Protein 7WHM (pdb70)

Radius of gyration: 38.88 Å; Cα contacts (8 Å, |Δi|>4): 2420; chains: 1; bounding box: 96×112×116 Å

Solvent-accessible surface area: 55891 Å² total; per-residue (Å²): 204,98,65,113,110,67,73,86,100,88,118,66,99,106,48,64,96,86,114,114,70,166,106,23,78,141,107,36,129,49,27,62,25,76,120,10,44,44,79,0,19,51,80,2,9,54,66,31,51,53,19,18,12,1,10,4,7,1,4,2,49,63,123,36,0,81,67,4,30,80,44,10,138,58,48,0,17,4,47,2,3,1,3,1,2,1,1,7,2,3,7,1,31,61,150,65,146,85,10,67,0,44,0,83,11,81,32,85,6,40,41,1,66,15,4,23,0,24,6,92,52,94,94,41,69,34,72,50,2,63,2,54,0,39,0,90,0,38,0,35,34,47,103,84,78,90,42,86,37,89,30,90,11,119,11,32,0,9,2,3,0,4,1,0,0,2,2,2,3,10,10,29,60,24,15,41,81,86,42,133,18,106,57,4,52,2,44,38,34,112,21,18,41,107,104,86,86,40,90,20,0,12,0,9,1,0,0,0,3,1,0,2,0,67,4,41,11,84,46,0,58,176,120,136,83,36,82,55,18,42,43,70,62,51,99,40,17,70,56,41,0,82,126,92,45,54,22,3,8,10,1,91,53,5,126,20,68,57,32,6,77,7,9,8,9,2,0,0,0,20,0,13,20,23,14,20,77,27,35,53,48,110,93,18,6,75,37,21,0,53,23,1,6,66,3,4,28,5,8,5,11,3,6,1,13,21,2,0,7,20,7,0,3,72,32,194,68,182,179,92,163,153,135,80,134,99,38,123,108,134,40,58,146,79,49,31,58,101,9,90,63,109,0,94,95,26,68,148,118,101,81,114,85,119,63,69,122,6,124,15,155,13,91,95,38,62,12,35,43,96,4,87,49,9,7,13,2,10,7,72,101,26,68,42,110,27,78,47,0,0,0,0,41,2,74,95,142,8,48,15,28,4,11,56,84,124,21,69,2,78,1,84,0,23,0,55,17,72,58,122,24,70,24,103,58,83,26,62,0,99,20,87,69,62,109,72,21,1,3,17,0,73,0,21,2,114,13,36,48,57,172,59,141,60,48,38,72,62,31,147,159,38,50,82,1,0,0,12,4,99,42,1,2,64,72,100,65,102,51,163,170,58,19,11,24,0,56,0,76,0,34,0,44,0,30,167,146,35,200,163,58,34,9,9,1,1,5,1,17,32,19,4,28,1,47,0,107,1,56,35,6,4,11,0,5,108,140,10,58,40,95,0,71,86,23,126,21,114,11,13,2,38,0,0,15,16,90,57,33,79,76,30,77,3,95,106,16,56,58,27,122,12,82,12,124,136,86,34,95,11,29,0,1,11,1,61,5,128,14,44,0,37,5,60,130,56,29,22,28,4,80,68,20,11,11,6,25,0,57,0,32,48,141,77,0,72,28,89,32,5,89,19,32,2,0,55,142,128,88,112,92,30,117,42,61,18,195,18,0,70,116,66,0,51,3,53,1,18,0,31,7,120,34,24,87,134,2,46,1,8,1,53,0,34,0,26,7,96,31,0,33,118,55,32,60,7,49,18,26,114,71,47,54,94,16,48,69,76,17,115,85,34,80,54,20,66,76,102,97,107,74,66,20,1,86,29,13,12,17,7,0,20,2,62,1,84,9,65,6,15,0,76,3,4,117,64,55,63,33,39,34,47,57,59,15,25,106,117,29,156,64,34,36,63,23,82,10,43,72,19,48,76,67,18,68,177,42,62,99,117,14,116,74,49,108,48,12,5,90,49,15,46,146,16,4,53,73,8,16,126,83,48,180,80,110,29,13,87,99,6,33,95,14,1,16,16,1,0,0,12,54,111,26,79,117,0,5,82,8,6,63,33,5,8,88,10,0,48,175,27,109,23,10,20,129,77,0,14,10,1,2,3,33,20,9,87,74,3,66,28,3,8,149,18,8,48,76,15,11,13,16,7,13,18,1,0,11,15,25,5,9,5,31,2,0,7,83,8,1,103,10,131,22,33,83,0,1,69,50,65,161,53,9,6,75,86,7,186,4,0,7,17,4,2,6,5,16,8,0,13,0,1,9,3,4,4,2,1,21,35,10,69,101,165,142,20,48,11,99,57,1,27,156,53,16,1,24,15,0,26,4,96,42,50,16,15,2,26,52,20,54,25,17,46,66,14,9,5,11,32,90,146,93,61,48,104,99,146,128,195,45,166,84,102,90,56,8,98,53,23,79,74,19,7,55,34,3,14,98,41,0,14,48,16,20,17,0,3,1,19,2,20,12,3,60,25,65,95,59,10,19,10,16,6,11,23,12,1,2,0,0,17,32,22,17,120,88,7,224,43,92,93,109,60,12,10,89,11,2,6,0,9,0,49,8,71,0,44,27,0,12,71,114,10,28,2,2,13,53,58,16,48,24,96,93,14,62,11,88,51,75,44,0,54,93,1,4,103,47,0,9,12,98,104,9,128,82,42,56,34,105,43,15,12,46,11,0,0,62,4,2,18,10,25,31,7,24,22,96,101,52,47,66,3,32,12,10,18,52,1,18,0,40,8,5,18,29,4,4,77,49,62,24,180,38,44,3,16,104,82,9,186,17,3,44,28,4,0,59,10,2,14,111,8,5,24,6,71,28,7,22,132,94,26,72,72,43,6,9,2,74,2,7,25,93,12,0,25,13,0,0,66,29,1,24,78,21,5,70,97,46,2,129,68,82,50,23,70,164,76,43,15,115,98,9,52,128,43,1,36,125,0,83,155,154,64,35,129,155,38,8,110,55,23,21,112,115,0,57,36,13,3,102,143

Structure (mmCIF, N/CA/C/O backbone):
data_7WHM
#
_entry.id   7WHM
#
_cell.length_a   1.00
_cell.length_b   1.00
_cell.length_c   1.00
_cell.angle_alpha   90.00
_cell.angle_beta   90.00
_cell.angle_gamma   90.00
#
_symmetry.space_group_name_H-M   'P 1'
#
loop_
_atom_site.group_PDB
_atom_site.id
_atom_site.type_symbol
_atom_site.label_atom_id
_atom_site.label_alt_id
_atom_site.label_comp_id
_atom_site.label_asym_id
_atom_site.label_entity_id
_atom_site.label_seq_id
_atom_site.pdbx_PDB_ins_code
_atom_site.Cartn_x
_atom_site.Cartn_y
_atom_site.Cartn_z
_atom_site.occupancy
_atom_site.B_iso_or_equiv
_atom_site.auth_seq_id
_atom_site.auth_comp_id
_atom_site.auth_asym_id
_atom_site.auth_atom_id
_atom_site.pdbx_PDB_model_num
ATOM 1 N N . ASN A 1 26 ? 165.520 176.470 87.544 1.00 78.35 26 ASN A N 1
ATOM 2 C CA . ASN A 1 26 ? 165.127 175.667 88.694 1.00 78.35 26 ASN A CA 1
ATOM 3 C C . ASN A 1 26 ? 165.584 176.326 89.989 1.00 78.35 26 ASN A C 1
ATOM 4 O O . ASN A 1 26 ? 164.766 176.736 90.811 1.00 78.35 26 ASN A O 1
ATOM 9 N N . ILE A 1 27 ? 166.902 176.423 90.163 1.00 73.10 27 ILE A N 1
ATOM 10 C CA . ILE A 1 27 ? 167.506 177.129 91.283 1.00 73.10 27 ILE A CA 1
ATOM 11 C C . ILE A 1 27 ? 168.553 178.084 90.729 1.00 73.10 27 ILE A C 1
ATOM 12 O O . ILE A 1 27 ? 169.040 177.929 89.608 1.00 73.10 27 ILE A O 1
ATOM 17 N N . SER A 1 28 ? 168.899 179.081 91.535 1.00 69.28 28 SER A N 1
ATOM 18 C CA . SER A 1 28 ? 169.863 180.097 91.144 1.00 69.28 28 SER A CA 1
ATOM 19 C C . SER A 1 28 ? 171.274 179.646 91.515 1.00 69.28 28 SER A C 1
ATOM 20 O O . SER A 1 28 ? 171.510 178.488 91.863 1.00 69.28 28 SER A O 1
ATOM 23 N N . ASP A 1 29 ? 172.240 180.562 91.422 1.00 68.97 29 ASP A N 1
ATOM 24 C CA . ASP A 1 29 ? 173.600 180.244 91.836 1.00 68.97 29 ASP A CA 1
ATOM 25 C C . ASP A 1 29 ? 173.773 180.342 93.346 1.00 68.97 29 ASP A C 1
ATOM 26 O O . ASP A 1 29 ? 174.539 179.565 93.931 1.00 68.97 29 ASP A O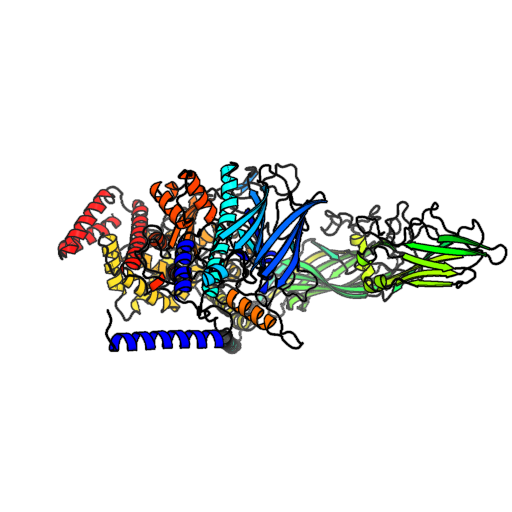 1
ATOM 31 N N . ASN A 1 30 ? 173.073 181.277 93.991 1.00 65.92 30 ASN A N 1
ATOM 32 C CA . ASN A 1 30 ? 173.090 181.329 95.448 1.00 65.92 30 ASN A CA 1
ATOM 33 C C . ASN A 1 30 ? 172.494 180.064 96.044 1.00 65.92 30 ASN A C 1
ATOM 34 O O . ASN A 1 30 ? 173.009 179.533 97.033 1.00 65.92 30 ASN A O 1
ATOM 39 N N . ASP A 1 31 ? 171.405 179.567 95.456 1.00 64.03 31 ASP A N 1
ATOM 40 C CA . ASP A 1 31 ? 170.819 178.318 95.923 1.00 64.03 31 ASP A CA 1
ATOM 41 C C . ASP A 1 31 ? 171.784 177.157 95.739 1.00 64.03 31 ASP A C 1
ATOM 42 O O . ASP A 1 31 ? 171.849 176.255 96.580 1.00 64.03 31 ASP A O 1
ATOM 47 N N . GLU A 1 32 ? 172.543 177.159 94.643 1.00 62.14 32 GLU A N 1
ATOM 48 C CA . GLU A 1 32 ? 173.538 176.113 94.440 1.00 62.14 32 GLU A CA 1
ATOM 49 C C . GLU A 1 32 ? 174.635 176.185 95.496 1.00 62.14 32 GLU A C 1
ATOM 50 O O . GLU A 1 32 ? 175.102 175.151 95.986 1.00 62.14 32 GLU A O 1
ATOM 56 N N . ASN A 1 33 ? 175.053 177.395 95.865 1.00 59.47 33 ASN A N 1
ATOM 57 C CA . ASN A 1 33 ? 176.041 177.536 96.930 1.00 59.47 33 ASN A CA 1
ATOM 58 C C . ASN A 1 33 ? 175.492 177.050 98.267 1.00 59.47 33 ASN A C 1
ATOM 59 O O . ASN A 1 33 ? 176.209 176.409 99.047 1.00 59.47 33 ASN A O 1
ATOM 64 N N . ILE A 1 34 ? 174.222 177.349 98.549 1.00 54.60 34 ILE A N 1
ATOM 65 C CA . ILE A 1 34 ? 173.588 176.844 99.766 1.00 54.60 34 ILE A CA 1
ATOM 66 C C . ILE A 1 34 ? 173.568 175.322 99.765 1.00 54.60 34 ILE A C 1
ATOM 67 O O . ILE A 1 34 ? 173.850 174.681 100.783 1.00 54.60 34 ILE A O 1
ATOM 72 N N . LEU A 1 35 ? 173.218 174.719 98.629 1.00 51.55 35 LEU A N 1
ATOM 73 C CA . LEU A 1 35 ? 173.202 173.263 98.543 1.00 51.55 35 LEU A CA 1
ATOM 74 C C . LEU A 1 35 ? 174.587 172.683 98.791 1.00 51.55 35 LEU A C 1
ATOM 75 O O . LEU A 1 35 ? 174.733 171.670 99.487 1.00 51.55 35 LEU A O 1
ATOM 80 N N . LYS A 1 36 ? 175.618 173.316 98.233 1.00 51.64 36 LYS A N 1
ATOM 81 C CA . LYS A 1 36 ? 176.975 172.823 98.429 1.00 51.64 36 LYS A CA 1
ATOM 82 C C . LYS A 1 36 ? 177.399 172.912 99.889 1.00 51.64 36 LYS A C 1
ATOM 83 O O . LYS A 1 36 ? 178.053 171.999 100.407 1.00 51.64 36 LYS A O 1
ATOM 89 N N . THR A 1 37 ? 177.035 173.994 100.580 1.00 47.95 37 THR A N 1
ATOM 90 C CA . THR A 1 37 ? 177.404 174.074 101.992 1.00 47.95 37 THR A CA 1
ATOM 91 C C . THR A 1 37 ? 176.590 173.106 102.848 1.00 47.95 37 THR A C 1
ATOM 92 O O . THR A 1 37 ? 177.092 172.609 103.861 1.00 47.95 37 THR A O 1
ATOM 96 N N . LEU A 1 38 ? 175.357 172.791 102.447 1.00 45.36 38 LEU A N 1
ATOM 97 C CA . LEU A 1 38 ? 174.600 171.759 103.153 1.00 45.36 38 LEU A CA 1
ATOM 98 C C . LEU A 1 38 ? 175.248 170.389 102.991 1.00 45.36 38 LEU A C 1
ATOM 99 O O . LEU A 1 38 ? 175.326 169.605 103.949 1.00 45.36 38 LEU A O 1
ATOM 104 N N . ILE A 1 39 ? 175.732 170.093 101.785 1.00 43.50 39 ILE A N 1
ATOM 105 C CA . ILE A 1 39 ? 176.464 168.851 101.548 1.00 43.50 39 ILE A CA 1
ATOM 106 C C . ILE A 1 39 ? 177.734 168.807 102.389 1.00 43.50 39 ILE A C 1
ATOM 107 O O . ILE A 1 39 ? 178.073 167.773 102.983 1.00 43.50 39 ILE A O 1
ATOM 112 N N . ALA A 1 40 ? 178.457 169.924 102.455 1.00 42.64 40 ALA A N 1
ATOM 113 C CA . ALA A 1 40 ? 179.675 169.969 103.257 1.00 42.64 40 ALA A CA 1
ATOM 114 C C . ALA A 1 40 ? 179.381 169.751 104.737 1.00 42.64 40 ALA A C 1
ATOM 115 O O . ALA A 1 40 ? 180.153 169.089 105.440 1.00 42.64 40 ALA A O 1
ATOM 117 N N . ASP A 1 41 ? 178.273 170.308 105.232 1.00 43.01 41 ASP A N 1
ATOM 118 C CA . ASP A 1 41 ? 177.882 170.075 106.620 1.00 43.01 41 ASP A CA 1
ATOM 119 C C . ASP A 1 41 ? 177.571 168.607 106.873 1.00 43.01 41 ASP A C 1
ATOM 120 O O . ASP A 1 41 ? 177.934 168.056 107.920 1.00 43.01 41 ASP A O 1
ATOM 125 N N . TYR A 1 42 ? 176.890 167.956 105.930 1.00 41.56 42 TYR A N 1
ATOM 126 C CA . TYR A 1 42 ? 176.652 166.522 106.069 1.00 41.56 42 TYR A CA 1
ATOM 127 C C . TYR A 1 42 ? 177.966 165.753 106.144 1.00 41.56 42 TYR A C 1
ATOM 128 O O . TYR A 1 42 ? 178.111 164.817 106.942 1.00 41.56 42 TYR A O 1
ATOM 137 N N . ASN A 1 43 ? 178.938 166.136 105.316 1.00 40.64 43 ASN A N 1
ATOM 138 C CA . ASN A 1 43 ? 180.233 165.463 105.342 1.00 40.64 43 ASN A CA 1
ATOM 139 C C . ASN A 1 43 ? 180.947 165.673 106.671 1.00 40.64 43 ASN A C 1
ATOM 140 O O . ASN A 1 43 ? 181.602 164.759 107.183 1.00 40.64 43 ASN A O 1
ATOM 145 N N . LEU A 1 44 ? 180.848 166.875 107.240 1.00 39.61 44 LEU A N 1
ATOM 146 C CA . LEU A 1 44 ? 181.435 167.112 108.557 1.00 39.61 44 LEU A CA 1
ATOM 147 C C . LEU A 1 44 ? 180.777 166.240 109.617 1.00 39.61 44 LEU A C 1
ATOM 148 O O . LEU A 1 44 ? 181.452 165.721 110.515 1.00 39.61 44 LEU A O 1
ATOM 153 N N . ARG A 1 45 ? 179.456 166.076 109.536 1.00 40.66 45 ARG A N 1
ATOM 154 C CA . ARG A 1 45 ? 178.774 165.186 110.470 1.00 40.66 45 ARG A CA 1
ATOM 155 C C . ARG A 1 45 ? 179.281 163.756 110.339 1.00 40.66 45 ARG A C 1
ATOM 156 O O . ARG A 1 45 ? 179.478 163.063 111.343 1.00 40.66 45 ARG A O 1
ATOM 164 N N . MET A 1 46 ? 179.477 163.292 109.105 1.00 42.40 46 MET A N 1
ATOM 165 C CA . MET A 1 46 ? 179.999 161.944 108.897 1.00 42.40 46 MET A CA 1
ATOM 166 C C . MET A 1 46 ? 181.402 161.800 109.467 1.00 42.40 46 MET A C 1
ATOM 167 O O . MET A 1 46 ? 181.735 160.774 110.071 1.00 42.40 46 MET A O 1
ATOM 172 N N . ARG A 1 47 ? 182.237 162.822 109.285 1.00 42.21 47 ARG A N 1
ATOM 173 C CA . ARG A 1 47 ? 183.576 162.817 109.865 1.00 42.21 47 ARG A CA 1
ATOM 174 C C . ARG A 1 47 ? 183.528 162.691 111.382 1.00 42.21 47 ARG A C 1
ATOM 175 O O . ARG A 1 47 ? 184.273 161.903 111.974 1.00 42.21 47 ARG A O 1
ATOM 183 N N . ARG A 1 48 ? 182.664 163.471 112.032 1.00 39.28 48 ARG A N 1
ATOM 184 C CA . ARG A 1 48 ? 182.557 163.393 113.487 1.00 39.28 48 ARG A CA 1
ATOM 185 C C . ARG A 1 48 ? 182.092 162.013 113.933 1.00 39.28 48 ARG A C 1
ATOM 186 O O . ARG A 1 48 ? 182.652 161.422 114.869 1.00 39.28 48 ARG A O 1
ATOM 194 N N . ASP A 1 49 ? 181.070 161.478 113.261 1.00 39.55 49 ASP A N 1
ATOM 195 C CA . ASP A 1 49 ? 180.554 160.160 113.614 1.00 39.55 49 ASP A CA 1
ATOM 196 C C . ASP A 1 49 ? 181.631 159.097 113.487 1.00 39.55 49 ASP A C 1
ATOM 197 O O . ASP A 1 49 ? 181.734 158.207 114.335 1.00 39.55 49 ASP A O 1
ATOM 202 N N . ALA A 1 50 ? 182.440 159.167 112.428 1.00 38.32 50 ALA A N 1
ATOM 203 C CA . ALA A 1 50 ? 183.506 158.188 112.251 1.00 38.32 50 ALA A CA 1
ATOM 204 C C . ALA A 1 50 ? 184.615 158.371 113.273 1.00 38.32 50 ALA A C 1
ATOM 205 O O . ALA A 1 50 ? 185.264 157.395 113.659 1.00 38.32 50 ALA A O 1
ATOM 207 N N . LEU A 1 51 ? 184.862 159.608 113.705 1.00 37.82 51 LEU A N 1
ATOM 208 C CA . LEU A 1 51 ? 185.819 159.834 114.782 1.00 37.82 51 LEU A CA 1
ATOM 209 C C . LEU A 1 51 ? 185.363 159.161 116.065 1.00 37.82 51 LEU A C 1
ATOM 210 O O . LEU A 1 51 ? 186.181 158.634 116.823 1.00 37.82 51 LEU A O 1
ATOM 215 N N . LEU A 1 52 ? 184.058 159.175 116.330 1.00 36.62 52 LEU A N 1
ATOM 216 C CA . LEU A 1 52 ? 183.570 158.632 117.593 1.00 36.62 52 LEU A CA 1
ATOM 217 C C . LEU A 1 52 ? 183.571 157.107 117.639 1.00 36.62 52 LEU A C 1
ATOM 218 O O . LEU A 1 52 ? 183.727 156.535 118.720 1.00 36.62 52 LEU A O 1
ATOM 223 N N . GLY A 1 53 ? 183.384 156.427 116.516 1.00 39.31 53 GLY A N 1
ATOM 224 C CA . GLY A 1 53 ? 183.446 154.982 116.523 1.00 39.31 53 GLY A CA 1
ATOM 225 C C . GLY A 1 53 ? 182.446 154.368 115.565 1.00 39.31 53 GLY A C 1
ATOM 226 O O . GLY A 1 53 ? 182.144 154.927 114.516 1.00 39.31 53 GLY A O 1
ATOM 227 N N . GLU A 1 54 ? 181.934 153.194 115.950 1.00 43.18 54 GLU A N 1
ATOM 228 C CA . GLU A 1 54 ? 181.126 152.384 115.039 1.00 43.18 54 GLU A CA 1
ATOM 229 C C . GLU A 1 54 ? 179.634 152.574 115.269 1.00 43.18 54 GLU A C 1
ATOM 230 O O . GLU A 1 54 ? 178.835 152.374 114.350 1.00 43.18 54 GLU A O 1
ATOM 236 N N . LEU A 1 55 ? 179.234 152.928 116.486 1.00 37.31 55 LEU A N 1
ATOM 237 C CA . LEU A 1 55 ? 177.815 153.029 116.795 1.00 37.31 55 LEU A CA 1
ATOM 238 C C . LEU A 1 55 ? 177.151 154.108 115.955 1.00 37.31 55 LEU A C 1
ATOM 239 O O . LEU A 1 55 ? 177.763 155.121 115.615 1.00 37.31 55 LEU A O 1
ATOM 244 N N . ALA A 1 56 ? 175.885 153.884 115.623 1.00 35.22 56 ALA A N 1
ATOM 245 C CA . ALA A 1 56 ? 175.155 154.797 114.762 1.00 35.22 56 ALA A CA 1
ATOM 246 C C . ALA A 1 56 ? 174.791 156.075 115.504 1.00 35.22 56 ALA A C 1
ATOM 247 O O . ALA A 1 56 ? 174.633 156.090 116.726 1.00 35.22 56 ALA A O 1
ATOM 249 N N . ARG A 1 57 ? 174.678 157.167 114.749 1.00 35.03 57 ARG A N 1
ATOM 250 C CA . ARG A 1 57 ? 174.185 158.439 115.280 1.00 35.03 57 ARG A CA 1
ATOM 251 C C . ARG A 1 57 ? 173.185 158.990 114.268 1.00 35.03 57 ARG A C 1
ATOM 252 O O . ARG A 1 57 ? 173.539 159.797 113.409 1.00 35.03 57 ARG A O 1
ATOM 260 N N . LEU A 1 58 ? 171.931 158.574 114.395 1.00 35.05 58 LEU A N 1
ATOM 261 C CA . LEU A 1 58 ? 170.861 158.976 113.487 1.00 35.05 58 LEU A CA 1
ATOM 262 C C . LEU A 1 58 ? 169.737 159.560 114.332 1.00 35.05 58 LEU A C 1
ATOM 263 O O . LEU A 1 58 ? 168.944 158.818 114.914 1.00 35.05 58 LEU A O 1
ATOM 268 N N . ASP A 1 59 ? 169.661 160.889 114.381 1.00 37.11 59 ASP A N 1
ATOM 269 C CA . ASP A 1 59 ? 168.776 161.550 115.334 1.00 37.11 59 ASP A CA 1
ATOM 270 C C . ASP A 1 59 ? 167.307 161.338 114.995 1.00 37.11 59 ASP A C 1
ATOM 271 O O . ASP A 1 59 ? 166.483 161.148 115.893 1.00 37.11 59 ASP A O 1
ATOM 276 N N . GLU A 1 60 ? 166.954 161.377 113.711 1.00 36.69 60 GLU A N 1
ATOM 277 C CA . GLU A 1 60 ? 165.555 161.225 113.326 1.00 36.69 60 GLU A CA 1
ATOM 278 C C . GLU A 1 60 ? 165.036 159.828 113.634 1.00 36.69 60 GLU A C 1
ATOM 279 O O . GLU A 1 60 ? 163.906 159.670 114.112 1.00 36.69 60 GLU A O 1
ATOM 285 N N . LEU A 1 61 ? 165.839 158.801 113.361 1.00 33.47 61 LEU A N 1
ATOM 286 C CA . LEU A 1 61 ? 165.410 157.436 113.634 1.00 33.47 61 LEU A CA 1
ATOM 287 C C . LEU A 1 61 ? 165.319 157.179 115.131 1.00 33.47 61 LEU A C 1
ATOM 288 O O . LEU A 1 61 ? 164.412 156.481 115.591 1.00 33.47 61 LEU A O 1
ATOM 293 N N . ARG A 1 62 ? 166.235 157.757 115.906 1.00 33.62 62 ARG A N 1
ATOM 294 C CA . ARG A 1 62 ? 166.148 157.667 117.358 1.00 33.62 62 ARG A CA 1
ATOM 295 C C . ARG A 1 62 ? 164.893 158.354 117.882 1.00 33.62 62 ARG A C 1
ATOM 296 O O . ARG A 1 62 ? 164.248 157.857 118.810 1.00 33.62 62 ARG A O 1
ATOM 304 N N . ASP A 1 63 ? 164.525 159.495 117.296 1.00 33.99 63 ASP A N 1
ATOM 305 C CA . ASP A 1 63 ? 163.303 160.181 117.708 1.00 33.99 63 ASP A CA 1
ATOM 306 C C . ASP A 1 63 ? 162.059 159.365 117.380 1.00 33.99 63 ASP A C 1
ATOM 307 O O . ASP A 1 63 ? 161.136 159.278 118.196 1.00 33.99 63 ASP A O 1
ATOM 312 N N . ILE A 1 64 ? 162.003 158.783 116.182 1.00 31.16 64 ILE A N 1
ATOM 313 C CA . ILE A 1 64 ? 160.857 157.951 115.820 1.00 31.16 64 ILE A CA 1
ATOM 314 C C . ILE A 1 64 ? 160.772 156.739 116.737 1.00 31.16 64 ILE A C 1
ATOM 315 O O . ILE A 1 64 ? 159.684 156.338 117.168 1.00 31.16 64 ILE A O 1
ATOM 320 N N . SER A 1 65 ? 161.919 156.138 117.048 1.00 30.36 65 SER A N 1
ATOM 321 C CA . SER A 1 65 ? 161.949 155.022 117.980 1.00 30.36 65 SER A CA 1
ATOM 322 C C . SER A 1 65 ? 161.424 155.430 119.348 1.00 30.36 65 SER A C 1
ATOM 323 O O . SER A 1 65 ? 160.662 154.687 119.973 1.00 30.36 65 SER A O 1
ATOM 326 N N . GLN A 1 66 ? 161.814 156.611 119.829 1.00 30.82 66 GLN A N 1
ATOM 327 C CA . GLN A 1 66 ? 161.345 157.069 121.132 1.00 30.82 66 GLN A CA 1
ATOM 328 C C . GLN A 1 66 ? 159.841 157.312 121.136 1.00 30.82 66 GLN A C 1
ATOM 329 O O . GLN A 1 66 ? 159.157 156.974 122.108 1.00 30.82 66 GLN A O 1
ATOM 335 N N . VAL A 1 67 ? 159.305 157.891 120.063 1.00 30.34 67 VAL A N 1
ATOM 336 C CA . VAL A 1 67 ? 157.866 158.136 120.003 1.00 30.34 67 VAL A CA 1
ATOM 337 C C . VAL A 1 67 ? 157.087 156.823 119.957 1.00 30.34 67 VAL A C 1
ATOM 338 O O . VAL A 1 67 ? 156.070 156.665 120.646 1.00 30.34 67 VAL A O 1
ATOM 342 N N . LYS A 1 68 ? 157.540 155.859 119.150 1.00 30.29 68 LYS A N 1
ATOM 343 C CA . LYS A 1 68 ? 156.861 154.565 119.110 1.00 30.29 68 LYS A CA 1
ATOM 344 C C . LYS A 1 68 ? 156.986 153.817 120.432 1.00 30.29 68 LYS A C 1
ATOM 345 O O . LYS A 1 68 ? 156.058 153.104 120.832 1.00 30.29 68 LYS A O 1
ATOM 351 N N . GLY A 1 69 ? 158.114 153.962 121.124 1.00 28.97 69 GLY A N 1
ATOM 352 C CA . GLY A 1 69 ? 158.238 153.363 122.438 1.00 28.97 69 GLY A CA 1
ATOM 353 C C . GLY A 1 69 ? 157.277 153.967 123.439 1.00 28.97 69 GLY A C 1
ATOM 354 O O . GLY A 1 69 ? 156.712 153.259 124.269 1.00 28.97 69 GLY A O 1
ATOM 355 N N . VAL A 1 70 ? 157.091 155.286 123.383 1.00 30.94 70 VAL A N 1
ATOM 356 C CA . VAL A 1 70 ? 156.079 155.947 124.206 1.00 30.94 70 VAL A CA 1
ATOM 357 C C . VAL A 1 70 ? 154.695 155.378 123.920 1.00 30.94 70 VAL A C 1
ATOM 358 O O . VAL A 1 70 ? 153.906 155.091 124.837 1.00 30.94 70 VAL A O 1
ATOM 362 N N . GLU A 1 71 ? 154.371 155.235 122.635 1.00 31.31 71 GLU A N 1
ATOM 363 C CA . GLU A 1 71 ? 153.065 154.713 122.255 1.00 31.31 71 GLU A CA 1
ATOM 364 C C . GLU A 1 71 ? 152.857 153.304 122.787 1.00 31.31 71 GLU A C 1
ATOM 365 O O . GLU A 1 71 ? 151.746 152.947 123.192 1.00 31.31 71 GLU A O 1
ATOM 371 N N . TYR A 1 72 ? 153.902 152.474 122.774 1.00 29.12 72 TYR A N 1
ATOM 372 C CA . TYR A 1 72 ? 153.762 151.165 123.401 1.00 29.12 72 TYR A CA 1
ATOM 373 C C . TYR A 1 72 ? 153.595 151.290 124.908 1.00 29.12 72 TYR A C 1
ATOM 374 O O . TYR A 1 72 ? 152.746 150.620 125.501 1.00 29.12 72 TYR A O 1
ATOM 383 N N . LYS A 1 73 ? 154.402 152.136 125.544 1.00 28.68 73 LYS A N 1
ATOM 384 C CA . LYS A 1 73 ? 154.465 152.186 126.996 1.00 28.68 73 LYS A CA 1
ATOM 385 C C . LYS A 1 73 ? 153.184 152.691 127.630 1.00 28.68 73 LYS A C 1
ATOM 386 O O . LYS A 1 73 ? 152.954 152.426 128.811 1.00 28.68 73 LYS A O 1
ATOM 392 N N . VAL A 1 74 ? 152.349 153.417 126.897 1.00 29.94 74 VAL A N 1
ATOM 393 C CA . VAL A 1 74 ? 151.097 153.850 127.517 1.00 29.94 74 VAL A CA 1
ATOM 394 C C . VAL A 1 74 ? 150.164 152.660 127.729 1.00 29.94 74 VAL A C 1
ATOM 395 O O . VAL A 1 74 ? 149.089 152.806 128.317 1.00 29.94 74 VAL A O 1
ATOM 399 N N . THR A 1 75 ? 150.570 151.474 127.279 1.00 29.95 75 THR A N 1
ATOM 400 C CA . THR A 1 75 ? 149.742 150.278 127.364 1.00 29.95 75 THR A CA 1
ATOM 401 C C . THR A 1 75 ? 150.267 149.233 128.340 1.00 29.95 75 THR A C 1
ATOM 402 O O . THR A 1 75 ? 149.630 148.190 128.500 1.00 29.95 75 THR A O 1
ATOM 406 N N . ILE A 1 76 ? 151.400 149.466 128.983 1.00 29.38 76 ILE A N 1
ATOM 407 C CA . ILE A 1 76 ? 151.902 148.503 129.970 1.00 29.38 76 ILE A CA 1
ATOM 408 C C . ILE A 1 76 ? 150.980 148.512 131.184 1.00 29.38 76 ILE A C 1
ATOM 409 O O . ILE A 1 76 ? 150.639 149.594 131.688 1.00 29.38 76 ILE A O 1
ATOM 414 N N . PRO A 1 77 ? 150.539 147.355 131.677 1.00 29.49 77 PRO A N 1
ATOM 415 C CA . PRO A 1 77 ? 149.577 147.344 132.785 1.00 29.49 77 PRO A CA 1
ATOM 416 C C . PRO A 1 77 ? 150.192 147.839 134.085 1.00 29.49 77 PRO A C 1
ATOM 417 O O . PRO A 1 77 ? 151.366 147.601 134.366 1.00 29.49 77 PRO A O 1
ATOM 421 N N . LEU A 1 78 ? 149.385 148.546 134.876 1.00 29.65 78 LEU A N 1
ATOM 422 C CA . LEU A 1 78 ? 149.812 148.931 136.215 1.00 29.65 78 LEU A CA 1
ATOM 423 C C . LEU A 1 78 ? 149.659 147.776 137.195 1.00 29.65 78 LEU A C 1
ATOM 424 O O . LEU A 1 78 ? 150.474 147.618 138.107 1.00 29.65 78 LEU A O 1
ATOM 429 N N . LEU A 1 79 ? 148.619 146.970 137.031 1.00 30.39 79 LEU A N 1
ATOM 430 C CA . LEU A 1 79 ? 148.298 145.868 137.918 1.00 30.39 79 LEU A CA 1
ATOM 431 C C . LEU A 1 79 ? 148.627 144.534 137.264 1.00 30.39 79 LEU A C 1
ATOM 432 O O . LEU A 1 79 ? 148.680 144.432 136.036 1.00 30.39 79 LEU A O 1
ATOM 437 N N . PRO A 1 80 ? 148.851 143.474 138.055 1.00 31.69 80 PRO A N 1
ATOM 438 C CA . PRO A 1 80 ? 148.831 143.380 139.517 1.00 31.69 80 PRO A CA 1
ATOM 439 C C . PRO A 1 80 ? 150.051 143.999 140.184 1.00 31.69 80 PRO A C 1
ATOM 440 O O . PRO A 1 80 ? 150.994 144.392 139.512 1.00 31.69 80 PRO A O 1
ATOM 444 N N . VAL A 1 81 ? 150.017 144.103 141.504 1.00 32.64 81 VAL A N 1
ATOM 445 C CA . VAL A 1 81 ? 151.154 144.609 142.261 1.00 32.64 81 VAL A CA 1
ATOM 446 C C . VAL A 1 81 ? 152.151 143.477 142.464 1.00 32.64 81 VAL A C 1
ATOM 447 O O . VAL A 1 81 ? 151.796 142.401 142.954 1.00 32.64 81 VAL A O 1
ATOM 451 N N . ILE A 1 82 ? 153.400 143.711 142.076 1.00 31.61 82 ILE A N 1
ATOM 452 C CA . ILE A 1 82 ? 154.457 142.711 142.141 1.00 31.61 82 ILE A CA 1
ATOM 453 C C . ILE A 1 82 ? 155.670 143.344 142.800 1.00 31.61 82 ILE A C 1
ATOM 454 O O . ILE A 1 82 ? 156.046 144.470 142.462 1.00 31.61 82 ILE A O 1
ATOM 459 N N . SER A 1 83 ? 156.280 142.624 143.733 1.00 32.85 83 SER A N 1
ATOM 460 C CA . SER A 1 83 ? 157.503 143.058 144.391 1.00 32.85 83 SER A CA 1
ATOM 461 C C . SER A 1 83 ? 158.692 142.308 143.811 1.00 32.85 83 SER A C 1
ATOM 462 O O . SER A 1 83 ? 158.641 141.092 143.629 1.00 32.85 83 SER A O 1
ATOM 465 N N . THR A 1 84 ? 159.761 143.040 143.525 1.00 32.68 84 THR A N 1
ATOM 466 C CA . THR A 1 84 ? 160.967 142.487 142.926 1.00 32.68 84 THR A CA 1
ATOM 467 C C . THR A 1 84 ? 162.101 142.509 143.938 1.00 32.68 84 THR A C 1
ATOM 468 O O . THR A 1 84 ? 162.343 143.531 144.580 1.00 32.68 84 THR A O 1
ATOM 472 N N . LEU A 1 85 ? 162.789 141.385 144.078 1.00 33.10 85 LEU A N 1
ATOM 473 C CA . LEU A 1 85 ? 163.932 141.272 144.966 1.00 33.10 85 LEU A CA 1
ATOM 474 C C . LEU A 1 85 ? 165.082 140.627 144.215 1.00 33.10 85 LEU A C 1
ATOM 475 O O . LEU A 1 85 ? 164.871 139.775 143.353 1.00 33.10 85 LEU A O 1
ATOM 480 N N . ASN A 1 86 ? 166.301 141.044 144.526 1.00 34.14 86 ASN A N 1
ATOM 481 C CA . ASN A 1 86 ? 167.461 140.311 144.050 1.00 34.14 86 ASN A CA 1
ATOM 482 C C . ASN A 1 86 ? 167.838 139.277 145.107 1.00 34.14 86 ASN A C 1
ATOM 483 O O . ASN A 1 86 ? 167.126 139.087 146.093 1.00 34.14 86 ASN A O 1
ATOM 488 N N . GLN A 1 87 ? 168.964 138.595 144.912 1.00 36.98 87 GLN A N 1
ATOM 489 C CA . GLN A 1 87 ? 169.313 137.478 145.783 1.00 36.98 87 GLN A CA 1
ATOM 490 C C . GLN A 1 87 ? 169.556 137.931 147.218 1.00 36.98 87 GLN A C 1
ATOM 491 O O . GLN A 1 87 ? 169.092 137.287 148.167 1.00 36.98 87 GLN A O 1
ATOM 497 N N . HIS A 1 88 ? 170.270 139.042 147.395 1.00 34.76 88 HIS A N 1
ATOM 498 C CA . HIS A 1 88 ? 170.584 139.530 148.734 1.00 34.76 88 HIS A CA 1
ATOM 499 C C . HIS A 1 88 ? 169.323 139.949 149.481 1.00 34.76 88 HIS A C 1
ATOM 500 O O . HIS A 1 88 ? 169.110 139.565 150.640 1.00 34.76 88 HIS A O 1
ATOM 507 N N . GLU A 1 89 ? 168.466 140.733 148.829 1.00 35.32 89 GLU A N 1
ATOM 508 C CA . GLU A 1 89 ? 167.235 141.160 149.477 1.00 35.32 89 GLU A CA 1
ATOM 509 C C . GLU A 1 89 ? 166.296 139.993 149.712 1.00 35.32 89 GLU A C 1
ATOM 510 O O . GLU A 1 89 ? 165.564 139.987 150.702 1.00 35.32 89 GLU A O 1
ATOM 516 N N . PHE A 1 90 ? 166.309 138.995 148.828 1.00 33.84 90 PHE A N 1
ATOM 517 C CA . PHE A 1 90 ? 165.499 137.806 149.055 1.00 33.84 90 PHE A CA 1
ATOM 518 C C . PHE A 1 90 ? 165.962 137.046 150.289 1.00 33.84 90 PHE A C 1
ATOM 519 O O . PHE A 1 90 ? 165.138 136.571 151.074 1.00 33.84 90 PHE A O 1
ATOM 527 N N . GLU A 1 91 ? 167.276 136.916 150.479 1.00 36.49 91 GLU A N 1
ATOM 528 C CA . GLU A 1 91 ? 167.768 136.223 151.667 1.00 36.49 91 GLU A CA 1
ATOM 529 C C . GLU A 1 91 ? 167.449 136.998 152.939 1.00 36.49 91 GLU A C 1
ATOM 530 O O . GLU A 1 91 ? 167.047 136.407 153.951 1.00 36.49 91 GLU A O 1
ATOM 536 N N . ILE A 1 92 ? 167.601 138.322 152.905 1.00 34.03 92 ILE A N 1
ATOM 537 C CA . ILE A 1 92 ? 167.246 139.125 154.073 1.00 34.03 92 ILE A CA 1
ATOM 538 C C . ILE A 1 92 ? 165.755 139.013 154.370 1.00 34.03 92 ILE A C 1
ATOM 539 O O . ILE A 1 92 ? 165.348 138.915 155.530 1.00 34.03 92 ILE A O 1
ATOM 544 N N . THR A 1 93 ? 164.918 139.014 153.331 1.00 34.55 93 THR A N 1
ATOM 545 C CA . THR A 1 93 ? 163.479 138.870 153.529 1.00 34.55 93 THR A CA 1
ATOM 546 C C . THR A 1 93 ? 163.121 137.505 154.103 1.00 34.55 93 THR A C 1
ATOM 547 O O . THR A 1 93 ? 162.267 137.406 154.988 1.00 34.55 93 THR A O 1
ATOM 551 N N . GLN A 1 94 ? 163.760 136.440 153.616 1.00 35.02 94 GLN A N 1
ATOM 552 C CA . GLN A 1 94 ? 163.548 135.119 154.198 1.00 35.02 94 GLN A CA 1
ATOM 553 C C . GLN A 1 94 ? 163.904 135.111 155.673 1.00 35.02 94 GLN A C 1
ATOM 554 O O . GLN A 1 94 ? 163.214 134.485 156.483 1.00 35.02 94 GLN A O 1
ATOM 560 N N . ALA A 1 95 ? 164.991 135.789 156.040 1.00 34.31 95 ALA A N 1
ATOM 561 C CA . ALA A 1 95 ? 165.345 135.878 157.452 1.00 34.31 95 ALA A CA 1
ATOM 562 C C . ALA A 1 95 ? 164.344 136.717 158.240 1.00 34.31 95 ALA A C 1
ATOM 563 O O . ALA A 1 95 ? 164.143 136.476 159.432 1.00 34.31 95 ALA A O 1
ATOM 565 N N . ASN A 1 96 ? 163.707 137.697 157.598 1.00 35.72 96 ASN A N 1
ATOM 566 C CA . ASN A 1 96 ? 162.815 138.602 158.315 1.00 35.72 96 ASN A CA 1
ATOM 567 C C . ASN A 1 96 ? 161.486 137.951 158.669 1.00 35.72 96 ASN A C 1
ATOM 568 O O . ASN A 1 96 ? 160.899 138.278 159.702 1.00 35.72 96 ASN A O 1
ATOM 573 N N . ILE A 1 97 ? 160.992 137.047 157.835 1.00 38.06 97 ILE A N 1
ATOM 574 C CA . ILE A 1 97 ? 159.659 136.478 157.988 1.00 38.06 97 ILE A CA 1
ATOM 575 C C . ILE A 1 97 ? 159.786 135.102 158.622 1.00 38.06 97 ILE A C 1
ATOM 576 O O . ILE A 1 97 ? 160.549 134.256 158.145 1.00 38.06 97 ILE A O 1
ATOM 581 N N . GLU A 1 98 ? 159.040 134.881 159.701 1.00 43.43 98 GLU A N 1
ATOM 582 C CA . GLU A 1 98 ? 159.133 133.657 160.480 1.00 43.43 98 GLU A CA 1
ATOM 583 C C . GLU A 1 98 ? 157.852 132.837 160.474 1.00 43.43 98 GLU A C 1
ATOM 584 O O . GLU A 1 98 ? 157.866 131.701 160.951 1.00 43.43 98 GLU A O 1
ATOM 590 N N . THR A 1 99 ? 156.751 133.385 159.973 1.00 42.74 99 THR A N 1
ATOM 591 C CA . THR A 1 99 ? 155.518 132.636 159.816 1.00 42.74 99 THR A CA 1
ATOM 592 C C . THR A 1 99 ? 155.437 132.087 158.395 1.00 42.74 99 THR A C 1
ATOM 593 O O . THR A 1 99 ? 156.391 132.162 157.621 1.00 42.74 99 THR A O 1
ATOM 597 N N . ASP A 1 100 ? 154.282 131.531 158.043 1.00 42.46 100 ASP A N 1
ATOM 598 C CA . ASP A 1 100 ? 154.103 130.957 156.717 1.00 42.46 100 ASP A CA 1
ATOM 599 C C . ASP A 1 100 ? 154.272 132.021 155.644 1.00 42.46 100 ASP A C 1
ATOM 600 O O . ASP A 1 100 ? 153.708 133.112 155.732 1.00 42.46 100 ASP A O 1
ATOM 605 N N . PHE A 1 101 ? 155.049 131.692 154.617 1.00 38.15 101 PHE A N 1
ATOM 606 C CA . PHE A 1 101 ? 155.468 132.659 153.608 1.00 38.15 101 PHE A CA 1
ATOM 607 C C . PHE A 1 101 ? 155.172 132.056 152.236 1.00 38.15 101 PHE A C 1
ATOM 608 O O . PHE A 1 101 ? 156.047 131.489 151.587 1.00 38.15 101 PHE A O 1
ATOM 616 N N . ILE A 1 102 ? 153.929 132.213 151.787 1.00 36.38 102 ILE A N 1
ATOM 617 C CA . ILE A 1 102 ? 153.436 131.619 150.550 1.00 36.38 102 ILE A CA 1
ATOM 618 C C . ILE A 1 102 ? 152.926 132.733 149.649 1.00 36.38 102 ILE A C 1
ATOM 619 O O . ILE A 1 102 ? 152.205 133.627 150.105 1.00 36.38 102 ILE A O 1
ATOM 624 N N . ALA A 1 103 ? 153.289 132.675 148.373 1.00 35.98 103 ALA A N 1
ATOM 625 C CA . ALA A 1 103 ? 152.901 133.675 147.390 1.00 35.98 103 ALA A CA 1
ATOM 626 C C . ALA A 1 103 ? 151.935 133.060 146.391 1.00 35.98 103 ALA A C 1
ATOM 627 O O . ALA A 1 103 ? 152.090 131.897 146.011 1.00 35.98 103 ALA A O 1
ATOM 629 N N . ASP A 1 104 ? 150.941 133.842 145.968 1.00 37.53 104 ASP A N 1
ATOM 630 C CA . ASP A 1 104 ? 150.038 133.396 144.913 1.00 37.53 104 ASP A CA 1
ATOM 631 C C . ASP A 1 104 ? 150.808 133.115 143.634 1.00 37.53 104 ASP A C 1
ATOM 632 O O . ASP A 1 104 ? 150.696 132.039 143.042 1.00 37.53 104 ASP A O 1
ATOM 637 N N . ASN A 1 105 ? 151.599 134.087 143.199 1.00 34.53 105 ASN A N 1
ATOM 638 C CA . ASN A 1 105 ? 152.504 133.959 142.071 1.00 34.53 105 ASN A CA 1
ATOM 639 C C . ASN A 1 105 ? 153.881 134.381 142.545 1.00 34.53 105 ASN A C 1
ATOM 640 O O . ASN A 1 105 ? 154.025 135.448 143.143 1.00 34.53 105 ASN A O 1
ATOM 645 N N . VAL A 1 106 ? 154.885 133.547 142.306 1.00 31.59 106 VAL A N 1
ATOM 646 C CA . VAL A 1 106 ? 156.274 133.940 142.502 1.00 31.59 106 VAL A CA 1
ATOM 647 C C . VAL A 1 106 ? 157.073 133.480 141.290 1.00 31.59 106 VAL A C 1
ATOM 648 O O . VAL A 1 106 ? 157.176 132.280 141.021 1.00 31.59 106 VAL A O 1
ATOM 652 N N . THR A 1 107 ? 157.605 134.436 140.541 1.00 30.67 107 THR A N 1
ATOM 653 C CA . THR A 1 107 ? 158.320 134.167 139.305 1.00 30.67 107 THR A CA 1
ATOM 654 C C . THR A 1 107 ? 159.810 134.346 139.535 1.00 30.67 107 THR A C 1
ATOM 655 O O . THR A 1 107 ? 160.241 135.357 140.094 1.00 30.67 107 THR A O 1
ATOM 659 N N . PHE A 1 108 ? 160.584 133.357 139.122 1.00 31.13 108 PHE A N 1
ATOM 660 C CA . PHE A 1 108 ? 162.036 133.413 139.173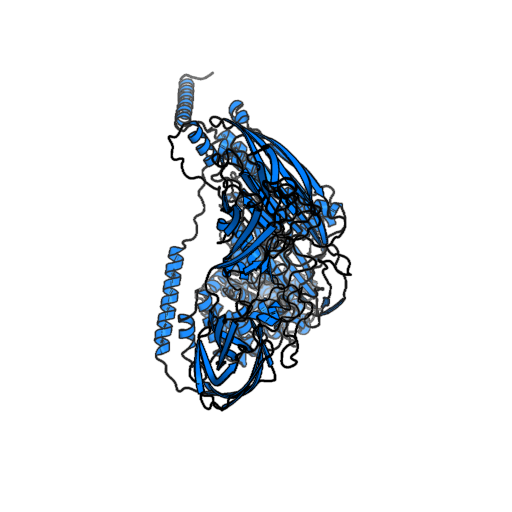 1.00 31.13 108 PHE A CA 1
ATOM 661 C C . PHE A 1 108 ? 162.523 133.715 137.766 1.00 31.13 108 PHE A C 1
ATOM 662 O O . PHE A 1 108 ? 162.497 132.840 136.899 1.00 31.13 108 PHE A O 1
ATOM 670 N N . VAL A 1 109 ? 162.960 134.946 137.534 1.00 30.10 109 VAL A N 1
ATOM 671 C CA . VAL A 1 109 ? 163.380 135.385 136.211 1.00 30.10 109 VAL A CA 1
ATOM 672 C C . VAL A 1 109 ? 164.896 135.336 136.134 1.00 30.10 109 VAL A C 1
ATOM 673 O O . VAL A 1 109 ? 165.592 135.936 136.960 1.00 30.10 109 VAL A O 1
ATOM 677 N N . THR A 1 110 ? 165.404 134.621 135.142 1.00 31.59 110 THR A N 1
ATOM 678 C CA . THR A 1 110 ? 166.824 134.558 134.831 1.00 31.59 110 THR A CA 1
ATOM 679 C C . THR A 1 110 ? 167.030 135.343 133.546 1.00 31.59 110 THR A C 1
ATOM 680 O O . THR A 1 110 ? 166.637 134.889 132.469 1.00 31.59 110 THR A O 1
ATOM 684 N N . SER A 1 111 ? 167.645 136.511 133.655 1.00 32.07 111 SER A N 1
ATOM 685 C CA . SER A 1 111 ? 167.761 137.436 132.541 1.00 32.07 111 SER A CA 1
ATOM 686 C C . SER A 1 111 ? 169.227 137.736 132.277 1.00 32.07 111 SER A C 1
ATOM 687 O O . SER A 1 111 ? 170.015 137.879 133.212 1.00 32.07 111 SER A O 1
ATOM 690 N N . PHE A 1 112 ? 169.598 137.821 131.004 1.00 32.47 112 PHE A N 1
ATOM 691 C CA . PHE A 1 112 ? 170.987 138.076 130.667 1.00 32.47 112 PHE A CA 1
ATOM 692 C C . PHE A 1 112 ? 171.083 138.746 129.306 1.00 32.47 112 PHE A C 1
ATOM 693 O O . PHE A 1 112 ? 170.256 138.521 128.423 1.00 32.47 112 PHE A O 1
ATOM 701 N N . VAL A 1 113 ? 172.105 139.573 129.161 1.00 35.06 113 VAL A N 1
ATOM 702 C CA . VAL A 1 113 ? 172.494 140.179 127.891 1.00 35.06 113 VAL A CA 1
ATOM 703 C C . VAL A 1 113 ? 173.832 139.572 127.493 1.00 35.06 113 VAL A C 1
ATOM 704 O O . VAL A 1 113 ? 174.756 139.562 128.310 1.00 35.06 113 VAL A O 1
ATOM 708 N N . PRO A 1 114 ? 173.973 139.040 126.278 1.00 36.11 114 PRO A N 1
ATOM 709 C CA . PRO A 1 114 ? 175.223 138.350 125.926 1.00 36.11 114 PRO A CA 1
ATOM 710 C C . PRO A 1 114 ? 176.463 139.217 126.048 1.00 36.11 114 PRO A C 1
ATOM 711 O O . PRO A 1 114 ? 177.536 138.699 126.371 1.00 36.11 114 PRO A O 1
ATOM 715 N N . ALA A 1 115 ? 176.355 140.522 125.809 1.00 38.48 115 ALA A N 1
ATOM 716 C CA . ALA A 1 115 ? 177.509 141.399 125.950 1.00 38.48 115 ALA A CA 1
ATOM 717 C C . ALA A 1 115 ? 177.895 141.639 127.398 1.00 38.48 115 ALA A C 1
ATOM 718 O O . ALA A 1 115 ? 178.964 142.200 127.648 1.00 38.48 115 ALA A O 1
ATOM 720 N N . ASP A 1 116 ? 177.055 141.245 128.351 1.00 40.09 116 ASP A N 1
ATOM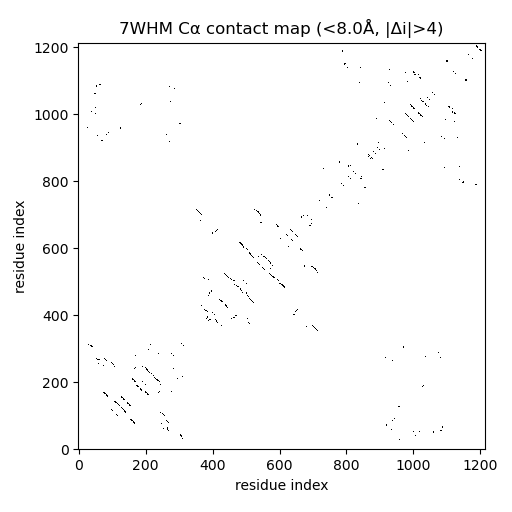 721 C CA . ASP A 1 116 ? 177.344 141.404 129.767 1.00 40.09 116 ASP A CA 1
ATOM 722 C C . ASP A 1 116 ? 177.874 140.137 130.417 1.00 40.09 116 ASP A C 1
ATOM 723 O O . ASP A 1 116 ? 178.343 140.198 131.555 1.00 40.09 116 ASP A O 1
ATOM 728 N N . LEU A 1 117 ? 177.807 139.000 129.737 1.00 40.43 117 LEU A N 1
ATOM 729 C CA . LEU A 1 117 ? 178.316 137.767 130.310 1.00 40.43 117 LEU A CA 1
ATOM 730 C C . LEU A 1 117 ? 179.831 137.823 130.426 1.00 40.43 117 LEU A C 1
ATOM 731 O O . LEU A 1 117 ? 180.519 138.412 129.592 1.00 40.43 117 LEU A O 1
ATOM 736 N N . ASP A 1 118 ? 180.348 137.205 131.480 1.00 44.93 118 ASP A N 1
ATOM 737 C CA . ASP A 1 118 ? 181.785 137.056 131.666 1.00 44.93 118 ASP A CA 1
ATOM 738 C C . ASP A 1 118 ? 182.216 135.790 130.939 1.00 44.93 118 ASP A C 1
ATOM 739 O O . ASP A 1 118 ? 181.865 134.681 131.349 1.00 44.93 118 ASP A O 1
ATOM 744 N N . LEU A 1 119 ? 182.966 135.955 129.853 1.00 44.61 119 LEU A N 1
ATOM 745 C CA . LEU A 1 119 ? 183.335 134.829 129.009 1.00 44.61 119 LEU A CA 1
ATOM 746 C C . LEU A 1 119 ? 184.511 134.034 129.550 1.00 44.61 119 LEU A C 1
ATOM 747 O O . LEU A 1 119 ? 184.788 132.947 129.035 1.00 44.61 119 LEU A O 1
ATOM 752 N N . GLU A 1 120 ? 185.207 134.541 130.563 1.00 46.82 120 GLU A N 1
ATOM 753 C CA . GLU A 1 120 ? 186.283 133.786 131.185 1.00 46.82 120 GLU A CA 1
ATOM 754 C C . GLU A 1 120 ? 185.773 132.750 132.173 1.00 46.82 120 GLU A C 1
ATOM 755 O O . GLU A 1 120 ? 186.564 131.932 132.651 1.00 46.82 120 GLU A O 1
ATOM 761 N N . GLN A 1 121 ? 184.484 132.772 132.493 1.00 43.80 121 GLN A N 1
ATOM 762 C CA . GLN A 1 121 ? 183.898 131.764 133.359 1.00 43.80 121 GLN A CA 1
ATOM 763 C C . GLN A 1 121 ? 183.762 130.440 132.619 1.00 43.80 121 GLN A C 1
ATOM 764 O O . GLN A 1 121 ? 183.554 130.400 131.406 1.00 43.80 121 GLN A O 1
ATOM 770 N N . THR A 1 122 ? 183.892 129.345 133.367 1.00 42.98 122 THR A N 1
ATOM 771 C CA . THR A 1 122 ? 183.871 128.024 132.750 1.00 42.98 122 THR A CA 1
ATOM 772 C C . THR A 1 122 ? 182.471 127.646 132.287 1.00 42.98 122 THR A C 1
ATOM 773 O O . THR A 1 122 ? 182.306 127.038 131.225 1.00 42.98 122 THR A O 1
ATOM 777 N N . ILE A 1 123 ? 181.453 127.996 133.067 1.00 38.48 123 ILE A N 1
ATOM 778 C CA . ILE A 1 123 ? 180.074 127.661 132.752 1.00 38.48 123 ILE A CA 1
ATOM 779 C C . ILE A 1 123 ? 179.190 128.837 133.141 1.00 38.48 123 ILE A C 1
ATOM 780 O O . ILE A 1 123 ? 179.478 129.564 134.094 1.00 38.48 123 ILE A O 1
ATOM 785 N N . GLN A 1 124 ? 178.126 129.042 132.373 1.00 37.44 124 GLN A N 1
ATOM 786 C CA . GLN A 1 124 ? 177.079 129.998 132.715 1.00 37.44 124 GLN A CA 1
ATOM 787 C C . GLN A 1 124 ? 175.890 129.203 133.232 1.00 37.44 124 GLN A C 1
ATOM 788 O O . GLN A 1 124 ? 175.230 128.502 132.465 1.00 37.44 124 GLN A O 1
ATOM 794 N N . ARG A 1 125 ? 175.615 129.310 134.527 1.00 35.80 125 ARG A N 1
ATOM 795 C CA . ARG A 1 125 ? 174.658 128.425 135.170 1.00 35.80 125 ARG A CA 1
ATOM 796 C C . ARG A 1 125 ? 173.831 129.169 136.204 1.00 35.80 125 ARG A C 1
ATOM 797 O O . ARG A 1 125 ? 174.331 130.063 136.887 1.00 35.80 125 ARG A O 1
ATOM 805 N N . VAL A 1 126 ? 172.562 128.787 136.311 1.00 34.46 126 VAL A N 1
ATOM 806 C CA . VAL A 1 126 ? 171.696 129.177 137.416 1.00 34.46 126 VAL A CA 1
ATOM 807 C C . VAL A 1 126 ? 171.114 127.899 137.993 1.00 34.46 126 VAL A C 1
ATOM 808 O O . VAL A 1 126 ? 170.532 127.097 137.258 1.00 34.46 126 VAL A O 1
ATOM 812 N N . PHE A 1 127 ? 171.284 127.697 139.295 1.00 34.78 127 PHE A N 1
ATOM 813 C CA . PHE A 1 127 ? 170.784 126.506 139.962 1.00 34.78 127 PHE A CA 1
ATOM 814 C C . PHE A 1 127 ? 170.126 126.909 141.269 1.00 34.78 127 PHE A C 1
ATOM 815 O O . PHE A 1 127 ? 170.737 127.610 142.077 1.00 34.78 127 PHE A O 1
ATOM 823 N N . PHE A 1 128 ? 168.887 126.476 141.476 1.00 35.43 128 PHE A N 1
ATOM 824 C CA . PHE A 1 128 ? 168.238 126.699 142.757 1.00 35.43 128 PHE A CA 1
ATOM 825 C C . PHE A 1 128 ? 167.228 125.591 143.006 1.00 35.43 128 PHE A C 1
ATOM 826 O O . PHE A 1 128 ? 166.734 124.960 142.074 1.00 35.43 128 PHE A O 1
ATOM 834 N N . ARG A 1 129 ? 166.939 125.355 144.281 1.00 38.19 129 ARG A N 1
ATOM 835 C CA . ARG A 1 129 ? 166.195 124.181 144.701 1.00 38.19 129 ARG A CA 1
ATOM 836 C C . ARG A 1 129 ? 165.392 124.519 145.947 1.00 38.19 129 ARG A C 1
ATOM 837 O O . ARG A 1 129 ? 165.448 125.635 146.464 1.00 38.19 129 ARG A O 1
ATOM 845 N N . THR A 1 130 ? 164.642 123.536 146.429 1.00 39.06 130 THR A N 1
ATOM 846 C CA . THR A 1 130 ? 163.927 123.641 147.689 1.00 39.06 130 THR A CA 1
ATOM 847 C C . THR A 1 130 ? 164.320 122.472 148.579 1.00 39.06 130 THR A C 1
ATOM 848 O O . THR A 1 130 ? 164.610 121.375 148.098 1.00 39.06 130 THR A O 1
ATOM 852 N N . THR A 1 131 ? 164.349 122.721 149.883 1.00 41.08 131 THR A N 1
ATOM 853 C CA . THR A 1 131 ? 164.709 121.696 150.849 1.00 41.08 131 THR A CA 1
ATOM 854 C C . THR A 1 131 ? 163.513 120.916 151.366 1.00 41.08 131 THR A C 1
ATOM 855 O O . THR A 1 131 ? 163.688 120.040 152.215 1.00 41.08 131 THR A O 1
ATOM 859 N N . ALA A 1 132 ? 162.315 121.195 150.878 1.00 41.06 132 ALA A N 1
ATOM 860 C CA . ALA A 1 132 ? 161.117 120.528 151.350 1.00 41.06 132 ALA A CA 1
ATOM 861 C C . ALA A 1 132 ? 160.362 119.914 150.184 1.00 41.06 132 ALA A C 1
ATOM 862 O O . ALA A 1 132 ? 160.769 120.006 149.027 1.00 41.06 132 ALA A O 1
ATOM 864 N N . THR A 1 133 ? 159.244 119.280 150.509 1.00 41.94 133 THR A N 1
ATOM 865 C CA . THR A 1 133 ? 158.412 118.618 149.519 1.00 41.94 133 THR A CA 1
ATOM 866 C C . THR A 1 133 ? 157.398 119.615 148.977 1.00 41.94 133 THR A C 1
ATOM 867 O O . THR A 1 133 ? 156.782 120.363 149.741 1.00 41.94 133 THR A O 1
ATOM 871 N N . THR A 1 134 ? 157.253 119.636 147.674 1.00 40.30 134 THR A N 1
ATOM 872 C CA . THR A 1 134 ? 156.385 120.452 146.859 1.00 40.30 134 THR A CA 1
ATOM 873 C C . THR A 1 134 ? 155.665 119.556 145.859 1.00 40.30 134 THR A C 1
ATOM 874 O O . THR A 1 134 ? 156.190 118.506 145.494 1.00 40.30 134 THR A O 1
ATOM 878 N N . PRO A 1 135 ? 154.441 119.885 145.448 1.00 39.36 135 PRO A N 1
ATOM 879 C CA . PRO A 1 135 ? 153.772 119.036 144.451 1.00 39.36 135 PRO A CA 1
ATOM 880 C C . PRO A 1 135 ? 154.495 118.944 143.115 1.00 39.36 135 PRO A C 1
ATOM 881 O O . PRO A 1 135 ? 154.441 117.886 142.479 1.00 39.36 135 PRO A O 1
ATOM 885 N N . HIS A 1 136 ? 155.171 120.002 142.660 1.00 37.78 136 HIS A N 1
ATOM 886 C CA . HIS A 1 136 ? 155.737 120.012 141.318 1.00 37.78 136 HIS A CA 1
ATOM 887 C C . HIS A 1 136 ? 157.232 120.275 141.238 1.00 37.78 136 HIS A C 1
ATOM 888 O O . HIS A 1 136 ? 157.826 119.967 140.204 1.00 37.78 136 HIS A O 1
ATOM 895 N N . PHE A 1 137 ? 157.854 120.843 142.264 1.00 35.47 137 PHE A N 1
ATOM 896 C CA . PHE A 1 137 ? 159.184 121.418 142.122 1.00 35.47 137 PHE A CA 1
ATOM 897 C C . PHE A 1 137 ? 160.141 120.811 143.132 1.00 35.47 137 PHE A C 1
ATOM 898 O O . PHE A 1 137 ? 159.818 120.719 144.318 1.00 35.47 137 PHE A O 1
ATOM 906 N N . GLN A 1 138 ? 161.308 120.382 142.658 1.00 35.49 138 GLN A N 1
ATOM 907 C CA . GLN A 1 138 ? 162.426 120.077 143.539 1.00 35.49 138 GLN A CA 1
ATOM 908 C C . GLN A 1 138 ? 163.640 120.948 143.265 1.00 35.49 138 GLN A C 1
ATOM 909 O O . GLN A 1 138 ? 164.165 121.571 144.191 1.00 35.49 138 GLN A O 1
ATOM 915 N N . SER A 1 139 ? 164.108 121.009 142.021 1.00 35.11 139 SER A N 1
ATOM 916 C CA . SER A 1 139 ? 165.259 121.832 141.684 1.00 35.11 139 SER A CA 1
ATOM 917 C C . SER A 1 139 ? 165.126 122.334 140.255 1.00 35.11 139 SER A C 1
ATOM 918 O O . SER A 1 139 ? 164.453 121.723 139.425 1.00 35.11 139 SER A O 1
ATOM 921 N N . PHE A 1 140 ? 165.776 123.462 139.984 1.00 33.95 140 PHE A N 1
ATOM 922 C CA . PHE A 1 140 ? 165.745 124.127 138.691 1.00 33.95 140 PHE A CA 1
ATOM 923 C C . PHE A 1 140 ? 167.175 124.418 138.267 1.00 33.95 140 PHE A C 1
ATOM 924 O O . PHE A 1 140 ? 167.920 125.056 139.012 1.00 33.95 140 PHE A O 1
ATOM 932 N N . ASN A 1 141 ? 167.556 123.960 137.079 1.00 35.03 141 ASN A N 1
ATOM 933 C CA . ASN A 1 141 ? 168.903 124.155 136.562 1.00 35.03 141 ASN A CA 1
ATOM 934 C C . ASN A 1 141 ? 168.841 124.737 135.160 1.00 35.03 141 ASN A C 1
ATOM 935 O O . ASN A 1 141 ? 168.001 124.342 134.352 1.00 35.03 141 ASN A O 1
ATOM 940 N N . LEU A 1 142 ? 169.738 125.676 134.880 1.00 34.56 142 LEU A N 1
ATOM 941 C CA . LEU A 1 142 ? 169.780 126.378 133.608 1.00 34.56 142 LEU A CA 1
ATOM 942 C C . LEU A 1 142 ? 171.230 126.558 133.198 1.00 34.56 142 LEU A C 1
ATOM 943 O O . LEU A 1 142 ? 172.051 126.971 134.016 1.00 34.56 142 LEU A O 1
ATOM 948 N N . VAL A 1 143 ? 171.547 126.257 131.942 1.00 35.73 143 VAL A N 1
ATOM 949 C CA . VAL A 1 143 ? 172.897 126.406 131.410 1.00 35.73 143 VAL A CA 1
ATOM 950 C C . VAL A 1 143 ? 172.815 127.126 130.072 1.00 35.73 143 VAL A C 1
ATOM 951 O O . VAL A 1 143 ? 171.971 126.791 129.237 1.00 35.73 143 VAL A O 1
ATOM 955 N N . ILE A 1 144 ? 173.689 128.108 129.869 1.00 37.44 144 ILE A N 1
ATOM 956 C CA . ILE A 1 144 ? 173.778 128.859 128.623 1.00 37.44 144 ILE A CA 1
ATOM 957 C C . ILE A 1 144 ? 175.063 128.466 127.912 1.00 37.44 144 ILE A C 1
ATOM 958 O O . ILE A 1 144 ? 176.144 128.502 128.506 1.00 37.44 144 ILE A O 1
ATOM 963 N N . GLU A 1 145 ? 174.946 128.091 126.643 1.00 41.71 145 GLU A N 1
ATOM 964 C CA . GLU A 1 145 ? 176.088 127.754 125.807 1.00 41.71 145 GLU A CA 1
ATOM 965 C C . GLU A 1 145 ? 176.140 128.709 124.628 1.00 41.71 145 GLU A C 1
ATOM 966 O O . GLU A 1 145 ? 175.142 128.887 123.927 1.00 41.71 145 GLU A O 1
ATOM 972 N N . ILE A 1 146 ? 177.299 129.314 124.412 1.00 40.28 146 ILE A N 1
ATOM 973 C CA . ILE A 1 146 ? 177.500 130.282 123.344 1.00 40.28 146 ILE A CA 1
ATOM 974 C C . ILE A 1 146 ? 178.146 129.536 122.184 1.00 40.28 146 ILE A C 1
ATOM 975 O O . ILE A 1 146 ? 179.338 129.226 122.212 1.00 40.28 146 ILE A O 1
ATOM 980 N N . LEU A 1 147 ? 177.348 129.237 121.161 1.00 42.05 147 LEU A N 1
ATOM 981 C CA . LEU A 1 147 ? 177.843 128.449 120.040 1.00 42.05 147 LEU A CA 1
ATOM 982 C C . LEU A 1 147 ? 178.740 129.277 119.131 1.00 42.05 147 LEU A C 1
ATOM 983 O O . LEU A 1 147 ? 179.778 128.795 118.668 1.00 42.05 147 LEU A O 1
ATOM 988 N N . ASN A 1 148 ? 178.358 130.521 118.865 1.00 43.09 148 ASN A N 1
ATOM 989 C CA . ASN A 1 148 ? 179.147 131.435 118.058 1.00 43.09 148 ASN A CA 1
ATOM 990 C C . ASN A 1 148 ? 179.073 132.816 118.682 1.00 43.09 148 ASN A C 1
ATOM 991 O O . ASN A 1 148 ? 178.055 133.190 119.262 1.00 43.09 148 ASN A O 1
ATOM 996 N N . TYR A 1 149 ? 180.157 133.580 118.555 1.00 41.45 149 TYR A N 1
ATOM 997 C CA . TYR A 1 149 ? 180.156 134.939 119.086 1.00 41.45 149 TYR A CA 1
ATOM 998 C C . TYR A 1 149 ? 181.216 135.750 118.343 1.00 41.45 149 TYR A C 1
ATOM 999 O O . TYR A 1 149 ? 182.406 135.638 118.644 1.00 41.45 149 TYR A O 1
ATOM 1008 N N . ASP A 1 150 ? 180.769 136.559 117.388 1.00 43.75 150 ASP A N 1
ATOM 1009 C CA . ASP A 1 150 ? 181.634 137.482 116.663 1.00 43.75 150 ASP A CA 1
ATOM 1010 C C . ASP A 1 150 ? 181.602 138.821 117.385 1.00 43.75 150 ASP A C 1
ATOM 1011 O O . ASP A 1 150 ? 180.606 139.541 117.319 1.00 43.75 150 ASP A O 1
ATOM 1016 N N . GLN A 1 151 ? 182.687 139.156 118.078 1.00 44.32 151 GLN A N 1
ATOM 1017 C CA . GLN A 1 151 ? 182.682 140.322 118.949 1.00 44.32 151 GLN A CA 1
ATOM 1018 C C . GLN A 1 151 ? 182.903 141.633 118.214 1.00 44.32 151 GLN A C 1
ATOM 1019 O O . GLN A 1 151 ? 182.663 142.692 118.796 1.00 44.32 151 GLN A O 1
ATOM 1025 N N . ASP A 1 152 ? 183.371 141.598 116.967 1.00 46.39 152 ASP A N 1
ATOM 1026 C CA . ASP A 1 152 ? 183.501 142.835 116.204 1.00 46.39 152 ASP A CA 1
ATOM 1027 C C . ASP A 1 152 ? 182.133 143.414 115.874 1.00 46.39 152 ASP A C 1
ATOM 1028 O O . ASP A 1 152 ? 181.876 144.602 116.095 1.00 46.39 152 ASP A O 1
ATOM 1033 N N . SER A 1 153 ? 181.243 142.587 115.348 1.00 43.41 153 SER A N 1
ATOM 1034 C CA . SER A 1 153 ? 179.842 142.928 115.137 1.00 43.41 153 SER A CA 1
ATOM 1035 C C . SER A 1 153 ? 179.063 141.894 115.927 1.00 43.41 153 SER A C 1
ATOM 1036 O O . SER A 1 153 ? 178.923 140.757 115.471 1.00 43.41 153 SER A O 1
ATOM 1039 N N . GLY A 1 154 ? 178.564 142.270 117.100 1.00 40.19 154 GLY A N 1
ATOM 1040 C CA . GLY A 1 154 ? 178.136 141.246 118.026 1.00 40.19 154 GLY A CA 1
ATOM 1041 C C . GLY A 1 154 ? 177.009 140.399 117.492 1.00 40.19 154 GLY A C 1
ATOM 1042 O O . GLY A 1 154 ? 175.846 140.786 117.543 1.00 40.19 154 GLY A O 1
ATOM 1043 N N . ASP A 1 155 ? 177.354 139.204 117.035 1.00 41.09 155 ASP A N 1
ATOM 1044 C CA . ASP A 1 155 ? 176.417 138.257 116.448 1.00 41.09 155 ASP A CA 1
ATOM 1045 C C . ASP A 1 155 ? 176.526 136.977 117.255 1.00 41.09 155 ASP A C 1
ATOM 1046 O O . ASP A 1 155 ? 177.483 136.217 117.087 1.00 41.09 155 ASP A O 1
ATOM 1051 N N . VAL A 1 156 ? 175.559 136.737 118.127 1.00 38.45 156 VAL A N 1
ATOM 1052 C CA . VAL A 1 156 ? 175.639 135.637 119.074 1.00 38.45 156 VAL A CA 1
ATOM 1053 C C . VAL A 1 156 ? 174.663 134.556 118.645 1.00 38.45 156 VAL A C 1
ATOM 1054 O O . VAL A 1 156 ? 173.607 134.834 118.072 1.00 38.45 156 VAL A O 1
ATOM 1058 N N . GLU A 1 157 ? 175.035 133.310 118.915 1.00 40.15 157 GLU A N 1
ATOM 1059 C CA . GLU A 1 157 ? 174.149 132.165 118.754 1.00 40.15 157 GLU A CA 1
ATOM 1060 C C . GLU A 1 157 ? 174.168 131.392 120.061 1.00 40.15 157 GLU A C 1
ATOM 1061 O O . GLU A 1 157 ? 175.196 130.820 120.431 1.00 40.15 157 GLU A O 1
ATOM 1067 N N . LEU A 1 158 ? 173.043 131.383 120.763 1.00 36.82 158 LEU A N 1
ATOM 1068 C CA . LEU A 1 158 ? 172.943 130.793 122.087 1.00 36.82 158 LEU A CA 1
ATOM 1069 C C . LEU A 1 158 ? 172.158 129.492 122.046 1.00 36.82 158 LEU A C 1
ATOM 1070 O O . LEU A 1 158 ? 171.375 129.236 121.131 1.00 36.82 158 LEU A O 1
ATOM 1075 N N . HIS A 1 159 ? 172.388 128.669 123.061 1.00 38.43 159 HIS A N 1
ATOM 1076 C CA . HIS A 1 159 ? 171.566 127.500 123.332 1.00 38.43 159 HIS A CA 1
ATOM 1077 C C . HIS A 1 159 ? 171.347 127.440 124.831 1.00 38.43 159 HIS A C 1
ATOM 1078 O O . HIS A 1 159 ? 172.313 127.407 125.594 1.00 38.43 159 HIS A O 1
ATOM 1085 N N . VAL A 1 160 ? 170.090 127.441 125.253 1.00 36.10 160 VAL A N 1
ATOM 1086 C CA . VAL A 1 160 ? 169.732 127.403 126.663 1.00 36.10 160 VAL A CA 1
ATOM 1087 C C . VAL A 1 160 ? 169.082 126.063 126.948 1.00 36.10 160 VAL A C 1
ATOM 1088 O O . VAL A 1 160 ? 168.191 125.630 126.212 1.00 36.10 160 VAL A O 1
ATOM 1092 N N . LYS A 1 161 ? 169.531 125.404 128.007 1.00 37.92 161 LYS A N 1
ATOM 1093 C CA . LYS A 1 161 ? 168.998 124.111 128.405 1.00 37.92 161 LYS A CA 1
ATOM 1094 C C . LYS A 1 161 ? 168.485 124.218 129.831 1.00 37.92 161 LYS A C 1
ATOM 1095 O O . LYS A 1 161 ? 169.259 124.503 130.747 1.00 37.92 161 LYS A O 1
ATOM 1101 N N . ILE A 1 162 ? 167.191 123.979 130.019 1.00 36.59 162 ILE A N 1
ATOM 1102 C CA . ILE A 1 162 ? 166.552 124.039 131.328 1.00 36.59 162 ILE A CA 1
ATOM 1103 C C . ILE A 1 162 ? 166.256 122.621 131.792 1.00 36.59 162 ILE A C 1
ATOM 1104 O O . ILE A 1 162 ? 165.672 121.828 131.048 1.00 36.59 162 ILE A O 1
ATOM 1109 N N . MET A 1 163 ? 166.663 122.300 133.017 1.00 40.04 163 MET A N 1
ATOM 1110 C CA . MET A 1 163 ? 166.409 121.007 133.637 1.00 40.04 163 MET A CA 1
ATOM 1111 C C . MET A 1 163 ? 165.567 121.218 134.882 1.00 40.04 163 MET A C 1
ATOM 1112 O O . MET A 1 163 ? 165.955 121.980 135.770 1.00 40.04 163 MET A O 1
ATOM 1117 N N . ILE A 1 164 ? 164.428 120.542 134.958 1.00 37.10 164 ILE A N 1
ATOM 1118 C CA . ILE A 1 164 ? 163.580 120.576 136.141 1.00 37.10 164 ILE A CA 1
ATOM 1119 C C . ILE A 1 164 ? 163.460 119.162 136.679 1.00 37.10 164 ILE A C 1
ATOM 1120 O O . ILE A 1 164 ? 163.116 118.239 135.936 1.00 37.10 164 ILE A O 1
ATOM 1125 N N . VAL A 1 165 ? 163.748 118.994 137.962 1.00 37.12 165 VAL A N 1
ATOM 1126 C CA . VAL A 1 165 ? 163.627 117.709 138.633 1.00 37.12 165 VAL A CA 1
ATOM 1127 C C . VAL A 1 165 ? 162.361 117.734 139.472 1.00 37.12 165 VAL A C 1
ATOM 1128 O O . VAL A 1 165 ? 162.194 118.602 140.333 1.00 37.12 165 VAL A O 1
ATOM 1132 N N . ARG A 1 166 ? 161.468 116.794 139.212 1.00 38.92 166 ARG A N 1
ATOM 1133 C CA . ARG A 1 166 ? 160.227 116.674 139.950 1.00 38.92 166 ARG A CA 1
ATOM 1134 C C . ARG A 1 166 ? 160.470 115.987 141.289 1.00 38.92 166 ARG A C 1
ATOM 1135 O O . ARG A 1 166 ? 161.489 115.325 141.480 1.00 38.92 166 ARG A O 1
ATOM 1143 N N . PRO A 1 167 ? 159.551 116.146 142.244 1.00 40.00 167 PRO A N 1
ATOM 1144 C CA . PRO A 1 167 ? 159.760 115.546 143.569 1.00 40.00 167 PRO A CA 1
ATOM 1145 C C . PRO A 1 167 ? 159.857 114.035 143.563 1.00 40.00 167 PRO A C 1
ATOM 1146 O O . PRO A 1 167 ? 160.437 113.471 144.496 1.00 40.00 167 PRO A O 1
ATOM 1150 N N . ASN A 1 168 ? 159.304 113.355 142.562 1.00 42.87 168 ASN A N 1
ATOM 1151 C CA . ASN A 1 168 ? 159.509 111.925 142.404 1.00 42.87 168 ASN A CA 1
ATOM 1152 C C . ASN A 1 168 ? 160.740 111.610 141.566 1.00 42.87 168 ASN A C 1
ATOM 1153 O O . ASN A 1 168 ? 160.812 110.534 140.964 1.00 42.87 168 ASN A O 1
ATOM 1158 N N . SER A 1 169 ? 161.698 112.538 141.509 1.00 43.15 169 SER A N 1
ATOM 1159 C CA . SER A 1 169 ? 162.998 112.335 140.872 1.00 43.15 169 SER A CA 1
ATOM 1160 C C . SER A 1 169 ? 162.881 112.134 139.365 1.00 43.15 169 SER A C 1
ATOM 1161 O O . SER A 1 169 ? 163.740 111.506 138.745 1.00 43.15 169 SER A O 1
ATOM 1164 N N . ASP A 1 170 ? 161.829 112.674 138.765 1.00 43.37 170 ASP A N 1
ATOM 1165 C CA . ASP A 1 170 ? 161.657 112.665 137.321 1.00 43.37 170 ASP A CA 1
ATOM 1166 C C . ASP A 1 170 ? 162.264 113.935 136.745 1.00 43.37 170 ASP A C 1
ATOM 1167 O O . ASP A 1 170 ? 161.993 115.032 137.237 1.00 43.37 170 ASP A O 1
ATOM 1172 N N . VAL A 1 171 ? 163.078 113.787 135.706 1.00 41.28 171 VAL A N 1
ATOM 1173 C CA . VAL A 1 171 ? 163.784 114.908 135.099 1.00 41.28 171 VAL A CA 1
ATOM 1174 C C . VAL A 1 171 ? 163.067 115.313 133.822 1.00 41.28 171 VAL A C 1
ATOM 1175 O O . VAL A 1 171 ? 162.738 114.463 132.987 1.00 41.28 171 VAL A O 1
ATOM 1179 N N . VAL A 1 172 ? 162.825 116.611 133.669 1.00 39.32 172 VAL A N 1
ATOM 1180 C CA . VAL A 1 172 ? 162.194 117.175 132.484 1.00 39.32 172 VAL A CA 1
ATOM 1181 C C . VAL A 1 172 ? 163.168 118.158 131.854 1.00 39.32 172 VAL A C 1
ATOM 1182 O O . VAL A 1 172 ? 163.693 119.040 132.541 1.00 39.32 172 VAL A O 1
ATOM 1186 N N . ASN A 1 173 ? 163.402 118.013 130.555 1.00 39.31 173 ASN A N 1
ATOM 1187 C CA . ASN A 1 173 ? 164.368 118.823 129.829 1.00 39.31 173 ASN A CA 1
ATOM 1188 C C . ASN A 1 173 ? 163.661 119.728 128.832 1.00 39.31 173 ASN A C 1
ATOM 1189 O O . ASN A 1 173 ? 162.727 119.304 128.148 1.00 39.31 173 ASN A O 1
ATOM 1194 N N . TYR A 1 174 ? 164.115 120.973 128.753 1.00 36.63 174 TYR A N 1
ATOM 1195 C CA . TYR A 1 174 ? 163.613 121.947 127.797 1.00 36.63 174 TYR A CA 1
ATOM 1196 C C . TYR A 1 174 ? 164.790 122.597 127.095 1.00 36.63 174 TYR A C 1
ATOM 1197 O O . TYR A 1 174 ? 165.828 122.844 127.710 1.00 36.63 174 TYR A O 1
ATOM 1206 N N . ASP A 1 175 ? 164.628 122.878 125.809 1.00 38.58 175 ASP A N 1
ATOM 1207 C CA . ASP A 1 175 ? 165.681 123.474 125.005 1.00 38.58 175 ASP A CA 1
ATOM 1208 C C . ASP A 1 175 ? 165.194 124.778 124.397 1.00 38.58 175 ASP A C 1
ATOM 1209 O O . ASP A 1 175 ? 164.015 124.930 124.074 1.00 38.58 175 ASP A O 1
ATOM 1214 N N . TYR A 1 176 ? 166.114 125.723 124.251 1.00 34.23 176 TYR A N 1
ATOM 1215 C CA . TYR A 1 176 ? 165.808 126.981 123.593 1.00 34.23 176 TYR A CA 1
ATOM 1216 C C . TYR A 1 176 ? 167.040 127.440 122.834 1.00 34.23 176 TYR A C 1
ATOM 1217 O O . TYR A 1 176 ? 168.125 127.524 123.411 1.00 34.23 176 TYR A O 1
ATOM 1226 N N . THR A 1 177 ? 166.878 127.720 121.546 1.00 34.45 177 THR A N 1
ATOM 1227 C CA . THR A 1 177 ? 167.955 128.245 120.724 1.00 34.45 177 THR A CA 1
ATOM 1228 C C . THR A 1 177 ? 167.584 129.631 120.226 1.00 34.45 177 THR A C 1
ATOM 1229 O O . THR A 1 177 ? 166.411 129.934 120.006 1.00 34.45 177 THR A O 1
ATOM 1233 N N . TRP A 1 178 ? 168.595 130.473 120.053 1.00 33.38 178 TRP A N 1
ATOM 1234 C CA . TRP A 1 178 ? 168.361 131.870 119.730 1.00 33.38 178 TRP A CA 1
ATOM 1235 C C . TRP A 1 178 ? 169.562 132.412 118.978 1.00 33.38 178 TRP A C 1
ATOM 1236 O O . TRP A 1 178 ? 170.702 132.207 119.398 1.00 33.38 178 TRP A O 1
ATOM 1247 N N . ILE A 1 179 ? 169.304 133.086 117.864 1.00 34.35 179 ILE A N 1
ATOM 1248 C CA . ILE A 1 179 ? 170.326 133.780 117.095 1.00 34.35 179 ILE A CA 1
ATOM 1249 C C . ILE A 1 179 ? 169.957 135.251 117.073 1.00 34.35 179 ILE A C 1
ATOM 1250 O O . ILE A 1 179 ? 168.829 135.606 116.722 1.00 34.35 179 ILE A O 1
ATOM 1255 N N . GLY A 1 180 ? 170.893 136.101 117.464 1.00 34.85 180 GLY A N 1
ATOM 1256 C CA . GLY A 1 180 ? 170.582 137.507 117.549 1.00 34.85 180 GLY A CA 1
ATOM 1257 C C . GLY A 1 180 ? 171.784 138.396 117.739 1.00 34.85 180 GLY A C 1
ATOM 1258 O O . GLY A 1 180 ? 172.875 138.097 117.255 1.00 34.85 180 GLY A O 1
ATOM 1259 N N . LYS A 1 181 ? 171.587 139.496 118.444 1.00 35.84 181 LYS A N 1
ATOM 1260 C CA . LYS A 1 181 ? 172.604 140.517 118.601 1.00 35.84 181 LYS A CA 1
ATOM 1261 C C . LYS A 1 181 ? 173.155 140.527 120.017 1.00 35.84 181 LYS A C 1
ATOM 1262 O O . LYS A 1 181 ? 172.593 139.956 120.950 1.00 35.84 181 LYS A O 1
ATOM 1268 N N . ASP A 1 182 ? 174.277 141.218 120.158 1.00 38.10 182 ASP A N 1
ATOM 1269 C CA . ASP A 1 182 ? 175.013 141.271 121.410 1.00 38.10 182 ASP A CA 1
ATOM 1270 C C . ASP A 1 182 ? 174.209 141.920 122.527 1.00 38.10 182 ASP A C 1
ATOM 1271 O O . ASP A 1 182 ? 174.304 141.498 123.682 1.00 38.10 182 ASP A O 1
ATOM 1276 N N . TYR A 1 183 ? 173.428 142.945 122.207 1.00 34.88 183 TYR A N 1
ATOM 1277 C CA . TYR A 1 183 ? 172.844 143.840 123.192 1.00 34.88 183 TYR A CA 1
ATOM 1278 C C . TYR A 1 183 ? 171.389 143.525 123.504 1.00 34.88 183 TYR A C 1
ATOM 1279 O O . TYR A 1 183 ? 170.746 144.291 124.226 1.00 34.88 183 TYR A O 1
ATOM 1288 N N . GLU A 1 184 ? 170.857 142.423 122.993 1.00 34.28 184 GLU A N 1
ATOM 1289 C CA . GLU A 1 184 ? 169.464 142.069 123.212 1.00 34.28 184 GLU A CA 1
ATOM 1290 C C . GLU A 1 184 ? 169.332 141.127 124.402 1.00 34.28 184 GLU A C 1
ATOM 1291 O O . GLU A 1 184 ? 170.254 140.383 124.732 1.00 34.28 184 GLU A O 1
ATOM 1297 N N . ARG A 1 185 ? 168.168 141.163 125.042 1.00 30.52 185 ARG A N 1
ATOM 1298 C CA . ARG A 1 185 ? 167.943 140.496 126.316 1.00 30.52 185 ARG A CA 1
ATOM 1299 C C . ARG A 1 185 ? 167.154 139.209 126.138 1.00 30.52 185 ARG A C 1
ATOM 1300 O O . ARG A 1 185 ? 166.273 139.121 125.279 1.00 30.52 185 ARG A O 1
ATOM 1308 N N . ILE A 1 186 ? 167.476 138.212 126.958 1.00 30.50 186 ILE A N 1
ATOM 1309 C CA . ILE A 1 186 ? 166.722 136.969 127.051 1.00 30.50 186 ILE A CA 1
ATOM 1310 C C . ILE A 1 186 ? 166.339 136.757 128.506 1.00 30.50 186 ILE A C 1
ATOM 1311 O O . ILE A 1 186 ? 167.186 136.876 129.394 1.00 30.50 186 ILE A O 1
ATOM 1316 N N . SER A 1 187 ? 165.066 136.452 128.752 1.00 30.29 187 SER A N 1
ATOM 1317 C CA . SER A 1 187 ? 164.564 136.191 130.095 1.00 30.29 187 SER A CA 1
ATOM 1318 C C . SER A 1 187 ? 163.874 134.839 130.136 1.00 30.29 187 SER A C 1
ATOM 1319 O O . SER A 1 187 ? 162.972 134.579 129.339 1.00 30.29 187 SER A O 1
ATOM 1322 N N . VAL A 1 188 ? 164.283 133.992 131.074 1.00 29.99 188 VAL A N 1
ATOM 1323 C CA . VAL A 1 188 ? 163.617 132.725 131.347 1.00 29.99 188 VAL A CA 1
ATOM 1324 C C . VAL A 1 188 ? 162.872 132.874 132.662 1.00 29.99 188 VAL A C 1
ATOM 1325 O O . VAL A 1 188 ? 163.487 133.098 133.709 1.00 29.99 188 VAL A O 1
ATOM 1329 N N . CYS A 1 189 ? 161.553 132.750 132.610 1.00 30.58 189 CYS A N 1
ATOM 1330 C CA . CYS A 1 189 ? 160.685 133.021 133.744 1.00 30.58 189 CYS A CA 1
ATOM 1331 C C . CYS A 1 189 ? 160.017 131.737 134.207 1.00 30.58 189 CYS A C 1
ATOM 1332 O O . CYS A 1 189 ? 159.377 131.045 133.413 1.00 30.58 189 CYS A O 1
ATOM 1335 N N . TYR A 1 190 ? 160.159 131.429 135.490 1.00 31.03 190 TYR A N 1
ATOM 1336 C CA . TYR A 1 190 ? 159.596 130.223 136.087 1.00 31.03 190 TYR A CA 1
ATOM 1337 C C . TYR A 1 190 ? 158.671 130.626 137.225 1.00 31.03 190 TYR A C 1
ATOM 1338 O O . TYR A 1 190 ? 159.135 131.087 138.270 1.00 31.03 190 TYR A O 1
ATOM 1347 N N . ASN A 1 191 ? 157.373 130.438 137.030 1.00 30.93 191 ASN A N 1
ATOM 1348 C CA . ASN A 1 191 ? 156.358 130.802 138.009 1.00 30.93 191 ASN A CA 1
ATOM 1349 C C . ASN A 1 191 ? 155.916 129.571 138.789 1.00 30.93 191 ASN A C 1
ATOM 1350 O O . ASN A 1 191 ? 155.575 128.546 138.196 1.00 30.93 191 ASN A O 1
ATOM 1355 N N . LEU A 1 192 ? 155.918 129.679 140.114 1.00 31.61 192 LEU A N 1
ATOM 1356 C CA . LEU A 1 192 ? 155.361 128.667 141.003 1.00 31.61 192 LEU A CA 1
ATOM 1357 C C . LEU A 1 192 ? 154.075 129.213 141.608 1.00 31.61 192 LEU A C 1
ATOM 1358 O O . LEU A 1 192 ? 154.099 130.227 142.308 1.00 31.61 192 LEU A O 1
ATOM 1363 N N . ILE A 1 193 ? 152.963 128.532 141.356 1.00 33.67 193 ILE A N 1
ATOM 1364 C CA . ILE A 1 193 ? 151.629 129.045 141.644 1.00 33.67 193 ILE A CA 1
ATOM 1365 C C . ILE A 1 193 ? 151.045 128.283 142.823 1.00 33.67 193 ILE A C 1
ATOM 1366 O O . ILE A 1 193 ? 151.066 127.050 142.841 1.00 33.67 193 ILE A O 1
ATOM 1371 N N . SER A 1 194 ? 150.529 129.014 143.808 1.00 37.16 194 SER A N 1
ATOM 1372 C CA . SER A 1 194 ? 149.900 128.419 144.985 1.00 37.16 194 SER A CA 1
ATOM 1373 C C . SER A 1 194 ? 148.613 129.174 145.270 1.00 37.16 194 SER A C 1
ATOM 1374 O O . SER A 1 194 ? 148.660 130.327 145.701 1.00 37.16 194 SER A O 1
ATOM 1377 N N . HIS A 1 195 ? 147.470 128.537 145.042 1.00 38.05 195 HIS A N 1
ATOM 1378 C CA . HIS A 1 195 ? 146.176 129.166 145.262 1.00 38.05 195 HIS A CA 1
ATOM 1379 C C . HIS A 1 195 ? 145.494 128.557 146.476 1.00 38.05 195 HIS A C 1
ATOM 1380 O O . HIS A 1 195 ? 145.335 127.338 146.556 1.00 38.05 195 HIS A O 1
ATOM 1387 N N . LEU A 1 196 ? 145.088 129.411 147.411 1.00 38.67 196 LEU A N 1
ATOM 1388 C CA . LEU A 1 196 ? 144.287 128.988 148.552 1.00 38.67 196 LEU A CA 1
ATOM 1389 C C . LEU A 1 196 ? 142.841 128.886 148.098 1.00 38.67 196 LEU A C 1
ATOM 1390 O O . LEU A 1 196 ? 142.199 129.900 147.818 1.00 38.67 196 LEU A O 1
ATOM 1395 N N . GLN A 1 197 ? 142.323 127.665 148.021 1.00 39.76 197 GLN A N 1
ATOM 1396 C CA . GLN A 1 197 ? 141.010 127.440 147.449 1.00 39.76 197 GLN A CA 1
ATOM 1397 C C . GLN A 1 197 ? 139.948 127.057 148.462 1.00 39.76 197 GLN A C 1
ATOM 1398 O O . GLN A 1 197 ? 138.761 127.167 148.149 1.00 39.76 197 GLN A O 1
ATOM 1404 N N . ARG A 1 198 ? 140.332 126.621 149.656 1.00 41.92 198 ARG A N 1
ATOM 1405 C CA . ARG A 1 198 ? 139.363 126.111 150.610 1.00 41.92 198 ARG A CA 1
ATOM 1406 C C . ARG A 1 198 ? 139.848 126.352 152.030 1.00 41.92 198 ARG A C 1
ATOM 1407 O O . ARG A 1 198 ? 141.000 126.073 152.353 1.00 41.92 198 ARG A O 1
ATOM 1415 N N . ILE A 1 199 ? 138.961 126.869 152.871 1.00 42.10 199 ILE A N 1
ATOM 1416 C CA . ILE A 1 199 ? 139.176 126.944 154.309 1.00 42.10 199 ILE A CA 1
ATOM 1417 C C . ILE A 1 199 ? 138.108 126.088 154.970 1.00 42.10 199 ILE A C 1
ATOM 1418 O O . ILE A 1 199 ? 136.947 126.102 154.549 1.00 42.10 199 ILE A O 1
ATOM 1423 N N . ASP A 1 200 ? 138.498 125.314 155.975 1.00 43.78 200 ASP A N 1
ATOM 1424 C CA . ASP A 1 200 ? 137.571 124.390 156.609 1.00 43.78 200 ASP A CA 1
ATOM 1425 C C . ASP A 1 200 ? 137.150 124.923 157.969 1.00 43.78 200 ASP A C 1
ATOM 1426 O O . ASP A 1 200 ? 137.990 125.333 158.774 1.00 43.78 200 ASP A O 1
ATOM 1431 N N . GLY A 1 201 ? 135.850 124.910 158.218 1.00 44.45 201 GLY A N 1
ATOM 1432 C CA . GLY A 1 201 ? 135.317 125.388 159.462 1.00 44.45 201 GLY A CA 1
ATOM 1433 C C . GLY A 1 201 ? 133.901 125.893 159.315 1.00 44.45 201 GLY A C 1
ATOM 1434 O O . GLY A 1 201 ? 133.207 125.588 158.342 1.00 44.45 201 GLY A O 1
ATOM 1435 N N . PRO A 1 202 ? 133.445 126.698 160.280 1.00 44.29 202 PRO A N 1
ATOM 1436 C CA . PRO A 1 202 ? 134.261 127.146 161.410 1.00 44.29 202 PRO A CA 1
ATOM 1437 C C . PRO A 1 202 ? 134.451 126.086 162.486 1.00 44.29 202 PRO A C 1
ATOM 1438 O O . PRO A 1 202 ? 133.582 125.248 162.691 1.00 44.29 202 PRO A O 1
ATOM 1442 N N . HIS A 1 203 ? 135.600 126.126 163.154 1.00 46.07 203 HIS A N 1
ATOM 1443 C CA . HIS A 1 203 ? 135.921 125.158 164.192 1.00 46.07 203 HIS A CA 1
ATOM 1444 C C . HIS A 1 203 ? 135.740 125.716 165.589 1.00 46.07 203 HIS A C 1
ATOM 1445 O O . HIS A 1 203 ? 136.234 125.126 166.553 1.00 46.07 203 HIS A O 1
ATOM 1452 N N . GLY A 1 204 ? 135.076 126.844 165.719 1.00 45.33 204 GLY A N 1
ATOM 1453 C CA . GLY A 1 204 ? 134.836 127.421 167.015 1.00 45.33 204 GLY A CA 1
ATOM 1454 C C . GLY A 1 204 ? 134.494 128.876 166.885 1.00 45.33 204 GLY A C 1
ATOM 1455 O O . GLY A 1 204 ? 133.900 129.308 165.898 1.00 45.33 204 GLY A O 1
ATOM 1456 N N . ARG A 1 205 ? 134.875 129.637 167.903 1.00 46.24 205 ARG A N 1
ATOM 1457 C CA . ARG A 1 205 ? 134.731 131.083 167.890 1.00 46.24 205 ARG A CA 1
ATOM 1458 C C . ARG A 1 205 ? 135.819 131.688 168.755 1.00 46.24 205 ARG A C 1
ATOM 1459 O O . ARG A 1 205 ? 135.881 131.416 169.956 1.00 46.24 205 ARG A O 1
ATOM 1467 N N . ASP A 1 206 ? 136.681 132.488 168.143 1.00 44.65 206 ASP A N 1
ATOM 1468 C CA . ASP A 1 206 ? 137.634 133.275 168.905 1.00 44.65 206 ASP A CA 1
ATOM 1469 C C . ASP A 1 206 ? 136.873 134.292 169.740 1.00 44.65 206 ASP A C 1
ATOM 1470 O O . ASP A 1 206 ? 135.951 134.943 169.247 1.00 44.65 206 ASP A O 1
ATOM 1475 N N . ASP A 1 207 ? 137.233 134.413 171.011 1.00 46.64 207 ASP A N 1
ATOM 1476 C CA . ASP A 1 207 ? 136.479 135.274 171.909 1.00 46.64 207 ASP A CA 1
ATOM 1477 C C . ASP A 1 207 ? 137.087 136.654 172.073 1.00 46.64 207 ASP A C 1
ATOM 1478 O O . ASP A 1 207 ? 136.344 137.622 172.253 1.00 46.64 207 ASP A O 1
ATOM 1483 N N . GLU A 1 208 ? 138.414 136.773 172.026 1.00 44.80 208 GLU A N 1
ATOM 1484 C CA . GLU A 1 208 ? 139.032 138.094 172.021 1.00 44.80 208 GLU A CA 1
ATOM 1485 C C . GLU A 1 208 ? 138.662 138.858 170.759 1.00 44.80 208 GLU A C 1
ATOM 1486 O O . GLU A 1 208 ? 138.178 139.992 170.824 1.00 44.80 208 GLU A O 1
ATOM 1492 N N . ALA A 1 209 ? 138.877 138.249 169.601 1.00 44.37 209 ALA A N 1
ATOM 1493 C CA . ALA A 1 209 ? 138.370 138.754 168.333 1.00 44.37 209 ALA A CA 1
ATOM 1494 C C . ALA A 1 209 ? 137.071 138.020 168.058 1.00 44.37 209 ALA A C 1
ATOM 1495 O O . ALA A 1 209 ? 137.083 136.816 167.796 1.00 44.37 209 ALA A O 1
ATOM 1497 N N . GLU A 1 210 ? 135.953 138.733 168.103 1.00 44.54 210 GLU A N 1
ATOM 1498 C CA . GLU A 1 210 ? 134.664 138.060 168.057 1.00 44.54 210 GLU A CA 1
ATOM 1499 C C . GLU A 1 210 ? 134.394 137.499 166.669 1.00 44.54 210 GLU A C 1
ATOM 1500 O O . GLU A 1 210 ? 133.527 138.000 165.950 1.00 44.54 210 GLU A O 1
ATOM 1506 N N . MET A 1 211 ? 135.120 136.452 166.291 1.00 39.48 211 MET A N 1
ATOM 1507 C CA . MET A 1 211 ? 135.119 135.921 164.939 1.00 39.48 211 MET A CA 1
ATOM 1508 C C . MET A 1 211 ? 135.119 134.404 164.990 1.00 39.48 211 MET A C 1
ATOM 1509 O O . MET A 1 211 ? 135.686 133.814 165.915 1.00 39.48 211 MET A O 1
ATOM 1514 N N . PRO A 1 212 ? 134.504 133.747 164.010 1.00 38.25 212 PRO A N 1
ATOM 1515 C CA . PRO A 1 212 ? 134.663 132.297 163.879 1.00 38.25 212 PRO A CA 1
ATOM 1516 C C . PRO A 1 212 ? 136.079 131.924 163.471 1.00 38.25 212 PRO A C 1
ATOM 1517 O O . PRO A 1 212 ? 136.806 132.701 162.852 1.00 38.25 212 PRO A O 1
ATOM 1521 N N . ILE A 1 213 ? 136.464 130.702 163.822 1.00 40.51 213 ILE A N 1
ATOM 1522 C CA . ILE A 1 213 ? 137.820 130.207 163.620 1.00 40.51 213 ILE A CA 1
ATOM 1523 C C .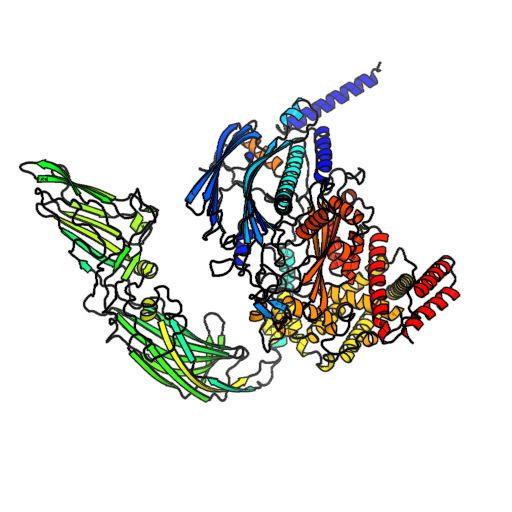 ILE A 1 213 ? 137.814 129.207 162.476 1.00 40.51 213 ILE A C 1
ATOM 1524 O O . ILE A 1 213 ? 137.035 128.249 162.485 1.00 40.51 213 ILE A O 1
ATOM 1529 N N . TYR A 1 214 ? 138.684 129.429 161.498 1.00 40.58 214 TYR A N 1
ATOM 1530 C CA . TYR A 1 214 ? 138.899 128.519 160.387 1.00 40.58 214 TYR A CA 1
ATOM 1531 C C . TYR A 1 214 ? 140.338 128.034 160.410 1.00 40.58 214 TYR A C 1
ATOM 1532 O O . TYR A 1 214 ? 141.220 128.681 160.971 1.00 40.58 214 TYR A O 1
ATOM 1541 N N . ARG A 1 215 ? 140.573 126.874 159.817 1.00 43.85 215 ARG A N 1
ATOM 1542 C CA . ARG A 1 215 ? 141.916 126.335 159.711 1.00 43.85 215 ARG A CA 1
ATOM 1543 C C . ARG A 1 215 ? 142.375 126.369 158.264 1.00 43.85 215 ARG A C 1
ATOM 1544 O O . ARG A 1 215 ? 141.565 126.366 157.336 1.00 43.85 215 ARG A O 1
ATOM 1552 N N . ILE A 1 216 ? 143.688 126.414 158.084 1.00 41.60 216 ILE A N 1
ATOM 1553 C CA . ILE A 1 216 ? 144.306 126.380 156.770 1.00 41.60 216 ILE A CA 1
ATOM 1554 C C . ILE A 1 216 ? 145.292 125.227 156.779 1.00 41.60 216 ILE A C 1
ATOM 1555 O O . ILE A 1 216 ? 146.351 125.315 157.409 1.00 41.60 216 ILE A O 1
ATOM 1560 N N . ILE A 1 217 ? 144.940 124.144 156.098 1.00 42.24 217 ILE A N 1
ATOM 1561 C CA . ILE A 1 217 ? 145.724 122.918 156.112 1.00 42.24 217 ILE A CA 1
ATOM 1562 C C . ILE A 1 217 ? 146.778 122.991 155.021 1.00 42.24 217 ILE A C 1
ATOM 1563 O O . ILE A 1 217 ? 146.456 123.090 153.834 1.00 42.24 217 ILE A O 1
ATOM 1568 N N . ARG A 1 218 ? 148.042 122.940 155.428 1.00 43.16 218 ARG A N 1
ATOM 1569 C CA . ARG A 1 218 ? 149.161 122.895 154.508 1.00 43.16 218 ARG A CA 1
ATOM 1570 C C . ARG A 1 218 ? 149.947 121.599 154.583 1.00 43.16 218 ARG A C 1
ATOM 1571 O O . ARG A 1 218 ? 150.660 121.275 153.632 1.00 43.16 218 ARG A O 1
ATOM 1579 N N . ARG A 1 219 ? 149.828 120.851 155.674 1.00 49.45 219 ARG A N 1
ATOM 1580 C CA . ARG A 1 219 ? 150.652 119.682 155.921 1.00 49.45 219 ARG A CA 1
ATOM 1581 C C . ARG A 1 219 ? 149.795 118.429 156.017 1.00 49.45 219 ARG A C 1
ATOM 1582 O O . ARG A 1 219 ? 148.584 118.492 156.235 1.00 49.45 219 ARG A O 1
ATOM 1590 N N . ASP A 1 220 ? 150.450 117.284 155.834 1.00 55.33 220 ASP A N 1
ATOM 1591 C CA . ASP A 1 220 ? 149.768 115.997 155.852 1.00 55.33 220 ASP A CA 1
ATOM 1592 C C . ASP A 1 220 ? 149.097 115.773 157.197 1.00 55.33 220 ASP A C 1
ATOM 1593 O O . ASP A 1 220 ? 149.758 115.762 158.239 1.00 55.33 220 ASP A O 1
ATOM 1598 N N . SER A 1 221 ? 147.786 115.591 157.173 1.00 58.08 221 SER A N 1
ATOM 1599 C CA . SER A 1 221 ? 147.010 115.368 158.382 1.00 58.08 221 SER A CA 1
ATOM 1600 C C . SER A 1 221 ? 145.726 114.652 157.980 1.00 58.08 221 SER A C 1
ATOM 1601 O O . SER A 1 221 ? 145.605 114.146 156.859 1.00 58.08 221 SER A O 1
ATOM 1604 N N . GLY A 1 222 ? 144.768 114.596 158.898 1.00 57.89 222 GLY A N 1
ATOM 1605 C CA . GLY A 1 222 ? 143.495 113.992 158.573 1.00 57.89 222 GLY A CA 1
ATOM 1606 C C . GLY A 1 222 ? 142.539 114.887 157.821 1.00 57.89 222 GLY A C 1
ATOM 1607 O O . GLY A 1 222 ? 141.447 114.438 157.459 1.00 57.89 222 GLY A O 1
ATOM 1608 N N . SER A 1 223 ? 142.918 116.135 157.575 1.00 52.51 223 SER A N 1
ATOM 1609 C CA . SER A 1 223 ? 142.011 117.098 156.978 1.00 52.51 223 SER A CA 1
ATOM 1610 C C . SER A 1 223 ? 142.252 117.227 155.478 1.00 52.51 223 SER A C 1
ATOM 1611 O O . SER A 1 223 ? 143.282 116.817 154.944 1.00 52.51 223 SER A O 1
ATOM 1614 N N . ILE A 1 224 ? 141.269 117.803 154.801 1.00 46.57 224 ILE A N 1
ATOM 1615 C CA . ILE A 1 224 ? 141.367 118.069 153.362 1.00 46.57 224 ILE A CA 1
ATOM 1616 C C . ILE A 1 224 ? 142.375 119.186 153.131 1.00 46.57 224 ILE A C 1
ATOM 1617 O O . ILE A 1 224 ? 142.364 120.180 153.876 1.00 46.57 224 ILE A O 1
ATOM 1622 N N . PRO A 1 225 ? 143.257 119.080 152.140 1.00 43.28 225 PRO A N 1
ATOM 1623 C CA . PRO A 1 225 ? 144.200 120.171 151.880 1.00 43.28 225 PRO A CA 1
ATOM 1624 C C . PRO A 1 225 ? 143.494 121.429 151.403 1.00 43.28 225 PRO A C 1
ATOM 1625 O O . PRO A 1 225 ? 142.420 121.382 150.804 1.00 43.28 225 PRO A O 1
ATOM 1629 N N . SER A 1 226 ? 144.119 122.571 151.684 1.00 40.07 226 SER A N 1
ATOM 1630 C CA . SER A 1 226 ? 143.544 123.875 151.386 1.00 40.07 226 SER A CA 1
ATOM 1631 C C . SER A 1 226 ? 144.082 124.512 150.113 1.00 40.07 226 SER A C 1
ATOM 1632 O O . SER A 1 226 ? 143.377 125.314 149.499 1.00 40.07 226 SER A O 1
ATOM 1635 N N . TYR A 1 227 ? 145.302 124.185 149.706 1.00 37.71 227 TYR A N 1
ATOM 1636 C CA . TYR A 1 227 ? 145.974 124.851 148.601 1.00 37.71 227 TYR A CA 1
ATOM 1637 C C . TYR A 1 227 ? 146.011 123.969 147.362 1.00 37.71 227 TYR A C 1
ATOM 1638 O O . TYR A 1 227 ? 146.084 122.744 147.452 1.00 37.71 227 TYR A O 1
ATOM 1647 N N . ALA A 1 228 ? 145.972 124.614 146.202 1.00 37.20 228 ALA A N 1
ATOM 1648 C CA . ALA A 1 228 ? 146.232 123.983 144.918 1.00 37.20 228 ALA A CA 1
ATOM 1649 C C . ALA A 1 228 ? 147.445 124.650 144.287 1.00 37.20 228 ALA A C 1
ATOM 1650 O O . ALA A 1 228 ? 147.625 125.863 144.413 1.00 37.20 228 ALA A O 1
ATOM 1652 N N . SER A 1 229 ? 148.278 123.864 143.610 1.00 36.66 229 SER A N 1
ATOM 1653 C CA . SER A 1 229 ? 149.546 124.353 143.090 1.00 36.66 229 SER A CA 1
ATOM 1654 C C . SER A 1 229 ? 149.689 124.053 141.606 1.00 36.66 229 SER A C 1
ATOM 1655 O O . SER A 1 229 ? 149.133 123.083 141.094 1.00 36.66 229 SER A O 1
ATOM 1658 N N . GLY A 1 230 ? 150.452 124.903 140.926 1.00 34.55 230 GLY A N 1
ATOM 1659 C CA . GLY A 1 230 ? 150.773 124.715 139.528 1.00 34.55 230 GLY A CA 1
ATOM 1660 C C . GLY A 1 230 ? 152.112 125.322 139.181 1.00 34.55 230 GLY A C 1
ATOM 1661 O O . GLY A 1 230 ? 152.852 125.726 140.078 1.00 34.55 230 GLY A O 1
ATOM 1662 N N . GLU A 1 231 ? 152.448 125.391 137.897 1.00 34.77 231 GLU A N 1
ATOM 1663 C CA . GLU A 1 231 ? 153.671 126.059 137.482 1.00 34.77 231 GLU A CA 1
ATOM 1664 C C . GLU A 1 231 ? 153.481 126.640 136.091 1.00 34.77 231 GLU A C 1
ATOM 1665 O O . GLU A 1 231 ? 152.593 126.236 135.342 1.00 34.77 231 GLU A O 1
ATOM 1671 N N . HIS A 1 232 ? 154.336 127.598 135.754 1.00 30.31 232 HIS A N 1
ATOM 1672 C CA . HIS A 1 232 ? 154.295 128.248 134.451 1.00 30.31 232 HIS A CA 1
ATOM 1673 C C . HIS A 1 232 ? 155.717 128.602 134.052 1.00 30.31 232 HIS A C 1
ATOM 1674 O O . HIS A 1 232 ? 156.382 129.361 134.758 1.00 30.31 232 HIS A O 1
ATOM 1681 N N . LEU A 1 233 ? 156.182 128.058 132.932 1.00 29.85 233 LEU A N 1
ATOM 1682 C CA . LEU A 1 233 ? 157.538 128.275 132.449 1.00 29.85 233 LEU A CA 1
ATOM 1683 C C . LEU A 1 233 ? 157.489 128.837 131.037 1.00 29.85 233 LEU A C 1
ATOM 1684 O O . LEU A 1 233 ? 156.765 128.318 130.187 1.00 29.85 233 LEU A O 1
ATOM 1689 N N . TYR A 1 234 ? 158.254 129.897 130.789 1.00 29.33 234 TYR A N 1
ATOM 1690 C CA . TYR A 1 234 ? 158.281 130.505 129.467 1.00 29.33 234 TYR A CA 1
ATOM 1691 C C . TYR A 1 234 ? 159.563 131.305 129.292 1.00 29.33 234 TYR A C 1
ATOM 1692 O O . TYR A 1 234 ? 160.255 131.628 130.258 1.00 29.33 234 TYR A O 1
ATOM 1701 N N . VAL A 1 235 ? 159.870 131.613 128.035 1.00 30.10 235 VAL A N 1
ATOM 1702 C CA . VAL A 1 235 ? 161.063 132.355 127.649 1.00 30.10 235 VAL A CA 1
ATOM 1703 C C . VAL A 1 235 ? 160.629 133.596 126.885 1.00 30.10 235 VAL A C 1
ATOM 1704 O O . VAL A 1 235 ? 159.672 133.550 126.108 1.00 30.10 235 VAL A O 1
ATOM 1708 N N . ILE A 1 236 ? 161.321 134.707 127.113 1.00 30.30 236 ILE A N 1
ATOM 1709 C CA . ILE A 1 236 ? 161.089 135.942 126.378 1.00 30.30 236 ILE A CA 1
ATOM 1710 C C . ILE A 1 236 ? 162.345 136.266 125.584 1.00 30.30 236 ILE A C 1
ATOM 1711 O O . ILE A 1 236 ? 163.454 136.227 126.125 1.00 30.30 236 ILE A O 1
ATOM 1716 N N . SER A 1 237 ? 162.171 136.582 124.306 1.00 32.64 237 SER A N 1
ATOM 1717 C CA . SER A 1 237 ? 163.250 137.001 123.427 1.00 32.64 237 SER A CA 1
ATOM 1718 C C . SER A 1 237 ? 162.794 138.206 122.624 1.00 32.64 237 SER A C 1
ATOM 1719 O O . SER A 1 237 ? 161.612 138.544 122.588 1.00 32.64 237 SER A O 1
ATOM 1722 N N . SER A 1 238 ? 163.749 138.856 121.968 1.00 32.60 238 SER A N 1
ATOM 1723 C CA . SER A 1 238 ? 163.444 140.054 121.207 1.00 32.60 238 SER A CA 1
ATOM 1724 C C . SER A 1 238 ? 164.403 140.180 120.039 1.00 32.60 238 SER A C 1
ATOM 1725 O O . SER A 1 238 ? 165.501 139.625 120.044 1.00 32.60 238 SER A O 1
ATOM 1728 N N . HIS A 1 239 ? 163.961 140.918 119.028 1.00 33.19 239 HIS A N 1
ATOM 1729 C CA . HIS A 1 239 ? 164.820 141.365 117.945 1.00 33.19 239 HIS A CA 1
ATOM 1730 C C . HIS A 1 239 ? 164.610 142.857 117.777 1.00 33.19 239 HIS A C 1
ATOM 1731 O O . HIS A 1 239 ? 163.489 143.303 117.532 1.00 33.19 239 HIS A O 1
ATOM 1738 N N . LEU A 1 240 ? 165.676 143.619 117.942 1.00 32.68 240 LEU A N 1
ATOM 1739 C CA . LEU A 1 240 ? 165.691 145.053 117.694 1.00 32.68 240 LEU A CA 1
ATOM 1740 C C . LEU A 1 240 ? 166.393 145.196 116.355 1.00 32.68 240 LEU A C 1
ATOM 1741 O O . LEU A 1 240 ? 167.600 144.969 116.254 1.00 32.68 240 LEU A O 1
ATOM 1746 N N . HIS A 1 241 ? 165.645 145.555 115.321 1.00 32.43 241 HIS A N 1
ATOM 1747 C CA . HIS A 1 241 ? 166.148 145.471 113.955 1.00 32.43 241 HIS A CA 1
ATOM 1748 C C . HIS A 1 241 ? 167.059 146.656 113.634 1.00 32.43 241 HIS A C 1
ATOM 1749 O O . HIS A 1 241 ? 166.874 147.372 112.656 1.00 32.43 241 HIS A O 1
ATOM 1756 N N . VAL A 1 242 ? 168.080 146.835 114.473 1.00 33.62 242 VAL A N 1
ATOM 1757 C CA . VAL A 1 242 ? 168.907 148.034 114.394 1.00 33.62 242 VAL A CA 1
ATOM 1758 C C . VAL A 1 242 ? 169.755 148.027 113.129 1.00 33.62 242 VAL A C 1
ATOM 1759 O O . VAL A 1 242 ? 169.920 149.061 112.473 1.00 33.62 242 VAL A O 1
ATOM 1763 N N . ASP A 1 243 ? 170.295 146.867 112.756 1.00 36.08 243 ASP A N 1
ATOM 1764 C CA . ASP A 1 243 ? 171.076 146.778 111.527 1.00 36.08 243 ASP A CA 1
ATOM 1765 C C . ASP A 1 243 ? 170.222 147.083 110.306 1.00 36.08 243 ASP A C 1
ATOM 1766 O O . ASP A 1 243 ? 170.642 147.828 109.412 1.00 36.08 243 ASP A O 1
ATOM 1771 N N . GLU A 1 244 ? 169.019 146.517 110.253 1.00 37.03 244 GLU A N 1
ATOM 1772 C CA . GLU A 1 244 ? 168.126 146.776 109.133 1.00 37.03 244 GLU A CA 1
ATOM 1773 C C . GLU A 1 244 ? 167.666 148.226 109.114 1.00 37.03 244 GLU A C 1
ATOM 1774 O O . GLU A 1 244 ? 167.567 148.833 108.045 1.00 37.03 244 GLU A O 1
ATOM 1780 N N . ILE A 1 245 ? 167.369 148.793 110.283 1.00 33.65 245 ILE A N 1
ATOM 1781 C CA . ILE A 1 245 ? 166.949 150.188 110.344 1.00 33.65 245 ILE A CA 1
ATOM 1782 C C . ILE A 1 245 ? 168.061 151.098 109.845 1.00 33.65 245 ILE A C 1
ATOM 1783 O O . ILE A 1 245 ? 167.810 152.067 109.126 1.00 33.65 245 ILE A O 1
ATOM 1788 N N . VAL A 1 246 ? 169.307 150.804 110.217 1.00 36.10 246 VAL A N 1
ATOM 1789 C CA . VAL A 1 246 ? 170.418 151.641 109.780 1.00 36.10 246 VAL A CA 1
ATOM 1790 C C . VAL A 1 246 ? 170.649 151.495 108.281 1.00 36.10 246 VAL A C 1
ATOM 1791 O O . VAL A 1 246 ? 170.912 152.481 107.585 1.00 36.10 246 VAL A O 1
ATOM 1795 N N . ARG A 1 247 ? 170.560 150.272 107.757 1.00 38.02 247 ARG A N 1
ATOM 1796 C CA . ARG A 1 247 ? 170.791 150.073 106.330 1.00 38.02 247 ARG A CA 1
ATOM 1797 C C . ARG A 1 247 ? 169.702 150.730 105.488 1.00 38.02 247 ARG A C 1
ATOM 1798 O O . ARG A 1 247 ? 169.997 151.476 104.549 1.00 38.02 247 ARG A O 1
ATOM 1806 N N . ARG A 1 248 ? 168.434 150.468 105.806 1.00 38.84 248 ARG A N 1
ATOM 1807 C CA . ARG A 1 248 ? 167.336 151.013 105.017 1.00 38.84 248 ARG A CA 1
ATOM 1808 C C . ARG A 1 248 ? 166.960 152.433 105.406 1.00 38.84 248 ARG A C 1
ATOM 1809 O O . ARG A 1 248 ? 166.249 153.092 104.644 1.00 38.84 248 ARG A O 1
ATOM 1817 N N . ARG A 1 249 ? 167.418 152.910 106.561 1.00 38.56 249 ARG A N 1
ATOM 1818 C CA . ARG A 1 249 ? 167.159 154.269 107.030 1.00 38.56 249 ARG A CA 1
ATOM 1819 C C . ARG A 1 249 ? 165.665 154.538 107.197 1.00 38.56 249 ARG A C 1
ATOM 1820 O O . ARG A 1 249 ? 165.172 155.624 106.900 1.00 38.56 249 ARG A O 1
ATOM 1828 N N . GLU A 1 250 ? 164.931 153.537 107.673 1.00 37.72 250 GLU A N 1
ATOM 1829 C CA . GLU A 1 250 ? 163.573 153.766 108.135 1.00 37.72 250 GLU A CA 1
ATOM 1830 C C . GLU A 1 250 ? 163.319 152.888 109.346 1.00 37.72 250 GLU A C 1
ATOM 1831 O O . GLU A 1 250 ? 163.885 151.803 109.472 1.00 37.72 250 GLU A O 1
ATOM 1837 N N . HIS A 1 251 ? 162.446 153.363 110.226 1.00 32.02 251 HIS A N 1
ATOM 1838 C CA . HIS A 1 251 ? 162.208 152.693 111.490 1.00 32.02 251 HIS A CA 1
ATOM 1839 C C . HIS A 1 251 ? 161.424 151.400 111.294 1.00 32.02 251 HIS A C 1
ATOM 1840 O O . HIS A 1 251 ? 160.680 151.224 110.328 1.00 32.02 251 HIS A O 1
ATOM 1847 N N . LYS A 1 252 ? 161.600 150.491 112.246 1.00 32.58 252 LYS A N 1
ATOM 1848 C CA . LYS A 1 252 ? 160.932 149.199 112.249 1.00 32.58 252 LYS A CA 1
ATOM 1849 C C . LYS A 1 252 ? 160.760 148.784 113.699 1.00 32.58 252 LYS A C 1
ATOM 1850 O O . LYS A 1 252 ? 161.747 148.680 114.427 1.00 32.58 252 LYS A O 1
ATOM 1856 N N . SER A 1 253 ? 159.520 148.563 114.119 1.00 30.98 253 SER A N 1
ATOM 1857 C CA . SER A 1 253 ? 159.244 148.301 115.524 1.00 30.98 253 SER A CA 1
ATOM 1858 C C . SER A 1 253 ? 159.940 147.032 115.996 1.00 30.98 253 SER A C 1
ATOM 1859 O O . SER A 1 253 ? 160.120 146.076 115.241 1.00 30.98 253 SER A O 1
ATOM 1862 N N . ILE A 1 254 ? 160.344 147.040 117.267 1.00 29.34 254 ILE A N 1
ATOM 1863 C CA . ILE A 1 254 ? 160.926 145.854 117.871 1.00 29.34 254 ILE A CA 1
ATOM 1864 C C . ILE A 1 254 ? 159.896 144.730 117.882 1.00 29.34 254 ILE A C 1
ATOM 1865 O O . ILE A 1 254 ? 158.683 144.964 117.882 1.00 29.34 254 ILE A O 1
ATOM 1870 N N . SER A 1 255 ? 160.384 143.494 117.874 1.00 32.22 255 SER A N 1
ATOM 1871 C CA . SER A 1 255 ? 159.524 142.318 117.877 1.00 32.22 255 SER A CA 1
ATOM 1872 C C . SER A 1 255 ? 159.913 141.425 119.042 1.00 32.22 255 SER A C 1
ATOM 1873 O O . SER A 1 255 ? 161.069 141.013 119.150 1.00 32.22 255 SER A O 1
ATOM 1876 N N . VAL A 1 256 ? 158.947 141.126 119.903 1.00 31.99 256 VAL A N 1
ATOM 1877 C CA . VAL A 1 256 ? 159.158 140.361 121.124 1.00 31.99 256 VAL A CA 1
ATOM 1878 C C . VAL A 1 256 ? 158.393 139.054 121.005 1.00 31.99 256 VAL A C 1
ATOM 1879 O O . VAL A 1 256 ? 157.204 139.055 120.675 1.00 31.99 256 VAL A O 1
ATOM 1883 N N . ASP A 1 257 ? 159.074 137.943 121.268 1.00 34.43 257 ASP A N 1
ATOM 1884 C CA . ASP A 1 257 ? 158.499 136.612 121.147 1.00 34.43 257 ASP A CA 1
ATOM 1885 C C . ASP A 1 257 ? 158.477 135.949 122.514 1.00 34.43 257 ASP A C 1
ATOM 1886 O O . ASP A 1 257 ? 159.494 135.935 123.209 1.00 34.43 257 ASP A O 1
ATOM 1891 N N . VAL A 1 258 ? 157.327 135.407 122.900 1.00 32.51 258 VAL A N 1
ATOM 1892 C CA . VAL A 1 258 ? 157.194 134.624 124.124 1.00 32.51 258 VAL A CA 1
ATOM 1893 C C . VAL A 1 258 ? 156.976 133.171 123.738 1.00 32.51 258 VAL A C 1
ATOM 1894 O O . VAL A 1 258 ? 156.065 132.857 122.966 1.00 32.51 258 VAL A O 1
ATOM 1898 N N . THR A 1 259 ? 157.809 132.287 124.272 1.00 33.08 259 THR A N 1
ATOM 1899 C CA . THR A 1 259 ? 157.719 130.858 124.015 1.00 33.08 259 THR A CA 1
ATOM 1900 C C . THR A 1 259 ? 157.236 130.164 125.278 1.00 33.08 259 THR A C 1
ATOM 1901 O O . THR A 1 259 ? 157.878 130.261 126.326 1.00 33.08 259 THR A O 1
ATOM 1905 N N . GLN A 1 260 ? 156.114 129.466 125.172 1.00 34.68 260 GLN A N 1
ATOM 1906 C CA . GLN A 1 260 ? 155.524 128.741 126.287 1.00 34.68 260 GLN A CA 1
ATOM 1907 C C . GLN A 1 260 ? 156.149 127.355 126.359 1.00 34.68 260 GLN A C 1
ATOM 1908 O O . GLN A 1 260 ? 156.114 126.607 125.378 1.00 34.68 260 GLN A O 1
ATOM 1914 N N . LEU A 1 261 ? 156.713 127.007 127.512 1.00 32.20 261 LEU A N 1
ATOM 1915 C CA . LEU A 1 261 ? 157.328 125.700 127.685 1.00 32.20 261 LEU A CA 1
ATOM 1916 C C . LEU A 1 261 ? 156.519 124.748 128.547 1.00 32.20 261 LEU A C 1
ATOM 1917 O O . LEU A 1 261 ? 156.532 123.548 128.287 1.00 32.20 261 LEU A O 1
ATOM 1922 N N . SER A 1 262 ? 155.813 125.247 129.556 1.00 32.55 262 SER A N 1
ATOM 1923 C CA . SER A 1 262 ? 155.061 124.387 130.456 1.00 32.55 262 SER A CA 1
ATOM 1924 C C . SER A 1 262 ? 154.022 125.219 131.189 1.00 32.55 262 SER A C 1
ATOM 1925 O O . SER A 1 262 ? 154.307 126.337 131.615 1.00 32.55 262 SER A O 1
ATOM 1928 N N . LEU A 1 263 ? 152.821 124.667 131.336 1.00 33.27 263 LEU A N 1
ATOM 1929 C CA . LEU A 1 263 ? 151.772 125.326 132.107 1.00 33.27 263 LEU A CA 1
ATOM 1930 C C . LEU A 1 263 ? 150.948 124.252 132.799 1.00 33.27 263 LEU A C 1
ATOM 1931 O O . LEU A 1 263 ? 150.303 123.441 132.134 1.00 33.27 263 LEU A O 1
ATOM 1936 N N . ILE A 1 264 ? 150.980 124.248 134.126 1.00 34.75 264 ILE A N 1
ATOM 1937 C CA . ILE A 1 264 ? 150.158 123.370 134.946 1.00 34.75 264 ILE A CA 1
ATOM 1938 C C . ILE A 1 264 ? 149.246 124.254 135.776 1.00 34.75 264 ILE A C 1
ATOM 1939 O O . ILE A 1 264 ? 149.722 125.053 136.587 1.00 34.75 264 ILE A O 1
ATOM 1944 N N . LEU A 1 265 ? 147.952 124.129 135.565 1.00 36.62 265 LEU A N 1
ATOM 1945 C CA . LEU A 1 265 ? 147.006 124.913 136.336 1.00 36.62 265 LEU A CA 1
ATOM 1946 C C . LEU A 1 265 ? 146.799 124.295 137.716 1.00 36.62 265 LEU A C 1
ATOM 1947 O O . LEU A 1 265 ? 146.860 123.075 137.873 1.00 36.62 265 LEU A O 1
ATOM 1952 N N . PRO A 1 266 ? 146.556 125.116 138.731 1.00 37.90 266 PRO A N 1
ATOM 1953 C CA . PRO A 1 266 ? 146.253 124.596 140.079 1.00 37.90 266 PRO A CA 1
ATOM 1954 C C . PRO A 1 266 ? 144.834 124.040 140.167 1.00 37.90 266 PRO A C 1
ATOM 1955 O O . PRO A 1 266 ? 143.888 124.679 140.607 1.00 37.90 266 PRO A O 1
ATOM 1959 N N . ILE A 1 267 ? 144.684 122.794 139.727 1.00 40.67 267 ILE A N 1
ATOM 1960 C CA . ILE A 1 267 ? 143.370 122.196 139.533 1.00 40.67 267 ILE A CA 1
ATOM 1961 C C . ILE A 1 267 ? 142.949 121.428 140.776 1.00 40.67 267 ILE A C 1
ATOM 1962 O O . ILE A 1 267 ? 141.882 121.682 141.342 1.00 40.67 267 ILE A O 1
ATOM 1967 N N . ILE A 1 268 ? 143.772 120.485 141.204 1.00 42.01 268 ILE A N 1
ATOM 1968 C CA . ILE A 1 268 ? 143.471 119.665 142.368 1.00 42.01 268 ILE A CA 1
ATOM 1969 C C . ILE A 1 268 ? 144.241 120.208 143.556 1.00 42.01 268 ILE A C 1
ATOM 1970 O O . ILE A 1 268 ? 145.313 120.804 143.413 1.00 42.01 268 ILE A O 1
ATOM 1975 N N . ARG A 1 269 ? 143.686 120.006 144.744 1.00 41.85 269 ARG A N 1
ATOM 1976 C CA . ARG A 1 269 ? 144.300 120.482 145.971 1.00 41.85 269 ARG A CA 1
ATOM 1977 C C . ARG A 1 269 ? 145.178 119.391 146.556 1.00 41.85 269 ARG A C 1
ATOM 1978 O O . ARG A 1 269 ? 144.779 118.226 146.611 1.00 41.85 269 ARG A O 1
ATOM 1986 N N . THR A 1 270 ? 146.378 119.772 146.974 1.00 43.42 270 THR A N 1
ATOM 1987 C CA . THR A 1 270 ? 147.369 118.836 147.470 1.00 43.42 270 THR A CA 1
ATOM 1988 C C . THR A 1 270 ? 148.025 119.428 148.705 1.00 43.42 270 THR A C 1
ATOM 1989 O O . THR A 1 270 ? 147.875 120.613 149.006 1.00 43.42 270 THR A O 1
ATOM 1993 N N . PHE A 1 271 ? 148.750 118.587 149.429 1.00 44.83 271 PHE A N 1
ATOM 1994 C CA . PHE A 1 271 ? 149.479 119.045 150.595 1.00 44.83 271 PHE A CA 1
ATOM 1995 C C . PHE A 1 271 ? 150.801 119.683 150.180 1.00 44.83 271 PHE A C 1
ATOM 1996 O O . PHE A 1 271 ? 151.258 119.552 149.044 1.00 44.83 271 PHE A O 1
ATOM 2004 N N . ASN A 1 272 ? 151.406 120.396 151.122 1.00 43.87 272 ASN A N 1
ATOM 2005 C CA . ASN A 1 272 ? 152.723 121.007 150.990 1.00 43.87 272 ASN A CA 1
ATOM 2006 C C . ASN A 1 272 ? 152.816 122.035 149.869 1.00 43.87 272 ASN A C 1
ATOM 2007 O O . ASN A 1 272 ? 153.560 121.815 148.911 1.00 43.87 272 ASN A O 1
ATOM 2012 N N . PRO A 1 273 ? 152.121 123.169 149.945 1.00 41.19 273 PRO A N 1
ATOM 2013 C CA . PRO A 1 273 ? 152.399 124.258 149.003 1.00 41.19 273 PRO A CA 1
ATOM 2014 C C . PRO A 1 273 ? 153.817 124.787 149.174 1.00 41.19 273 PRO A C 1
ATOM 2015 O O . PRO A 1 273 ? 154.536 124.441 150.111 1.00 41.19 273 PRO A O 1
ATOM 2019 N N . VAL A 1 274 ? 154.225 125.646 148.242 1.00 38.00 274 VAL A N 1
ATOM 2020 C CA . VAL A 1 274 ? 155.592 126.156 148.235 1.00 38.00 274 VAL A CA 1
ATOM 2021 C C . VAL A 1 274 ? 155.731 127.262 149.272 1.00 38.00 274 VAL A C 1
ATOM 2022 O O . VAL A 1 274 ? 155.052 128.291 149.199 1.00 38.00 274 VAL A O 1
ATOM 2026 N N . ASP A 1 275 ? 156.628 127.062 150.230 1.00 38.84 275 ASP A N 1
ATOM 2027 C CA . ASP A 1 275 ? 156.979 128.077 151.210 1.00 38.84 275 ASP A CA 1
ATOM 2028 C C . ASP A 1 275 ? 158.297 128.714 150.804 1.00 38.84 275 ASP A C 1
ATOM 2029 O O . ASP A 1 275 ? 159.281 128.011 150.561 1.00 38.84 275 ASP A O 1
ATOM 2034 N N . LEU A 1 276 ? 158.316 130.040 150.727 1.00 36.81 276 LEU A N 1
ATOM 2035 C CA . LEU A 1 276 ? 159.491 130.723 150.212 1.00 36.81 276 LEU A CA 1
ATOM 2036 C C . LEU A 1 276 ? 160.643 130.752 151.204 1.00 36.81 276 LEU A C 1
ATOM 2037 O O . LEU A 1 276 ? 161.778 131.009 150.800 1.00 36.81 276 LEU A O 1
ATOM 2042 N N . ARG A 1 277 ? 160.384 130.501 152.486 1.00 38.98 277 ARG A N 1
ATOM 2043 C CA . ARG A 1 277 ? 161.468 130.391 153.453 1.00 38.98 277 ARG A CA 1
ATOM 2044 C C . ARG A 1 277 ? 162.337 129.170 153.213 1.00 38.98 277 ARG A C 1
ATOM 2045 O O . ARG A 1 277 ? 163.418 129.071 153.800 1.00 38.98 277 ARG A O 1
ATOM 2053 N N . GLU A 1 278 ? 161.888 128.248 152.369 1.00 41.74 278 GLU A N 1
ATOM 2054 C CA . GLU A 1 278 ? 162.509 126.949 152.168 1.00 41.74 278 GLU A CA 1
ATOM 2055 C C . GLU A 1 278 ? 163.188 126.826 150.810 1.00 41.74 278 GLU A C 1
ATOM 2056 O O . GLU A 1 278 ? 163.617 125.734 150.441 1.00 41.74 278 GLU A O 1
ATOM 2062 N N . VAL A 1 279 ? 163.301 127.921 150.068 1.00 38.36 279 VAL A N 1
ATOM 2063 C CA . VAL A 1 279 ? 163.886 127.930 148.734 1.00 38.36 279 VAL A CA 1
ATOM 2064 C C . VAL A 1 279 ? 165.321 128.419 148.838 1.00 38.36 279 VAL A C 1
ATOM 2065 O O . VAL A 1 279 ? 165.589 129.452 149.459 1.00 38.36 279 VAL A O 1
ATOM 2069 N N . ARG A 1 280 ? 166.246 127.675 148.242 1.00 39.64 280 ARG A N 1
ATOM 2070 C CA . ARG A 1 280 ? 167.661 128.010 148.265 1.00 39.64 280 ARG A CA 1
ATOM 2071 C C . ARG A 1 280 ? 168.135 128.343 146.862 1.00 39.64 280 ARG A C 1
ATOM 2072 O O . ARG A 1 280 ? 167.839 127.613 145.915 1.00 39.64 280 ARG A O 1
ATOM 2080 N N . ILE A 1 281 ? 168.869 129.440 146.735 1.00 38.50 281 ILE A N 1
ATOM 2081 C CA . ILE A 1 281 ? 169.531 129.815 145.494 1.00 38.50 281 ILE A CA 1
ATOM 2082 C C . ILE A 1 281 ? 170.998 129.450 145.650 1.00 38.50 281 ILE A C 1
ATOM 2083 O O . ILE A 1 281 ? 171.735 130.110 146.387 1.00 38.50 281 ILE A O 1
ATOM 2088 N N . GLU A 1 282 ? 171.429 128.398 144.961 1.00 40.23 282 GLU A N 1
ATOM 2089 C CA . GLU A 1 282 ? 172.738 127.815 145.221 1.00 40.23 282 GLU A CA 1
ATOM 2090 C C . GLU A 1 282 ? 173.847 128.494 144.428 1.00 40.23 282 GLU A C 1
ATOM 2091 O O . GLU A 1 282 ? 174.850 128.928 145.002 1.00 40.23 282 GLU A O 1
ATOM 2097 N N . ASP A 1 283 ? 173.692 128.580 143.111 1.00 39.21 283 ASP A N 1
ATOM 2098 C CA . ASP A 1 283 ? 174.754 129.090 142.259 1.00 39.21 283 ASP A CA 1
ATOM 2099 C C . ASP A 1 283 ? 174.168 129.913 141.126 1.00 39.21 283 ASP A C 1
ATOM 2100 O O . ASP A 1 283 ? 173.238 129.471 140.451 1.00 39.21 283 ASP A O 1
ATOM 2105 N N . ILE A 1 284 ? 174.710 131.110 140.930 1.00 37.39 284 ILE A N 1
ATOM 2106 C CA . ILE A 1 284 ? 174.440 131.931 139.757 1.00 37.39 284 ILE A CA 1
ATOM 2107 C C . ILE A 1 284 ? 175.777 132.460 139.265 1.00 37.39 284 ILE A C 1
ATOM 2108 O O . ILE A 1 284 ? 176.514 133.087 140.031 1.00 37.39 284 ILE A O 1
ATOM 2113 N N . THR A 1 285 ? 176.092 132.205 138.007 1.00 36.67 285 THR A N 1
ATOM 2114 C CA . THR A 1 285 ? 177.354 132.671 137.451 1.00 36.67 285 THR A CA 1
ATOM 2115 C C . THR A 1 285 ? 177.368 134.194 137.415 1.00 36.67 285 THR A C 1
ATOM 2116 O O . THR A 1 285 ? 176.380 134.805 136.998 1.00 36.67 285 THR A O 1
ATOM 2120 N N . PRO A 1 286 ? 178.443 134.839 137.865 1.00 36.91 286 PRO A N 1
ATOM 2121 C CA . PRO A 1 286 ? 178.507 136.304 137.802 1.00 36.91 286 PRO A CA 1
ATOM 2122 C C . PRO A 1 286 ? 178.316 136.814 136.381 1.00 36.91 286 PRO A C 1
ATOM 2123 O O . PRO A 1 286 ? 178.925 136.313 135.436 1.00 36.91 286 PRO A O 1
ATOM 2127 N N . GLY A 1 287 ? 177.467 137.826 136.241 1.00 34.83 287 GLY A N 1
ATOM 2128 C CA . GLY A 1 287 ? 177.082 138.362 134.957 1.00 34.83 287 GLY A CA 1
ATOM 2129 C C . GLY A 1 287 ? 175.651 138.074 134.572 1.00 34.83 287 GLY A C 1
ATOM 2130 O O . GLY A 1 287 ? 175.098 138.786 133.729 1.00 34.83 287 GLY A O 1
ATOM 2131 N N . ILE A 1 288 ? 175.038 137.058 135.162 1.00 34.25 288 ILE A N 1
ATOM 2132 C CA . ILE A 1 288 ? 173.642 136.728 134.913 1.00 34.25 288 ILE A CA 1
ATOM 2133 C C . ILE A 1 288 ? 172.788 137.432 135.955 1.00 34.25 288 ILE A C 1
ATOM 2134 O O . ILE A 1 288 ? 173.106 137.411 137.148 1.00 34.25 288 ILE A O 1
ATOM 2139 N N . GLU A 1 289 ? 171.710 138.066 135.509 1.00 34.01 289 GLU A N 1
ATOM 2140 C CA . GLU A 1 289 ? 170.775 138.732 136.402 1.00 34.01 289 GLU A CA 1
ATOM 2141 C C . GLU A 1 289 ? 169.722 137.746 136.879 1.00 34.01 289 GLU A C 1
ATOM 2142 O O . GLU A 1 289 ? 169.229 136.927 136.102 1.00 34.01 289 GLU A O 1
ATOM 2148 N N . PHE A 1 290 ? 169.370 137.831 138.157 1.00 31.22 290 PHE A N 1
ATOM 2149 C CA . PHE A 1 290 ? 168.385 136.929 138.738 1.00 31.22 290 PHE A CA 1
ATOM 2150 C C . PHE A 1 290 ? 167.535 137.692 139.737 1.00 31.22 290 PHE A C 1
ATOM 2151 O O . PHE A 1 290 ? 168.063 138.256 140.697 1.00 31.22 290 PHE A O 1
ATOM 2159 N N . THR A 1 291 ? 166.224 137.699 139.521 1.00 31.05 291 THR A N 1
ATOM 2160 C CA . THR A 1 291 ? 165.293 138.385 140.400 1.00 31.05 291 THR A CA 1
ATOM 2161 C C . THR A 1 291 ? 164.194 137.430 140.835 1.00 31.05 291 THR A C 1
ATOM 2162 O O . THR A 1 291 ? 163.922 136.423 140.184 1.00 31.05 291 THR A O 1
ATOM 2166 N N . ILE A 1 292 ? 163.570 137.764 141.958 1.00 31.42 292 ILE A N 1
ATOM 2167 C CA . ILE A 1 292 ? 162.408 137.055 142.476 1.00 31.42 292 ILE A CA 1
ATOM 2168 C C . ILE A 1 292 ? 161.260 138.049 142.514 1.00 31.42 292 ILE A C 1
ATOM 2169 O O . ILE A 1 292 ? 161.364 139.096 143.161 1.00 31.42 292 ILE A O 1
ATOM 2174 N N . ASN A 1 293 ? 160.171 137.724 141.828 1.00 32.17 293 ASN A N 1
ATOM 2175 C CA . ASN A 1 293 ? 159.047 138.634 141.615 1.00 32.17 293 ASN A CA 1
ATOM 2176 C C . ASN A 1 293 ? 157.799 137.991 142.200 1.00 32.17 293 ASN A C 1
ATOM 2177 O O . ASN A 1 293 ? 157.164 137.159 141.550 1.00 32.17 293 ASN A O 1
ATOM 2182 N N . MET A 1 294 ? 157.435 138.376 143.414 1.00 34.58 294 MET A N 1
ATOM 2183 C CA . MET A 1 294 ? 156.364 137.725 144.144 1.00 34.58 294 MET A CA 1
ATOM 2184 C C . MET A 1 294 ? 155.195 138.675 144.354 1.00 34.58 294 MET A C 1
ATOM 2185 O O . MET A 1 294 ? 155.366 139.892 144.431 1.00 34.58 294 MET A O 1
ATOM 2190 N N . GLU A 1 295 ? 153.997 138.109 144.432 1.00 35.72 295 GLU A N 1
ATOM 2191 C CA . GLU A 1 295 ? 152.835 138.846 144.912 1.00 35.72 295 GLU A CA 1
ATOM 2192 C C . GLU A 1 295 ? 152.230 138.060 146.063 1.00 35.72 295 GLU A C 1
ATOM 2193 O O . GLU A 1 295 ? 151.665 136.984 145.859 1.00 35.72 295 GLU A O 1
ATOM 2199 N N . VAL A 1 296 ? 152.376 138.591 147.272 1.00 35.46 296 VAL A N 1
ATOM 2200 C CA . VAL A 1 296 ? 151.887 137.972 148.495 1.00 35.46 296 VAL A CA 1
ATOM 2201 C C . VAL A 1 296 ? 150.733 138.813 149.013 1.00 35.46 296 VAL A C 1
ATOM 2202 O O . VAL A 1 296 ? 150.837 140.041 149.085 1.00 35.46 296 VAL A O 1
ATOM 2206 N N . SER A 1 297 ? 149.632 138.157 149.356 1.00 36.27 297 SER A N 1
ATOM 2207 C CA . SER A 1 297 ? 148.454 138.867 149.822 1.00 36.27 297 SER A CA 1
ATOM 2208 C C . SER A 1 297 ? 148.697 139.488 151.191 1.00 36.27 297 SER A C 1
ATOM 2209 O O . SER A 1 297 ? 149.449 138.961 152.011 1.00 36.27 297 SER A O 1
ATOM 2212 N N . THR A 1 298 ? 148.058 140.633 151.427 1.00 34.25 298 THR A N 1
ATOM 2213 C CA . THR A 1 298 ? 148.131 141.266 152.739 1.00 34.25 298 THR A CA 1
ATOM 2214 C C . THR A 1 298 ? 147.426 140.425 153.794 1.00 34.25 298 THR A C 1
ATOM 2215 O O . THR A 1 298 ? 147.917 140.286 154.917 1.00 34.25 298 THR A O 1
ATOM 2219 N N . TYR A 1 299 ? 146.271 139.867 153.454 1.00 33.68 299 TYR A N 1
ATOM 2220 C CA . TYR A 1 299 ? 145.569 138.917 154.298 1.00 33.68 299 TYR A CA 1
ATOM 2221 C C . TYR A 1 299 ? 145.212 137.700 153.465 1.00 33.68 299 TYR A C 1
ATOM 2222 O O . TYR A 1 299 ? 145.212 137.749 152.237 1.00 33.68 299 TYR A O 1
ATOM 2231 N N . LEU A 1 300 ? 144.909 136.602 154.145 1.00 35.48 300 LEU A N 1
ATOM 2232 C CA . LEU A 1 300 ? 144.524 135.380 153.456 1.00 35.48 300 LEU A CA 1
ATOM 2233 C C . LEU A 1 300 ? 143.150 135.532 152.821 1.00 35.48 300 LEU A C 1
ATOM 2234 O O . LEU A 1 300 ? 142.244 136.130 153.400 1.00 35.48 300 LEU A O 1
ATOM 2239 N N . ALA A 1 301 ? 142.996 134.981 151.621 1.00 40.04 301 ALA A N 1
ATOM 2240 C CA . ALA A 1 301 ? 141.741 135.062 150.892 1.00 40.04 301 ALA A CA 1
ATOM 2241 C C . ALA A 1 301 ? 141.580 133.811 150.047 1.00 40.04 301 ALA A C 1
ATOM 2242 O O . ALA A 1 301 ? 142.562 133.185 149.650 1.00 40.04 301 ALA A O 1
ATOM 2244 N N . GLU A 1 302 ? 140.332 133.460 149.767 1.00 44.14 302 GLU A N 1
ATOM 2245 C CA . GLU A 1 302 ? 140.019 132.287 148.965 1.00 44.14 302 GLU A CA 1
ATOM 2246 C C . GLU A 1 302 ? 140.011 132.653 147.488 1.00 44.14 302 GLU A C 1
ATOM 2247 O O . GLU A 1 302 ? 139.425 133.666 147.098 1.00 44.14 302 GLU A O 1
ATOM 2253 N N . SER A 1 303 ? 140.651 131.822 146.672 1.00 44.25 303 SER A N 1
ATOM 2254 C CA . SER A 1 303 ? 140.681 132.037 145.237 1.00 44.25 303 SER A CA 1
ATOM 2255 C C . SER A 1 303 ? 139.420 131.483 144.581 1.00 44.25 303 SER A C 1
ATOM 2256 O O . SER A 1 303 ? 138.637 130.751 145.189 1.00 44.25 303 SER A O 1
ATOM 2259 N N . SER A 1 304 ? 139.236 131.839 143.315 1.00 47.23 304 SER A N 1
ATOM 2260 C CA . SER A 1 304 ? 138.148 131.300 142.513 1.00 47.23 304 SER A CA 1
ATOM 2261 C C . SER A 1 304 ? 138.548 129.949 141.937 1.00 47.23 304 SER A C 1
ATOM 2262 O O . SER A 1 304 ? 139.647 129.797 141.399 1.00 47.23 304 SER A O 1
ATOM 2265 N N . GLY A 1 305 ? 137.657 128.967 142.055 1.00 48.53 305 GLY A N 1
ATOM 2266 C CA . GLY A 1 305 ? 137.913 127.657 141.488 1.00 48.53 305 GLY A CA 1
ATOM 2267 C C . GLY A 1 305 ? 137.681 127.549 139.999 1.00 48.53 305 GLY A C 1
ATOM 2268 O O . GLY A 1 305 ? 138.059 126.539 139.400 1.00 48.53 305 GLY A O 1
ATOM 2269 N N . SER A 1 306 ? 137.075 128.566 139.390 1.00 47.55 306 SER A N 1
ATOM 2270 C CA . SER A 1 306 ? 136.802 128.545 137.960 1.00 47.55 306 SER A CA 1
ATOM 2271 C C . SER A 1 306 ? 138.098 128.527 137.161 1.00 47.55 306 SER A C 1
ATOM 2272 O O . SER A 1 306 ? 139.074 129.188 137.519 1.00 47.55 306 SER A O 1
ATOM 2275 N N . HIS A 1 307 ? 138.104 127.761 136.069 1.00 47.78 307 HIS A N 1
ATOM 2276 C CA . HIS A 1 307 ? 139.331 127.579 135.299 1.00 47.78 307 HIS A CA 1
ATOM 2277 C C . HIS A 1 307 ? 139.751 128.862 134.594 1.00 47.78 307 HIS A C 1
ATOM 2278 O O . HIS A 1 307 ? 140.935 129.223 134.605 1.00 47.78 307 HIS A O 1
ATOM 2285 N N . VAL A 1 308 ? 138.800 129.561 133.973 1.00 45.67 308 VAL A N 1
ATOM 2286 C CA . VAL A 1 308 ? 139.129 130.778 133.238 1.00 45.67 308 VAL A CA 1
ATOM 2287 C C . VAL A 1 308 ? 139.634 131.855 134.186 1.00 45.67 308 VAL A C 1
ATOM 2288 O O . VAL A 1 308 ? 140.526 132.639 133.841 1.00 45.67 308 VAL A O 1
ATOM 2292 N N . ASP A 1 309 ? 139.085 131.905 135.398 1.00 45.00 309 ASP A N 1
ATOM 2293 C CA . ASP A 1 309 ? 139.537 132.888 136.373 1.00 45.00 309 ASP A CA 1
ATOM 2294 C C . ASP A 1 309 ? 140.958 132.601 136.841 1.00 45.00 309 ASP A C 1
ATOM 2295 O O . ASP A 1 309 ? 141.772 133.523 136.963 1.00 45.00 309 ASP A O 1
ATOM 2300 N N . MET A 1 310 ? 141.281 131.330 137.099 1.00 44.53 310 MET A N 1
ATOM 2301 C CA . MET A 1 310 ? 142.651 130.987 137.467 1.00 44.53 310 MET A CA 1
ATOM 2302 C C . MET A 1 310 ? 143.613 131.330 136.344 1.00 44.53 310 MET A C 1
ATOM 2303 O O . MET A 1 310 ? 144.714 131.849 136.585 1.00 44.53 310 MET A O 1
ATOM 2308 N N . GLN A 1 311 ? 143.224 131.029 135.107 1.00 41.90 311 GLN A N 1
ATOM 2309 C CA . GLN A 1 311 ? 144.114 131.308 133.994 1.00 41.90 311 GLN A CA 1
ATOM 2310 C C . GLN A 1 311 ? 144.336 132.802 133.812 1.00 41.90 311 GLN A C 1
ATOM 2311 O O . GLN A 1 311 ? 145.467 133.219 133.553 1.00 41.90 311 GLN A O 1
ATOM 2317 N N . ARG A 1 312 ? 143.291 133.625 133.944 1.00 40.09 312 ARG A N 1
ATOM 2318 C CA . ARG A 1 312 ? 143.503 135.070 133.902 1.00 40.09 312 ARG A CA 1
ATOM 2319 C C . ARG A 1 312 ? 144.396 135.535 135.042 1.00 40.09 312 ARG A C 1
ATOM 2320 O O . ARG A 1 312 ? 145.217 136.438 134.861 1.00 40.09 312 ARG A O 1
ATOM 2328 N N . ALA A 1 313 ? 144.256 134.936 136.224 1.00 37.55 313 ALA A N 1
ATOM 2329 C CA . ALA A 1 313 ? 145.113 135.327 137.338 1.00 37.55 313 ALA A CA 1
ATOM 2330 C C . ALA A 1 313 ? 146.581 135.076 137.023 1.00 37.55 313 ALA A C 1
ATOM 2331 O O . ALA A 1 313 ? 147.439 135.910 137.329 1.00 37.55 313 ALA A O 1
ATOM 2333 N N . ILE A 1 314 ? 146.890 133.929 136.420 1.00 36.42 314 ILE A N 1
ATOM 2334 C CA . ILE A 1 314 ? 148.278 133.613 136.080 1.00 36.42 314 ILE A CA 1
ATOM 2335 C C . ILE A 1 314 ? 148.776 134.490 134.929 1.00 36.42 314 ILE A C 1
ATOM 2336 O O . ILE A 1 314 ? 149.916 134.990 134.940 1.00 36.42 314 ILE A O 1
ATOM 2341 N N . MET A 1 315 ? 147.932 134.703 133.924 1.00 36.27 315 MET A N 1
ATOM 2342 C CA . MET A 1 315 ? 148.371 135.431 132.748 1.00 36.27 315 MET A CA 1
ATOM 2343 C C . MET A 1 315 ? 148.472 136.928 132.976 1.00 36.27 315 MET A C 1
ATOM 2344 O O . MET A 1 315 ? 149.213 137.584 132.255 1.00 36.27 315 MET A O 1
ATOM 2349 N N . ASN A 1 316 ? 147.769 137.489 133.959 1.00 33.99 316 ASN A N 1
ATOM 2350 C CA . ASN A 1 316 ? 147.986 138.894 134.289 1.00 33.99 316 ASN A CA 1
ATOM 2351 C C . ASN A 1 316 ? 149.395 139.122 134.826 1.00 33.99 316 ASN A C 1
ATOM 2352 O O . ASN A 1 316 ? 150.071 140.082 134.434 1.00 33.99 316 ASN A O 1
ATOM 2357 N N . HIS A 1 317 ? 149.853 138.238 135.713 1.00 31.09 317 HIS A N 1
ATOM 2358 C CA . HIS A 1 317 ? 151.233 138.259 136.182 1.00 31.09 317 HIS A CA 1
ATOM 2359 C C . HIS A 1 317 ? 152.207 138.166 135.014 1.00 31.09 317 HIS A C 1
ATOM 2360 O O . HIS A 1 317 ? 153.117 139.002 134.866 1.00 31.09 317 HIS A O 1
ATOM 2367 N N . ALA A 1 318 ? 152.012 137.162 134.154 1.00 30.99 318 ALA A N 1
ATOM 2368 C CA . ALA A 1 318 ? 152.928 136.984 133.030 1.00 30.99 318 ALA A CA 1
ATOM 2369 C C . ALA A 1 318 ? 152.926 138.197 132.105 1.00 30.99 318 ALA A C 1
ATOM 2370 O O . ALA A 1 318 ? 153.984 138.627 131.633 1.00 30.99 318 ALA A O 1
ATOM 2372 N N . ASP A 1 319 ? 151.747 138.763 131.838 1.00 32.33 319 ASP A N 1
ATOM 2373 C CA . ASP A 1 319 ? 151.632 139.891 130.923 1.00 32.33 319 ASP A CA 1
ATOM 2374 C C . ASP A 1 319 ? 152.309 141.132 131.474 1.00 32.33 319 ASP A C 1
ATOM 2375 O O . ASP A 1 319 ? 152.920 141.890 130.717 1.00 32.33 319 ASP A O 1
ATOM 2380 N N . LYS A 1 320 ? 152.204 141.377 132.780 1.00 29.91 320 LYS A N 1
ATOM 2381 C CA . LYS A 1 320 ? 152.928 142.515 133.333 1.00 29.91 320 LYS A CA 1
ATOM 2382 C C . LYS A 1 320 ? 154.431 142.333 133.187 1.00 29.91 320 LYS A C 1
ATOM 2383 O O . LYS A 1 320 ? 155.148 143.277 132.821 1.00 29.91 320 LYS A O 1
ATOM 2389 N N . ILE A 1 321 ? 154.930 141.123 133.455 1.00 29.96 321 ILE A N 1
ATOM 2390 C CA . ILE A 1 321 ? 156.367 140.896 133.305 1.00 29.96 321 ILE A CA 1
ATOM 2391 C C . ILE A 1 321 ? 156.804 141.135 131.860 1.00 29.96 321 ILE A C 1
ATOM 2392 O O . ILE A 1 321 ? 157.821 141.796 131.598 1.00 29.96 321 ILE A O 1
ATOM 2397 N N . VAL A 1 322 ? 156.033 140.621 130.902 1.00 29.80 322 VAL A N 1
ATOM 2398 C CA . VAL A 1 322 ? 156.386 140.770 129.493 1.00 29.80 322 VAL A CA 1
ATOM 2399 C C . VAL A 1 322 ? 156.308 142.231 129.056 1.00 29.80 322 VAL A C 1
ATOM 2400 O O . VAL A 1 322 ? 157.124 142.693 128.253 1.00 29.80 322 VAL A O 1
ATOM 2404 N N . GLY A 1 323 ? 155.331 142.979 129.567 1.00 28.96 323 GLY A N 1
ATOM 2405 C CA . GLY A 1 323 ? 155.244 144.391 129.233 1.00 28.96 323 GLY A CA 1
ATOM 2406 C C . GLY A 1 323 ? 156.439 145.184 129.718 1.00 28.96 323 GLY A C 1
ATOM 2407 O O . GLY A 1 323 ? 156.961 146.045 129.003 1.00 28.96 323 GLY A O 1
ATOM 2408 N N . ASN A 1 324 ? 156.891 144.911 130.941 1.00 29.44 324 ASN A N 1
ATOM 2409 C CA . ASN A 1 324 ? 158.077 145.603 131.437 1.00 29.44 324 ASN A CA 1
ATOM 2410 C C . ASN A 1 324 ? 159.314 145.237 130.623 1.00 29.44 324 ASN A C 1
ATOM 2411 O O . ASN A 1 324 ? 160.152 146.103 130.321 1.00 29.44 324 ASN A O 1
ATOM 2416 N N . TYR A 1 325 ? 159.431 143.963 130.238 1.00 29.05 325 TYR A N 1
ATOM 2417 C CA . TYR A 1 325 ? 160.514 143.549 129.348 1.00 29.05 325 TYR A CA 1
ATOM 2418 C C . TYR A 1 325 ? 160.488 144.336 128.041 1.00 29.05 325 TYR A C 1
ATOM 2419 O O . TYR A 1 325 ? 161.525 144.817 127.563 1.00 29.05 325 TYR A O 1
ATOM 2428 N N . THR A 1 326 ? 159.306 144.460 127.437 1.00 28.35 326 THR A N 1
ATOM 2429 C CA . THR A 1 326 ? 159.196 145.131 126.147 1.00 28.35 326 THR A CA 1
ATOM 2430 C C . THR A 1 326 ? 159.530 146.612 126.253 1.00 28.35 326 THR A C 1
ATOM 2431 O O . THR A 1 326 ? 160.166 147.173 125.355 1.00 28.35 326 THR A O 1
ATOM 2435 N N . GLY A 1 327 ? 159.107 147.265 127.333 1.00 28.31 327 GLY A N 1
ATOM 2436 C CA . GLY A 1 327 ? 159.488 148.655 127.522 1.00 28.31 327 GLY A CA 1
ATOM 2437 C C . GLY A 1 327 ? 160.990 148.835 127.627 1.00 28.31 327 GLY A C 1
ATOM 2438 O O . GLY A 1 327 ? 161.567 149.746 127.018 1.00 28.31 327 GLY A O 1
ATOM 2439 N N . GLN A 1 328 ? 161.652 147.958 128.388 1.00 28.93 328 GLN A N 1
ATOM 2440 C CA . GLN A 1 328 ? 163.105 148.045 128.484 1.00 28.93 328 GLN A CA 1
ATOM 2441 C C . GLN A 1 328 ? 163.764 147.864 127.119 1.00 28.93 328 GLN A C 1
ATOM 2442 O O . GLN A 1 328 ? 164.711 148.583 126.773 1.00 28.93 328 GLN A O 1
ATOM 2448 N N . GLN A 1 329 ? 163.269 146.919 126.321 1.00 29.13 329 GLN A N 1
ATOM 2449 C CA . GLN A 1 329 ? 163.875 146.691 125.011 1.00 29.13 329 GLN A CA 1
ATOM 2450 C C . GLN A 1 329 ? 163.626 147.848 124.051 1.00 29.13 329 GLN A C 1
ATOM 2451 O O . GLN A 1 329 ? 164.470 148.130 123.192 1.00 29.13 329 GLN A O 1
ATOM 2457 N N . TRP A 1 330 ? 162.489 148.533 124.179 1.00 27.94 330 TRP A N 1
ATOM 2458 C CA . TRP A 1 330 ? 162.282 149.761 123.417 1.00 27.94 330 TRP A CA 1
ATOM 2459 C C . TRP A 1 330 ? 163.332 150.804 123.772 1.00 27.94 330 TRP A C 1
ATOM 2460 O O . TRP A 1 330 ? 163.878 151.483 122.889 1.00 27.94 330 TRP A O 1
ATOM 2471 N N . ASN A 1 331 ? 163.624 150.949 125.067 1.00 29.19 331 ASN A N 1
ATOM 2472 C CA . ASN A 1 331 ? 164.689 151.863 125.477 1.00 29.19 331 ASN A CA 1
ATOM 2473 C C . ASN A 1 331 ? 166.018 151.484 124.836 1.00 29.19 331 ASN A C 1
ATOM 2474 O O . ASN A 1 331 ? 166.765 152.352 124.370 1.00 29.19 331 ASN A O 1
ATOM 2479 N N . VAL A 1 332 ? 166.331 150.189 124.817 1.00 30.11 332 VAL A N 1
ATOM 2480 C CA . VAL A 1 332 ? 167.603 149.734 124.254 1.00 30.11 332 VAL A CA 1
ATOM 2481 C C . VAL A 1 332 ? 167.691 150.067 122.769 1.00 30.11 332 VAL A C 1
ATOM 2482 O O . VAL A 1 332 ? 168.736 150.512 122.281 1.00 30.11 332 VAL A O 1
ATOM 2486 N N . GLN A 1 333 ? 166.607 149.848 122.023 1.00 30.08 333 GLN A N 1
ATOM 2487 C CA . GLN A 1 333 ? 166.625 150.195 120.603 1.00 30.08 333 GLN A CA 1
ATOM 2488 C C . GLN A 1 333 ? 166.850 151.689 120.395 1.00 30.08 333 GLN A C 1
ATOM 2489 O O . GLN A 1 333 ? 167.668 152.092 119.554 1.00 30.08 333 GLN A O 1
ATOM 2495 N N . SER A 1 334 ? 166.151 152.527 121.165 1.00 31.63 334 SER A N 1
ATOM 2496 C CA . SER A 1 334 ? 166.346 153.970 121.041 1.00 31.63 334 SER A CA 1
ATOM 2497 C C . SER A 1 334 ? 167.796 154.348 121.302 1.00 31.63 334 SER A C 1
ATOM 2498 O O . SER A 1 334 ? 168.384 155.145 120.567 1.00 31.63 334 SER A O 1
ATOM 2501 N N . ASN A 1 335 ? 168.388 153.780 122.351 1.00 34.12 335 ASN A N 1
ATOM 2502 C CA . ASN A 1 335 ? 169.766 154.106 122.701 1.00 34.12 335 ASN A CA 1
ATOM 2503 C C . ASN A 1 335 ? 170.758 153.612 121.660 1.00 34.12 335 ASN A C 1
ATOM 2504 O O . ASN A 1 335 ? 171.808 154.229 121.470 1.00 34.12 335 ASN A O 1
ATOM 2509 N N . MET A 1 336 ? 170.460 152.502 120.991 1.00 33.09 336 MET A N 1
ATOM 2510 C CA . MET A 1 336 ? 171.363 152.023 119.952 1.00 33.09 336 MET A CA 1
ATOM 2511 C C . MET A 1 336 ? 171.261 152.860 118.685 1.00 33.09 336 MET A C 1
ATOM 2512 O O . MET A 1 336 ? 172.224 152.928 117.917 1.00 33.09 336 MET A O 1
ATOM 2517 N N . LEU A 1 337 ? 170.113 153.492 118.437 1.00 32.31 337 LEU A N 1
ATOM 2518 C CA . LEU A 1 337 ? 169.959 154.211 117.174 1.00 32.31 337 LEU A CA 1
ATOM 2519 C C . LEU A 1 337 ? 170.692 155.552 117.145 1.00 32.31 337 LEU A C 1
ATOM 2520 O O . LEU A 1 337 ? 171.091 155.996 116.068 1.00 32.31 337 LEU A O 1
ATOM 2525 N N . SER A 1 338 ? 170.872 156.212 118.283 1.00 35.30 338 SER A N 1
ATOM 2526 C CA . SER A 1 338 ? 171.626 157.463 118.347 1.00 35.30 338 SER A CA 1
ATOM 2527 C C . SER A 1 338 ? 171.885 157.797 119.807 1.00 35.30 338 SER A C 1
ATOM 2528 O O . SER A 1 338 ? 171.461 157.078 120.714 1.00 35.30 338 SER A O 1
ATOM 2531 N N . GLU A 1 339 ? 172.569 158.914 120.026 1.00 40.06 339 GLU A N 1
ATOM 2532 C CA . GLU A 1 339 ? 173.002 159.281 121.366 1.00 40.06 339 GLU A CA 1
ATOM 2533 C C . GLU A 1 339 ? 171.834 159.765 122.212 1.00 40.06 339 GLU A C 1
ATOM 2534 O O . GLU A 1 339 ? 171.104 160.678 121.823 1.00 40.06 339 GLU A O 1
ATOM 2540 N N . VAL A 1 340 ? 171.673 159.158 123.382 1.00 41.81 340 VAL A N 1
ATOM 2541 C CA . VAL A 1 340 ? 170.672 159.555 124.363 1.00 41.81 340 VAL A CA 1
ATOM 2542 C C . VAL A 1 340 ? 171.395 159.862 125.663 1.00 41.81 340 VAL A C 1
ATOM 2543 O O . VAL A 1 340 ? 172.185 159.044 126.145 1.00 41.81 340 VAL A O 1
ATOM 2547 N N . ARG A 1 341 ? 171.132 161.034 126.228 1.00 48.81 341 ARG A N 1
ATOM 2548 C CA . ARG A 1 341 ? 171.802 161.481 127.438 1.00 48.81 341 ARG A CA 1
ATOM 2549 C C . ARG A 1 341 ? 170.849 161.421 128.619 1.00 48.81 341 ARG A C 1
ATOM 2550 O O . ARG A 1 341 ? 169.675 161.783 128.502 1.00 48.81 341 ARG A O 1
ATOM 2558 N N . THR A 1 342 ? 171.358 160.951 129.752 1.00 57.67 342 THR A N 1
ATOM 2559 C CA . THR A 1 342 ? 170.581 160.860 130.976 1.00 57.67 342 THR A CA 1
ATOM 2560 C C . THR A 1 342 ? 171.406 161.380 132.140 1.00 57.67 342 THR A C 1
ATOM 2561 O O . THR A 1 342 ? 172.610 161.127 132.218 1.00 57.67 342 THR A O 1
ATOM 2565 N N . GLN A 1 343 ? 170.755 162.112 133.035 1.00 67.81 343 GLN A N 1
ATOM 2566 C CA . GLN A 1 343 ? 171.318 162.444 134.334 1.00 67.81 343 GLN A CA 1
ATOM 2567 C C . GLN A 1 343 ? 170.797 161.434 135.343 1.00 67.81 343 GLN A C 1
ATOM 2568 O O . GLN A 1 343 ? 169.585 161.217 135.438 1.00 67.81 343 GLN A O 1
ATOM 2574 N N . MET A 1 344 ? 171.704 160.811 136.084 1.00 74.31 344 MET A N 1
ATOM 2575 C CA . MET A 1 344 ? 171.291 159.858 137.100 1.00 74.31 344 MET A CA 1
ATOM 2576 C C . MET A 1 344 ? 170.891 160.603 138.365 1.00 74.31 344 MET A C 1
ATOM 2577 O O . MET A 1 344 ? 171.592 161.523 138.800 1.00 74.31 344 MET A O 1
ATOM 2582 N N . LEU A 1 345 ? 169.758 160.211 138.944 1.00 72.35 345 LEU A N 1
ATOM 2583 C CA . LEU A 1 345 ? 169.254 160.874 140.137 1.00 72.35 345 LEU A CA 1
ATOM 2584 C C . LEU A 1 345 ? 170.291 160.827 141.250 1.00 72.35 345 LEU A C 1
ATOM 2585 O O . LEU A 1 345 ? 170.928 159.799 141.487 1.00 72.35 345 LEU A O 1
ATOM 2590 N N . GLU A 1 346 ? 170.464 161.955 141.926 1.00 77.48 346 GLU A N 1
ATOM 2591 C CA . GLU A 1 346 ? 171.458 162.059 142.980 1.00 77.48 346 GLU A CA 1
ATOM 2592 C C . GLU A 1 346 ? 170.992 161.316 144.224 1.00 77.48 346 GLU A C 1
ATOM 2593 O O . GLU A 1 346 ? 169.821 161.382 144.605 1.00 77.48 346 GLU A O 1
ATOM 2599 N N . GLU A 1 347 ? 171.919 160.600 144.850 1.00 75.39 347 GLU A N 1
ATOM 2600 C CA . GLU A 1 347 ? 171.621 159.845 146.055 1.00 75.39 347 GLU A CA 1
ATOM 2601 C C . GLU A 1 347 ? 171.786 160.731 147.285 1.00 75.39 347 GLU A C 1
ATOM 2602 O O . GLU A 1 347 ? 172.604 161.654 147.306 1.00 75.39 347 GLU A O 1
ATOM 2608 N N . GLU A 1 348 ? 170.986 160.450 148.310 1.00 69.73 348 GLU A N 1
ATOM 2609 C CA . GLU A 1 348 ? 170.995 161.264 149.517 1.00 69.73 348 GLU A CA 1
ATOM 2610 C C . GLU A 1 348 ? 172.352 161.200 150.211 1.00 69.73 348 GLU A C 1
ATOM 2611 O O . GLU A 1 348 ? 173.038 160.175 150.194 1.00 69.73 348 GLU A O 1
ATOM 2617 N N . ASP A 1 349 ? 172.735 162.315 150.827 1.00 61.38 349 ASP A N 1
ATOM 2618 C CA . ASP A 1 349 ? 174.043 162.440 151.463 1.00 61.38 349 ASP A CA 1
ATOM 2619 C C . ASP A 1 349 ? 174.048 161.674 152.781 1.00 61.38 349 ASP A C 1
ATOM 2620 O O . ASP A 1 349 ? 173.411 162.089 153.754 1.00 61.38 349 ASP A O 1
ATOM 2625 N N . GLU A 1 350 ? 174.771 160.554 152.812 1.00 57.11 350 GLU A N 1
ATOM 2626 C CA . GLU A 1 350 ? 174.904 159.780 154.040 1.00 57.11 350 GLU A CA 1
ATOM 2627 C C . GLU A 1 350 ? 175.739 160.525 155.072 1.00 57.11 350 GLU A C 1
ATOM 2628 O O . GLU A 1 350 ? 175.465 160.452 156.275 1.00 57.11 350 GLU A O 1
ATOM 2634 N N . GLU A 1 351 ? 176.745 161.267 154.615 1.00 54.20 351 GLU A N 1
ATOM 2635 C CA . GLU A 1 351 ? 177.766 161.799 155.505 1.00 54.20 351 GLU A CA 1
ATOM 2636 C C . GLU A 1 351 ? 177.297 163.081 156.193 1.00 54.20 351 GLU A C 1
ATOM 2637 O O . GLU A 1 351 ? 177.568 163.287 157.382 1.00 54.20 351 GLU A O 1
ATOM 2643 N N . ALA A 1 352 ? 176.558 163.935 155.481 1.00 53.02 352 ALA A N 1
ATOM 2644 C CA . ALA A 1 352 ? 175.964 165.110 156.114 1.00 53.02 352 ALA A CA 1
ATOM 2645 C C . ALA A 1 352 ? 174.912 164.717 157.143 1.00 53.02 352 ALA A C 1
ATOM 2646 O O . ALA A 1 352 ? 174.832 165.313 158.229 1.00 53.02 352 ALA A O 1
ATOM 2648 N N . ARG A 1 353 ? 174.091 163.719 156.815 1.00 52.30 353 ARG A N 1
ATOM 2649 C CA . ARG A 1 353 ? 173.111 163.217 157.767 1.00 52.30 353 ARG A CA 1
ATOM 2650 C C . ARG A 1 353 ? 173.800 162.613 158.980 1.00 52.30 353 ARG A C 1
ATOM 2651 O O . ARG A 1 353 ? 173.331 162.768 160.114 1.00 52.30 353 ARG A O 1
ATOM 2659 N N . GLN A 1 354 ? 174.920 161.924 158.761 1.00 48.00 354 GLN A N 1
ATOM 2660 C CA . GLN A 1 354 ? 175.681 161.387 159.880 1.00 48.00 354 GLN A CA 1
ATOM 2661 C C . GLN A 1 354 ? 176.216 162.500 160.774 1.00 48.00 354 GLN A C 1
ATOM 2662 O O . GLN A 1 354 ? 176.184 162.376 162.000 1.00 48.00 354 GLN A O 1
ATOM 2668 N N . ARG A 1 355 ? 176.709 163.598 160.191 1.00 48.94 355 ARG A N 1
ATOM 2669 C CA . ARG A 1 355 ? 177.195 164.686 161.040 1.00 48.94 355 ARG A CA 1
ATOM 2670 C C . ARG A 1 355 ? 176.066 165.305 161.853 1.00 48.94 355 ARG A C 1
ATOM 2671 O O . ARG A 1 355 ? 176.247 165.625 163.035 1.00 48.94 355 ARG A O 1
ATOM 2679 N N . GLY A 1 356 ? 174.902 165.506 161.236 1.00 44.54 356 GLY A N 1
ATOM 2680 C CA . GLY A 1 356 ? 173.781 166.065 161.979 1.00 44.54 356 GLY A CA 1
ATOM 2681 C C . GLY A 1 356 ? 173.329 165.171 163.118 1.00 44.54 356 GLY A C 1
ATOM 2682 O O . GLY A 1 356 ? 173.106 165.630 164.246 1.00 44.54 356 GLY A O 1
ATOM 2683 N N . ASP A 1 357 ? 173.199 163.872 162.841 1.00 43.33 357 ASP A N 1
ATOM 2684 C CA . ASP A 1 357 ? 172.807 162.925 163.877 1.00 43.33 357 ASP A CA 1
ATOM 2685 C C . ASP A 1 357 ? 173.851 162.845 164.980 1.00 43.33 357 ASP A C 1
ATOM 2686 O O . ASP A 1 357 ? 173.512 162.694 166.157 1.00 43.33 357 ASP A O 1
ATOM 2691 N N . TYR A 1 358 ? 175.129 162.934 164.619 1.00 40.48 358 TYR A N 1
ATOM 2692 C CA . TYR A 1 358 ? 176.184 162.870 165.619 1.00 40.48 358 TYR A CA 1
ATOM 2693 C C . TYR A 1 358 ? 176.169 164.100 166.516 1.00 40.48 358 TYR A C 1
ATOM 2694 O O . TYR A 1 358 ? 176.404 163.996 167.724 1.00 40.48 358 TYR A O 1
ATOM 2703 N N . THR A 1 359 ? 175.874 165.270 165.949 1.00 39.43 359 THR A N 1
ATOM 2704 C CA . THR A 1 359 ? 175.697 166.461 166.775 1.00 39.43 359 THR A CA 1
ATOM 2705 C C . THR A 1 359 ? 174.530 166.299 167.744 1.00 39.43 359 THR A C 1
ATOM 2706 O O . THR A 1 359 ? 174.632 166.671 168.920 1.00 39.43 359 THR A O 1
ATOM 2710 N N . THR A 1 360 ? 173.412 165.745 167.269 1.00 38.20 360 THR A N 1
ATOM 2711 C CA . THR A 1 360 ? 172.274 165.518 168.159 1.00 38.20 360 THR A CA 1
ATOM 2712 C C . THR A 1 360 ? 172.632 164.558 169.291 1.00 38.20 360 THR A C 1
ATOM 2713 O O . THR A 1 360 ? 172.262 164.777 170.453 1.00 38.20 360 THR A O 1
ATOM 2717 N N . SER A 1 361 ? 173.351 163.486 168.966 1.00 37.43 361 SER A N 1
ATOM 2718 C CA . SER A 1 361 ? 173.757 162.520 169.981 1.00 37.43 361 SER A CA 1
ATOM 2719 C C . SER A 1 361 ? 174.703 163.147 171.000 1.00 37.43 361 SER A C 1
ATOM 2720 O O . SER A 1 361 ? 174.616 162.862 172.201 1.00 37.43 361 SER A O 1
ATOM 2723 N N . THR A 1 362 ? 175.618 164.001 170.541 1.00 38.00 362 THR A N 1
ATOM 2724 C CA . THR A 1 362 ? 176.506 164.704 171.461 1.00 38.00 362 THR A CA 1
ATOM 2725 C C . THR A 1 362 ? 175.724 165.625 172.389 1.00 38.00 362 THR A C 1
ATOM 2726 O O . THR A 1 362 ? 176.046 165.744 173.576 1.00 38.00 362 THR A O 1
ATOM 2730 N N . LEU A 1 363 ? 174.694 166.291 171.864 1.00 37.04 363 LEU A N 1
ATOM 2731 C CA . LEU A 1 363 ? 173.844 167.117 172.717 1.00 37.04 363 LEU A CA 1
ATOM 2732 C C . LEU A 1 363 ? 173.153 166.282 173.785 1.00 37.04 363 LEU A C 1
ATOM 2733 O O . LEU A 1 363 ? 173.033 166.711 174.938 1.00 37.04 363 LEU A O 1
ATOM 2738 N N . VAL A 1 364 ? 172.681 165.091 173.418 1.00 37.31 364 VAL A N 1
ATOM 2739 C CA . VAL A 1 364 ? 172.059 164.205 174.404 1.00 37.31 364 VAL A CA 1
ATOM 2740 C C . VAL A 1 364 ? 173.068 163.802 175.476 1.00 37.31 364 VAL A C 1
ATOM 2741 O O . VAL A 1 364 ? 172.740 163.724 176.667 1.00 37.31 364 VAL A O 1
ATOM 2745 N N . GLN A 1 365 ? 174.310 163.546 175.071 1.00 36.91 365 GLN A N 1
ATOM 2746 C CA . GLN A 1 365 ? 175.358 163.214 176.033 1.00 36.91 365 GLN A CA 1
ATOM 2747 C C . GLN A 1 365 ? 175.617 164.367 177.001 1.00 36.91 365 GLN A C 1
ATOM 2748 O O . GLN A 1 365 ? 175.814 164.154 178.204 1.00 36.91 365 GLN A O 1
ATOM 2754 N N . THR A 1 366 ? 175.623 165.597 176.490 1.00 38.35 366 THR A N 1
ATOM 2755 C CA . THR A 1 366 ? 175.795 166.763 177.354 1.00 38.35 366 THR A CA 1
ATOM 2756 C C . THR A 1 366 ? 174.624 166.925 178.321 1.00 38.35 366 THR A C 1
ATOM 2757 O O . THR A 1 366 ? 174.820 167.276 179.492 1.00 38.35 366 THR A O 1
ATOM 2761 N N . MET A 1 367 ? 173.399 166.692 177.847 1.00 40.03 367 MET A N 1
ATOM 2762 C CA . MET A 1 367 ? 172.244 166.712 178.739 1.00 40.03 367 MET A CA 1
ATOM 2763 C C . MET A 1 367 ? 172.389 165.681 179.848 1.00 40.03 367 MET A C 1
ATOM 2764 O O . MET A 1 367 ? 172.017 165.938 180.997 1.00 40.03 367 MET A O 1
ATOM 2769 N N . ALA A 1 368 ? 172.908 164.498 179.517 1.00 40.79 368 ALA A N 1
ATOM 2770 C CA . ALA A 1 368 ? 173.128 163.478 180.538 1.00 40.79 368 ALA A CA 1
ATOM 2771 C C . ALA A 1 368 ? 174.168 163.925 181.556 1.00 40.79 368 ALA A C 1
ATOM 2772 O O . ALA A 1 368 ? 174.027 163.668 182.757 1.00 40.79 368 ALA A O 1
ATOM 2774 N N . GLN A 1 369 ? 175.226 164.592 181.093 1.00 40.43 369 GLN A N 1
ATOM 2775 C CA . GLN A 1 369 ? 176.220 165.120 182.024 1.00 40.43 369 GLN A CA 1
ATOM 2776 C C . GLN A 1 369 ? 175.604 166.151 182.958 1.00 40.43 369 GLN A C 1
ATOM 2777 O O . GLN A 1 369 ? 175.953 166.217 184.141 1.00 40.43 369 GLN A O 1
ATOM 2783 N N . VAL A 1 370 ? 174.705 166.987 182.438 1.00 41.80 370 VAL A N 1
ATOM 2784 C CA . VAL A 1 370 ? 174.021 167.958 183.288 1.00 41.80 370 VAL A CA 1
ATOM 2785 C C . VAL A 1 370 ? 173.131 167.253 184.304 1.00 41.80 370 VAL A C 1
ATOM 2786 O O . VAL A 1 370 ? 173.106 167.618 185.483 1.00 41.80 370 VAL A O 1
ATOM 2790 N N . SER A 1 371 ? 172.380 166.242 183.869 1.00 44.15 371 SER A N 1
ATOM 2791 C CA . SER A 1 371 ? 171.471 165.554 184.778 1.00 44.15 371 SER A CA 1
ATOM 2792 C C . SER A 1 371 ? 172.208 164.730 185.820 1.00 44.15 371 SER A C 1
ATOM 2793 O O . SER A 1 371 ? 171.622 164.393 186.851 1.00 44.15 371 SER A O 1
ATOM 2796 N N . ASP A 1 372 ? 173.475 164.404 185.578 1.00 45.75 372 ASP A N 1
ATOM 2797 C CA . ASP A 1 372 ? 174.274 163.707 186.578 1.00 45.75 372 ASP A CA 1
ATOM 2798 C C . ASP A 1 372 ? 174.564 164.553 187.810 1.00 45.75 372 ASP A C 1
ATOM 2799 O O . ASP A 1 372 ? 175.059 164.013 188.803 1.00 45.75 372 ASP A O 1
ATOM 2804 N N . LEU A 1 373 ? 174.289 165.858 187.770 1.00 47.43 373 LEU A N 1
ATOM 2805 C CA . LEU A 1 373 ? 174.565 166.710 188.920 1.00 47.43 373 LEU A CA 1
ATOM 2806 C C . LEU A 1 373 ? 173.560 166.492 190.040 1.00 47.43 373 LEU A C 1
ATOM 2807 O O . LEU A 1 373 ? 173.876 166.734 191.209 1.00 47.43 373 LEU A O 1
ATOM 2812 N N . PHE A 1 374 ? 172.352 166.053 189.709 1.00 55.44 374 PHE A N 1
ATOM 2813 C CA . PHE A 1 374 ? 171.319 165.848 190.711 1.00 55.44 374 PHE A CA 1
ATOM 2814 C C . PHE A 1 374 ? 171.596 164.579 191.499 1.00 55.44 374 PHE A C 1
ATOM 2815 O O . PHE A 1 374 ? 171.852 163.519 190.923 1.00 55.44 374 PHE A O 1
ATOM 2823 N N . SER A 1 375 ? 171.547 164.689 192.818 1.00 62.26 375 SER A N 1
ATOM 2824 C CA . SER A 1 375 ? 171.684 163.548 193.704 1.00 62.26 375 SER A CA 1
ATOM 2825 C C . SER A 1 375 ? 170.562 163.593 194.725 1.00 62.26 375 SER A C 1
ATOM 2826 O O . SER A 1 375 ? 170.159 164.672 195.167 1.00 62.26 375 SER A O 1
ATOM 2829 N N . SER A 1 376 ? 170.057 162.422 195.093 1.00 70.07 376 SER A N 1
ATOM 2830 C CA . SER A 1 376 ? 168.976 162.322 196.056 1.00 70.07 376 SER A CA 1
ATOM 2831 C C . SER A 1 376 ? 169.231 161.117 196.947 1.00 70.07 376 SER A C 1
ATOM 2832 O O . SER A 1 376 ? 170.140 160.319 196.706 1.00 70.07 376 SER A O 1
ATOM 2835 N N . THR A 1 377 ? 168.424 160.995 197.993 1.00 76.67 377 THR A N 1
ATOM 2836 C CA . THR A 1 377 ? 168.507 159.850 198.883 1.00 76.67 377 THR A CA 1
ATOM 2837 C C . THR A 1 377 ? 167.885 158.634 198.212 1.00 76.67 377 THR A C 1
ATOM 2838 O O . THR A 1 377 ? 166.862 158.739 197.532 1.00 76.67 377 THR A O 1
ATOM 2842 N N . ILE A 1 378 ? 168.520 157.476 198.393 1.00 80.06 378 ILE A N 1
ATOM 2843 C CA . ILE A 1 378 ? 168.027 156.251 197.778 1.00 80.06 378 ILE A CA 1
ATOM 2844 C C . ILE A 1 378 ? 166.798 155.765 198.532 1.00 80.06 378 ILE A C 1
ATOM 2845 O O . ILE A 1 378 ? 166.814 155.632 199.762 1.00 80.06 378 ILE A O 1
ATOM 2850 N N . LEU A 1 379 ? 165.727 155.494 197.796 1.00 82.87 379 LEU A N 1
ATOM 2851 C CA . LEU A 1 379 ? 164.473 155.019 198.359 1.00 82.87 379 LEU A CA 1
ATOM 2852 C C . LEU A 1 379 ? 164.225 153.584 197.921 1.00 82.87 379 LEU A C 1
ATOM 2853 O O . LEU A 1 379 ? 164.478 153.226 196.768 1.00 82.87 379 LEU A O 1
ATOM 2858 N N . TYR A 1 380 ? 163.725 152.767 198.841 1.00 87.26 380 TYR A N 1
ATOM 2859 C CA . TYR A 1 380 ? 163.547 151.342 198.615 1.00 87.26 380 TYR A CA 1
ATOM 2860 C C . TYR A 1 380 ? 162.069 150.977 198.600 1.00 87.26 380 TYR A C 1
ATOM 2861 O O . TYR A 1 380 ? 161.189 151.801 198.855 1.00 87.26 380 TYR A O 1
ATOM 2870 N N . ARG A 1 381 ? 161.812 149.711 198.288 1.00 92.30 381 ARG A N 1
ATOM 2871 C CA . ARG A 1 381 ? 160.478 149.139 198.349 1.00 92.30 381 ARG A CA 1
ATOM 2872 C C . ARG A 1 381 ? 160.598 147.692 198.799 1.00 92.30 381 ARG A C 1
ATOM 2873 O O . ARG A 1 381 ? 161.645 147.061 198.646 1.00 92.30 381 ARG A O 1
ATOM 2881 N N . ARG A 1 382 ? 159.514 147.169 199.361 1.00 98.86 382 ARG A N 1
ATOM 2882 C CA . ARG A 1 382 ? 159.543 145.827 199.920 1.00 98.86 382 ARG A CA 1
ATOM 2883 C C . ARG A 1 382 ? 159.319 144.804 198.815 1.00 98.86 382 ARG A C 1
ATOM 2884 O O . ARG A 1 382 ? 158.386 144.936 198.017 1.00 98.86 382 ARG A O 1
ATOM 2892 N N . ALA A 1 383 ? 160.178 143.790 198.764 1.00 101.94 383 ALA A N 1
ATOM 2893 C CA . ALA A 1 383 ? 160.078 142.736 197.764 1.00 101.94 383 ALA A CA 1
ATOM 2894 C C . ALA A 1 383 ? 160.045 141.388 198.462 1.00 101.94 383 ALA A C 1
ATOM 2895 O O . ALA A 1 383 ? 160.966 141.049 199.212 1.00 101.94 383 ALA A O 1
ATOM 2897 N N . GLU A 1 384 ? 158.988 140.627 198.208 1.00 108.06 384 GLU A N 1
ATOM 2898 C CA . GLU A 1 384 ? 158.825 139.272 198.708 1.00 108.06 384 GLU A CA 1
ATOM 2899 C C . GLU A 1 384 ? 158.493 138.368 197.532 1.00 108.06 384 GLU A C 1
ATOM 2900 O O . GLU A 1 384 ? 157.732 138.756 196.641 1.00 108.06 384 GLU A O 1
ATOM 2906 N N . ALA A 1 385 ? 159.068 137.169 197.518 1.00 110.77 385 ALA A N 1
ATOM 2907 C CA . ALA A 1 385 ? 158.774 136.238 196.440 1.00 110.77 385 ALA A CA 1
ATOM 2908 C C . ALA A 1 385 ? 158.995 134.815 196.923 1.00 110.77 385 ALA A C 1
ATOM 2909 O O . ALA A 1 385 ? 159.948 134.541 197.656 1.00 110.77 385 ALA A O 1
ATOM 2911 N N . ARG A 1 386 ? 158.108 133.919 196.501 1.00 116.99 386 ARG A N 1
ATOM 2912 C CA . ARG A 1 386 ? 158.162 132.509 196.858 1.00 116.99 386 ARG A CA 1
ATOM 2913 C C . ARG A 1 386 ? 158.353 131.690 195.591 1.00 116.99 386 ARG A C 1
ATOM 2914 O O . ARG A 1 386 ? 157.588 131.837 194.633 1.00 116.99 386 ARG A O 1
ATOM 2922 N N . LEU A 1 387 ? 159.369 130.832 195.589 1.00 117.53 387 LEU A N 1
ATOM 2923 C CA . LEU A 1 387 ? 159.730 130.042 194.413 1.00 117.53 387 LEU A CA 1
ATOM 2924 C C . LEU A 1 387 ? 159.119 128.656 194.571 1.00 117.53 387 LEU A C 1
ATOM 2925 O O . LEU A 1 387 ? 159.602 127.838 195.358 1.00 117.53 387 LEU A O 1
ATOM 2930 N N . ASP A 1 388 ? 158.060 128.393 193.810 1.00 120.31 388 ASP A N 1
ATOM 2931 C CA . ASP A 1 388 ? 157.392 127.103 193.855 1.00 120.31 388 ASP A CA 1
ATOM 2932 C C . ASP A 1 388 ? 158.321 126.005 193.344 1.00 120.31 388 ASP A C 1
ATOM 2933 O O . ASP A 1 388 ? 159.403 126.263 192.811 1.00 120.31 388 ASP A O 1
ATOM 2938 N N . ASN A 1 389 ? 157.882 124.758 193.509 1.00 121.43 389 ASN A N 1
ATOM 2939 C CA . ASN A 1 389 ? 158.659 123.627 193.021 1.00 121.43 389 ASN A CA 1
ATOM 2940 C C . ASN A 1 389 ? 158.817 123.713 191.509 1.00 121.43 389 ASN A C 1
ATOM 2941 O O . ASN A 1 389 ? 157.844 123.545 190.766 1.00 121.43 389 ASN A O 1
ATOM 2946 N N . THR A 1 390 ? 160.037 123.978 191.049 1.00 120.59 390 THR A N 1
ATOM 2947 C CA . THR A 1 390 ? 160.317 124.172 189.636 1.00 120.59 390 THR A CA 1
ATOM 2948 C C . THR A 1 390 ? 161.391 123.191 189.192 1.00 120.59 390 THR A C 1
ATOM 2949 O O . THR A 1 390 ? 162.223 122.753 189.989 1.00 120.59 390 THR A O 1
ATOM 2953 N N . VAL A 1 391 ? 161.353 122.837 187.911 1.00 121.04 391 VAL A N 1
ATOM 2954 C CA . VAL A 1 391 ? 162.306 121.908 187.321 1.00 121.04 391 VAL A CA 1
ATOM 2955 C C . VAL A 1 391 ? 162.970 122.568 186.121 1.00 121.04 391 VAL A C 1
ATOM 2956 O O . VAL A 1 391 ? 162.303 123.192 185.289 1.00 121.04 391 VAL A O 1
ATOM 2960 N N . GLY A 1 392 ? 164.287 122.446 186.050 1.00 119.08 392 GLY A N 1
ATOM 2961 C CA . GLY A 1 392 ? 165.036 122.968 184.923 1.00 119.08 392 GLY A CA 1
ATOM 2962 C C . GLY A 1 392 ? 166.132 122.003 184.534 1.00 119.08 392 GLY A C 1
ATOM 2963 O O . GLY A 1 392 ? 166.727 121.333 185.380 1.00 119.08 392 GLY A O 1
ATOM 2964 N N . ALA A 1 393 ? 166.397 121.941 183.232 1.00 117.61 393 ALA A N 1
ATOM 2965 C CA . ALA A 1 393 ? 167.392 121.034 182.676 1.00 117.61 393 ALA A CA 1
ATOM 2966 C C . ALA A 1 393 ? 168.446 121.832 181.924 1.00 117.61 393 ALA A C 1
ATOM 2967 O O . ALA A 1 393 ? 168.112 122.709 181.121 1.00 117.61 393 ALA A O 1
ATOM 2969 N N . PHE A 1 394 ? 169.712 121.528 182.191 1.00 113.85 394 PHE A N 1
ATOM 2970 C CA . PHE A 1 394 ? 170.838 122.151 181.511 1.00 113.85 394 PHE A CA 1
ATOM 2971 C C . PHE A 1 394 ? 171.642 121.070 180.806 1.00 113.85 394 PHE A C 1
ATOM 2972 O O . PHE A 1 394 ? 172.046 120.086 181.434 1.00 113.85 394 PHE A O 1
ATOM 2980 N N . GLU A 1 395 ? 171.879 121.252 179.511 1.00 113.75 395 GLU A N 1
ATOM 2981 C CA . GLU A 1 395 ? 172.575 120.259 178.703 1.00 113.75 395 GLU A CA 1
ATOM 2982 C C . GLU A 1 395 ? 174.024 120.676 178.487 1.00 113.75 395 GLU A C 1
ATOM 2983 O O . GLU A 1 395 ? 174.299 121.805 178.075 1.00 113.75 395 GLU A O 1
ATOM 2989 N N . LEU A 1 396 ? 174.945 119.768 178.795 1.00 111.07 396 LEU A N 1
ATOM 2990 C CA . LEU A 1 396 ? 176.360 120.027 178.598 1.00 111.07 396 LEU A CA 1
ATOM 2991 C C . LEU A 1 396 ? 176.672 120.113 177.105 1.00 111.07 396 LEU A C 1
ATOM 2992 O O . LEU A 1 396 ? 175.836 119.817 176.247 1.00 111.07 396 LEU A O 1
ATOM 2997 N N . LEU A 1 397 ? 177.895 120.545 176.793 1.00 108.67 397 LEU A N 1
ATOM 2998 C CA . LEU A 1 397 ? 178.272 120.716 175.393 1.00 108.67 397 LEU A CA 1
ATOM 2999 C C . LEU A 1 397 ? 178.327 119.379 174.662 1.00 108.67 397 LEU A C 1
ATOM 3000 O O . LEU A 1 397 ? 177.806 119.255 173.548 1.00 108.67 397 LEU A O 1
ATOM 3005 N N . ARG A 1 398 ? 178.933 118.365 175.274 1.00 105.88 398 ARG A N 1
ATOM 3006 C CA . ARG A 1 398 ? 179.015 117.044 174.679 1.00 105.88 398 ARG A CA 1
ATOM 3007 C C . ARG A 1 398 ? 178.396 116.011 175.609 1.00 105.88 398 ARG A C 1
ATOM 3008 O O . ARG A 1 398 ? 178.348 116.217 176.825 1.00 105.88 398 ARG A O 1
ATOM 3016 N N . PRO A 1 399 ? 177.895 114.905 175.066 1.00 108.50 399 PRO A N 1
ATOM 3017 C CA . PRO A 1 399 ? 177.572 113.758 175.921 1.00 108.50 399 PRO A CA 1
ATOM 3018 C C . PRO A 1 399 ? 178.822 113.279 176.639 1.00 108.50 399 PRO A C 1
ATOM 3019 O O . PRO A 1 399 ? 179.929 113.333 176.102 1.00 108.50 399 PRO A O 1
ATOM 3023 N N . VAL A 1 400 ? 178.641 112.818 177.872 1.00 111.91 400 VAL A N 1
ATOM 3024 C CA . VAL A 1 400 ? 179.772 112.451 178.717 1.00 111.91 400 VAL A CA 1
ATOM 3025 C C . VAL A 1 400 ? 180.224 111.046 178.334 1.00 111.91 400 VAL A C 1
ATOM 3026 O O . VAL A 1 400 ? 179.618 110.052 178.738 1.00 111.91 400 VAL A O 1
ATOM 3030 N N . LEU A 1 401 ? 181.288 110.967 177.539 1.00 109.99 401 LEU A N 1
ATOM 3031 C CA . LEU A 1 401 ? 181.847 109.702 177.089 1.00 109.99 401 LEU A CA 1
ATOM 3032 C C . LEU A 1 401 ? 183.361 109.807 177.136 1.00 109.99 401 LEU A C 1
ATOM 3033 O O . LEU A 1 401 ? 183.925 110.881 177.354 1.00 109.99 401 LEU A O 1
ATOM 3038 N N . SER A 1 402 ? 184.019 108.671 176.930 1.00 110.46 402 SER A N 1
ATOM 3039 C CA . SER A 1 402 ? 185.466 108.637 176.759 1.00 110.46 402 SER A CA 1
ATOM 3040 C C . SER A 1 402 ? 185.802 107.542 175.765 1.00 110.46 402 SER A C 1
ATOM 3041 O O . SER A 1 402 ? 185.372 106.397 175.931 1.00 110.46 402 SER A O 1
ATOM 3044 N N . ILE A 1 403 ? 186.548 107.898 174.728 1.00 106.26 403 ILE A N 1
ATOM 3045 C CA . ILE A 1 403 ? 186.964 106.951 173.701 1.00 106.26 403 ILE A CA 1
ATOM 3046 C C . ILE A 1 403 ? 188.369 106.472 174.050 1.00 106.26 403 ILE A C 1
ATOM 3047 O O . ILE A 1 403 ? 189.281 107.305 174.162 1.00 106.26 403 ILE A O 1
ATOM 3052 N N . PRO A 1 404 ? 188.580 105.177 174.252 1.00 106.08 404 PRO A N 1
ATOM 3053 C CA . PRO A 1 404 ? 189.932 104.688 174.519 1.00 106.08 404 PRO A CA 1
ATOM 3054 C C . PRO A 1 404 ? 190.809 104.806 173.287 1.00 106.08 404 PRO A C 1
ATOM 3055 O O . PRO A 1 404 ? 190.336 104.751 172.150 1.00 106.08 404 PRO A O 1
ATOM 3059 N N . SER A 1 405 ? 192.103 104.968 173.521 1.00 104.45 405 SER A N 1
ATOM 3060 C CA . SER A 1 405 ? 193.067 104.962 172.434 1.00 104.45 405 SER A CA 1
ATOM 3061 C C . SER A 1 405 ? 193.505 103.533 172.132 1.00 104.45 405 SER A C 1
ATOM 3062 O O . SER A 1 405 ? 193.466 102.657 173.000 1.00 104.45 405 SER A O 1
ATOM 3065 N N . GLU A 1 406 ? 193.912 103.302 170.882 1.00 103.12 406 GLU A N 1
ATOM 3066 C CA . GLU A 1 406 ? 194.495 102.028 170.462 1.00 103.12 406 GLU A CA 1
ATOM 3067 C C . GLU A 1 406 ? 193.546 100.860 170.749 1.00 103.12 406 GLU A C 1
ATOM 3068 O O . GLU A 1 406 ? 193.829 99.973 171.554 1.00 103.12 406 GLU A O 1
ATOM 3074 N N . TYR A 1 407 ? 192.403 100.888 170.074 1.00 101.78 407 TYR A N 1
ATOM 3075 C CA . TYR A 1 407 ? 191.423 99.814 170.170 1.00 101.78 407 TYR A CA 1
ATOM 3076 C C . TYR A 1 407 ? 191.550 98.913 168.948 1.00 101.78 407 TYR A C 1
ATOM 3077 O O . TYR A 1 407 ? 191.396 99.377 167.815 1.00 101.78 407 TYR A O 1
ATOM 3086 N N . VAL A 1 408 ? 191.813 97.628 169.179 1.00 100.96 408 VAL A N 1
ATOM 3087 C CA . VAL A 1 408 ? 192.068 96.663 168.115 1.00 100.96 408 VAL A CA 1
ATOM 3088 C C . VAL A 1 408 ? 190.975 95.605 168.143 1.00 100.96 408 VAL A C 1
ATOM 3089 O O . VAL A 1 408 ? 190.643 95.078 169.210 1.00 100.96 408 VAL A O 1
ATOM 3093 N N . HIS A 1 409 ? 190.418 95.301 166.974 1.00 102.17 409 HIS A N 1
ATOM 3094 C CA . HIS A 1 409 ? 189.354 94.316 166.839 1.00 102.17 409 HIS A CA 1
ATOM 3095 C C . HIS A 1 409 ? 189.655 93.437 165.635 1.00 102.17 409 HIS A C 1
ATOM 3096 O O . HIS A 1 409 ? 189.791 93.944 164.519 1.00 102.17 409 HIS A O 1
ATOM 3103 N N . ASN A 1 410 ? 189.747 92.125 165.857 1.00 103.01 410 ASN A N 1
ATOM 3104 C CA . ASN A 1 410 ? 190.274 91.198 164.864 1.00 103.01 410 ASN A CA 1
ATOM 3105 C C . ASN A 1 410 ? 189.207 90.507 164.025 1.00 103.01 410 ASN A C 1
ATOM 3106 O O . ASN A 1 410 ? 189.553 89.672 163.185 1.00 103.01 410 ASN A O 1
ATOM 3111 N N . GLY A 1 411 ? 187.934 90.828 164.213 1.00 104.21 411 GLY A N 1
ATOM 3112 C CA . GLY A 1 411 ? 186.887 90.158 163.470 1.00 104.21 411 GLY A CA 1
ATOM 3113 C C . GLY A 1 411 ? 186.818 90.587 162.013 1.00 104.21 411 GLY A C 1
ATOM 3114 O O . GLY A 1 411 ? 187.408 91.577 161.583 1.00 104.21 411 GLY A O 1
ATOM 3115 N N . ARG A 1 412 ? 186.077 89.796 161.231 1.00 105.41 412 ARG A N 1
ATOM 3116 C CA . ARG A 1 412 ? 185.798 90.176 159.848 1.00 105.41 412 ARG A CA 1
ATOM 3117 C C . ARG A 1 412 ? 184.899 91.402 159.787 1.00 105.41 412 ARG A C 1
ATOM 3118 O O . ARG A 1 412 ? 185.077 92.267 158.923 1.00 105.41 412 ARG A O 1
ATOM 3126 N N . VAL A 1 413 ? 183.930 91.490 160.690 1.00 103.66 413 VAL A N 1
ATOM 3127 C CA . VAL A 1 413 ? 183.078 92.661 160.836 1.00 103.66 413 VAL A CA 1
ATOM 3128 C C . VAL A 1 413 ? 183.448 93.347 162.142 1.00 103.66 413 VAL A C 1
ATOM 3129 O O . VAL A 1 413 ? 183.645 92.683 163.165 1.00 103.66 413 VAL A O 1
ATOM 3133 N N . GLY A 1 414 ? 183.557 94.670 162.107 1.00 101.22 414 GLY A N 1
ATOM 3134 C CA . GLY A 1 414 ? 183.926 95.412 163.286 1.00 101.22 414 GLY A CA 1
ATOM 3135 C C . GLY A 1 414 ? 183.484 96.859 163.253 1.00 101.22 414 GLY A C 1
ATOM 3136 O O . GLY A 1 414 ? 182.520 97.231 162.577 1.00 101.22 414 GLY A O 1
ATOM 3137 N N . PRO A 1 415 ? 184.185 97.705 164.009 1.00 99.68 415 PRO A N 1
ATOM 3138 C CA . PRO A 1 415 ? 183.831 99.131 164.036 1.00 99.68 415 PRO A CA 1
ATOM 3139 C C . PRO A 1 415 ? 183.958 99.816 162.690 1.00 99.68 415 PRO A C 1
ATOM 3140 O O . PRO A 1 415 ? 183.202 100.752 162.405 1.00 99.68 415 PRO A O 1
ATOM 3144 N N . ILE A 1 416 ? 184.888 99.375 161.851 1.00 96.58 416 ILE A N 1
ATOM 3145 C CA . ILE A 1 416 ? 185.211 100.050 160.607 1.00 96.58 416 ILE A CA 1
ATOM 3146 C C . ILE A 1 416 ? 184.744 99.260 159.392 1.00 96.58 416 ILE A C 1
ATOM 3147 O O . ILE A 1 416 ? 184.308 99.846 158.400 1.00 96.58 416 ILE A O 1
ATOM 3152 N N . THR A 1 417 ? 184.810 97.936 159.456 1.00 98.94 417 THR A N 1
ATOM 3153 C CA . THR A 1 417 ? 184.645 97.079 158.294 1.00 98.94 417 THR A CA 1
ATOM 3154 C C . THR A 1 417 ? 183.356 96.277 158.381 1.00 98.94 417 THR A C 1
ATOM 3155 O O . THR A 1 417 ? 182.984 95.794 159.453 1.00 98.94 417 THR A O 1
ATOM 3159 N N . ASN A 1 418 ? 182.677 96.142 157.242 1.00 100.33 418 ASN A N 1
ATOM 3160 C CA . ASN A 1 418 ? 181.563 95.208 157.080 1.00 100.33 418 ASN A CA 1
ATOM 3161 C C . ASN A 1 418 ? 181.841 94.412 155.808 1.00 100.33 418 ASN A C 1
ATOM 3162 O O . ASN A 1 418 ? 181.313 94.718 154.738 1.00 100.33 418 ASN A O 1
ATOM 3167 N N . ILE A 1 419 ? 182.645 93.367 155.935 1.00 103.32 419 ILE A N 1
ATOM 3168 C CA . ILE A 1 419 ? 183.078 92.548 154.808 1.00 103.32 419 ILE A CA 1
ATOM 3169 C C . ILE A 1 419 ? 182.387 91.194 154.915 1.00 103.32 419 ILE A C 1
ATOM 3170 O O . ILE A 1 419 ? 182.665 90.439 155.855 1.00 103.32 419 ILE A O 1
ATOM 3175 N N . PRO A 1 420 ? 181.495 90.846 153.993 1.00 105.40 420 PRO A N 1
ATOM 3176 C CA . PRO A 1 420 ? 180.847 89.534 154.056 1.00 105.40 420 PRO A CA 1
ATOM 3177 C C . PRO A 1 420 ? 181.843 88.415 153.805 1.00 105.40 420 PRO A C 1
ATOM 3178 O O . PRO A 1 420 ? 182.890 88.610 153.184 1.00 105.40 420 PRO A O 1
ATOM 3182 N N . ALA A 1 421 ? 181.509 87.227 154.312 1.00 106.95 421 ALA A N 1
ATOM 3183 C CA . ALA A 1 421 ? 182.342 86.058 154.056 1.00 106.95 421 ALA A CA 1
ATOM 3184 C C . ALA A 1 421 ? 182.356 85.683 152.581 1.00 106.95 421 ALA A C 1
ATOM 3185 O O . ALA A 1 421 ? 183.279 84.993 152.135 1.00 106.95 421 ALA A O 1
ATOM 3187 N N . ASN A 1 422 ? 181.349 86.115 151.819 1.00 107.53 422 ASN A N 1
ATOM 3188 C CA . ASN A 1 422 ? 181.364 85.924 150.374 1.00 107.53 422 ASN A CA 1
ATOM 3189 C C . ASN A 1 422 ? 182.534 86.653 149.726 1.00 107.53 422 ASN A C 1
ATOM 3190 O O . ASN A 1 422 ? 183.088 86.174 148.730 1.00 107.53 422 ASN A O 1
ATOM 3195 N N . ALA A 1 423 ? 182.925 87.801 150.278 1.00 105.90 423 ALA A N 1
ATOM 3196 C CA . ALA A 1 423 ? 183.928 88.651 149.648 1.00 105.90 423 ALA A CA 1
ATOM 3197 C C . ALA A 1 423 ? 185.232 87.897 149.425 1.00 105.90 423 ALA A C 1
ATOM 3198 O O . ALA A 1 423 ? 185.732 87.211 150.320 1.00 105.90 423 ALA A O 1
ATOM 3200 N N . SER A 1 424 ? 185.787 88.037 148.225 1.00 105.39 424 SER A N 1
ATOM 3201 C CA . SER A 1 424 ? 187.004 87.324 147.865 1.00 105.39 424 SER A CA 1
ATOM 3202 C C . SER A 1 424 ? 188.204 88.016 148.493 1.00 105.39 424 SER A C 1
ATOM 3203 O O . SER A 1 424 ? 188.508 89.168 148.169 1.00 105.39 424 SER A O 1
ATOM 3206 N N . ILE A 1 425 ? 188.878 87.313 149.397 1.00 106.98 425 ILE A N 1
ATOM 3207 C CA . ILE A 1 425 ? 190.098 87.784 150.035 1.00 106.98 425 ILE A CA 1
ATOM 3208 C C . ILE A 1 425 ? 191.151 86.699 149.873 1.00 106.98 425 ILE A C 1
ATOM 3209 O O . ILE A 1 425 ? 190.890 85.529 150.174 1.00 106.98 425 ILE A O 1
ATOM 3214 N N . VAL A 1 426 ? 192.335 87.082 149.397 1.00 109.98 426 VAL A N 1
ATOM 3215 C CA . VAL A 1 426 ? 193.350 86.123 148.986 1.00 109.98 426 VAL A CA 1
ATOM 3216 C C . VAL A 1 426 ? 194.686 86.481 149.624 1.00 109.98 426 VAL A C 1
ATOM 3217 O O . VAL A 1 426 ? 194.945 87.630 149.987 1.00 109.98 426 VAL A O 1
ATOM 3221 N N . THR A 1 427 ? 195.541 85.471 149.751 1.00 115.95 427 THR A N 1
ATOM 3222 C CA . THR A 1 427 ? 196.916 85.620 150.209 1.00 115.95 427 THR A CA 1
ATOM 3223 C C . THR A 1 427 ? 197.858 85.060 149.145 1.00 115.95 427 THR A C 1
ATOM 3224 O O . THR A 1 427 ? 197.434 84.665 148.058 1.00 115.95 427 THR A O 1
ATOM 3228 N N . SER A 1 428 ? 199.154 85.032 149.468 1.00 117.87 428 SER A N 1
ATOM 3229 C CA . SER A 1 428 ? 200.132 84.491 148.530 1.00 117.87 428 SER A CA 1
ATOM 3230 C C . SER A 1 428 ? 199.892 83.008 148.279 1.00 117.87 428 SER A C 1
ATOM 3231 O O . SER A 1 428 ? 199.979 82.541 147.138 1.00 117.87 428 SER A O 1
ATOM 3234 N N . SER A 1 429 ? 199.590 82.252 149.330 1.00 120.02 429 SER A N 1
ATOM 3235 C CA . SER A 1 429 ? 199.191 80.864 149.157 1.00 120.02 429 SER A CA 1
ATOM 3236 C C . SER A 1 429 ? 197.811 80.786 148.515 1.00 120.02 429 SER A C 1
ATOM 3237 O O . SER A 1 429 ? 196.993 81.702 148.632 1.00 120.02 429 SER A O 1
ATOM 3240 N N . SER A 1 430 ? 197.557 79.681 147.823 1.00 121.72 430 SER A N 1
ATOM 3241 C CA . SER A 1 430 ? 196.295 79.506 147.122 1.00 121.72 430 SER A CA 1
ATOM 3242 C C . SER A 1 430 ? 195.169 79.188 148.098 1.00 121.72 430 SER A C 1
ATOM 3243 O O . SER A 1 430 ? 195.343 78.415 149.044 1.00 121.72 430 SER A O 1
ATOM 3246 N N . SER A 1 431 ? 194.009 79.804 147.858 1.00 123.15 431 SER A N 1
ATOM 3247 C CA . SER A 1 431 ? 192.799 79.589 148.656 1.00 123.15 431 SER A CA 1
ATOM 3248 C C . SER A 1 431 ? 193.037 79.850 150.141 1.00 123.15 431 SER A C 1
ATOM 3249 O O . SER A 1 431 ? 192.415 79.227 151.004 1.00 123.15 431 SER A O 1
ATOM 3252 N N . GLY A 1 432 ? 193.941 80.779 150.450 1.00 119.31 432 GLY A N 1
ATOM 3253 C CA . GLY A 1 432 ? 194.208 81.169 151.814 1.00 119.31 432 GLY A CA 1
ATOM 3254 C C . GLY A 1 432 ? 193.531 82.484 152.135 1.00 119.31 432 GLY A C 1
ATOM 3255 O O . GLY A 1 432 ? 193.934 83.539 151.643 1.00 119.31 432 GLY A O 1
ATOM 3256 N N . ALA A 1 433 ? 192.491 82.415 152.959 1.00 115.95 433 ALA A N 1
ATOM 3257 C CA . ALA A 1 433 ? 191.744 83.602 153.346 1.00 115.95 433 ALA A CA 1
ATOM 3258 C C . ALA A 1 433 ? 192.580 84.436 154.307 1.00 115.95 433 ALA A C 1
ATOM 3259 O O . ALA A 1 433 ? 193.221 83.896 155.214 1.00 115.95 433 ALA A O 1
ATOM 3261 N N . GLY A 1 434 ? 192.583 85.749 154.093 1.00 112.08 434 GLY A N 1
ATOM 3262 C CA . GLY A 1 434 ? 193.263 86.638 155.005 1.00 112.08 434 GLY A CA 1
ATOM 3263 C C . GLY A 1 434 ? 192.371 87.089 156.143 1.00 112.08 434 GLY A C 1
ATOM 3264 O O . GLY A 1 434 ? 191.144 87.059 156.063 1.00 112.08 434 GLY A O 1
ATOM 3265 N N . GLN A 1 435 ? 193.009 87.521 157.223 1.00 109.93 435 GLN A N 1
ATOM 3266 C CA . GLN A 1 435 ? 192.304 88.018 158.394 1.00 109.93 435 GLN A CA 1
ATOM 3267 C C . GLN A 1 435 ? 192.366 89.537 158.425 1.00 109.93 435 GLN A C 1
ATOM 3268 O O . GLN A 1 435 ? 193.430 90.130 158.238 1.00 109.93 435 GLN A O 1
ATOM 3274 N N . VAL A 1 436 ? 191.226 90.161 158.655 1.00 105.51 436 VAL A N 1
ATOM 3275 C CA . VAL A 1 436 ? 191.146 91.612 158.734 1.00 105.51 436 VAL A CA 1
ATOM 3276 C C . VAL A 1 436 ? 191.075 92.018 160.198 1.00 105.51 436 VAL A C 1
ATOM 3277 O O . VAL A 1 436 ? 190.523 91.300 161.040 1.00 105.51 436 VAL A O 1
ATOM 3281 N N . ARG A 1 437 ? 191.650 93.175 160.513 1.00 102.27 437 ARG A N 1
ATOM 3282 C CA . ARG A 1 437 ? 191.495 93.753 161.837 1.00 102.27 437 ARG A CA 1
ATOM 3283 C C . ARG A 1 437 ? 191.260 95.248 161.701 1.00 102.27 437 ARG A C 1
ATOM 3284 O O . ARG A 1 437 ? 191.605 95.866 160.692 1.00 102.27 437 ARG A O 1
ATOM 3292 N N . ASN A 1 438 ? 190.670 95.824 162.742 1.00 99.24 438 ASN A N 1
ATOM 3293 C CA . ASN A 1 438 ? 190.371 97.245 162.795 1.00 99.24 438 ASN A CA 1
ATOM 3294 C C . ASN A 1 438 ? 191.141 97.884 163.939 1.00 99.24 438 ASN A C 1
ATOM 3295 O O . ASN A 1 438 ? 191.325 97.272 164.993 1.00 99.24 438 ASN A O 1
ATOM 3300 N N . ILE A 1 439 ? 191.599 99.110 163.723 1.00 96.36 439 ILE A N 1
ATOM 3301 C CA . ILE A 1 439 ? 192.212 99.922 164.764 1.00 96.36 439 ILE A CA 1
ATOM 3302 C C . ILE A 1 439 ? 191.539 101.284 164.745 1.00 96.36 439 ILE A C 1
ATOM 3303 O O . ILE A 1 439 ? 191.388 101.888 163.678 1.00 96.36 439 ILE A O 1
ATOM 3308 N N . PHE A 1 440 ? 191.129 101.767 165.915 1.00 96.59 440 PHE A N 1
ATOM 3309 C CA . PHE A 1 440 ? 190.490 103.070 166.021 1.00 96.59 440 PHE A CA 1
ATOM 3310 C C . PHE A 1 440 ? 191.256 103.924 167.020 1.00 96.59 440 PHE A C 1
ATOM 3311 O O . PHE A 1 440 ? 191.659 103.439 168.079 1.00 96.59 440 PHE A O 1
ATOM 3319 N N . LYS A 1 441 ? 191.463 105.192 166.680 1.00 95.36 441 LYS A N 1
ATOM 3320 C CA . LYS A 1 441 ? 192.261 106.073 167.524 1.00 95.36 441 LYS A CA 1
ATOM 3321 C C . LYS A 1 441 ? 191.722 107.498 167.527 1.00 95.36 441 LYS A C 1
ATOM 3322 O O . LYS A 1 441 ? 191.761 108.173 166.493 1.00 95.36 441 LYS A O 1
ATOM 3328 N N . PRO A 1 442 ? 191.217 107.995 168.652 1.00 96.90 442 PRO A N 1
ATOM 3329 C CA . PRO A 1 442 ? 190.919 109.427 168.756 1.00 96.90 442 PRO A CA 1
ATOM 3330 C C . PRO A 1 442 ? 192.196 110.255 168.768 1.00 96.90 442 PRO A C 1
ATOM 3331 O O . PRO A 1 442 ? 193.285 109.765 169.073 1.00 96.90 442 PRO A O 1
ATOM 3335 N N . ILE A 1 443 ? 192.051 111.531 168.415 1.00 94.46 443 ILE A N 1
ATOM 3336 C CA . ILE A 1 443 ? 193.178 112.455 168.305 1.00 94.46 443 ILE A CA 1
ATOM 3337 C C . ILE A 1 443 ? 192.857 113.703 169.112 1.00 94.46 443 ILE A C 1
ATOM 3338 O O . ILE A 1 443 ? 192.121 114.575 168.636 1.00 94.46 443 ILE A O 1
ATOM 3343 N N . GLY A 1 444 ? 193.421 113.813 170.306 1.00 100.27 444 GLY A N 1
ATOM 3344 C CA . GLY A 1 444 ? 193.357 115.040 171.074 1.00 100.27 444 GLY A CA 1
ATOM 3345 C C . GLY A 1 444 ? 192.849 114.821 172.486 1.00 100.27 444 GLY A C 1
ATOM 3346 O O . GLY A 1 444 ? 192.602 113.700 172.928 1.00 100.27 444 GLY A O 1
ATOM 3347 N N . ASP A 1 445 ? 192.697 115.938 173.193 1.00 105.17 445 ASP A N 1
ATOM 3348 C CA . ASP A 1 445 ? 192.272 115.911 174.585 1.00 105.17 445 ASP A CA 1
ATOM 3349 C C . ASP A 1 445 ? 190.786 115.603 174.708 1.00 105.17 445 ASP A C 1
ATOM 3350 O O . ASP A 1 445 ? 189.975 115.977 173.859 1.00 105.17 445 ASP A O 1
ATOM 3355 N N . GLN A 1 446 ? 190.437 114.916 175.792 1.00 107.90 446 GLN A N 1
ATOM 3356 C CA . GLN A 1 446 ? 189.052 114.645 176.136 1.00 107.90 446 GLN A CA 1
ATOM 3357 C C . GLN A 1 446 ? 188.660 115.252 177.474 1.00 107.90 446 GLN A C 1
ATOM 3358 O O . GLN A 1 446 ? 187.505 115.107 177.891 1.00 107.90 446 GLN A O 1
ATOM 3364 N N . THR A 1 447 ? 189.586 115.918 178.158 1.00 111.25 447 THR A N 1
ATOM 3365 C CA . THR A 1 447 ? 189.289 116.639 179.386 1.00 111.25 447 THR A CA 1
ATOM 3366 C C . THR A 1 447 ? 188.731 118.014 179.050 1.00 111.25 447 THR A C 1
ATOM 3367 O O . THR A 1 447 ? 189.184 118.663 178.103 1.00 111.25 447 THR A O 1
ATOM 3371 N N . ILE A 1 448 ? 187.743 118.454 179.824 1.00 111.69 448 ILE A N 1
ATOM 3372 C CA . ILE A 1 448 ? 187.113 119.752 179.612 1.00 111.69 448 ILE A CA 1
ATOM 3373 C C . ILE A 1 448 ? 186.887 120.435 180.955 1.00 111.69 448 ILE A C 1
ATOM 3374 O O . ILE A 1 448 ? 186.467 119.801 181.928 1.00 111.69 448 ILE A O 1
ATOM 3379 N N . ASN A 1 449 ? 187.185 121.732 181.004 1.00 112.91 449 ASN A N 1
ATOM 3380 C CA . ASN A 1 449 ? 186.956 122.574 182.172 1.00 112.91 449 ASN A CA 1
ATOM 3381 C C . ASN A 1 449 ? 186.031 123.709 181.761 1.00 112.91 449 ASN A C 1
ATOM 3382 O O . ASN A 1 449 ? 186.340 124.452 180.824 1.00 112.91 449 ASN A O 1
ATOM 3387 N N . GLU A 1 450 ? 184.909 123.854 182.460 1.00 111.92 450 GLU A N 1
ATOM 3388 C CA . GLU A 1 450 ? 183.912 124.826 182.043 1.00 111.92 450 GLU A CA 1
ATOM 3389 C C . GLU A 1 450 ? 183.159 125.361 183.253 1.00 111.92 450 GLU A C 1
ATOM 3390 O O . GLU A 1 450 ? 183.057 124.703 184.290 1.00 111.92 450 GLU A O 1
ATOM 3396 N N . SER A 1 451 ? 182.628 126.572 183.095 1.00 110.59 451 SER A N 1
ATOM 3397 C CA . SER A 1 451 ? 181.790 127.222 184.093 1.00 110.59 451 SER A CA 1
ATOM 3398 C C . SER A 1 451 ? 180.554 127.752 183.388 1.00 110.59 451 SER A C 1
ATOM 3399 O O . SER A 1 451 ? 180.676 128.460 182.385 1.00 110.59 451 SER A O 1
ATOM 3402 N N . HIS A 1 452 ? 179.374 127.423 183.901 1.00 109.61 452 HIS A N 1
ATOM 3403 C CA . HIS A 1 452 ? 178.139 127.742 183.206 1.00 109.61 452 HIS A CA 1
ATOM 3404 C C . HIS A 1 452 ? 177.221 128.564 184.097 1.00 109.61 452 HIS A C 1
ATOM 3405 O O . HIS A 1 452 ? 177.346 128.567 185.323 1.00 109.61 452 HIS A O 1
ATOM 3412 N N . PHE A 1 453 ? 176.289 129.264 183.455 1.00 106.47 453 PHE A N 1
ATOM 3413 C CA . PHE A 1 453 ? 175.218 130.000 184.120 1.00 106.47 453 PHE A CA 1
ATOM 3414 C C . PHE A 1 453 ? 173.901 129.381 183.670 1.00 106.47 453 PHE A C 1
ATOM 3415 O O . PHE A 1 453 ? 173.296 129.825 182.692 1.00 106.47 453 PHE A O 1
ATOM 3423 N N . ALA A 1 454 ? 173.458 128.355 184.387 1.00 106.78 454 ALA A N 1
ATOM 3424 C CA . ALA A 1 454 ? 172.248 127.646 183.999 1.00 106.78 454 ALA A CA 1
ATOM 3425 C C . ALA A 1 454 ? 171.016 128.514 184.212 1.00 106.78 454 ALA A C 1
ATOM 3426 O O . ALA A 1 454 ? 170.841 129.129 185.267 1.00 106.78 454 ALA A O 1
ATOM 3428 N N . ASN A 1 455 ? 170.162 128.562 183.197 1.00 105.92 455 ASN A N 1
ATOM 3429 C CA . ASN A 1 455 ? 168.893 129.266 183.294 1.00 105.92 455 ASN A CA 1
ATOM 3430 C C . ASN A 1 455 ? 167.954 128.504 184.220 1.00 105.92 455 ASN A C 1
ATOM 3431 O O . ASN A 1 455 ? 167.839 127.279 184.127 1.00 105.92 455 ASN A O 1
ATOM 3436 N N . VAL A 1 456 ? 167.280 129.228 185.110 1.00 104.93 456 VAL A N 1
ATOM 3437 C CA . VAL A 1 456 ? 166.348 128.636 186.068 1.00 104.93 456 VAL A CA 1
ATOM 3438 C C . VAL A 1 456 ? 164.928 129.153 185.855 1.00 104.93 456 VAL A C 1
ATOM 3439 O O . VAL A 1 456 ? 164.011 128.377 185.590 1.00 104.93 456 VAL A O 1
ATOM 3443 N N . PHE A 1 457 ? 164.728 130.462 185.971 1.00 104.08 457 PHE A N 1
ATOM 3444 C CA . PHE A 1 457 ? 163.395 131.034 185.842 1.00 104.08 457 PHE A CA 1
ATOM 3445 C C . PHE A 1 457 ? 163.515 132.496 185.444 1.00 104.08 457 PHE A C 1
ATOM 3446 O O . PHE A 1 457 ? 164.421 133.195 185.901 1.00 104.08 457 PHE A O 1
ATOM 3454 N N . SER A 1 458 ? 162.592 132.951 184.601 1.00 104.60 458 SER A N 1
ATOM 3455 C CA . SER A 1 458 ? 162.567 134.333 184.151 1.00 104.60 458 SER A CA 1
ATOM 3456 C C . SER A 1 458 ? 161.195 134.937 184.396 1.00 104.60 458 SER A C 1
ATOM 3457 O O . SER A 1 458 ? 160.179 134.238 184.410 1.00 104.60 458 SER A O 1
ATOM 3460 N N . ASN A 1 459 ? 161.185 136.253 184.582 1.00 104.11 459 ASN A N 1
ATOM 3461 C CA . ASN A 1 459 ? 159.975 137.008 184.866 1.00 104.11 459 ASN A CA 1
ATOM 3462 C C . ASN A 1 459 ? 160.252 138.458 184.499 1.00 104.11 459 ASN A C 1
ATOM 3463 O O . ASN A 1 459 ? 161.408 138.869 184.368 1.00 104.11 459 ASN A O 1
ATOM 3468 N N . ASP A 1 460 ? 159.181 139.233 184.325 1.00 102.12 460 ASP A N 1
ATOM 3469 C CA . ASP A 1 460 ? 159.360 140.645 184.014 1.00 102.12 460 ASP A CA 1
ATOM 3470 C C . ASP A 1 460 ? 159.944 141.426 185.185 1.00 102.12 460 ASP A C 1
ATOM 3471 O O . ASP A 1 460 ? 160.461 142.529 184.982 1.00 102.12 460 ASP A O 1
ATOM 3476 N N . GLU A 1 461 ? 159.880 140.883 186.399 1.00 101.66 461 GLU A N 1
ATOM 3477 C CA . GLU A 1 461 ? 160.494 141.531 187.550 1.00 101.66 461 GLU A CA 1
ATOM 3478 C C . GLU A 1 461 ? 161.931 141.070 187.760 1.00 101.66 461 GLU A C 1
ATOM 3479 O O . GLU A 1 461 ? 162.826 141.891 187.974 1.00 101.66 461 GLU A O 1
ATOM 3485 N N . TYR A 1 462 ? 162.163 139.763 187.696 1.00 102.63 462 TYR A N 1
ATOM 3486 C CA . TYR A 1 462 ? 163.447 139.193 188.068 1.00 102.63 462 TYR A CA 1
ATOM 3487 C C . TYR A 1 462 ? 163.724 137.943 187.246 1.00 102.63 462 TYR A C 1
ATOM 3488 O O . TYR A 1 462 ? 162.862 137.436 186.527 1.00 102.63 462 TYR A O 1
ATOM 3497 N N . ALA A 1 463 ? 164.960 137.459 187.358 1.00 103.01 463 ALA A N 1
ATOM 3498 C CA . ALA A 1 463 ? 165.410 136.269 186.657 1.00 103.01 463 ALA A CA 1
ATOM 3499 C C . ALA A 1 463 ? 166.382 135.517 187.552 1.00 103.01 463 ALA A C 1
ATOM 3500 O O . ALA A 1 463 ? 167.180 136.132 188.262 1.00 103.01 463 ALA A O 1
ATOM 3502 N N . ILE A 1 464 ? 166.317 134.189 187.509 1.00 103.38 464 ILE A N 1
ATOM 3503 C CA . ILE A 1 464 ? 167.104 133.331 188.387 1.00 103.38 464 ILE A CA 1
ATOM 3504 C C . ILE A 1 464 ? 168.066 132.517 187.537 1.00 103.38 464 ILE A C 1
ATOM 3505 O O . ILE A 1 464 ? 167.674 131.956 186.509 1.00 103.38 464 ILE A O 1
ATOM 3510 N N . TYR A 1 465 ? 169.325 132.464 187.963 1.00 104.96 465 TYR A N 1
ATOM 3511 C CA . TYR A 1 465 ? 170.369 131.728 187.265 1.00 104.96 465 TYR A CA 1
ATOM 3512 C C . TYR A 1 465 ? 171.125 130.879 188.273 1.00 104.96 465 TYR A C 1
ATOM 3513 O O . TYR A 1 465 ? 171.394 131.334 189.388 1.00 104.96 465 TYR A O 1
ATOM 3522 N N . LEU A 1 466 ? 171.463 129.654 187.889 1.00 106.89 466 LEU A N 1
ATOM 3523 C CA . LEU A 1 466 ? 172.276 128.777 188.719 1.00 106.89 466 LEU A CA 1
ATOM 3524 C C . LEU A 1 466 ? 173.700 128.767 188.185 1.00 106.89 466 LEU A C 1
ATOM 3525 O O . LEU A 1 466 ? 173.921 128.503 187.000 1.00 106.89 466 LEU A O 1
ATOM 3530 N N . ARG A 1 467 ? 174.658 129.057 189.056 1.00 108.24 467 ARG A N 1
ATOM 3531 C CA . ARG A 1 467 ? 176.065 129.127 188.690 1.00 108.24 467 ARG A CA 1
ATOM 3532 C C . ARG A 1 467 ? 176.788 127.895 189.215 1.00 108.24 467 ARG A C 1
ATOM 3533 O O . ARG A 1 467 ? 176.652 127.546 190.392 1.00 108.24 467 ARG A O 1
ATOM 3541 N N . PHE A 1 468 ? 177.548 127.239 188.344 1.00 109.95 468 PHE A N 1
ATOM 3542 C CA . PHE A 1 468 ? 178.287 126.041 188.723 1.00 109.95 468 PHE A CA 1
ATOM 3543 C C . PHE A 1 468 ? 179.478 125.885 187.788 1.00 109.95 468 PHE A C 1
ATOM 3544 O O . PHE A 1 468 ? 179.633 126.626 186.814 1.00 109.95 468 PHE A O 1
ATOM 3552 N N . SER A 1 469 ? 180.319 124.904 188.093 1.00 111.94 469 SER A N 1
ATOM 3553 C CA . SER A 1 469 ? 181.486 124.587 187.288 1.00 111.94 469 SER A CA 1
ATOM 3554 C C . SER A 1 469 ? 181.507 123.090 187.020 1.00 111.94 469 SER A C 1
ATOM 3555 O O . SER A 1 469 ? 181.009 122.295 187.820 1.00 111.94 469 SER A O 1
ATOM 3558 N N . TYR A 1 470 ? 182.086 122.712 185.884 1.00 113.17 470 TYR A N 1
ATOM 3559 C CA . TYR A 1 470 ? 182.083 121.327 185.438 1.00 113.17 470 TYR A CA 1
ATOM 3560 C C . TYR A 1 470 ? 183.501 120.872 185.130 1.00 113.17 470 TYR A C 1
ATOM 3561 O O . TYR A 1 470 ? 184.308 121.636 184.594 1.00 113.17 470 TYR A O 1
ATOM 3570 N N . ARG A 1 471 ? 183.797 119.624 185.478 1.00 114.48 471 ARG A N 1
ATOM 3571 C CA . ARG A 1 471 ? 185.101 119.020 185.255 1.00 114.48 471 ARG A CA 1
ATOM 3572 C C . ARG A 1 471 ? 184.910 117.649 184.627 1.00 114.48 471 ARG A C 1
ATOM 3573 O O . ARG A 1 471 ? 183.964 116.932 184.963 1.00 114.48 471 ARG A O 1
ATOM 3581 N N . GLN A 1 472 ? 185.809 117.289 183.714 1.00 113.68 472 GLN A N 1
ATOM 3582 C CA . GLN A 1 472 ? 185.755 115.981 183.079 1.00 113.68 472 GLN A CA 1
ATOM 3583 C C . GLN A 1 472 ? 187.162 115.552 182.699 1.00 113.68 472 GLN A C 1
ATOM 3584 O O . GLN A 1 472 ? 188.018 116.384 182.391 1.00 113.68 472 GLN A O 1
ATOM 3590 N N . ALA A 1 473 ? 187.388 114.241 182.734 1.00 116.17 473 ALA A N 1
ATOM 3591 C CA . ALA A 1 473 ? 188.657 113.623 182.376 1.00 116.17 473 ALA A CA 1
ATOM 3592 C C . ALA A 1 473 ? 188.464 112.114 182.323 1.00 116.17 473 ALA A C 1
ATOM 3593 O O . ALA A 1 473 ? 187.668 111.568 183.097 1.00 116.17 473 ALA A O 1
ATOM 3595 N N . PRO A 1 474 ? 189.155 111.406 181.432 1.00 116.63 474 PRO A N 1
ATOM 3596 C CA . PRO A 1 474 ? 189.001 109.949 181.370 1.00 116.63 474 PRO A CA 1
ATOM 3597 C C . PRO A 1 474 ? 189.935 109.239 182.337 1.00 116.63 474 PRO A C 1
ATOM 3598 O O . PRO A 1 474 ? 191.106 109.592 182.492 1.00 116.63 474 PRO A O 1
ATOM 3602 N N . VAL A 1 475 ? 189.398 108.217 182.997 1.00 119.10 475 VAL A N 1
ATOM 3603 C CA . VAL A 1 475 ? 190.111 107.495 184.044 1.00 119.10 475 VAL A CA 1
ATOM 3604 C C . VAL A 1 475 ? 190.523 106.126 183.518 1.00 119.10 475 VAL A C 1
ATOM 3605 O O . VAL A 1 475 ? 189.814 105.501 182.720 1.00 119.10 475 VAL A O 1
ATOM 3609 N N . GLN A 1 476 ? 191.693 105.668 183.964 1.00 121.05 476 GLN A N 1
ATOM 3610 C CA . GLN A 1 476 ? 192.239 104.391 183.519 1.00 121.05 476 GLN A CA 1
ATOM 3611 C C . GLN A 1 476 ? 191.282 103.254 183.851 1.00 121.05 476 GLN A C 1
ATOM 3612 O O . GLN A 1 476 ? 190.972 103.012 185.021 1.00 121.05 476 GLN A O 1
ATOM 3618 N N . SER A 1 477 ? 190.818 102.559 182.820 1.00 118.99 477 SER A N 1
ATOM 3619 C CA . SER A 1 477 ? 189.880 101.456 182.980 1.00 118.99 477 SER A CA 1
ATOM 3620 C C . SER A 1 477 ? 189.924 100.612 181.712 1.00 118.99 477 SER A C 1
ATOM 3621 O O . SER A 1 477 ? 190.824 100.759 180.878 1.00 118.99 477 SER A O 1
ATOM 3624 N N . GLU A 1 478 ? 188.953 99.717 181.570 1.00 117.91 478 GLU A N 1
ATOM 3625 C CA . GLU A 1 478 ? 188.883 98.805 180.441 1.00 117.91 478 GLU A CA 1
ATOM 3626 C C . GLU A 1 478 ? 187.806 99.255 179.461 1.00 117.91 478 GLU A C 1
ATOM 3627 O O . GLU A 1 478 ? 186.784 99.828 179.849 1.00 117.91 478 GLU A O 1
ATOM 3633 N N . THR A 1 479 ? 188.051 98.989 178.182 1.00 112.77 479 THR A N 1
ATOM 3634 C CA . THR A 1 479 ? 187.136 99.413 177.135 1.00 112.77 479 THR A CA 1
ATOM 3635 C C . THR A 1 479 ? 185.895 98.530 177.115 1.00 112.77 479 THR A C 1
ATOM 3636 O O . THR A 1 479 ? 185.921 97.370 177.535 1.00 112.77 479 THR A O 1
ATOM 3640 N N . VAL A 1 480 ? 184.797 99.091 176.619 1.00 109.86 480 VAL A N 1
ATOM 3641 C CA . VAL A 1 480 ? 183.543 98.368 176.450 1.00 109.86 480 VAL A CA 1
ATOM 3642 C C . VAL A 1 480 ? 183.053 98.622 175.033 1.00 109.86 480 VAL A C 1
ATOM 3643 O O . VAL A 1 480 ? 182.865 99.777 174.637 1.00 109.86 480 VAL A O 1
ATOM 3647 N N . TYR A 1 481 ? 182.837 97.549 174.277 1.00 105.94 481 TYR A N 1
ATOM 3648 C CA . TYR A 1 481 ? 182.469 97.653 172.871 1.00 105.94 481 TYR A CA 1
ATOM 3649 C C . TYR A 1 481 ? 181.380 96.637 172.568 1.00 105.94 481 TYR A C 1
ATOM 3650 O O . TYR A 1 481 ? 181.612 95.430 172.676 1.00 105.94 481 TYR A O 1
ATOM 3659 N N . LEU A 1 482 ? 180.206 97.120 172.173 1.00 108.51 482 LEU A N 1
ATOM 3660 C CA . LEU A 1 482 ? 179.088 96.265 171.797 1.00 108.51 482 LEU A CA 1
ATOM 3661 C C . LEU A 1 482 ? 178.852 96.406 170.302 1.00 108.51 482 LEU A C 1
ATOM 3662 O O . LEU A 1 482 ? 178.655 97.519 169.806 1.00 108.51 482 LEU A O 1
ATOM 3667 N N . GLN A 1 483 ? 178.863 95.284 169.593 1.00 106.90 483 GLN A N 1
ATOM 3668 C CA . GLN A 1 483 ? 178.761 95.267 168.143 1.00 106.90 483 GLN A CA 1
ATOM 3669 C C . GLN A 1 483 ? 177.350 94.882 167.723 1.00 106.90 483 GLN A C 1
ATOM 3670 O O . GLN A 1 483 ? 176.751 93.967 168.293 1.00 106.90 483 GLN A O 1
ATOM 3676 N N . GLN A 1 484 ? 176.822 95.579 166.720 1.00 108.30 484 GLN A N 1
ATOM 3677 C CA . GLN A 1 484 ? 175.427 95.412 166.343 1.00 108.30 484 GLN A CA 1
ATOM 3678 C C . GLN A 1 484 ? 175.248 94.136 165.535 1.00 108.30 484 GLN A C 1
ATOM 3679 O O . GLN A 1 484 ? 176.080 93.801 164.687 1.00 108.30 484 GLN A O 1
ATOM 3685 N N . ASN A 1 485 ? 174.156 93.421 165.812 1.00 110.71 485 ASN A N 1
ATOM 3686 C CA . ASN A 1 485 ? 173.783 92.296 164.962 1.00 110.71 485 ASN A CA 1
ATOM 3687 C C . ASN A 1 485 ? 173.437 92.775 163.560 1.00 110.71 485 ASN A C 1
ATOM 3688 O O . ASN A 1 485 ? 173.787 92.128 162.567 1.00 110.71 485 ASN A O 1
ATOM 3693 N N . LEU A 1 486 ? 172.749 93.907 163.460 1.00 109.41 486 LEU A N 1
ATOM 3694 C CA . LEU A 1 486 ? 172.593 94.598 162.187 1.00 109.41 486 LEU A CA 1
ATOM 3695 C C . LEU A 1 486 ? 173.449 95.852 162.233 1.00 109.41 486 LEU A C 1
ATOM 3696 O O . LEU A 1 486 ? 173.048 96.855 162.844 1.00 109.41 486 LEU A O 1
ATOM 3701 N N . PRO A 1 487 ? 174.629 95.850 161.623 1.00 106.24 487 PRO A N 1
ATOM 3702 C CA . PRO A 1 487 ? 175.485 97.035 161.657 1.00 106.24 487 PRO A CA 1
ATOM 3703 C C . PRO A 1 487 ? 175.107 98.041 160.585 1.00 106.24 487 PRO A C 1
ATOM 3704 O O . PRO A 1 487 ? 174.678 97.697 159.482 1.00 106.24 487 PRO A O 1
ATOM 3708 N N . SER A 1 488 ? 175.265 99.312 160.938 1.00 102.88 488 SER A N 1
ATOM 3709 C CA . SER A 1 488 ? 175.027 100.376 159.981 1.00 102.88 488 SER A CA 1
ATOM 3710 C C . SER A 1 488 ? 176.091 100.342 158.892 1.00 102.88 488 SER A C 1
ATOM 3711 O O . SER A 1 488 ? 177.176 99.780 159.067 1.00 102.88 488 SER A O 1
ATOM 3714 N N . MET A 1 489 ? 175.762 100.942 157.748 1.00 97.81 489 MET A N 1
ATOM 3715 C CA . MET A 1 489 ? 176.668 100.934 156.608 1.00 97.81 489 MET A CA 1
ATOM 3716 C C . MET A 1 489 ? 178.029 101.482 157.007 1.00 97.81 489 MET A C 1
ATOM 3717 O O . MET A 1 489 ? 178.157 102.661 157.347 1.00 97.81 489 MET A O 1
ATOM 3722 N N . ARG A 1 490 ? 179.045 100.628 156.982 1.00 97.12 490 ARG A N 1
ATOM 3723 C CA . ARG A 1 490 ? 180.375 101.027 157.400 1.00 97.12 490 ARG A CA 1
ATOM 3724 C C . ARG A 1 490 ? 181.081 101.786 156.282 1.00 97.12 490 ARG A C 1
ATOM 3725 O O . ARG A 1 490 ? 180.656 101.782 155.125 1.00 97.12 490 ARG A O 1
ATOM 3733 N N . ILE A 1 491 ? 182.171 102.463 156.649 1.00 92.18 491 ILE A N 1
ATOM 3734 C CA . ILE A 1 491 ? 182.948 103.185 155.650 1.00 92.18 491 ILE A CA 1
ATOM 3735 C C . ILE A 1 491 ? 183.630 102.218 154.692 1.00 92.18 491 ILE A C 1
ATOM 3736 O O . ILE A 1 491 ? 183.772 102.515 153.501 1.00 92.18 491 ILE A O 1
ATOM 3741 N N . VAL A 1 492 ? 184.044 101.053 155.175 1.00 93.43 492 VAL A N 1
ATOM 3742 C CA . VAL A 1 492 ? 184.698 100.041 154.349 1.00 93.43 492 VAL A CA 1
ATOM 3743 C C . VAL A 1 492 ? 183.777 98.827 154.329 1.00 93.43 492 VAL A C 1
ATOM 3744 O O . VAL A 1 492 ? 183.864 97.942 155.183 1.00 93.43 492 VAL A O 1
ATOM 3748 N N . SER A 1 493 ? 182.888 98.775 153.344 1.00 94.06 493 SER A N 1
ATOM 3749 C CA . SER A 1 493 ? 181.981 97.645 153.144 1.00 94.06 493 SER A CA 1
ATOM 3750 C C . SER A 1 493 ? 181.958 97.282 151.665 1.00 94.06 493 SER A C 1
ATOM 3751 O O . SER A 1 493 ? 180.962 97.515 150.971 1.00 94.06 493 SER A O 1
ATOM 3754 N N . PRO A 1 494 ? 183.041 96.712 151.149 1.00 94.85 494 PRO A N 1
ATOM 3755 C CA . PRO A 1 494 ? 183.134 96.438 149.716 1.00 94.85 494 PRO A CA 1
ATOM 3756 C C . PRO A 1 494 ? 182.641 95.038 149.365 1.00 94.85 494 PRO A C 1
ATOM 3757 O O . PRO A 1 494 ? 182.379 94.203 150.232 1.00 94.85 494 PRO A O 1
ATOM 3761 N N . SER A 1 495 ? 182.512 94.801 148.058 1.00 97.14 495 SER A N 1
ATOM 3762 C CA . SER A 1 495 ? 182.145 93.474 147.574 1.00 97.14 495 SER A CA 1
ATOM 3763 C C . SER A 1 495 ? 183.317 92.503 147.618 1.00 97.14 495 SER A C 1
ATOM 3764 O O . SER A 1 495 ? 183.123 91.318 147.901 1.00 97.14 495 SER A O 1
ATOM 3767 N N . SER A 1 496 ? 184.525 92.978 147.330 1.00 98.23 496 SER A N 1
ATOM 3768 C CA . SER A 1 496 ? 185.717 92.146 147.381 1.00 98.23 496 SER A CA 1
ATOM 3769 C C . SER A 1 496 ? 186.900 93.018 147.765 1.00 98.23 496 SER A C 1
ATOM 3770 O O . SER A 1 496 ? 186.912 94.224 147.513 1.00 98.23 496 SER A O 1
ATOM 3773 N N . VAL A 1 497 ? 187.901 92.394 148.379 1.00 99.07 497 VAL A N 1
ATOM 3774 C CA . VAL A 1 497 ? 189.075 93.097 148.865 1.00 99.07 497 VAL A CA 1
ATOM 3775 C C . VAL A 1 497 ? 190.282 92.874 147.964 1.00 99.07 497 VAL A C 1
ATOM 3776 O O . VAL A 1 497 ? 190.975 93.829 147.609 1.00 99.07 497 VAL A O 1
ATOM 3780 N N . SER A 1 498 ? 190.554 91.629 147.585 1.00 104.47 498 SER A N 1
ATOM 3781 C CA . SER A 1 498 ? 191.720 91.342 146.765 1.00 104.47 498 SER A CA 1
ATOM 3782 C C . SER A 1 498 ? 191.462 90.100 145.930 1.00 104.47 498 SER A C 1
ATOM 3783 O O . SER A 1 498 ? 190.618 89.268 146.271 1.00 104.47 498 SER A O 1
ATOM 3786 N N . THR A 1 499 ? 192.206 89.989 144.832 1.00 107.56 499 THR A N 1
ATOM 3787 C CA . THR A 1 499 ? 192.135 88.848 143.934 1.00 107.56 499 THR A CA 1
ATOM 3788 C C . THR A 1 499 ? 193.542 88.507 143.469 1.00 107.56 499 THR A C 1
ATOM 3789 O O . THR A 1 499 ? 194.458 89.330 143.544 1.00 107.56 499 THR A O 1
ATOM 3793 N N . THR A 1 500 ? 193.710 87.282 142.985 1.00 111.73 500 THR A N 1
ATOM 3794 C CA . THR A 1 500 ? 194.995 86.810 142.481 1.00 111.73 500 THR A CA 1
ATOM 3795 C C . THR A 1 500 ? 195.014 86.964 140.963 1.00 111.73 500 THR A C 1
ATOM 3796 O O . THR A 1 500 ? 194.054 86.594 140.280 1.00 111.73 500 THR A O 1
ATOM 3800 N N . VAL A 1 501 ? 196.094 87.547 140.441 1.00 114.40 501 VAL A N 1
ATOM 3801 C CA . VAL A 1 501 ? 196.192 87.764 139.001 1.00 114.40 501 VAL A CA 1
ATOM 3802 C C . VAL A 1 501 ? 197.040 86.679 138.348 1.00 114.40 501 VAL A C 1
ATOM 3803 O O . VAL A 1 501 ? 196.687 86.150 137.287 1.00 114.40 501 VAL A O 1
ATOM 3807 N N . SER A 1 502 ? 198.163 86.325 138.966 1.00 118.16 502 SER A N 1
ATOM 3808 C CA . SER A 1 502 ? 199.061 85.316 138.431 1.00 118.16 502 SER A CA 1
ATOM 3809 C C . SER A 1 502 ? 199.579 84.457 139.571 1.00 118.16 502 SER A C 1
ATOM 3810 O O . SER A 1 502 ? 199.754 84.924 140.699 1.00 118.16 502 SER A O 1
ATOM 3813 N N . THR A 1 503 ? 199.833 83.191 139.261 1.00 121.95 503 THR A N 1
ATOM 3814 C CA . THR A 1 503 ? 200.352 82.235 140.227 1.00 121.95 503 THR A CA 1
ATOM 3815 C C . THR A 1 503 ? 201.721 81.751 139.769 1.00 121.95 503 THR A C 1
ATOM 3816 O O . THR A 1 503 ? 201.919 81.449 138.588 1.00 121.95 503 THR A O 1
ATOM 3820 N N . ALA A 1 504 ? 202.670 81.721 140.698 1.00 126.05 504 ALA A N 1
ATOM 3821 C CA . ALA A 1 504 ? 204.024 81.257 140.434 1.00 126.05 504 ALA A CA 1
ATOM 3822 C C . ALA A 1 504 ? 204.288 80.018 141.274 1.00 126.05 504 ALA A C 1
ATOM 3823 O O . ALA A 1 504 ? 203.867 79.950 142.434 1.00 126.05 504 ALA A O 1
ATOM 3825 N N . VAL A 1 505 ? 204.977 79.041 140.683 1.00 128.96 505 VAL A N 1
ATOM 3826 C CA . VAL A 1 505 ? 205.196 77.768 141.363 1.00 128.96 505 VAL A CA 1
ATOM 3827 C C . VAL A 1 505 ? 206.056 77.959 142.606 1.00 128.96 505 VAL A C 1
ATOM 3828 O O . VAL A 1 505 ? 205.769 77.395 143.669 1.00 128.96 505 VAL A O 1
ATOM 3832 N N . ILE A 1 506 ? 207.115 78.756 142.499 1.00 128.85 506 ILE A N 1
ATOM 3833 C CA . ILE A 1 506 ? 208.066 78.880 143.599 1.00 128.85 506 ILE A CA 1
ATOM 3834 C C . ILE A 1 506 ? 207.877 80.178 144.383 1.00 128.85 506 ILE A C 1
ATOM 3835 O O . ILE A 1 506 ? 207.841 80.157 145.615 1.00 128.85 506 ILE A O 1
ATOM 3840 N N . GLY A 1 507 ? 207.747 81.322 143.707 1.00 127.62 507 GLY A N 1
ATOM 3841 C CA . GLY A 1 507 ? 207.757 82.593 144.417 1.00 127.62 507 GLY A CA 1
ATOM 3842 C C . GLY A 1 507 ? 206.510 82.839 145.246 1.00 127.62 507 GLY A C 1
ATOM 3843 O O . GLY A 1 507 ? 206.596 83.254 146.405 1.00 127.62 507 GLY A O 1
ATOM 3844 N N . GLY A 1 508 ? 205.337 82.588 144.669 1.00 123.98 508 GLY A N 1
ATOM 3845 C CA . GLY A 1 508 ? 204.059 82.868 145.281 1.00 123.98 508 GLY A CA 1
ATOM 3846 C C . GLY A 1 508 ? 203.134 83.511 144.274 1.00 123.98 508 GLY A C 1
ATOM 3847 O O . GLY A 1 508 ? 203.527 83.809 143.141 1.00 123.98 508 GLY A O 1
ATOM 3848 N N . ASN A 1 509 ? 201.898 83.751 144.692 1.00 119.37 509 ASN A N 1
ATOM 3849 C CA . ASN A 1 509 ? 200.858 84.257 143.807 1.00 119.37 509 ASN A CA 1
ATOM 3850 C C . ASN A 1 509 ? 200.802 85.773 143.906 1.00 119.37 509 ASN A C 1
ATOM 3851 O O . ASN A 1 509 ? 200.579 86.318 144.992 1.00 119.37 509 ASN A O 1
ATOM 3856 N N . THR A 1 510 ? 201.000 86.449 142.778 1.00 115.89 510 THR A N 1
ATOM 3857 C CA . THR A 1 510 ? 200.855 87.897 142.755 1.00 115.89 510 THR A CA 1
ATOM 3858 C C . THR A 1 510 ? 199.402 88.274 143.001 1.00 115.89 510 THR A C 1
ATOM 3859 O O . THR A 1 510 ? 198.488 87.742 142.366 1.00 115.89 510 THR A O 1
ATOM 3863 N N . ILE A 1 511 ? 199.194 89.204 143.926 1.00 110.00 511 ILE A N 1
ATOM 3864 C CA . ILE A 1 511 ? 197.865 89.603 144.369 1.00 110.00 511 ILE A CA 1
ATOM 3865 C C . ILE A 1 511 ? 197.636 91.057 143.984 1.00 110.00 511 ILE A C 1
ATOM 3866 O O . ILE A 1 511 ? 198.562 91.873 144.036 1.00 110.00 511 ILE A O 1
ATOM 3871 N N . HIS A 1 512 ? 196.413 91.366 143.571 1.00 102.28 512 HIS A N 1
ATOM 3872 C CA . HIS A 1 512 ? 195.988 92.729 143.287 1.00 102.28 512 HIS A CA 1
ATOM 3873 C C . HIS A 1 512 ? 194.826 93.078 144.205 1.00 102.28 512 HIS A C 1
ATOM 3874 O O . HIS A 1 512 ? 193.803 92.387 144.201 1.00 102.28 512 HIS A O 1
ATOM 3881 N N . ILE A 1 513 ? 194.983 94.142 144.988 1.00 97.91 513 ILE A N 1
ATOM 3882 C CA . ILE A 1 513 ? 193.977 94.562 145.956 1.00 97.91 513 ILE A CA 1
ATOM 3883 C C . ILE A 1 513 ? 193.218 95.747 145.377 1.00 97.91 513 ILE A C 1
ATOM 3884 O O . ILE A 1 513 ? 193.823 96.686 144.850 1.00 97.91 513 ILE A O 1
ATOM 3889 N N . ASN A 1 514 ? 191.889 95.681 145.440 1.00 92.95 514 ASN A N 1
ATOM 3890 C CA . ASN A 1 514 ? 191.020 96.756 144.958 1.00 92.95 514 ASN A CA 1
ATOM 3891 C C . ASN A 1 514 ? 189.850 96.849 145.933 1.00 92.95 514 ASN A C 1
ATOM 3892 O O . ASN A 1 514 ? 188.834 96.170 145.765 1.00 92.95 514 ASN A O 1
ATOM 3897 N N . CYS A 1 515 ? 189.994 97.704 146.942 1.00 89.68 515 CYS A N 1
ATOM 3898 C CA . CYS A 1 515 ? 189.036 97.800 148.044 1.00 89.68 515 CYS A CA 1
ATOM 3899 C C . CYS A 1 515 ? 188.425 99.192 148.088 1.00 89.68 515 CYS A C 1
ATOM 3900 O O . CYS A 1 515 ? 189.060 100.135 148.591 1.00 89.68 515 CYS A O 1
ATOM 3903 N N . PRO A 1 516 ? 187.212 99.378 147.584 1.00 87.80 516 PRO A N 1
ATOM 3904 C CA . PRO A 1 516 ? 186.598 100.707 147.600 1.00 87.80 516 PRO A CA 1
ATOM 3905 C C . PRO A 1 516 ? 186.027 101.066 148.964 1.00 87.80 516 PRO A C 1
ATOM 3906 O O . PRO A 1 516 ? 185.793 100.215 149.822 1.00 87.80 516 PRO A O 1
ATOM 3910 N N . ILE A 1 517 ? 185.801 102.366 149.147 1.00 86.65 517 ILE A N 1
ATOM 3911 C CA . ILE A 1 517 ? 185.184 102.895 150.354 1.00 86.65 517 ILE A CA 1
ATOM 3912 C C . ILE A 1 517 ? 183.863 103.546 149.975 1.00 86.65 517 ILE A C 1
ATOM 3913 O O . ILE A 1 517 ? 183.645 103.953 148.832 1.00 86.65 517 ILE A O 1
ATOM 3918 N N . ARG A 1 518 ? 182.973 103.633 150.955 1.00 89.76 518 ARG A N 1
ATOM 3919 C CA . ARG A 1 518 ? 181.646 104.169 150.704 1.00 89.76 518 ARG A CA 1
ATOM 3920 C C . ARG A 1 518 ? 181.716 105.680 150.497 1.00 89.76 518 ARG A C 1
ATOM 3921 O O . ARG A 1 518 ? 182.525 106.358 151.134 1.00 89.76 518 ARG A O 1
ATOM 3929 N N . PRO A 1 519 ? 180.885 106.241 149.610 1.00 88.04 519 PRO A N 1
ATOM 3930 C CA . PRO A 1 519 ? 179.943 105.536 148.740 1.00 88.04 519 PRO A CA 1
ATOM 3931 C C . PRO A 1 519 ? 180.629 104.905 147.536 1.00 88.04 519 PRO A C 1
ATOM 3932 O O . PRO A 1 519 ? 181.725 105.325 147.175 1.00 88.04 519 PRO A O 1
ATOM 3936 N N . HIS A 1 520 ? 179.996 103.909 146.925 1.00 89.27 520 HIS A N 1
ATOM 3937 C CA . HIS A 1 520 ? 180.553 103.320 145.721 1.00 89.27 520 HIS A CA 1
ATOM 3938 C C . HIS A 1 520 ? 180.193 104.173 144.509 1.00 89.27 520 HIS A C 1
ATOM 3939 O O . HIS A 1 520 ? 179.332 105.051 144.570 1.00 89.27 520 HIS A O 1
ATOM 3946 N N . ARG A 1 521 ? 180.875 103.909 143.395 1.00 89.67 521 ARG A N 1
ATOM 3947 C CA . ARG A 1 521 ? 180.664 104.710 142.193 1.00 89.67 521 ARG A CA 1
ATOM 3948 C C . ARG A 1 521 ? 179.225 104.613 141.708 1.00 89.67 521 ARG A C 1
ATOM 3949 O O . ARG A 1 521 ? 178.649 105.604 141.246 1.00 89.67 521 ARG A O 1
ATOM 3957 N N . GLU A 1 522 ? 178.630 103.432 141.802 1.00 93.17 522 GLU A N 1
ATOM 3958 C CA . GLU A 1 522 ? 177.242 103.205 141.412 1.00 93.17 522 GLU A CA 1
ATOM 3959 C C . GLU A 1 522 ? 176.426 103.056 142.694 1.00 93.17 522 GLU A C 1
ATOM 3960 O O . GLU A 1 522 ? 176.283 101.957 143.234 1.00 93.17 522 GLU A O 1
ATOM 3966 N N . ASP A 1 523 ? 175.899 104.169 143.192 1.00 94.19 523 ASP A N 1
ATOM 3967 C CA . ASP A 1 523 ? 175.229 104.138 144.482 1.00 94.19 523 ASP A CA 1
ATOM 3968 C C . ASP A 1 523 ? 174.252 105.299 144.585 1.00 94.19 523 ASP A C 1
ATOM 3969 O O . ASP A 1 523 ? 174.297 106.255 143.808 1.00 94.19 523 ASP A O 1
ATOM 3974 N N . ARG A 1 524 ? 173.360 105.189 145.565 1.00 96.94 524 ARG A N 1
ATOM 3975 C CA . ARG A 1 524 ? 172.419 106.237 145.921 1.00 96.94 524 ARG A CA 1
ATOM 3976 C C . ARG A 1 524 ? 172.477 106.445 147.425 1.00 96.94 524 ARG A C 1
ATOM 3977 O O . ARG A 1 524 ? 172.795 105.519 148.177 1.00 96.94 524 ARG A O 1
ATOM 3985 N N . LEU A 1 525 ? 172.163 107.666 147.860 1.00 95.43 525 LEU A N 1
ATOM 3986 C CA . LEU A 1 525 ? 172.039 107.986 149.281 1.00 95.43 525 LEU A CA 1
ATOM 3987 C C . LEU A 1 525 ? 173.348 107.696 150.023 1.00 95.43 525 LEU A C 1
ATOM 3988 O O . LEU A 1 525 ? 173.455 106.760 150.817 1.00 95.43 525 LEU A O 1
ATOM 3993 N N . VAL A 1 526 ? 174.357 108.508 149.694 1.00 92.26 526 VAL A N 1
ATOM 3994 C CA . VAL A 1 526 ? 175.703 108.395 150.253 1.00 92.26 526 VAL A CA 1
ATOM 3995 C C . VAL A 1 526 ? 175.641 108.148 151.756 1.00 92.26 526 VAL A C 1
ATOM 3996 O O . VAL A 1 526 ? 174.884 108.804 152.477 1.00 92.26 526 VAL A O 1
ATOM 4000 N N . SER A 1 527 ? 176.415 107.176 152.232 1.00 91.90 527 SER A N 1
ATOM 4001 C CA . SER A 1 527 ? 176.373 106.805 153.638 1.00 91.90 527 SER A CA 1
ATOM 4002 C C . SER A 1 527 ? 177.685 106.141 154.020 1.00 91.90 527 SER A C 1
ATOM 4003 O O . SER A 1 527 ? 178.469 105.730 153.164 1.00 91.90 527 SER A O 1
ATOM 4006 N N . GLY A 1 528 ? 177.911 106.052 155.322 1.00 91.43 528 GLY A N 1
ATOM 4007 C CA . GLY A 1 528 ? 179.128 105.465 155.844 1.00 91.43 528 GLY A CA 1
ATOM 4008 C C . GLY A 1 528 ? 179.304 105.904 157.279 1.00 91.43 528 GLY A C 1
ATOM 4009 O O . GLY A 1 528 ? 178.725 106.901 157.720 1.00 91.43 528 GLY A O 1
ATOM 4010 N N . GLY A 1 529 ? 180.104 105.138 158.006 1.00 93.64 529 GLY A N 1
ATOM 4011 C CA . GLY A 1 529 ? 180.271 105.456 159.410 1.00 93.64 529 GLY A CA 1
ATOM 4012 C C . GLY A 1 529 ? 181.182 104.481 160.114 1.00 93.64 529 GLY A C 1
ATOM 4013 O O . GLY A 1 529 ? 181.737 103.558 159.513 1.00 93.64 529 GLY A O 1
ATOM 4014 N N . VAL A 1 530 ? 181.328 104.716 161.416 1.00 97.47 530 VAL A N 1
ATOM 4015 C CA . VAL A 1 530 ? 182.184 103.933 162.296 1.00 97.47 530 VAL A CA 1
ATOM 4016 C C . VAL A 1 530 ? 181.447 103.747 163.617 1.00 97.47 530 VAL A C 1
ATOM 4017 O O . VAL A 1 530 ? 180.634 104.586 164.013 1.00 97.47 530 VAL A O 1
ATOM 4021 N N . GLN A 1 531 ? 181.712 102.631 164.291 1.00 103.75 531 GLN A N 1
ATOM 4022 C CA . GLN A 1 531 ? 181.238 102.408 165.649 1.00 103.75 531 GLN A CA 1
ATOM 4023 C C . GLN A 1 531 ? 182.388 102.608 166.629 1.00 103.75 531 GLN A C 1
ATOM 4024 O O . GLN A 1 531 ? 183.524 102.215 166.356 1.00 103.75 531 GLN A O 1
ATOM 4030 N N . VAL A 1 532 ? 182.087 103.215 167.772 1.00 104.89 532 VAL A N 1
ATOM 4031 C CA . VAL A 1 532 ? 183.119 103.744 168.662 1.00 104.89 532 VAL A CA 1
ATOM 4032 C C . VAL A 1 532 ? 183.175 102.950 169.964 1.00 104.89 532 VAL A C 1
ATOM 4033 O O . VAL A 1 532 ? 182.126 102.617 170.534 1.00 104.89 532 VAL A O 1
ATOM 4037 N N . PRO A 1 533 ? 184.362 102.616 170.461 1.00 106.66 533 PRO A N 1
ATOM 4038 C CA . PRO A 1 533 ? 184.466 101.971 171.772 1.00 106.66 533 PRO A CA 1
ATOM 4039 C C . PRO A 1 533 ? 184.360 102.979 172.907 1.00 106.66 533 PRO A C 1
ATOM 4040 O O . PRO A 1 533 ? 184.729 104.147 172.781 1.00 106.66 533 PRO A O 1
ATOM 4044 N N . ARG A 1 534 ? 183.859 102.495 174.040 1.00 111.55 534 ARG A N 1
ATOM 4045 C CA . ARG A 1 534 ? 183.539 103.340 175.178 1.00 111.55 534 ARG A CA 1
ATOM 4046 C C . ARG A 1 534 ? 184.482 103.044 176.340 1.00 111.55 534 ARG A C 1
ATOM 4047 O O . ARG A 1 534 ? 185.180 102.028 176.361 1.00 111.55 534 ARG A O 1
ATOM 4055 N N . GLN A 1 535 ? 184.497 103.953 177.308 1.00 113.33 535 GLN A N 1
ATOM 4056 C CA . GLN A 1 535 ? 185.386 103.880 178.461 1.00 113.33 535 GLN A CA 1
ATOM 4057 C C . GLN A 1 535 ? 184.648 104.489 179.650 1.00 113.33 535 GLN A C 1
ATOM 4058 O O . GLN A 1 535 ? 183.424 104.651 179.616 1.00 113.33 535 GLN A O 1
ATOM 4064 N N . SER A 1 536 ? 185.385 104.819 180.709 1.00 117.80 536 SER A N 1
ATOM 4065 C CA . SER A 1 536 ? 184.827 105.496 181.872 1.00 117.80 536 SER A CA 1
ATOM 4066 C C . SER A 1 536 ? 185.639 106.747 182.170 1.00 117.80 536 SER A C 1
ATOM 4067 O O . SER A 1 536 ? 186.871 106.735 182.082 1.00 117.80 536 SER A O 1
ATOM 4070 N N . THR A 1 537 ? 184.944 107.820 182.526 1.00 118.06 537 THR A N 1
ATOM 4071 C CA . THR A 1 537 ? 185.529 109.138 182.731 1.00 118.06 537 THR A CA 1
ATOM 4072 C C . THR A 1 537 ? 185.285 109.596 184.168 1.00 118.06 537 THR A C 1
ATOM 4073 O O . THR A 1 537 ? 184.637 108.914 184.962 1.00 118.06 537 THR A O 1
ATOM 4077 N N . ALA A 1 538 ? 185.812 110.771 184.501 1.00 118.59 538 ALA A N 1
ATOM 4078 C CA . ALA A 1 538 ? 185.717 111.326 185.850 1.00 118.59 538 ALA A CA 1
ATOM 4079 C C . ALA A 1 538 ? 184.925 112.629 185.799 1.00 118.59 538 ALA A C 1
ATOM 4080 O O . ALA A 1 538 ? 185.448 113.665 185.378 1.00 118.59 538 ALA A O 1
ATOM 4082 N N . VAL A 1 539 ? 183.674 112.580 186.239 1.00 118.67 539 VAL A N 1
ATOM 4083 C CA . VAL A 1 539 ? 182.798 113.745 186.279 1.00 118.67 539 VAL A CA 1
ATOM 4084 C C . VAL A 1 539 ? 182.933 114.428 187.633 1.00 118.67 539 VAL A C 1
ATOM 4085 O O . VAL A 1 539 ? 183.069 113.763 188.665 1.00 118.67 539 VAL A O 1
ATOM 4089 N N . GLU A 1 540 ? 182.898 115.763 187.635 1.00 116.23 540 GLU A N 1
ATOM 4090 C CA . GLU A 1 540 ? 182.939 116.525 188.885 1.00 116.23 540 GLU A CA 1
ATOM 4091 C C . GLU A 1 540 ? 182.133 117.806 188.690 1.00 116.23 540 GLU A C 1
ATOM 4092 O O . GLU A 1 540 ? 182.661 118.805 188.194 1.00 116.23 540 GLU A O 1
ATOM 4098 N N . ILE A 1 541 ? 180.868 117.771 189.088 1.00 115.92 541 ILE A N 1
ATOM 4099 C CA . ILE A 1 541 ? 180.010 118.949 189.081 1.00 115.92 541 ILE A CA 1
ATOM 4100 C C . ILE A 1 541 ? 180.082 119.600 190.454 1.00 115.92 541 ILE A C 1
ATOM 4101 O O . ILE A 1 541 ? 179.847 118.943 191.473 1.00 115.92 541 ILE A O 1
ATOM 4106 N N . ARG A 1 542 ? 180.402 120.891 190.488 1.00 114.61 542 ARG A N 1
ATOM 4107 C CA . ARG A 1 542 ? 180.514 121.631 191.742 1.00 114.61 542 ARG A CA 1
ATOM 4108 C C . ARG A 1 542 ? 179.702 122.912 191.622 1.00 114.61 542 ARG A C 1
ATOM 4109 O O . ARG A 1 542 ? 180.092 123.833 190.897 1.00 114.61 542 ARG A O 1
ATOM 4117 N N . VAL A 1 543 ? 178.579 122.970 192.325 1.00 113.02 543 VAL A N 1
ATOM 4118 C CA . VAL A 1 543 ? 177.731 124.155 192.341 1.00 113.02 543 VAL A CA 1
ATOM 4119 C C . VAL A 1 543 ? 178.267 125.123 193.383 1.00 113.02 543 VAL A C 1
ATOM 4120 O O . VAL A 1 543 ? 178.573 124.727 194.513 1.00 113.02 543 VAL A O 1
ATOM 4124 N N . GLN A 1 544 ? 178.384 126.391 193.005 1.00 111.35 544 GLN A N 1
ATOM 4125 C CA . GLN A 1 544 ? 178.922 127.413 193.890 1.00 111.35 544 GLN A CA 1
ATOM 4126 C C . GLN A 1 544 ? 177.848 128.285 194.520 1.00 111.35 544 GLN A C 1
ATOM 4127 O O . GLN A 1 544 ? 177.946 128.606 195.708 1.00 111.35 544 GLN A O 1
ATOM 4133 N N . GLU A 1 545 ? 176.818 128.659 193.767 1.00 108.55 545 GLU A N 1
ATOM 4134 C CA . GLU A 1 545 ? 175.785 129.555 194.274 1.00 108.55 545 GLU A CA 1
ATOM 4135 C C . GLU A 1 545 ? 174.654 129.645 193.258 1.00 108.55 545 GLU A C 1
ATOM 4136 O O . GLU A 1 545 ? 174.783 129.206 192.114 1.00 108.55 545 GLU A O 1
ATOM 4142 N N . ILE A 1 546 ? 173.537 130.216 193.702 1.00 106.17 546 ILE A N 1
ATOM 4143 C CA . ILE A 1 546 ? 172.396 130.534 192.851 1.00 106.17 546 ILE A CA 1
ATOM 4144 C C . ILE A 1 546 ? 172.119 132.027 192.971 1.00 106.17 546 ILE A C 1
ATOM 4145 O O . ILE A 1 546 ? 172.173 132.586 194.073 1.00 106.17 546 ILE A O 1
ATOM 4150 N N . LEU A 1 547 ? 171.859 132.679 191.840 1.00 103.55 547 LEU A N 1
ATOM 4151 C CA . LEU A 1 547 ? 171.790 134.132 191.791 1.00 103.55 547 LEU A CA 1
ATOM 4152 C C . LEU A 1 547 ? 170.459 134.578 191.212 1.00 103.55 547 LEU A C 1
ATOM 4153 O O . LEU A 1 547 ? 169.908 133.932 190.317 1.00 103.55 547 LEU A O 1
ATOM 4158 N N . ILE A 1 548 ? 169.955 135.690 191.731 1.00 101.96 548 ILE A N 1
ATOM 4159 C CA . ILE A 1 548 ? 168.734 136.314 191.248 1.00 101.96 548 ILE A CA 1
ATOM 4160 C C . ILE A 1 548 ? 168.999 137.799 191.045 1.00 101.96 548 ILE A C 1
ATOM 4161 O O . ILE A 1 548 ? 169.690 138.432 191.850 1.00 101.96 548 ILE A O 1
ATOM 4166 N N . GLY A 1 549 ? 168.485 138.343 189.951 1.00 98.89 549 GLY A N 1
ATOM 4167 C CA . GLY A 1 549 ? 168.680 139.743 189.639 1.00 98.89 549 GLY A CA 1
ATOM 4168 C C . GLY A 1 549 ? 167.375 140.402 189.252 1.00 98.89 549 GLY A C 1
ATOM 4169 O O . GLY A 1 549 ? 166.484 139.777 188.684 1.00 98.89 549 GLY A O 1
ATOM 4170 N N . TYR A 1 550 ? 167.276 141.688 189.571 1.00 97.78 550 TYR A N 1
ATOM 4171 C CA . TYR A 1 550 ? 166.095 142.484 189.276 1.00 97.78 550 TYR A CA 1
ATOM 4172 C C . TYR A 1 550 ? 166.395 143.434 188.127 1.00 97.78 550 TYR A C 1
ATOM 4173 O O . TYR A 1 550 ? 167.489 143.999 188.046 1.00 97.78 550 TYR A O 1
ATOM 4182 N N . ARG A 1 551 ? 165.415 143.602 187.238 1.00 98.39 551 ARG A N 1
ATOM 4183 C CA . ARG A 1 551 ? 165.649 144.362 186.015 1.00 98.39 551 ARG A CA 1
ATOM 4184 C C . ARG A 1 551 ? 165.951 145.825 186.309 1.00 98.39 551 ARG A C 1
ATOM 4185 O O . ARG A 1 551 ? 166.866 146.407 185.716 1.00 98.39 551 ARG A O 1
ATOM 4193 N N . GLN A 1 552 ? 165.201 146.436 187.220 1.00 94.72 552 GLN A N 1
ATOM 4194 C CA . GLN A 1 552 ? 165.281 147.871 187.448 1.00 94.72 552 GLN A CA 1
ATOM 4195 C C . GLN A 1 552 ? 166.102 148.241 188.673 1.00 94.72 552 GLN A C 1
ATOM 4196 O O . GLN A 1 552 ? 166.116 149.411 189.062 1.00 94.72 552 GLN A O 1
ATOM 4202 N N . ALA A 1 553 ? 166.779 147.285 189.295 1.00 91.66 553 ALA A N 1
ATOM 4203 C CA . ALA A 1 553 ? 167.659 147.618 190.403 1.00 91.66 553 ALA A CA 1
ATOM 4204 C C . ALA A 1 553 ? 168.951 148.218 189.870 1.00 91.66 553 ALA A C 1
ATOM 4205 O O . ALA A 1 553 ? 169.570 147.668 188.957 1.00 91.66 553 ALA A O 1
ATOM 4207 N N . THR A 1 554 ? 169.355 149.355 190.436 1.00 88.54 554 THR A N 1
ATOM 4208 C CA . THR A 1 554 ? 170.592 150.014 190.046 1.00 88.54 554 THR A CA 1
ATOM 4209 C C . THR A 1 554 ? 171.631 150.047 191.155 1.00 88.54 554 THR A C 1
ATOM 4210 O O . THR A 1 554 ? 172.700 150.634 190.960 1.00 88.54 554 THR A O 1
ATOM 4214 N N . THR A 1 555 ? 171.350 149.449 192.308 1.00 91.57 555 THR A N 1
ATOM 4215 C CA . THR A 1 555 ? 172.328 149.350 193.380 1.00 91.57 555 THR A CA 1
ATOM 4216 C C . THR A 1 555 ? 171.931 148.177 194.265 1.00 91.57 555 THR A C 1
ATOM 4217 O O . THR A 1 555 ? 170.875 147.570 194.083 1.00 91.57 555 THR A O 1
ATOM 4221 N N . PHE A 1 556 ? 172.795 147.863 195.222 1.00 94.28 556 PHE A N 1
ATOM 4222 C CA . PHE A 1 556 ? 172.607 146.674 196.041 1.00 94.28 556 PHE A CA 1
ATOM 4223 C C . PHE A 1 556 ? 171.321 146.774 196.854 1.00 94.28 556 PHE A C 1
ATOM 4224 O O . PHE A 1 556 ? 171.080 147.803 197.499 1.00 94.28 556 PHE A O 1
ATOM 4232 N N . PRO A 1 557 ? 170.479 145.746 196.852 1.00 95.68 557 PRO A N 1
ATOM 4233 C CA . PRO A 1 557 ? 169.340 145.722 197.773 1.00 95.68 557 PRO A CA 1
ATOM 4234 C C . PRO A 1 557 ? 169.803 145.494 199.205 1.00 95.68 557 PRO A C 1
ATOM 4235 O O . PRO A 1 557 ? 170.972 145.225 199.481 1.00 95.68 557 PRO A O 1
ATOM 4239 N N . ILE A 1 558 ? 168.857 145.627 200.134 1.00 97.14 558 ILE A N 1
ATOM 4240 C CA . ILE A 1 558 ? 169.130 145.511 201.562 1.00 97.14 558 ILE A CA 1
ATOM 4241 C C . ILE A 1 558 ? 168.033 144.677 202.210 1.00 97.14 558 ILE A C 1
ATOM 4242 O O . ILE A 1 558 ? 166.977 144.432 201.624 1.00 97.14 558 ILE A O 1
ATOM 4247 N N . ASP A 1 559 ? 168.298 144.251 203.449 1.00 101.37 559 ASP A N 1
ATOM 4248 C CA . ASP A 1 559 ? 167.377 143.414 204.224 1.00 101.37 559 ASP A CA 1
ATOM 4249 C C . ASP A 1 559 ? 167.100 142.095 203.505 1.00 101.37 559 ASP A C 1
ATOM 4250 O O . ASP A 1 559 ? 165.951 141.710 203.283 1.00 101.37 559 ASP A O 1
ATOM 4255 N N . THR A 1 560 ? 168.172 141.394 203.150 1.00 104.55 560 THR A N 1
ATOM 4256 C CA . THR A 1 560 ? 168.084 140.197 202.324 1.00 104.55 560 THR A CA 1
ATOM 4257 C C . THR A 1 560 ? 167.954 138.961 203.208 1.00 104.55 560 THR A C 1
ATOM 4258 O O . THR A 1 560 ? 168.865 138.645 203.980 1.00 104.55 560 THR A O 1
ATOM 4262 N N . GLU A 1 561 ? 166.828 138.259 203.086 1.00 108.59 561 GLU A N 1
ATOM 4263 C CA . GLU A 1 561 ? 166.594 137.040 203.847 1.00 108.59 561 GLU A CA 1
ATOM 4264 C C . GLU A 1 561 ? 165.785 136.067 203.003 1.00 108.59 561 GLU A C 1
ATOM 4265 O O . GLU A 1 561 ? 165.096 136.458 202.058 1.00 108.59 561 GLU A O 1
ATOM 4271 N N . GLY A 1 562 ? 165.882 134.795 203.353 1.00 112.21 562 GLY A N 1
ATOM 4272 C CA . GLY A 1 562 ? 165.117 133.756 202.691 1.00 112.21 562 GLY A CA 1
ATOM 4273 C C . GLY A 1 562 ? 165.892 132.455 202.673 1.00 112.21 562 GLY A C 1
ATOM 4274 O O . GLY A 1 562 ? 167.016 132.366 203.150 1.00 112.21 562 GLY A O 1
ATOM 4275 N N . ARG A 1 563 ? 165.258 131.438 202.094 1.00 115.16 563 ARG A N 1
ATOM 4276 C CA . ARG A 1 563 ? 165.788 130.081 202.094 1.00 115.16 563 ARG A CA 1
ATOM 4277 C C . ARG A 1 563 ? 165.533 129.422 200.746 1.00 115.16 563 ARG A C 1
ATOM 4278 O O . ARG A 1 563 ? 164.467 129.604 200.151 1.00 115.16 563 ARG A O 1
ATOM 4286 N N . LEU A 1 564 ? 166.513 128.655 200.267 1.00 115.49 564 LEU A N 1
ATOM 4287 C CA . LEU A 1 564 ? 166.416 127.985 198.976 1.00 115.49 564 LEU A CA 1
ATOM 4288 C C . LEU A 1 564 ? 166.965 126.570 199.076 1.00 115.49 564 LEU A C 1
ATOM 4289 O O . LEU A 1 564 ? 167.947 126.326 199.783 1.00 115.49 564 LEU A O 1
ATOM 4294 N N . SER A 1 565 ? 166.333 125.644 198.356 1.00 118.13 565 SER A N 1
ATOM 4295 C CA . SER A 1 565 ? 166.750 124.248 198.310 1.00 118.13 565 SER A CA 1
ATOM 4296 C C . SER A 1 565 ? 167.099 123.854 196.881 1.00 118.13 565 SER A C 1
ATOM 4297 O O . SER A 1 565 ? 166.368 124.180 195.940 1.00 118.13 565 SER A O 1
ATOM 4300 N N . LEU A 1 566 ? 168.215 123.145 196.730 1.00 119.43 566 LEU A N 1
ATOM 4301 C CA . LEU A 1 566 ? 168.746 122.741 195.435 1.00 119.43 566 LEU A CA 1
ATOM 4302 C C . LEU A 1 566 ? 168.928 121.230 195.393 1.00 119.43 566 LEU A C 1
ATOM 4303 O O . LEU A 1 566 ? 169.456 120.633 196.336 1.00 119.43 566 LEU A O 1
ATOM 4308 N N . GLU A 1 567 ? 168.495 120.617 194.293 1.00 120.52 567 GLU A N 1
ATOM 4309 C CA . GLU A 1 567 ? 168.627 119.178 194.080 1.00 120.52 567 GLU A CA 1
ATOM 4310 C C . GLU A 1 567 ? 169.321 118.944 192.746 1.00 120.52 567 GLU A C 1
ATOM 4311 O O . GLU A 1 567 ? 168.782 119.304 191.696 1.00 120.52 567 GLU A O 1
ATOM 4317 N N . LEU A 1 568 ? 170.501 118.334 192.781 1.00 120.48 568 LEU A N 1
ATOM 4318 C CA . LEU A 1 568 ? 171.196 117.938 191.565 1.00 120.48 568 LEU A CA 1
ATOM 4319 C C . LEU A 1 568 ? 170.994 116.455 191.290 1.00 120.48 568 LEU A C 1
ATOM 4320 O O . LEU A 1 568 ? 170.830 115.644 192.203 1.00 120.48 568 LEU A O 1
ATOM 4325 N N . MET A 1 569 ? 171.015 116.109 190.006 1.00 121.75 569 MET A N 1
ATOM 4326 C CA . MET A 1 569 ? 170.797 114.732 189.588 1.00 121.75 569 MET A CA 1
ATOM 4327 C C . MET A 1 569 ? 171.247 114.569 188.144 1.00 121.75 569 MET A C 1
ATOM 4328 O O . MET A 1 569 ? 170.846 115.345 187.273 1.00 121.75 569 MET A O 1
ATOM 4333 N N . TYR A 1 570 ? 172.103 113.578 187.905 1.00 119.93 570 TYR A N 1
ATOM 4334 C CA . TYR A 1 570 ? 172.614 113.297 186.568 1.00 119.93 570 TYR A CA 1
ATOM 4335 C C . TYR A 1 570 ? 173.097 111.858 186.509 1.00 119.93 570 TYR A C 1
ATOM 4336 O O . TYR A 1 570 ? 173.968 111.464 187.290 1.00 119.93 570 TYR A O 1
ATOM 4345 N N . GLY A 1 571 ? 172.552 111.086 185.574 1.00 121.73 571 GLY A N 1
ATOM 4346 C CA . GLY A 1 571 ? 172.966 109.709 185.405 1.00 121.73 571 GLY A CA 1
ATOM 4347 C C . GLY A 1 571 ? 172.248 108.778 186.355 1.00 121.73 571 GLY A C 1
ATOM 4348 O O . GLY A 1 571 ? 171.091 108.413 186.129 1.00 121.73 571 GLY A O 1
ATOM 4349 N N . LEU A 1 572 ? 172.934 108.377 187.423 1.00 123.17 572 LEU A N 1
ATOM 4350 C CA . LEU A 1 572 ? 172.307 107.630 188.499 1.00 123.17 572 LEU A CA 1
ATOM 4351 C C . LEU A 1 572 ? 172.494 108.267 189.868 1.00 123.17 572 LEU A C 1
ATOM 4352 O O . LEU A 1 572 ? 171.781 107.887 190.803 1.00 123.17 572 LEU A O 1
ATOM 4357 N N . GLU A 1 573 ? 173.410 109.217 190.015 1.00 122.93 573 GLU A N 1
ATOM 4358 C CA . GLU A 1 573 ? 173.691 109.844 191.295 1.00 122.93 573 GLU A CA 1
ATOM 4359 C C . GLU A 1 573 ? 172.794 111.060 191.512 1.00 122.93 573 GLU A C 1
ATOM 4360 O O . GLU A 1 573 ? 172.080 111.510 190.615 1.00 122.93 573 GLU A O 1
ATOM 4366 N N . SER A 1 574 ? 172.833 111.586 192.734 1.00 121.69 574 SER A N 1
ATOM 4367 C CA . SER A 1 574 ? 172.108 112.803 193.067 1.00 121.69 574 SER A CA 1
ATOM 4368 C C . SER A 1 574 ? 172.724 113.437 194.301 1.00 121.69 574 SER A C 1
ATOM 4369 O O . SER A 1 574 ? 173.462 112.796 195.052 1.00 121.69 574 SER A O 1
ATOM 4372 N N . ARG A 1 575 ? 172.406 114.714 194.492 1.00 120.52 575 ARG A N 1
ATOM 4373 C CA . ARG A 1 575 ? 172.815 115.461 195.670 1.00 120.52 575 ARG A CA 1
ATOM 4374 C C . ARG A 1 575 ? 171.684 116.404 196.054 1.00 120.52 575 ARG A C 1
ATOM 4375 O O . ARG A 1 575 ? 170.731 116.606 195.298 1.00 120.52 575 ARG A O 1
ATOM 4383 N N . SER A 1 576 ? 171.796 116.976 197.250 1.00 120.67 576 SER A N 1
ATOM 4384 C CA . SER A 1 576 ? 170.861 117.993 197.709 1.00 120.67 576 SER A CA 1
ATOM 4385 C C . SER A 1 576 ? 171.519 118.792 198.821 1.00 120.67 576 SER A C 1
ATOM 4386 O O . SER A 1 576 ? 172.244 118.233 199.646 1.00 120.67 576 SER A O 1
ATOM 4389 N N . ALA A 1 577 ? 171.264 120.098 198.834 1.00 118.83 577 ALA A N 1
ATOM 4390 C CA . ALA A 1 577 ? 171.783 120.971 199.875 1.00 118.83 577 ALA A CA 1
ATOM 4391 C C . ALA A 1 577 ? 170.815 122.125 200.077 1.00 118.83 577 ALA A C 1
ATOM 4392 O O . ALA A 1 577 ? 169.938 122.381 199.248 1.00 118.83 577 ALA A O 1
ATOM 4394 N N . VAL A 1 578 ? 170.984 122.819 201.199 1.00 117.16 578 VAL A N 1
ATOM 4395 C CA . VAL A 1 578 ? 170.097 123.899 201.607 1.00 117.16 578 VAL A CA 1
ATOM 4396 C C . VAL A 1 578 ? 170.926 125.152 201.836 1.00 117.16 578 VAL A C 1
ATOM 4397 O O . VAL A 1 578 ? 171.986 125.099 202.469 1.00 117.16 578 VAL A O 1
ATOM 4401 N N . GLY A 1 579 ? 170.447 126.277 201.314 1.00 115.69 579 GLY A N 1
ATOM 4402 C CA . GLY A 1 579 ? 171.065 127.572 201.535 1.00 115.69 579 GLY A CA 1
ATOM 4403 C C . GLY A 1 579 ? 170.152 128.457 202.370 1.00 115.69 579 GLY A C 1
ATOM 4404 O O . GLY A 1 579 ? 168.946 128.522 202.128 1.00 115.69 579 GLY A O 1
ATOM 4405 N N . ASN A 1 580 ? 170.748 129.132 203.350 1.00 115.03 580 ASN A N 1
ATOM 4406 C CA . ASN A 1 580 ? 170.010 129.977 204.279 1.00 115.03 580 ASN A CA 1
ATOM 4407 C C . ASN A 1 580 ? 170.377 131.449 204.167 1.00 115.03 580 ASN A C 1
ATOM 4408 O O . ASN A 1 580 ? 169.490 132.300 204.076 1.00 115.03 580 ASN A O 1
ATOM 4413 N N . THR A 1 581 ? 171.662 131.779 204.172 1.00 112.68 581 THR A N 1
ATOM 4414 C CA . THR A 1 581 ? 172.104 133.165 204.160 1.00 112.68 581 THR A CA 1
ATOM 4415 C C . THR A 1 581 ? 172.167 133.690 202.732 1.00 112.68 581 THR A C 1
ATOM 4416 O O . THR A 1 581 ? 172.683 133.017 201.835 1.00 112.68 581 THR A O 1
ATOM 4420 N N . MET A 1 582 ? 171.640 134.895 202.526 1.00 108.79 582 MET A N 1
ATOM 4421 C CA . MET A 1 582 ? 171.784 135.584 201.254 1.00 108.79 582 MET A CA 1
ATOM 4422 C C . MET A 1 582 ? 172.327 136.986 201.473 1.00 108.79 582 MET A C 1
ATOM 4423 O O . MET A 1 582 ? 172.087 137.615 202.506 1.00 108.79 582 MET A O 1
ATOM 4428 N N . SER A 1 583 ? 173.066 137.463 200.480 1.00 104.86 583 SER A N 1
ATOM 4429 C CA . SER A 1 583 ? 173.737 138.747 200.515 1.00 104.86 583 SER A CA 1
ATOM 4430 C C . SER A 1 583 ? 173.482 139.484 199.211 1.00 104.86 583 SER A C 1
ATOM 4431 O O . SER A 1 583 ? 173.291 138.854 198.168 1.00 104.86 583 SER A O 1
ATOM 4434 N N . PRO A 1 584 ? 173.463 140.815 199.240 1.00 102.57 584 PRO A N 1
ATOM 4435 C CA . PRO A 1 584 ? 173.347 141.565 197.986 1.00 102.57 584 PRO A CA 1
ATOM 4436 C C . PRO A 1 584 ? 174.539 141.284 197.084 1.00 102.57 584 PRO A C 1
ATOM 4437 O O . PRO A 1 584 ? 175.686 141.246 197.532 1.00 102.57 584 PRO A O 1
ATOM 4441 N N . VAL A 1 585 ? 174.256 141.082 195.796 1.00 100.76 585 VAL A N 1
ATOM 4442 C CA . VAL A 1 585 ? 175.270 140.668 194.836 1.00 100.76 585 VAL A CA 1
ATOM 4443 C C . VAL A 1 585 ? 175.080 141.449 193.543 1.00 100.76 585 VAL A C 1
ATOM 4444 O O . VAL A 1 585 ? 173.985 141.913 193.221 1.00 100.76 585 VAL A O 1
ATOM 4448 N N . ARG A 1 586 ? 176.179 141.605 192.809 1.00 100.32 586 ARG A N 1
ATOM 4449 C CA . ARG A 1 586 ? 176.168 142.167 191.465 1.00 100.32 586 ARG A CA 1
ATOM 4450 C C . ARG A 1 586 ? 176.856 141.173 190.543 1.00 100.32 586 ARG A C 1
ATOM 4451 O O . ARG A 1 586 ? 178.028 140.846 190.749 1.00 100.32 586 ARG A O 1
ATOM 4459 N N . PHE A 1 587 ? 176.133 140.689 189.536 1.00 100.81 587 PHE A N 1
ATOM 4460 C CA . PHE A 1 587 ? 176.664 139.674 188.642 1.00 100.81 587 PHE A CA 1
ATOM 4461 C C . PHE A 1 587 ? 176.375 140.048 187.197 1.00 100.81 587 PHE A C 1
ATOM 4462 O O . PHE A 1 587 ? 175.457 140.814 186.902 1.00 100.81 587 PHE A O 1
ATOM 4470 N N . VAL A 1 588 ? 177.180 139.490 186.298 1.00 103.55 588 VAL A N 1
ATOM 4471 C CA . VAL A 1 588 ? 177.092 139.761 184.869 1.00 103.55 588 VAL A CA 1
ATOM 4472 C C . VAL A 1 588 ? 176.784 138.453 184.156 1.00 103.55 588 VAL A C 1
ATOM 4473 O O . VAL A 1 588 ? 177.543 137.484 184.268 1.00 103.55 588 VAL A O 1
ATOM 4477 N N . THR A 1 589 ? 175.673 138.425 183.430 1.00 106.76 589 THR A N 1
ATOM 4478 C CA . THR A 1 589 ? 175.333 137.289 182.591 1.00 106.76 589 THR A CA 1
ATOM 4479 C C . THR A 1 589 ? 175.885 137.501 181.183 1.00 106.76 589 THR A C 1
ATOM 4480 O O . THR A 1 589 ? 176.304 138.598 180.810 1.00 106.76 589 THR A O 1
ATOM 4484 N N . VAL A 1 590 ? 175.882 136.426 180.387 1.00 109.38 590 VAL A N 1
ATOM 4485 C CA . VAL A 1 590 ? 176.541 136.454 179.086 1.00 109.38 590 VAL A CA 1
ATOM 4486 C C . VAL A 1 590 ? 175.634 136.931 177.963 1.00 109.38 590 VAL A C 1
ATOM 4487 O O . VAL A 1 590 ? 176.080 136.990 176.810 1.00 109.38 590 VAL A O 1
ATOM 4491 N N . ASN A 1 591 ? 174.381 137.272 178.250 1.00 109.92 591 ASN A N 1
ATOM 4492 C CA . ASN A 1 591 ? 173.488 137.716 177.187 1.00 109.92 591 ASN A CA 1
ATOM 4493 C C . ASN A 1 591 ? 172.792 139.030 177.516 1.00 109.92 591 ASN A C 1
ATOM 4494 O O . ASN A 1 591 ? 172.544 139.845 176.621 1.00 109.92 591 ASN A O 1
ATOM 4499 N N . ASP A 1 592 ? 172.475 139.251 178.793 1.00 108.36 592 ASP A N 1
ATOM 4500 C CA . ASP A 1 592 ? 171.570 140.322 179.186 1.00 108.36 592 ASP A CA 1
ATOM 4501 C C . ASP A 1 592 ? 172.253 141.501 179.864 1.00 108.36 592 ASP A C 1
ATOM 4502 O O . ASP A 1 592 ? 171.623 142.552 180.012 1.00 108.36 592 ASP A O 1
ATOM 4507 N N . GLY A 1 593 ? 173.505 141.365 180.275 1.00 105.33 593 GLY A N 1
ATOM 4508 C CA . GLY A 1 593 ? 174.196 142.431 180.968 1.00 105.33 593 GLY A CA 1
ATOM 4509 C C . GLY A 1 593 ? 174.358 142.148 182.446 1.00 105.33 593 GLY A C 1
ATOM 4510 O O . GLY A 1 593 ? 174.310 141.005 182.903 1.00 105.33 593 GLY A O 1
ATOM 4511 N N . GLU A 1 594 ? 174.558 143.220 183.207 1.00 102.74 594 GLU A N 1
ATOM 4512 C CA . GLU A 1 594 ? 174.730 143.083 184.643 1.00 102.74 594 GLU A CA 1
ATOM 4513 C C . GLU A 1 594 ? 173.392 143.216 185.354 1.00 102.74 594 GLU A C 1
ATOM 4514 O O . GLU A 1 594 ? 172.506 143.961 184.930 1.00 102.74 594 GLU A O 1
ATOM 4520 N N . PHE A 1 595 ? 173.255 142.471 186.444 1.00 98.43 595 PHE A N 1
ATOM 4521 C CA . PHE A 1 595 ? 172.070 142.497 187.279 1.00 98.43 595 PHE A CA 1
ATOM 4522 C C . PHE A 1 595 ? 172.469 142.834 188.704 1.00 98.43 595 PHE A C 1
ATOM 4523 O O . PHE A 1 595 ? 173.594 142.564 189.132 1.00 98.43 595 PHE A O 1
ATOM 4531 N N . PHE A 1 596 ? 171.536 143.427 189.435 1.00 94.87 596 PHE A N 1
ATOM 4532 C CA . PHE A 1 596 ? 171.685 143.667 190.861 1.00 94.87 596 PHE A CA 1
ATOM 4533 C C . PHE A 1 596 ? 170.654 142.829 191.597 1.00 94.87 596 PHE A C 1
ATOM 4534 O O . PHE A 1 596 ? 169.481 142.806 191.214 1.00 94.87 596 PHE A O 1
ATOM 4542 N N . GLY A 1 597 ? 171.092 142.135 192.635 1.00 99.58 597 GLY A N 1
ATOM 4543 C CA . GLY A 1 597 ? 170.201 141.250 193.354 1.00 99.58 597 GLY A CA 1
ATOM 4544 C C . GLY A 1 597 ? 170.908 140.616 194.526 1.00 99.58 597 GLY A C 1
ATOM 4545 O O . GLY A 1 597 ? 171.900 141.143 195.030 1.00 99.58 597 GLY A O 1
ATOM 4546 N N . LEU A 1 598 ? 170.385 139.472 194.955 1.00 102.77 598 LEU A N 1
ATOM 4547 C CA . LEU A 1 598 ? 170.908 138.761 196.111 1.00 102.77 598 LEU A CA 1
ATOM 4548 C C . LEU A 1 598 ? 171.217 137.313 195.752 1.00 102.77 598 LEU A C 1
ATOM 4549 O O . LEU A 1 598 ? 170.462 136.668 195.022 1.00 102.77 598 LEU A O 1
ATOM 4554 N N . THR A 1 599 ? 172.337 136.814 196.264 1.00 106.37 599 THR A N 1
ATOM 4555 C CA . THR A 1 599 ? 172.828 135.478 195.967 1.00 106.37 599 THR A CA 1
ATOM 4556 C C . THR A 1 599 ? 172.674 134.552 197.169 1.00 106.37 599 THR A C 1
ATOM 4557 O O . THR A 1 599 ? 172.710 134.979 198.324 1.00 106.37 599 THR A O 1
ATOM 4561 N N . CYS A 1 600 ? 172.511 133.262 196.879 1.00 109.14 600 CYS A N 1
ATOM 4562 C CA . CYS A 1 600 ? 172.306 132.241 197.905 1.00 109.14 600 CYS A CA 1
ATOM 4563 C C . CYS A 1 600 ? 173.371 131.169 197.747 1.00 109.14 600 CYS A C 1
ATOM 4564 O O . CYS A 1 600 ? 173.183 130.190 197.014 1.00 109.14 600 CYS A O 1
ATOM 4567 N N . PRO A 1 601 ? 174.511 131.322 198.418 1.00 110.33 601 PRO A N 1
ATOM 4568 C CA . PRO A 1 601 ? 175.614 130.372 198.226 1.00 110.33 601 PRO A CA 1
ATOM 4569 C C . PRO A 1 601 ? 175.237 128.966 198.671 1.00 110.33 601 PRO A C 1
ATOM 4570 O O . PRO A 1 601 ? 174.753 128.753 199.784 1.00 110.33 601 PRO A O 1
ATOM 4574 N N . ILE A 1 602 ? 175.466 128.004 197.782 1.00 113.59 602 ILE A N 1
ATOM 4575 C CA . ILE A 1 602 ? 175.284 126.586 198.061 1.00 113.59 602 ILE A CA 1
ATOM 4576 C C . ILE A 1 602 ? 176.546 125.869 197.611 1.00 113.59 602 ILE A C 1
ATOM 4577 O O . ILE A 1 602 ? 176.988 126.045 196.472 1.00 113.59 602 ILE A O 1
ATOM 4582 N N . ASP A 1 603 ? 177.125 125.063 198.496 1.00 116.46 603 ASP A N 1
ATOM 4583 C CA . ASP A 1 603 ? 178.396 124.398 198.223 1.00 116.46 603 ASP A CA 1
ATOM 4584 C C . ASP A 1 603 ? 178.175 122.889 198.257 1.00 116.46 603 ASP A C 1
ATOM 4585 O O . ASP A 1 603 ? 178.364 122.246 199.292 1.00 116.46 603 ASP A O 1
ATOM 4590 N N . LEU A 1 604 ? 177.782 122.326 197.115 1.00 117.25 604 LEU A N 1
ATOM 4591 C CA . LEU A 1 604 ? 177.628 120.888 196.969 1.00 117.25 604 LEU A CA 1
ATOM 4592 C C . LEU A 1 604 ? 178.414 120.425 195.751 1.00 117.25 604 LEU A C 1
ATOM 4593 O O . LEU A 1 604 ? 178.701 121.202 194.838 1.00 117.25 604 LEU A O 1
ATOM 4598 N N . THR A 1 605 ? 178.762 119.142 195.751 1.00 117.96 605 THR A N 1
ATOM 4599 C CA . THR A 1 605 ? 179.501 118.539 194.653 1.00 117.96 605 THR A CA 1
ATOM 4600 C C . THR A 1 605 ? 178.845 117.223 194.276 1.00 117.96 605 THR A C 1
ATOM 4601 O O . THR A 1 605 ? 178.537 116.408 195.150 1.00 117.96 605 THR A O 1
ATOM 4605 N N . LEU A 1 606 ? 178.628 117.020 192.980 1.00 118.82 606 LEU A N 1
ATOM 4606 C CA . LEU A 1 606 ? 178.132 115.759 192.444 1.00 118.82 606 LEU A CA 1
ATOM 4607 C C . LEU A 1 606 ? 179.256 115.125 191.639 1.00 118.82 606 LEU A C 1
ATOM 4608 O O . LEU A 1 606 ? 179.803 115.758 190.731 1.00 118.82 606 LEU A O 1
ATOM 4613 N N . SER A 1 607 ? 179.599 113.883 191.970 1.00 121.85 607 SER A N 1
ATOM 4614 C CA . SER A 1 607 ? 180.706 113.182 191.332 1.00 121.85 607 SER A CA 1
ATOM 4615 C C . SER A 1 607 ? 180.284 111.754 191.030 1.00 121.85 607 SER A C 1
ATOM 4616 O O . SER A 1 607 ? 180.061 110.962 191.952 1.00 121.85 607 SER A O 1
ATOM 4619 N N . THR A 1 608 ? 180.179 111.425 189.743 1.00 125.54 608 THR A N 1
ATOM 4620 C CA . THR A 1 608 ? 179.833 110.083 189.295 1.00 125.54 608 THR A CA 1
ATOM 4621 C C . THR A 1 608 ? 181.055 109.316 188.805 1.00 125.54 608 THR A C 1
ATOM 4622 O O . THR A 1 608 ? 180.943 108.453 187.934 1.00 125.54 608 THR A O 1
ATOM 4626 N N . VAL A 1 609 ? 182.233 109.628 189.351 1.00 126.65 609 VAL A N 1
ATOM 4627 C CA . VAL A 1 609 ? 183.446 108.919 188.954 1.00 126.65 609 VAL A CA 1
ATOM 4628 C C . VAL A 1 609 ? 183.344 107.438 189.290 1.00 126.65 609 VAL A C 1
ATOM 4629 O O . VAL A 1 609 ? 183.960 106.597 188.624 1.00 126.65 609 VAL A O 1
ATOM 4633 N N . VAL A 1 610 ? 182.576 107.094 190.326 1.00 129.62 610 VAL A N 1
ATOM 4634 C CA . VAL A 1 610 ? 182.415 105.693 190.706 1.00 129.62 610 VAL A CA 1
ATOM 4635 C C . VAL A 1 610 ? 181.587 104.940 189.669 1.00 129.62 610 VAL A C 1
ATOM 4636 O O . VAL A 1 610 ? 181.873 103.778 189.354 1.00 129.62 610 VAL A O 1
ATOM 4640 N N . ASP A 1 611 ? 180.549 105.576 189.127 1.00 129.87 611 ASP A N 1
ATOM 4641 C CA . ASP A 1 611 ? 179.693 104.973 188.105 1.00 129.87 611 ASP A CA 1
ATOM 4642 C C . ASP A 1 611 ? 179.468 105.955 186.959 1.00 129.87 611 ASP A C 1
ATOM 4643 O O . ASP A 1 611 ? 178.360 106.474 186.775 1.00 129.87 611 ASP A O 1
ATOM 4648 N N . PRO A 1 612 ? 180.503 106.236 186.164 1.00 127.87 612 PRO A N 1
ATOM 4649 C CA . PRO A 1 612 ? 180.297 107.060 184.968 1.00 127.87 612 PRO A CA 1
ATOM 4650 C C . PRO A 1 612 ? 179.854 106.238 183.768 1.00 127.87 612 PRO A C 1
ATOM 4651 O O . PRO A 1 612 ? 179.162 106.746 182.880 1.00 127.87 612 PRO A O 1
ATOM 4655 N N . SER A 1 613 ? 180.246 104.966 183.735 1.00 126.92 613 SER A N 1
ATOM 4656 C CA . SER A 1 613 ? 179.929 104.054 182.638 1.00 126.92 613 SER A CA 1
ATOM 4657 C C . SER A 1 613 ? 178.938 103.021 183.168 1.00 126.92 613 SER A C 1
ATOM 4658 O O . SER A 1 613 ? 179.327 101.951 183.639 1.00 126.92 613 SER A O 1
ATOM 4661 N N . SER A 1 614 ? 177.646 103.353 183.092 1.00 127.48 614 SER A N 1
ATOM 4662 C CA . SER A 1 614 ? 176.591 102.453 183.537 1.00 127.48 614 SER A CA 1
ATOM 4663 C C . SER A 1 614 ? 175.431 102.393 182.553 1.00 127.48 614 SER A C 1
ATOM 4664 O O . SER A 1 614 ? 174.364 101.874 182.901 1.00 127.48 614 SER A O 1
ATOM 4667 N N . TYR A 1 615 ? 175.609 102.915 181.342 1.00 125.71 615 TYR A N 1
ATOM 4668 C CA . TYR A 1 615 ? 174.690 102.671 180.241 1.00 125.71 615 TYR A CA 1
ATOM 4669 C C . TYR A 1 615 ? 175.040 101.396 179.493 1.00 125.71 615 TYR A C 1
ATOM 4670 O O . TYR A 1 615 ? 174.681 101.238 178.321 1.00 125.71 615 TYR A O 1
ATOM 4679 N N . LEU A 1 616 ? 175.732 100.486 180.184 1.00 126.08 616 LEU A N 1
ATOM 4680 C CA . LEU A 1 616 ? 176.397 99.344 179.573 1.00 126.08 616 LEU A CA 1
ATOM 4681 C C . LEU A 1 616 ? 175.437 98.369 178.906 1.00 126.08 616 LEU A C 1
ATOM 4682 O O . LEU A 1 616 ? 175.856 97.647 177.995 1.00 126.08 616 LEU A O 1
ATOM 4687 N N . SER A 1 617 ? 174.176 98.315 179.342 1.00 126.74 617 SER A N 1
ATOM 4688 C CA . SER A 1 617 ? 173.224 97.381 178.746 1.00 126.74 617 SER A CA 1
ATOM 4689 C C . SER A 1 617 ? 173.120 97.602 177.241 1.00 126.74 617 SER A C 1
ATOM 4690 O O . SER A 1 617 ? 173.459 96.724 176.439 1.00 126.74 617 SER A O 1
ATOM 4693 N N . ASP A 1 618 ? 172.657 98.773 176.847 1.00 125.13 618 ASP A N 1
ATOM 4694 C CA . ASP A 1 618 ? 172.738 99.252 175.476 1.00 125.13 618 ASP A CA 1
ATOM 4695 C C . ASP A 1 618 ? 174.091 99.945 175.301 1.00 125.13 618 ASP A C 1
ATOM 4696 O O . ASP A 1 618 ? 175.013 99.725 176.090 1.00 125.13 618 ASP A O 1
ATOM 4701 N N . GLY A 1 619 ? 174.246 100.761 174.264 1.00 119.20 619 GLY A N 1
ATOM 4702 C CA . GLY A 1 619 ? 175.444 101.574 174.206 1.00 119.20 619 GLY A CA 1
ATOM 4703 C C . GLY A 1 619 ? 176.314 101.494 172.972 1.00 119.20 619 GLY A C 1
ATOM 4704 O O . GLY A 1 619 ? 177.532 101.669 173.064 1.00 119.20 619 GLY A O 1
ATOM 4705 N N . VAL A 1 620 ? 175.720 101.212 171.815 1.00 114.82 620 VAL A N 1
ATOM 4706 C CA . VAL A 1 620 ? 176.435 101.401 170.561 1.00 114.82 620 VAL A CA 1
ATOM 4707 C C . VAL A 1 620 ? 176.510 102.889 170.235 1.00 114.82 620 VAL A C 1
ATOM 4708 O O . VAL A 1 620 ? 175.526 103.627 170.375 1.00 114.82 620 VAL A O 1
ATOM 4712 N N . ILE A 1 621 ? 177.692 103.343 169.829 1.00 108.85 621 ILE A N 1
ATOM 4713 C CA . ILE A 1 621 ? 177.936 104.740 169.488 1.00 108.85 621 ILE A CA 1
ATOM 4714 C C . ILE A 1 621 ? 178.504 104.791 168.078 1.00 108.85 621 ILE A C 1
ATOM 4715 O O . ILE A 1 621 ? 179.534 104.167 167.796 1.00 108.85 621 ILE A O 1
ATOM 4720 N N . LEU A 1 622 ? 177.842 105.537 167.201 1.00 102.51 622 LEU A N 1
ATOM 4721 C CA . LEU A 1 622 ? 178.247 105.666 165.810 1.00 102.51 622 LEU A CA 1
ATOM 4722 C C . LEU A 1 622 ? 178.831 107.048 165.540 1.00 102.51 622 LEU A C 1
ATOM 4723 O O . LEU A 1 622 ? 178.628 107.993 166.302 1.00 102.51 622 LEU A O 1
ATOM 4728 N N . VAL A 1 623 ? 179.571 107.150 164.437 1.00 95.33 623 VAL A N 1
ATOM 4729 C CA . VAL A 1 623 ? 180.081 108.418 163.922 1.00 95.33 623 VAL A CA 1
ATOM 4730 C C . VAL A 1 623 ? 179.990 108.360 162.404 1.00 95.33 623 VAL A C 1
ATOM 4731 O O . VAL A 1 623 ? 180.564 107.460 161.786 1.00 95.33 623 VAL A O 1
ATOM 4735 N N . ALA A 1 624 ? 179.289 109.316 161.801 1.00 89.97 624 ALA A N 1
ATOM 4736 C CA . ALA A 1 624 ? 178.997 109.275 160.373 1.00 89.97 624 ALA A CA 1
ATOM 4737 C C . ALA A 1 624 ? 180.077 110.010 159.588 1.00 89.97 624 ALA A C 1
ATOM 4738 O O . ALA A 1 624 ? 180.358 111.180 159.860 1.00 89.97 624 ALA A O 1
ATOM 4740 N N . THR A 1 625 ? 180.679 109.323 158.615 1.00 86.19 625 THR A N 1
ATOM 4741 C CA . THR A 1 625 ? 181.678 109.902 157.711 1.00 86.19 625 THR A CA 1
ATOM 4742 C C . THR A 1 625 ? 181.283 109.554 156.279 1.00 86.19 625 THR A C 1
ATOM 4743 O O . THR A 1 625 ? 181.778 108.574 155.722 1.00 86.19 625 THR A O 1
ATOM 4747 N N . ALA A 1 626 ? 180.428 110.371 155.669 1.00 82.13 626 ALA A N 1
ATOM 4748 C CA . ALA A 1 626 ? 179.920 110.100 154.328 1.00 82.13 626 ALA A CA 1
ATOM 4749 C C . ALA A 1 626 ? 179.954 111.382 153.513 1.00 82.13 626 ALA A C 1
ATOM 4750 O O . ALA A 1 626 ? 179.328 112.373 153.898 1.00 82.13 626 ALA A O 1
ATOM 4752 N N . PHE A 1 627 ? 180.656 111.362 152.380 1.00 77.05 627 PHE A N 1
ATOM 4753 C CA . PHE A 1 627 ? 180.907 112.584 151.634 1.00 77.05 627 PHE A CA 1
ATOM 4754 C C . PHE A 1 627 ? 180.814 112.352 150.134 1.00 77.05 627 PHE A C 1
ATOM 4755 O O . PHE A 1 627 ? 181.200 111.294 149.635 1.00 77.05 627 PHE A O 1
ATOM 4763 N N . GLU A 1 628 ? 180.308 113.365 149.423 1.00 77.66 628 GLU A N 1
ATOM 4764 C CA . GLU A 1 628 ? 180.244 113.317 147.966 1.00 77.66 628 GLU A CA 1
ATOM 4765 C C . GLU A 1 628 ? 181.625 113.168 147.347 1.00 77.66 628 GLU A C 1
ATOM 4766 O O . GLU A 1 628 ? 181.763 112.572 146.274 1.00 77.66 628 GLU A O 1
ATOM 4772 N N . ASP A 1 629 ? 182.656 113.693 148.004 1.00 79.08 629 ASP A N 1
ATOM 4773 C CA . ASP A 1 629 ? 183.984 113.779 147.416 1.00 79.08 629 ASP A CA 1
ATOM 4774 C C . ASP A 1 629 ? 184.755 112.470 147.474 1.00 79.08 629 ASP A C 1
ATOM 4775 O O . ASP A 1 629 ? 185.783 112.351 146.801 1.00 79.08 629 ASP A O 1
ATOM 4780 N N . LEU A 1 630 ? 184.295 111.496 148.251 1.00 79.75 630 LEU A N 1
ATOM 4781 C CA . LEU A 1 630 ? 184.986 110.226 148.406 1.00 79.75 630 LEU A CA 1
ATOM 4782 C C . LEU A 1 630 ? 184.403 109.129 147.530 1.00 79.75 630 LEU A C 1
ATOM 4783 O O . LEU A 1 630 ? 184.824 107.976 147.640 1.00 79.75 630 LEU A O 1
ATOM 4788 N N . ARG A 1 631 ? 183.443 109.456 146.672 1.00 83.58 631 ARG A N 1
ATOM 4789 C CA . ARG A 1 631 ? 182.810 108.447 145.836 1.00 83.58 631 ARG A CA 1
ATOM 4790 C C . ARG A 1 631 ? 183.793 107.940 144.790 1.00 83.58 631 ARG A C 1
ATOM 4791 O O . ARG A 1 631 ? 184.428 108.728 144.084 1.00 83.58 631 ARG A O 1
ATOM 4799 N N . GLY A 1 632 ? 183.921 106.618 144.696 1.00 83.21 632 GLY A N 1
ATOM 4800 C CA . GLY A 1 632 ? 184.828 105.999 143.758 1.00 83.21 632 GLY A CA 1
ATOM 4801 C C . GLY A 1 632 ? 186.237 105.783 144.265 1.00 83.21 632 GLY A C 1
ATOM 4802 O O . GLY A 1 632 ? 187.044 105.176 143.553 1.00 83.21 632 GLY A O 1
ATOM 4803 N N . TYR A 1 633 ? 186.562 106.260 145.462 1.00 81.90 633 TYR A N 1
ATOM 4804 C CA . TYR A 1 633 ? 187.902 106.079 145.998 1.00 81.90 633 TYR A CA 1
ATOM 4805 C C . TYR A 1 633 ? 188.114 104.631 146.420 1.00 81.90 633 TYR A C 1
ATOM 4806 O O . TYR A 1 633 ? 187.191 103.950 146.866 1.00 81.90 633 TYR A O 1
ATOM 4815 N N . ALA A 1 634 ? 189.349 104.162 146.270 1.00 84.39 634 ALA A N 1
ATOM 4816 C CA . ALA A 1 634 ? 189.659 102.772 146.562 1.00 84.39 634 ALA A CA 1
ATOM 4817 C C . ALA A 1 634 ? 191.150 102.627 146.817 1.00 84.39 634 ALA A C 1
ATOM 4818 O O . ALA A 1 634 ? 191.952 103.471 146.414 1.00 84.39 634 ALA A O 1
ATOM 4820 N N . TRP A 1 635 ? 191.507 101.544 147.500 1.00 87.83 635 TRP A N 1
A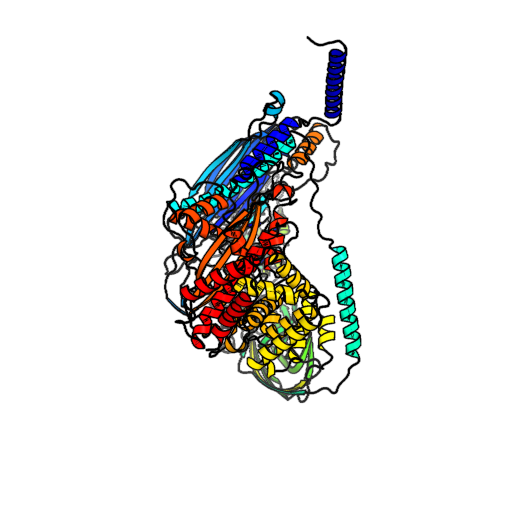TOM 4821 C CA . TRP A 1 635 ? 192.901 101.143 147.657 1.00 87.83 635 TRP A CA 1
ATOM 4822 C C . TRP A 1 635 ? 193.242 100.210 146.504 1.00 87.83 635 TRP A C 1
ATOM 4823 O O . TRP A 1 635 ? 192.682 99.116 146.400 1.00 87.83 635 TRP A O 1
ATOM 4834 N N . VAL A 1 636 ? 194.151 100.639 145.635 1.00 93.04 636 VAL A N 1
ATOM 4835 C CA . VAL A 1 636 ? 194.521 99.885 144.444 1.00 93.04 636 VAL A CA 1
ATOM 4836 C C . VAL A 1 636 ? 196.023 99.662 144.476 1.00 93.04 636 VAL A C 1
ATOM 4837 O O . VAL A 1 636 ? 196.799 100.624 144.432 1.00 93.04 636 VAL A O 1
ATOM 4841 N N . ALA A 1 637 ? 196.431 98.399 144.545 1.00 99.63 637 ALA A N 1
ATOM 4842 C CA . ALA A 1 637 ? 197.844 98.058 144.552 1.00 99.63 637 ALA A CA 1
ATOM 4843 C C . ALA A 1 637 ? 197.993 96.585 144.216 1.00 99.63 637 ALA A C 1
ATOM 4844 O O . ALA A 1 637 ? 197.081 95.784 144.430 1.00 99.63 637 ALA A O 1
ATOM 4846 N N . THR A 1 638 ? 199.161 96.241 143.689 1.00 107.81 638 THR A N 1
ATOM 4847 C CA . THR A 1 638 ? 199.501 94.865 143.367 1.00 107.81 638 THR A CA 1
ATOM 4848 C C . THR A 1 638 ? 200.776 94.474 144.100 1.00 107.81 638 THR A C 1
ATOM 4849 O O . THR A 1 638 ? 201.705 95.277 144.227 1.00 107.81 638 THR A O 1
ATOM 4853 N N . LEU A 1 639 ? 200.798 93.247 144.613 1.00 111.47 639 LEU A N 1
ATOM 4854 C CA . LEU A 1 639 ? 201.910 92.746 145.406 1.00 111.47 639 LEU A CA 1
ATOM 4855 C C . LEU A 1 639 ? 202.324 91.378 144.886 1.00 111.47 639 LEU A C 1
ATOM 4856 O O . LEU A 1 639 ? 201.473 90.558 144.534 1.00 111.47 639 LEU A O 1
ATOM 4861 N N . GLY A 1 640 ? 203.631 91.133 144.838 1.00 114.85 640 GLY A N 1
ATOM 4862 C CA . GLY A 1 640 ? 204.124 89.851 144.375 1.00 114.85 640 GLY A CA 1
ATOM 4863 C C . GLY A 1 640 ? 205.597 89.821 144.024 1.00 114.85 640 GLY A C 1
ATOM 4864 O O . GLY A 1 640 ? 206.428 90.369 144.753 1.00 114.85 640 GLY A O 1
ATOM 4865 N N . GLY A 1 641 ? 205.933 89.181 142.906 1.00 115.61 641 GLY A N 1
ATOM 4866 C CA . GLY A 1 641 ? 207.316 89.008 142.507 1.00 115.61 641 GLY A CA 1
ATOM 4867 C C . GLY A 1 641 ? 208.030 90.298 142.158 1.00 115.61 641 GLY A C 1
ATOM 4868 O O . GLY A 1 641 ? 208.960 90.708 142.857 1.00 115.61 641 GLY A O 1
ATOM 4869 N N . ASP A 1 642 ? 207.604 90.948 141.076 1.00 117.56 642 ASP A N 1
ATOM 4870 C CA . ASP A 1 642 ? 208.203 92.209 140.659 1.00 117.56 642 ASP A CA 1
ATOM 4871 C C . ASP A 1 642 ? 207.704 93.400 141.469 1.00 117.56 642 ASP A C 1
ATOM 4872 O O . ASP A 1 642 ? 208.207 94.512 141.279 1.00 117.56 642 ASP A O 1
ATOM 4877 N N . TRP A 1 643 ? 206.737 93.197 142.355 1.00 115.02 643 TRP A N 1
ATOM 4878 C CA . TRP A 1 643 ? 206.087 94.256 143.102 1.00 115.02 643 TRP A CA 1
ATOM 4879 C C . TRP A 1 643 ? 206.492 94.212 144.574 1.00 115.02 643 TRP A C 1
ATOM 4880 O O . TRP A 1 643 ? 206.846 93.147 145.090 1.00 115.02 643 TRP A O 1
ATOM 4891 N N . PRO A 1 644 ? 206.454 95.342 145.279 1.00 114.08 644 PRO A N 1
ATOM 4892 C CA . PRO A 1 644 ? 206.905 95.352 146.673 1.00 114.08 644 PRO A CA 1
ATOM 4893 C C . PRO A 1 644 ? 205.983 94.541 147.568 1.00 114.08 644 PRO A C 1
ATOM 4894 O O . PRO A 1 644 ? 204.816 94.295 147.257 1.00 114.08 644 PRO A O 1
ATOM 4898 N N . ARG A 1 645 ? 206.536 94.119 148.702 1.00 112.78 645 ARG A N 1
ATOM 4899 C CA . ARG A 1 645 ? 205.870 93.182 149.593 1.00 112.78 645 ARG A CA 1
ATOM 4900 C C . ARG A 1 645 ? 205.137 93.860 150.744 1.00 112.78 645 ARG A C 1
ATOM 4901 O O . ARG A 1 645 ? 204.605 93.164 151.614 1.00 112.78 645 ARG A O 1
ATOM 4909 N N . THR A 1 646 ? 205.095 95.190 150.774 1.00 107.07 646 THR A N 1
ATOM 4910 C CA . THR A 1 646 ? 204.393 95.935 151.809 1.00 107.07 646 THR A CA 1
ATOM 4911 C C . THR A 1 646 ? 203.488 96.984 151.178 1.00 107.07 646 THR A C 1
ATOM 4912 O O . THR A 1 646 ? 203.780 97.516 150.103 1.00 107.07 646 THR A O 1
ATOM 4916 N N . TYR A 1 647 ? 202.384 97.281 151.862 1.00 97.55 647 TYR A N 1
ATOM 4917 C CA . TYR A 1 647 ? 201.456 98.324 151.445 1.00 97.55 647 TYR A CA 1
ATOM 4918 C C . TYR A 1 647 ? 201.129 99.216 152.632 1.00 97.55 647 TYR A C 1
ATOM 4919 O O . TYR A 1 647 ? 200.866 98.720 153.731 1.00 97.55 647 TYR A O 1
ATOM 4928 N N . ASN A 1 648 ? 201.155 100.532 152.407 1.00 94.54 648 ASN A N 1
ATOM 4929 C CA . ASN A 1 648 ? 200.790 101.498 153.444 1.00 94.54 648 ASN A CA 1
ATOM 4930 C C . ASN A 1 648 ? 200.295 102.759 152.738 1.00 94.54 648 ASN A C 1
ATOM 4931 O O . ASN A 1 648 ? 201.107 103.588 152.319 1.00 94.54 648 ASN A O 1
ATOM 4936 N N . SER A 1 649 ? 198.977 102.899 152.623 1.00 90.64 649 SER A N 1
ATOM 4937 C CA . SER A 1 649 ? 198.396 104.063 151.973 1.00 90.64 649 SER A CA 1
ATOM 4938 C C . SER A 1 649 ? 197.195 104.556 152.761 1.00 90.64 649 SER A C 1
ATOM 4939 O O . SER A 1 649 ? 196.487 103.778 153.403 1.00 90.64 649 SER A O 1
ATOM 4942 N N . SER A 1 650 ? 196.972 105.864 152.688 1.00 85.11 650 SER A N 1
ATOM 4943 C CA . SER A 1 650 ? 195.876 106.523 153.376 1.00 85.11 650 SER A CA 1
ATOM 4944 C C . SER A 1 650 ? 195.237 107.536 152.440 1.00 85.11 650 SER A C 1
ATOM 4945 O O . SER A 1 650 ? 195.927 108.172 151.641 1.00 85.11 650 SER A O 1
ATOM 4948 N N . MET A 1 651 ? 193.920 107.676 152.540 1.00 81.51 651 MET A N 1
ATOM 4949 C CA . MET A 1 651 ? 193.189 108.625 151.713 1.00 81.51 651 MET A CA 1
ATOM 4950 C C . MET A 1 651 ? 193.447 110.033 152.234 1.00 81.51 651 MET A C 1
ATOM 4951 O O . MET A 1 651 ? 193.280 110.290 153.429 1.00 81.51 651 MET A O 1
ATOM 4956 N N . ARG A 1 652 ? 193.852 110.950 151.356 1.00 78.45 652 ARG A N 1
ATOM 4957 C CA . ARG A 1 652 ? 194.071 112.313 151.823 1.00 78.45 652 ARG A CA 1
ATOM 4958 C C . ARG A 1 652 ? 192.829 113.184 151.716 1.00 78.45 652 ARG A C 1
ATOM 4959 O O . ARG A 1 652 ? 192.714 114.163 152.462 1.00 78.45 652 ARG A O 1
ATOM 4967 N N . ALA A 1 653 ? 191.899 112.860 150.817 1.00 74.92 653 ALA A N 1
ATOM 4968 C CA . ALA A 1 653 ? 190.628 113.573 150.802 1.00 74.92 653 ALA A CA 1
ATOM 4969 C C . ALA A 1 653 ? 189.861 113.343 152.093 1.00 74.92 653 ALA A C 1
ATOM 4970 O O . ALA A 1 653 ? 189.144 114.236 152.563 1.00 74.92 653 ALA A O 1
ATOM 4972 N N . PHE A 1 654 ? 190.007 112.155 152.680 1.00 75.43 654 PHE A N 1
ATOM 4973 C CA . PHE A 1 654 ? 189.427 111.889 153.989 1.00 75.43 654 PHE A CA 1
ATOM 4974 C C . PHE A 1 654 ? 190.003 112.826 155.040 1.00 75.43 654 PHE A C 1
ATOM 4975 O O . PHE A 1 654 ? 189.270 113.353 155.880 1.00 75.43 654 PHE A O 1
ATOM 4983 N N . ASN A 1 655 ? 191.317 113.048 155.004 1.00 73.97 655 ASN A N 1
ATOM 4984 C CA . ASN A 1 655 ? 191.932 113.993 155.926 1.00 73.97 655 ASN A CA 1
ATOM 4985 C C . ASN A 1 655 ? 191.443 115.411 155.672 1.00 73.97 655 ASN A C 1
ATOM 4986 O O . ASN A 1 655 ? 191.239 116.182 156.614 1.00 73.97 655 ASN A O 1
ATOM 4991 N N . VAL A 1 656 ? 191.268 115.782 154.404 1.00 71.91 656 VAL A N 1
ATOM 4992 C CA . VAL A 1 656 ? 190.804 117.129 154.088 1.00 71.91 656 VAL A CA 1
ATOM 4993 C C . VAL A 1 656 ? 189.408 117.358 154.650 1.00 71.91 656 VAL A C 1
ATOM 4994 O O . VAL A 1 656 ? 189.121 118.413 155.224 1.00 71.91 656 VAL A O 1
ATOM 4998 N N . LEU A 1 657 ? 188.520 116.378 154.501 1.00 72.54 657 LEU A N 1
ATOM 4999 C CA . LEU A 1 657 ? 187.148 116.560 154.963 1.00 72.54 657 LEU A CA 1
ATOM 5000 C C . LEU A 1 657 ? 187.031 116.368 156.469 1.00 72.54 657 LEU A C 1
ATOM 5001 O O . LEU A 1 657 ? 186.402 117.174 157.160 1.00 72.54 657 LEU A O 1
ATOM 5006 N N . THR A 1 658 ? 187.614 115.296 156.989 1.00 75.83 658 THR A N 1
ATOM 5007 C CA . THR A 1 658 ? 187.650 115.017 158.416 1.00 75.83 658 THR A CA 1
ATOM 5008 C C . THR A 1 658 ? 189.101 115.090 158.846 1.00 75.83 658 THR A C 1
ATOM 5009 O O . THR A 1 658 ? 189.942 114.395 158.275 1.00 75.83 658 THR A O 1
ATOM 5013 N N . GLY A 1 659 ? 189.401 115.879 159.867 1.00 76.09 659 GLY A N 1
ATOM 5014 C CA . GLY A 1 659 ? 190.801 116.063 160.193 1.00 76.09 659 GLY A CA 1
ATOM 5015 C C . GLY A 1 659 ? 191.451 114.823 160.772 1.00 76.09 659 GLY A C 1
ATOM 5016 O O . GLY A 1 659 ? 192.055 114.870 161.845 1.00 76.09 659 GLY A O 1
ATOM 5017 N N . GLY A 1 660 ? 191.354 113.710 160.051 1.00 78.25 660 GLY A N 1
ATOM 5018 C CA . GLY A 1 660 ? 191.878 112.442 160.512 1.00 78.25 660 GLY A CA 1
ATOM 5019 C C . GLY A 1 660 ? 192.462 111.595 159.402 1.00 78.25 660 GLY A C 1
ATOM 5020 O O . GLY A 1 660 ? 192.890 112.128 158.379 1.00 78.25 660 GLY A O 1
ATOM 5021 N N . ASP A 1 661 ? 192.484 110.277 159.587 1.00 83.34 661 ASP A N 1
ATOM 5022 C CA . ASP A 1 661 ? 193.087 109.371 158.622 1.00 83.34 661 ASP A CA 1
ATOM 5023 C C . ASP A 1 661 ? 192.223 108.133 158.455 1.00 83.34 661 ASP A C 1
ATOM 5024 O O . ASP A 1 661 ? 191.494 107.738 159.366 1.00 83.34 661 ASP A O 1
ATOM 5029 N N . ILE A 1 662 ? 192.307 107.532 157.272 1.00 83.23 662 ILE A N 1
ATOM 5030 C CA . ILE A 1 662 ? 191.812 106.185 157.021 1.00 83.23 662 ILE A CA 1
ATOM 5031 C C . ILE A 1 662 ? 192.902 105.445 156.260 1.00 83.23 662 ILE A C 1
ATOM 5032 O O . ILE A 1 662 ? 193.438 105.963 155.276 1.00 83.23 662 ILE A O 1
ATOM 5037 N N . ASN A 1 663 ? 193.260 104.257 156.736 1.00 88.94 663 ASN A N 1
ATOM 5038 C CA . ASN A 1 663 ? 194.510 103.632 156.334 1.00 88.94 663 ASN A CA 1
ATOM 5039 C C . ASN A 1 663 ? 194.313 102.141 156.114 1.00 88.94 663 ASN A C 1
ATOM 5040 O O . ASN A 1 663 ? 193.405 101.529 156.678 1.00 88.94 663 ASN A O 1
ATOM 5045 N N . LEU A 1 664 ? 195.171 101.567 155.273 1.00 92.92 664 LEU A N 1
ATOM 5046 C CA . LEU A 1 664 ? 195.222 100.128 155.057 1.00 92.92 664 LEU A CA 1
ATOM 5047 C C . LEU A 1 664 ? 196.677 99.708 154.932 1.00 92.92 664 LEU A C 1
ATOM 5048 O O . LEU A 1 664 ? 197.419 100.274 154.125 1.00 92.92 664 LEU A O 1
ATOM 5053 N N . SER A 1 665 ? 197.079 98.721 155.731 1.00 98.18 665 SER A N 1
ATOM 5054 C CA . SER A 1 665 ? 198.445 98.220 155.735 1.00 98.18 665 SER A CA 1
ATOM 5055 C C . SER A 1 665 ? 198.436 96.709 155.579 1.00 98.18 665 SER A C 1
ATOM 5056 O O . SER A 1 665 ? 197.557 96.027 156.114 1.00 98.18 665 SER A O 1
ATOM 5059 N N . THR A 1 666 ? 199.415 96.189 154.839 1.00 103.80 666 THR A N 1
ATOM 5060 C CA . THR A 1 666 ? 199.533 94.756 154.610 1.00 103.80 666 THR A CA 1
ATOM 5061 C C . THR A 1 666 ? 201.001 94.365 154.641 1.00 103.80 666 THR A C 1
ATOM 5062 O O . THR A 1 666 ? 201.897 95.207 154.541 1.00 103.80 666 THR A O 1
ATOM 5066 N N . GLU A 1 667 ? 201.235 93.064 154.777 1.00 110.86 667 GLU A N 1
ATOM 5067 C CA . GLU A 1 667 ? 202.549 92.470 154.581 1.00 110.86 667 GLU A CA 1
ATOM 5068 C C . GLU A 1 667 ? 202.385 91.216 153.738 1.00 110.86 667 GLU A C 1
ATOM 5069 O O . GLU A 1 667 ? 201.575 90.344 154.070 1.00 110.86 667 GLU A O 1
ATOM 5075 N N . TYR A 1 668 ? 203.145 91.132 152.651 1.00 114.72 668 TYR A N 1
ATOM 5076 C CA . TYR A 1 668 ? 203.028 90.013 151.727 1.00 114.72 668 TYR A CA 1
ATOM 5077 C C . TYR A 1 668 ? 203.652 88.768 152.341 1.00 114.72 668 TYR A C 1
ATOM 5078 O O . TYR A 1 668 ? 204.800 88.798 152.795 1.00 114.72 668 TYR A O 1
ATOM 5087 N N . GLY A 1 669 ? 202.896 87.677 152.353 1.00 115.52 669 GLY A N 1
ATOM 5088 C CA . GLY A 1 669 ? 203.387 86.437 152.923 1.00 115.52 669 GLY A CA 1
ATOM 5089 C C . GLY A 1 669 ? 202.357 85.343 152.763 1.00 115.52 669 GLY A C 1
ATOM 5090 O O . GLY A 1 669 ? 201.292 85.540 152.172 1.00 115.52 669 GLY A O 1
ATOM 5091 N N . SER A 1 670 ? 202.694 84.171 153.305 1.00 116.39 670 SER A N 1
ATOM 5092 C CA . SER A 1 670 ? 201.780 83.036 153.238 1.00 116.39 670 SER A CA 1
ATOM 5093 C C . SER A 1 670 ? 200.476 83.337 153.965 1.00 116.39 670 SER A C 1
ATOM 5094 O O . SER A 1 670 ? 199.393 82.978 153.489 1.00 116.39 670 SER A O 1
ATOM 5097 N N . GLU A 1 671 ? 200.560 83.986 155.121 1.00 114.67 671 GLU A N 1
ATOM 5098 C CA . GLU A 1 671 ? 199.394 84.411 155.879 1.00 114.67 671 GLU A CA 1
ATOM 5099 C C . GLU A 1 671 ? 199.412 85.928 156.003 1.00 114.67 671 GLU A C 1
ATOM 5100 O O . GLU A 1 671 ? 200.425 86.515 156.395 1.00 114.67 671 GLU A O 1
ATOM 5106 N N . MET A 1 672 ? 198.290 86.559 155.666 1.00 112.53 672 MET A N 1
ATOM 5107 C CA . MET A 1 672 ? 198.217 88.008 155.552 1.00 112.53 672 MET A CA 1
ATOM 5108 C C . MET A 1 672 ? 197.127 88.561 156.450 1.00 112.53 672 MET A C 1
ATOM 5109 O O . MET A 1 672 ? 196.021 88.016 156.513 1.00 112.53 672 MET A O 1
ATOM 5114 N N . THR A 1 673 ? 197.437 89.663 157.123 1.00 107.95 673 THR A N 1
ATOM 5115 C CA . THR A 1 673 ? 196.464 90.397 157.913 1.00 107.95 673 THR A CA 1
ATOM 5116 C C . THR A 1 673 ? 196.192 91.747 157.260 1.00 107.95 673 THR A C 1
ATOM 5117 O O . THR A 1 673 ? 197.106 92.394 156.738 1.00 107.95 673 THR A O 1
ATOM 5121 N N . TYR A 1 674 ? 194.925 92.147 157.263 1.00 104.57 674 TYR A N 1
ATOM 5122 C CA . TYR A 1 674 ? 194.455 93.348 156.581 1.00 104.57 674 TYR A CA 1
ATOM 5123 C C . TYR A 1 674 ? 194.015 94.367 157.624 1.00 104.57 674 TYR A C 1
ATOM 5124 O O . TYR A 1 674 ? 192.913 94.268 158.171 1.00 104.57 674 TYR A O 1
ATOM 5133 N N . THR A 1 675 ? 194.871 95.350 157.887 1.00 99.25 675 THR A N 1
ATOM 5134 C CA . THR A 1 675 ? 194.642 96.334 158.937 1.00 99.25 675 THR A CA 1
ATOM 5135 C C . THR A 1 675 ? 193.944 97.555 158.352 1.00 99.25 675 THR A C 1
ATOM 5136 O O . THR A 1 675 ? 194.506 98.248 157.500 1.00 99.25 675 THR A O 1
ATOM 5140 N N . PHE A 1 676 ? 192.731 97.820 158.823 1.00 95.83 676 PHE A N 1
ATOM 5141 C CA . PHE A 1 676 ? 191.913 98.949 158.387 1.00 95.83 676 PHE A CA 1
ATOM 5142 C C . PHE A 1 676 ? 191.784 99.914 159.563 1.00 95.83 676 PHE A C 1
ATOM 5143 O O . PHE A 1 676 ? 190.970 99.691 160.462 1.00 95.83 676 PHE A O 1
ATOM 5151 N N . LYS A 1 677 ? 192.569 100.987 159.562 1.00 91.42 677 LYS A N 1
ATOM 5152 C CA . LYS A 1 677 ? 192.653 101.899 160.697 1.00 91.42 677 LYS A CA 1
ATOM 5153 C C . LYS A 1 677 ? 191.987 103.231 160.379 1.00 91.42 677 LYS A C 1
ATOM 5154 O O . LYS A 1 677 ? 192.281 103.848 159.350 1.00 91.42 677 LYS A O 1
ATOM 5160 N N . VAL A 1 678 ? 191.109 103.679 161.274 1.00 91.02 678 VAL A N 1
ATOM 5161 C CA . VAL A 1 678 ? 190.461 104.982 161.187 1.00 91.02 678 VAL A CA 1
ATOM 5162 C C . VAL A 1 678 ? 190.834 105.778 162.429 1.00 91.02 678 VAL A C 1
ATOM 5163 O O . VAL A 1 678 ? 190.841 105.242 163.540 1.00 91.02 678 VAL A O 1
ATOM 5167 N N . GLU A 1 679 ? 191.149 107.056 162.239 1.00 89.91 679 GLU A N 1
ATOM 5168 C CA . GLU A 1 679 ? 191.776 107.867 163.276 1.00 89.91 679 GLU A CA 1
ATOM 5169 C C . GLU A 1 679 ? 191.164 109.261 163.231 1.00 89.91 679 GLU A C 1
ATOM 5170 O O . GLU A 1 679 ? 191.640 110.116 162.482 1.00 89.91 679 GLU A O 1
ATOM 5176 N N . LEU A 1 680 ? 190.123 109.499 164.033 1.00 89.50 680 LEU A N 1
ATOM 5177 C CA . LEU A 1 680 ? 189.335 110.726 163.976 1.00 89.50 680 LEU A CA 1
ATOM 5178 C C . LEU A 1 680 ? 189.641 111.651 165.151 1.00 89.50 680 LEU A C 1
ATOM 5179 O O . LEU A 1 680 ? 190.066 111.193 166.213 1.00 89.50 680 LEU A O 1
ATOM 5184 N N . PRO A 1 681 ? 189.448 112.958 164.985 1.00 89.67 681 PRO A N 1
ATOM 5185 C CA . PRO A 1 681 ? 189.543 113.884 166.117 1.00 89.67 681 PRO A CA 1
ATOM 5186 C C . PRO A 1 681 ? 188.229 113.996 166.882 1.00 89.67 681 PRO A C 1
ATOM 5187 O O . PRO A 1 681 ? 187.145 113.733 166.360 1.00 89.67 681 PRO A O 1
ATOM 5191 N N . ILE A 1 682 ? 188.351 114.402 168.151 1.00 93.01 682 ILE A N 1
ATOM 5192 C CA . ILE A 1 682 ? 187.200 114.396 169.056 1.00 93.01 682 ILE A CA 1
ATOM 5193 C C . ILE A 1 682 ? 186.122 115.366 168.591 1.00 93.01 682 ILE A C 1
ATOM 5194 O O . ILE A 1 682 ? 184.925 115.061 168.663 1.00 93.01 682 ILE A O 1
ATOM 5199 N N . VAL A 1 683 ? 186.518 116.551 168.127 1.00 91.06 683 VAL A N 1
ATOM 5200 C CA . VAL A 1 683 ? 185.536 117.564 167.748 1.00 91.06 683 VAL A CA 1
ATOM 5201 C C . VAL A 1 683 ? 184.666 117.060 166.605 1.00 91.06 683 VAL A C 1
ATOM 5202 O O . VAL A 1 683 ? 183.432 117.165 166.641 1.00 91.06 683 VAL A O 1
ATOM 5206 N N . TYR A 1 684 ? 185.298 116.494 165.575 1.00 88.39 684 TYR A N 1
ATOM 5207 C CA . TYR A 1 684 ? 184.537 115.937 164.466 1.00 88.39 684 TYR A CA 1
ATOM 5208 C C . TYR A 1 684 ? 183.644 114.799 164.931 1.00 88.39 684 TYR A C 1
ATOM 5209 O O . TYR A 1 684 ? 182.500 114.675 164.479 1.00 88.39 684 TYR A O 1
ATOM 5218 N N . MET A 1 685 ? 184.155 113.948 165.822 1.00 92.84 685 MET A N 1
ATOM 5219 C CA . MET A 1 685 ? 183.369 112.823 166.315 1.00 92.84 685 MET A CA 1
ATOM 5220 C C . MET A 1 685 ? 182.101 113.301 167.004 1.00 92.84 685 MET A C 1
ATOM 5221 O O . MET A 1 685 ? 181.006 112.799 166.734 1.00 92.84 685 MET A O 1
ATOM 5226 N N . PHE A 1 686 ? 182.229 114.282 167.893 1.00 95.37 686 PHE A N 1
ATOM 5227 C CA . PHE A 1 686 ? 181.077 114.715 168.671 1.00 95.37 686 PHE A CA 1
ATOM 5228 C C . PHE A 1 686 ? 180.140 115.623 167.894 1.00 95.37 686 PHE A C 1
ATOM 5229 O O . PHE A 1 686 ? 178.969 115.738 168.266 1.00 95.37 686 PHE A O 1
ATOM 5237 N N . ASN A 1 687 ? 180.612 116.266 166.828 1.00 92.12 687 ASN A N 1
ATOM 5238 C CA . ASN A 1 687 ? 179.676 116.958 165.954 1.00 92.12 687 ASN A CA 1
ATOM 5239 C C . ASN A 1 687 ? 178.936 116.014 165.020 1.00 92.12 687 ASN A C 1
ATOM 5240 O O . ASN A 1 687 ? 177.965 116.434 164.384 1.00 92.12 687 ASN A O 1
ATOM 5245 N N . ASN A 1 688 ? 179.370 114.757 164.919 1.00 93.96 688 ASN A N 1
ATOM 5246 C CA . ASN A 1 688 ? 178.737 113.765 164.047 1.00 93.96 688 ASN A CA 1
ATOM 5247 C C . ASN A 1 688 ? 178.614 112.454 164.818 1.00 93.96 688 ASN A C 1
ATOM 5248 O O . ASN A 1 688 ? 179.494 111.597 164.725 1.00 93.96 688 ASN A O 1
ATOM 5253 N N . MET A 1 689 ? 177.521 112.287 165.558 1.00 99.18 689 MET A N 1
ATOM 5254 C CA . MET A 1 689 ? 177.279 110.992 166.179 1.00 99.18 689 MET A CA 1
ATOM 5255 C C . MET A 1 689 ? 175.795 110.812 166.443 1.00 99.18 689 MET A C 1
ATOM 5256 O O . MET A 1 689 ? 175.023 111.773 166.474 1.00 99.18 689 MET A O 1
ATOM 5261 N N . THR A 1 690 ? 175.417 109.553 166.631 1.00 108.68 690 THR A N 1
ATOM 5262 C CA . THR A 1 690 ? 174.070 109.171 167.011 1.00 108.68 690 THR A CA 1
ATOM 5263 C C . THR A 1 690 ? 174.172 108.222 168.197 1.00 108.68 690 THR A C 1
ATOM 5264 O O . THR A 1 690 ? 175.199 107.570 168.402 1.00 108.68 690 THR A O 1
ATOM 5268 N N . VAL A 1 691 ? 173.100 108.159 168.982 1.00 117.82 691 VAL A N 1
ATOM 5269 C CA . VAL A 1 691 ? 173.076 107.434 170.248 1.00 117.82 691 VAL A CA 1
ATOM 5270 C C . VAL A 1 691 ? 172.093 106.275 170.183 1.00 117.82 691 VAL A C 1
ATOM 5271 O O . VAL A 1 691 ? 171.397 105.978 171.160 1.00 117.82 691 VAL A O 1
ATOM 5275 N N . ILE A 1 692 ? 172.031 105.613 169.027 1.00 119.31 692 ILE A N 1
ATOM 5276 C CA . ILE A 1 692 ? 171.194 104.434 168.841 1.00 119.31 692 ILE A CA 1
ATOM 5277 C C . ILE A 1 692 ? 171.613 103.381 169.857 1.00 119.31 692 ILE A C 1
ATOM 5278 O O . ILE A 1 692 ? 172.676 103.497 170.477 1.00 119.31 692 ILE A O 1
ATOM 5283 N N . SER A 1 693 ? 170.785 102.343 170.009 1.00 124.00 693 SER A N 1
ATOM 5284 C CA . SER A 1 693 ? 170.664 101.553 171.241 1.00 124.00 693 SER A CA 1
ATOM 5285 C C . SER A 1 693 ? 169.935 102.361 172.313 1.00 124.00 693 SER A C 1
ATOM 5286 O O . SER A 1 693 ? 170.346 102.414 173.472 1.00 124.00 693 SER A O 1
ATOM 5289 N N . ASN A 1 694 ? 168.854 103.014 171.901 1.00 127.67 694 ASN A N 1
ATOM 5290 C CA . ASN A 1 694 ? 167.907 103.663 172.794 1.00 127.67 694 ASN A CA 1
ATOM 5291 C C . ASN A 1 694 ? 166.950 102.677 173.449 1.00 127.67 694 ASN A C 1
ATOM 5292 O O . ASN A 1 694 ? 165.950 103.103 174.035 1.00 127.67 694 ASN A O 1
ATOM 5297 N N . ASN A 1 695 ? 167.233 101.376 173.360 1.00 127.59 695 ASN A N 1
ATOM 5298 C CA . ASN A 1 695 ? 166.265 100.368 173.778 1.00 127.59 695 ASN A CA 1
ATOM 5299 C C . ASN A 1 695 ? 166.082 100.336 175.289 1.00 127.59 695 ASN A C 1
ATOM 5300 O O . ASN A 1 695 ? 165.001 99.979 175.770 1.00 127.59 695 ASN A O 1
ATOM 5305 N N . VAL A 1 696 ? 167.106 100.708 176.050 1.00 127.74 696 VAL A N 1
ATOM 5306 C CA . VAL A 1 696 ? 167.016 100.707 177.508 1.00 127.74 696 VAL A CA 1
ATOM 5307 C C . VAL A 1 696 ? 167.339 102.110 178.008 1.00 127.74 696 VAL A C 1
ATOM 5308 O O . VAL A 1 696 ? 168.433 102.344 178.541 1.00 127.74 696 VAL A O 1
ATOM 5312 N N . PRO A 1 697 ? 166.428 103.073 177.852 1.00 128.43 697 PRO A N 1
ATOM 5313 C CA . PRO A 1 697 ? 166.696 104.428 178.348 1.00 128.43 697 PRO A CA 1
ATOM 5314 C C . PRO A 1 697 ? 166.346 104.536 179.825 1.00 128.43 697 PRO A C 1
ATOM 5315 O O . PRO A 1 697 ? 165.281 104.095 180.262 1.00 128.43 697 PRO A O 1
ATOM 5319 N N . ARG A 1 698 ? 167.246 105.139 180.590 1.00 127.33 698 ARG A N 1
ATOM 5320 C CA . ARG A 1 698 ? 167.043 105.293 182.023 1.00 127.33 698 ARG A CA 1
ATOM 5321 C C . ARG A 1 698 ? 166.005 106.388 182.257 1.00 127.33 698 ARG A C 1
ATOM 5322 O O . ARG A 1 698 ? 165.362 106.890 181.331 1.00 127.33 698 ARG A O 1
ATOM 5330 N N . VAL A 1 699 ? 165.822 106.762 183.517 1.00 126.96 699 VAL A N 1
ATOM 5331 C CA . VAL A 1 699 ? 164.822 107.760 183.888 1.00 126.96 699 VAL A CA 1
ATOM 5332 C C . VAL A 1 699 ? 165.511 108.846 184.701 1.00 126.96 699 VAL A C 1
ATOM 5333 O O . VAL A 1 699 ? 166.593 108.622 185.267 1.00 126.96 699 VAL A O 1
ATOM 5337 N N . PRO A 1 700 ? 164.929 110.046 184.750 1.00 126.63 700 PRO A N 1
ATOM 5338 C CA . PRO A 1 700 ? 165.470 111.081 185.637 1.00 126.63 700 PRO A CA 1
ATOM 5339 C C . PRO A 1 700 ? 165.555 110.556 187.060 1.00 126.63 700 PRO A C 1
ATOM 5340 O O . PRO A 1 700 ? 164.643 109.889 187.552 1.00 126.63 700 PRO A O 1
ATOM 5344 N N . VAL A 1 701 ? 166.669 110.875 187.720 1.00 124.20 701 VAL A N 1
ATOM 5345 C CA . VAL A 1 701 ? 167.114 110.087 188.864 1.00 124.20 701 VAL A CA 1
ATOM 5346 C C . VAL A 1 701 ? 166.117 110.151 190.018 1.00 124.20 701 VAL A C 1
ATOM 5347 O O . VAL A 1 701 ? 166.020 109.209 190.815 1.00 124.20 701 VAL A O 1
ATOM 5351 N N . LEU A 1 702 ? 165.345 111.231 190.119 1.00 124.87 702 LEU A N 1
ATOM 5352 C CA . LEU A 1 702 ? 164.389 111.403 191.208 1.00 124.87 702 LEU A CA 1
ATOM 5353 C C . LEU A 1 702 ? 162.962 111.561 190.693 1.00 124.87 702 LEU A C 1
ATOM 5354 O O . LEU A 1 702 ? 162.211 112.421 191.156 1.00 124.87 702 LEU A O 1
ATOM 5359 N N . GLY A 1 703 ? 162.579 110.735 189.724 1.00 127.45 703 GLY A N 1
ATOM 5360 C CA . GLY A 1 703 ? 161.186 110.645 189.306 1.00 127.45 703 GLY A CA 1
ATOM 5361 C C . GLY A 1 703 ? 160.573 111.952 188.854 1.00 127.45 703 GLY A C 1
ATOM 5362 O O . GLY A 1 703 ? 159.439 112.268 189.232 1.00 127.45 703 GLY A O 1
ATOM 5363 N N . VAL A 1 704 ? 161.289 112.711 188.060 1.00 129.11 704 VAL A N 1
ATOM 5364 C CA . VAL A 1 704 ? 160.854 114.040 187.653 1.00 129.11 704 VAL A CA 1
ATOM 5365 C C . VAL A 1 704 ? 160.147 113.946 186.307 1.00 129.11 704 VAL A C 1
ATOM 5366 O O . VAL A 1 704 ? 160.478 113.107 185.463 1.00 129.11 704 VAL A O 1
ATOM 5370 N N . THR A 1 705 ? 159.146 114.805 186.112 1.00 132.60 705 THR A N 1
ATOM 5371 C CA . THR A 1 705 ? 158.432 114.853 184.843 1.00 132.60 705 THR A CA 1
ATOM 5372 C C . THR A 1 705 ? 159.373 115.277 183.722 1.00 132.60 705 THR A C 1
ATOM 5373 O O . THR A 1 705 ? 160.263 116.111 183.916 1.00 132.60 705 THR A O 1
ATOM 5377 N N . TYR A 1 706 ? 159.170 114.696 182.541 1.00 131.06 706 TYR A N 1
ATOM 5378 C CA . TYR A 1 706 ? 160.077 114.920 181.423 1.00 131.06 706 TYR A CA 1
ATOM 5379 C C . TYR A 1 706 ? 160.016 116.368 180.952 1.00 131.06 706 TYR A C 1
ATOM 5380 O O . TYR A 1 706 ? 158.935 116.917 180.720 1.00 131.06 706 TYR A O 1
ATOM 5389 N N . ALA A 1 707 ? 161.190 116.977 180.794 1.00 128.94 707 ALA A N 1
ATOM 5390 C CA . ALA A 1 707 ? 161.335 118.431 180.721 1.00 128.94 707 ALA A CA 1
ATOM 5391 C C . ALA A 1 707 ? 161.473 118.946 179.295 1.00 128.94 707 ALA A C 1
ATOM 5392 O O . ALA A 1 707 ? 162.243 119.877 179.045 1.00 128.94 707 ALA A O 1
ATOM 5394 N N . SER A 1 708 ? 160.768 118.340 178.339 1.00 128.14 708 SER A N 1
ATOM 5395 C CA . SER A 1 708 ? 160.706 118.826 176.962 1.00 128.14 708 SER A CA 1
ATOM 5396 C C . SER A 1 708 ? 162.076 118.819 176.293 1.00 128.14 708 SER A C 1
ATOM 5397 O O . SER A 1 708 ? 162.223 119.258 175.148 1.00 128.14 708 SER A O 1
ATOM 5400 N N . ILE A 1 709 ? 163.083 118.332 177.012 1.00 126.95 709 ILE A N 1
ATOM 5401 C CA . ILE A 1 709 ? 164.401 118.040 176.468 1.00 126.95 709 ILE A CA 1
ATOM 5402 C C . ILE A 1 709 ? 164.748 116.629 176.925 1.00 126.95 709 ILE A C 1
ATOM 5403 O O . ILE A 1 709 ? 165.923 116.270 177.063 1.00 126.95 709 ILE A O 1
ATOM 5408 N N . TYR A 1 710 ? 163.718 115.825 177.186 1.00 126.82 710 TYR A N 1
ATOM 5409 C CA . TYR A 1 710 ? 163.918 114.446 177.618 1.00 126.82 710 TYR A CA 1
ATOM 5410 C C . TYR A 1 710 ? 162.703 113.667 177.133 1.00 126.82 710 TYR A C 1
ATOM 5411 O O . TYR A 1 710 ? 161.609 113.836 177.676 1.00 126.82 710 TYR A O 1
ATOM 5420 N N . GLN A 1 711 ? 162.889 112.871 176.077 1.00 130.58 711 GLN A N 1
ATOM 5421 C CA . GLN A 1 711 ? 161.884 112.009 175.451 1.00 130.58 711 GLN A CA 1
ATOM 5422 C C . GLN A 1 711 ? 160.595 112.738 175.069 1.00 130.58 711 GLN A C 1
ATOM 5423 O O . GLN A 1 711 ? 159.586 112.093 174.767 1.00 130.58 711 GLN A O 1
ATOM 5429 N N . ASP A 1 712 ? 160.615 114.068 175.032 1.00 130.71 712 ASP A N 1
ATOM 5430 C CA . ASP A 1 712 ? 159.455 114.832 174.569 1.00 130.71 712 ASP A CA 1
ATOM 5431 C C . ASP A 1 712 ? 159.513 114.911 173.051 1.00 130.71 712 ASP A C 1
ATOM 5432 O O . ASP A 1 712 ? 160.133 115.809 172.479 1.00 130.71 712 ASP A O 1
ATOM 5437 N N . SER A 1 713 ? 158.840 113.968 172.393 1.00 132.36 713 SER A N 1
ATOM 5438 C CA . SER A 1 713 ? 158.969 113.755 170.953 1.00 132.36 713 SER A CA 1
ATOM 5439 C C . SER A 1 713 ? 160.443 113.593 170.584 1.00 132.36 713 SER A C 1
ATOM 5440 O O . SER A 1 713 ? 161.009 114.341 169.784 1.00 132.36 713 SER A O 1
ATOM 5443 N N . ARG A 1 714 ? 161.058 112.585 171.206 1.00 130.56 714 ARG A N 1
ATOM 5444 C CA . ARG A 1 714 ? 162.505 112.418 171.134 1.00 130.56 714 ARG A CA 1
ATOM 5445 C C . ARG A 1 714 ? 162.980 112.253 169.698 1.00 130.56 714 ARG A C 1
ATOM 5446 O O . ARG A 1 714 ? 163.892 112.957 169.252 1.00 130.56 714 ARG A O 1
ATOM 5454 N N . THR A 1 715 ? 162.359 111.338 168.956 1.00 131.54 715 THR A N 1
ATOM 5455 C CA . THR A 1 715 ? 162.849 110.907 167.649 1.00 131.54 715 THR A CA 1
ATOM 5456 C C . THR A 1 715 ? 164.309 110.457 167.773 1.00 131.54 715 THR A C 1
ATOM 5457 O O . THR A 1 715 ? 165.243 111.088 167.273 1.00 131.54 715 THR A O 1
ATOM 5461 N N . GLU A 1 716 ? 164.486 109.373 168.530 1.00 129.97 716 GLU A N 1
ATOM 5462 C CA . GLU A 1 716 ? 165.746 108.681 168.788 1.00 129.97 716 GLU A CA 1
ATOM 5463 C C . GLU A 1 716 ? 166.680 109.448 169.716 1.00 129.97 716 GLU A C 1
ATOM 5464 O O . GLU A 1 716 ? 167.769 108.949 170.018 1.00 129.97 716 GLU A O 1
ATOM 5470 N N . LEU A 1 717 ? 166.299 110.636 170.186 1.00 127.96 717 LEU A N 1
ATOM 5471 C CA . LEU A 1 717 ? 167.126 111.404 171.116 1.00 127.96 717 LEU A CA 1
ATOM 5472 C C . LEU A 1 717 ? 166.673 111.092 172.538 1.00 127.96 717 LEU A C 1
ATOM 5473 O O . LEU A 1 717 ? 165.883 111.813 173.143 1.00 127.96 717 LEU A O 1
ATOM 5478 N N . GLU A 1 718 ? 167.158 109.988 173.061 1.00 126.20 718 GLU A N 1
ATOM 5479 C CA . GLU A 1 718 ? 166.920 109.706 174.472 1.00 126.20 718 GLU A CA 1
ATOM 5480 C C . GLU A 1 718 ? 168.189 109.350 175.227 1.00 126.20 718 GLU A C 1
ATOM 5481 O O . GLU A 1 718 ? 168.332 109.737 176.388 1.00 126.20 718 GLU A O 1
ATOM 5487 N N . ALA A 1 719 ? 169.111 108.618 174.599 1.00 122.39 719 ALA A N 1
ATOM 5488 C CA . ALA A 1 719 ? 170.345 108.238 175.275 1.00 122.39 719 ALA A CA 1
ATOM 5489 C C . ALA A 1 719 ? 171.325 109.402 175.347 1.00 122.39 719 ALA A C 1
ATOM 5490 O O . ALA A 1 719 ? 172.050 109.546 176.338 1.00 122.39 719 ALA A O 1
ATOM 5492 N N . ARG A 1 720 ? 171.365 110.239 174.308 1.00 120.92 720 ARG A N 1
ATOM 5493 C CA . ARG A 1 720 ? 172.206 111.429 174.361 1.00 120.92 720 ARG A CA 1
ATOM 5494 C C . ARG A 1 720 ? 171.719 112.389 175.435 1.00 120.92 720 ARG A C 1
ATOM 5495 O O . ARG A 1 720 ? 172.525 112.986 176.156 1.00 120.92 720 ARG A O 1
ATOM 5503 N N . ARG A 1 721 ? 170.402 112.547 175.562 1.00 122.40 721 ARG A N 1
ATOM 5504 C CA . ARG A 1 721 ? 169.866 113.379 176.630 1.00 122.40 721 ARG A CA 1
ATOM 5505 C C . ARG A 1 721 ? 170.184 112.782 177.992 1.00 122.40 721 ARG A C 1
ATOM 5506 O O . ARG A 1 721 ? 170.471 113.513 178.945 1.00 122.40 721 ARG A O 1
ATOM 5514 N N . PHE A 1 722 ? 170.157 111.453 178.102 1.00 121.00 722 PHE A N 1
ATOM 5515 C CA . PHE A 1 722 ? 170.542 110.813 179.355 1.00 121.00 722 PHE A CA 1
ATOM 5516 C C . PHE A 1 722 ? 172.001 111.097 179.696 1.00 121.00 722 PHE A C 1
ATOM 5517 O O . PHE A 1 722 ? 172.336 111.353 180.857 1.00 121.00 722 PHE A O 1
ATOM 5525 N N . LEU A 1 723 ? 172.882 111.059 178.698 1.00 117.06 723 LEU A N 1
ATOM 5526 C CA . LEU A 1 723 ? 174.311 111.221 178.930 1.00 117.06 723 LEU A CA 1
ATOM 5527 C C . LEU A 1 723 ? 174.774 112.672 178.923 1.00 117.06 723 LEU A C 1
ATOM 5528 O O . LEU A 1 723 ? 175.946 112.930 179.217 1.00 117.06 723 LEU A O 1
ATOM 5533 N N . GLN A 1 724 ? 173.897 113.622 178.604 1.00 114.21 724 GLN A N 1
ATOM 5534 C CA . GLN A 1 724 ? 174.333 114.993 178.377 1.00 114.21 724 GLN A CA 1
ATOM 5535 C C . GLN A 1 724 ? 173.593 116.003 179.246 1.00 114.21 724 GLN A C 1
ATOM 5536 O O . GLN A 1 724 ? 174.168 117.023 179.639 1.00 114.21 724 GLN A O 1
ATOM 5542 N N . THR A 1 725 ? 172.323 115.740 179.547 1.00 116.66 725 THR A N 1
ATOM 5543 C CA . THR A 1 725 ? 171.473 116.709 180.227 1.00 116.66 725 THR A CA 1
ATOM 5544 C C . THR A 1 725 ? 171.641 116.614 181.738 1.00 116.66 725 THR A C 1
ATOM 5545 O O . THR A 1 725 ? 171.596 115.520 182.309 1.00 116.66 725 THR A O 1
ATOM 5549 N N . LEU A 1 726 ? 171.843 117.764 182.374 1.00 116.71 726 LEU A N 1
ATOM 5550 C CA . LEU A 1 726 ? 171.802 117.906 183.822 1.00 116.71 726 LEU A CA 1
ATOM 5551 C C . LEU A 1 726 ? 170.499 118.597 184.198 1.00 116.71 726 LEU A C 1
ATOM 5552 O O . LEU A 1 726 ? 170.180 119.659 183.656 1.00 116.71 726 LEU A O 1
ATOM 5557 N N . VAL A 1 727 ? 169.747 117.995 185.114 1.00 118.30 727 VAL A N 1
ATOM 5558 C CA . VAL A 1 727 ? 168.428 118.483 185.497 1.00 118.30 727 VAL A CA 1
ATOM 5559 C C . VAL A 1 727 ? 168.406 118.705 187.003 1.00 118.30 727 VAL A C 1
ATOM 5560 O O . VAL A 1 727 ? 169.058 117.975 187.756 1.00 118.30 727 VAL A O 1
ATOM 5564 N N . PHE A 1 728 ? 167.678 119.734 187.436 1.00 117.76 728 PHE A N 1
ATOM 5565 C CA . PHE A 1 728 ? 167.677 120.160 188.828 1.00 117.76 728 PHE A CA 1
ATOM 5566 C C . PHE A 1 728 ? 166.283 120.626 189.225 1.00 117.76 728 PHE A C 1
ATOM 5567 O O . PHE A 1 728 ? 165.449 120.954 188.377 1.00 117.76 728 PHE A O 1
ATOM 5575 N N . ARG A 1 729 ? 166.040 120.657 190.535 1.00 119.44 729 ARG A N 1
ATOM 5576 C CA . ARG A 1 729 ? 164.760 121.089 191.081 1.00 119.44 729 ARG A CA 1
ATOM 5577 C C . ARG A 1 729 ? 165.001 122.103 192.191 1.00 119.44 729 ARG A C 1
ATOM 5578 O O . ARG A 1 729 ? 165.820 121.865 193.083 1.00 119.44 729 ARG A O 1
ATOM 5586 N N . ILE A 1 730 ? 164.287 123.226 192.132 1.00 118.71 730 ILE A N 1
ATOM 5587 C CA . ILE A 1 730 ? 164.505 124.363 193.020 1.00 118.71 730 ILE A CA 1
ATOM 5588 C C . ILE A 1 730 ? 163.185 124.758 193.670 1.00 118.71 730 ILE A C 1
ATOM 5589 O O . ILE A 1 730 ? 162.143 124.797 193.006 1.00 118.71 730 ILE A O 1
ATOM 5594 N N . HIS A 1 731 ? 163.230 125.051 194.970 1.00 118.32 731 HIS A N 1
ATOM 5595 C CA . HIS A 1 731 ? 162.084 125.610 195.676 1.00 118.32 731 HIS A CA 1
ATOM 5596 C C . HIS A 1 731 ? 162.588 126.428 196.855 1.00 118.32 731 HIS A C 1
ATOM 5597 O O . HIS A 1 731 ? 163.573 126.057 197.498 1.00 118.32 731 HIS A O 1
ATOM 5604 N N . GLY A 1 732 ? 161.915 127.540 197.132 1.00 116.42 732 GLY A N 1
ATOM 5605 C CA . GLY A 1 732 ? 162.306 128.379 198.246 1.00 116.42 732 GLY A CA 1
ATOM 5606 C C . GLY A 1 732 ? 161.552 129.694 198.235 1.00 116.42 732 GLY A C 1
ATOM 5607 O O . GLY A 1 732 ? 160.584 129.871 197.494 1.00 116.42 732 GLY A O 1
ATOM 5608 N N . ASN A 1 733 ? 162.015 130.610 199.085 1.00 114.06 733 ASN A N 1
ATOM 5609 C CA . ASN A 1 733 ? 161.431 131.942 199.176 1.00 114.06 733 ASN A CA 1
ATOM 5610 C C . ASN A 1 733 ? 162.486 132.918 199.673 1.00 114.06 733 ASN A C 1
ATOM 5611 O O . ASN A 1 733 ? 163.464 132.529 200.316 1.00 114.06 733 ASN A O 1
ATOM 5616 N N . TRP A 1 734 ? 162.271 134.200 199.377 1.00 109.75 734 TRP A N 1
ATOM 5617 C CA . TRP A 1 734 ? 163.223 135.244 199.729 1.00 109.75 734 TRP A CA 1
ATOM 5618 C C . TRP A 1 734 ? 162.486 136.559 199.936 1.00 109.75 734 TRP A C 1
ATOM 5619 O O . TRP A 1 734 ? 161.345 136.731 199.500 1.00 109.75 734 TRP A O 1
ATOM 5630 N N . SER A 1 735 ? 163.161 137.490 200.608 1.00 105.34 735 SER A N 1
ATOM 5631 C CA . SER A 1 735 ? 162.616 138.816 200.856 1.00 105.34 735 SER A CA 1
ATOM 5632 C C . SER A 1 735 ? 163.757 139.817 200.955 1.00 105.34 735 SER A C 1
ATOM 5633 O O . SER A 1 735 ? 164.800 139.519 201.541 1.00 105.34 735 SER A O 1
ATOM 5636 N N . ALA A 1 736 ? 163.550 141.004 200.389 1.00 99.12 736 ALA A N 1
ATOM 5637 C CA . ALA A 1 736 ? 164.573 142.041 200.396 1.00 99.12 736 ALA A CA 1
ATOM 5638 C C . ALA A 1 736 ? 163.927 143.380 200.067 1.00 99.12 736 ALA A C 1
ATOM 5639 O O . ALA A 1 736 ? 162.767 143.450 199.656 1.00 99.12 736 ALA A O 1
ATOM 5641 N N . ARG A 1 737 ? 164.701 144.447 200.257 1.00 95.28 737 ARG A N 1
ATOM 5642 C CA . ARG A 1 737 ? 164.280 145.806 199.938 1.00 95.28 737 ARG A CA 1
ATOM 5643 C C . ARG A 1 737 ? 164.978 146.252 198.659 1.00 95.28 737 ARG A C 1
ATOM 5644 O O . ARG A 1 737 ? 166.208 146.342 198.620 1.00 95.28 737 ARG A O 1
ATOM 5652 N N . ILE A 1 738 ? 164.194 146.536 197.627 1.00 91.54 738 ILE A N 1
ATOM 5653 C CA . ILE A 1 738 ? 164.704 146.797 196.285 1.00 91.54 738 ILE A CA 1
ATOM 5654 C C . ILE A 1 738 ? 164.697 148.303 196.053 1.00 91.54 738 ILE A C 1
ATOM 5655 O O . ILE A 1 738 ? 163.626 148.922 196.129 1.00 91.54 738 ILE A O 1
ATOM 5660 N N . PRO A 1 739 ? 165.838 148.923 195.767 1.00 86.64 739 PRO A N 1
ATOM 5661 C CA . PRO A 1 739 ? 165.861 150.374 195.573 1.00 86.64 739 PRO A CA 1
ATOM 5662 C C . PRO A 1 739 ? 165.106 150.795 194.327 1.00 86.64 739 PRO A C 1
ATOM 5663 O O . PRO A 1 739 ? 165.060 150.079 193.325 1.00 86.64 739 PRO A O 1
ATOM 5667 N N . TYR A 1 740 ? 164.505 151.975 194.401 1.00 82.18 740 TYR A N 1
ATOM 5668 C CA . TYR A 1 740 ? 163.943 152.600 193.218 1.00 82.18 740 TYR A CA 1
ATOM 5669 C C . TYR A 1 740 ? 165.051 153.229 192.388 1.00 82.18 740 TYR A C 1
ATOM 5670 O O . TYR A 1 740 ? 166.105 153.606 192.905 1.00 82.18 740 TYR A O 1
ATOM 5679 N N . THR A 1 741 ? 164.808 153.334 191.090 1.00 71.62 741 THR A N 1
ATOM 5680 C CA . THR A 1 741 ? 165.730 154.060 190.237 1.00 71.62 741 THR A CA 1
ATOM 5681 C C . THR A 1 741 ? 165.705 155.545 190.590 1.00 71.62 741 THR A C 1
ATOM 5682 O O . THR A 1 741 ? 164.637 156.098 190.868 1.00 71.62 741 THR A O 1
ATOM 5686 N N . PRO A 1 742 ? 166.854 156.211 190.598 1.00 61.07 742 PRO A N 1
ATOM 5687 C CA . PRO A 1 742 ? 166.864 157.656 190.834 1.00 61.07 742 PRO A CA 1
ATOM 5688 C C . PRO A 1 742 ? 166.182 158.401 189.698 1.00 61.07 742 PRO A C 1
ATOM 5689 O O . PRO A 1 742 ? 166.086 157.923 188.568 1.00 61.07 742 PRO A O 1
ATOM 5693 N N . GLY A 1 743 ? 165.690 159.596 190.021 1.00 53.76 743 GLY A N 1
ATOM 5694 C CA . GLY A 1 743 ? 164.966 160.377 189.036 1.00 53.76 743 GLY A CA 1
ATOM 5695 C C . GLY A 1 743 ? 165.836 160.979 187.956 1.00 53.76 743 GLY A C 1
ATOM 5696 O O . GLY A 1 743 ? 165.326 161.313 186.883 1.00 53.76 743 GLY A O 1
ATOM 5697 N N . ASN A 1 744 ? 167.132 161.122 188.209 1.00 51.45 744 ASN A N 1
ATOM 5698 C CA . ASN A 1 744 ? 168.055 161.704 187.246 1.00 51.45 744 ASN A CA 1
ATOM 5699 C C . ASN A 1 744 ? 168.618 160.680 186.275 1.00 51.45 744 ASN A C 1
ATOM 5700 O O . ASN A 1 744 ? 169.432 161.036 185.421 1.00 51.45 744 ASN A O 1
ATOM 5705 N N . LEU A 1 745 ? 168.197 159.433 186.380 1.00 49.27 745 LEU A N 1
ATOM 5706 C CA . LEU A 1 745 ? 168.747 158.333 185.605 1.00 49.27 745 LEU A CA 1
ATOM 5707 C C . LEU A 1 745 ? 168.295 158.277 184.146 1.00 49.27 745 LEU A C 1
ATOM 5708 O O . LEU A 1 745 ? 169.115 157.929 183.292 1.00 49.27 745 LEU A O 1
ATOM 5713 N N . PRO A 1 746 ? 167.032 158.582 183.803 1.00 45.28 746 PRO A N 1
ATOM 5714 C CA . PRO A 1 746 ? 166.589 158.361 182.413 1.00 45.28 746 PRO A CA 1
ATOM 5715 C C . PRO A 1 746 ? 167.427 159.029 181.333 1.00 45.28 746 PRO A C 1
ATOM 5716 O O . PRO A 1 746 ? 167.642 158.418 180.280 1.00 45.28 746 PRO A O 1
ATOM 5720 N N . THR A 1 747 ? 167.905 160.253 181.539 1.00 43.27 747 THR A N 1
ATOM 5721 C CA . THR A 1 747 ? 168.709 160.883 180.497 1.00 43.27 747 THR A CA 1
ATOM 5722 C C . THR A 1 747 ? 170.061 160.197 180.357 1.00 43.27 747 THR A C 1
ATOM 5723 O O . THR A 1 747 ? 170.582 160.053 179.244 1.00 43.27 747 THR A O 1
ATOM 5727 N N . ARG A 1 748 ? 170.636 159.748 181.473 1.00 42.79 748 ARG A N 1
ATOM 5728 C CA . ARG A 1 748 ? 171.859 158.961 181.405 1.00 42.79 748 ARG A CA 1
ATOM 5729 C C . ARG A 1 748 ? 171.622 157.640 180.691 1.00 42.79 748 ARG A C 1
ATOM 5730 O O . ARG A 1 748 ? 172.476 157.176 179.932 1.00 42.79 748 ARG A O 1
ATOM 5738 N N . ASN A 1 749 ? 170.472 157.012 180.934 1.00 42.38 749 ASN A N 1
ATOM 5739 C CA . ASN A 1 749 ? 170.141 155.783 180.225 1.00 42.38 749 ASN A CA 1
ATOM 5740 C C . ASN A 1 749 ? 170.050 156.026 178.729 1.00 42.38 749 ASN A C 1
ATOM 5741 O O . ASN A 1 749 ? 170.590 155.254 177.935 1.00 42.38 749 ASN A O 1
ATOM 5746 N N . THR A 1 750 ? 169.387 157.108 178.325 1.00 40.38 750 THR A N 1
ATOM 5747 C CA . THR A 1 750 ? 169.282 157.410 176.903 1.00 40.38 750 THR A CA 1
ATOM 5748 C C . THR A 1 750 ? 170.652 157.656 176.289 1.00 40.38 750 THR A C 1
ATOM 5749 O O . THR A 1 750 ? 170.941 157.174 175.190 1.00 40.38 750 THR A O 1
ATOM 5753 N N . ALA A 1 751 ? 171.513 158.402 176.981 1.00 40.01 751 ALA A N 1
ATOM 5754 C CA . ALA A 1 751 ? 172.853 158.630 176.453 1.00 40.01 751 ALA A CA 1
ATOM 5755 C C . ALA A 1 751 ? 173.656 157.342 176.387 1.00 40.01 751 ALA A C 1
ATOM 5756 O O . ALA A 1 751 ? 174.491 157.176 175.494 1.00 40.01 751 ALA A O 1
ATOM 5758 N N . ASN A 1 752 ? 173.410 156.417 177.309 1.00 40.56 752 ASN A N 1
ATOM 5759 C CA . ASN A 1 752 ? 174.255 155.244 177.455 1.00 40.56 752 ASN A CA 1
ATOM 5760 C C . ASN A 1 752 ? 173.877 154.099 176.534 1.00 40.56 752 ASN A C 1
ATOM 5761 O O . ASN A 1 752 ? 174.714 153.227 176.292 1.00 40.56 752 ASN A O 1
ATOM 5766 N N . GLN A 1 753 ? 172.645 154.050 176.041 1.00 39.38 753 GLN A N 1
ATOM 5767 C CA . GLN A 1 753 ? 172.225 152.846 175.343 1.00 39.38 753 GLN A CA 1
ATOM 5768 C C . GLN A 1 753 ? 171.332 153.080 174.131 1.00 39.38 753 GLN A C 1
ATOM 5769 O O . GLN A 1 753 ? 170.829 152.104 173.567 1.00 39.38 753 GLN A O 1
ATOM 5775 N N . HIS A 1 754 ? 171.134 154.316 173.689 1.00 37.53 754 HIS A N 1
ATOM 5776 C CA . HIS A 1 754 ? 170.410 154.531 172.447 1.00 37.53 754 HIS A CA 1
ATOM 5777 C C . HIS A 1 754 ? 171.322 154.251 171.262 1.00 37.53 754 HIS A C 1
ATOM 5778 O O . HIS A 1 754 ? 172.546 154.333 171.360 1.00 37.53 754 HIS A O 1
ATOM 5785 N N . GLN A 1 755 ? 170.713 153.904 170.135 1.00 36.97 755 GLN A N 1
ATOM 5786 C CA . GLN A 1 755 ? 171.449 153.674 168.903 1.00 36.97 755 GLN A CA 1
ATOM 5787 C C . GLN A 1 755 ? 171.172 154.713 167.834 1.00 36.97 755 GLN A C 1
ATOM 5788 O O . GLN A 1 755 ? 172.073 155.052 167.075 1.00 36.97 755 GLN A O 1
ATOM 5794 N N . ASP A 1 756 ? 169.958 155.243 167.783 1.00 40.50 756 ASP A N 1
ATOM 5795 C CA . ASP A 1 756 ? 169.535 156.148 166.730 1.00 40.50 756 ASP A CA 1
ATOM 5796 C C . ASP A 1 756 ? 168.858 157.354 167.361 1.00 40.50 756 ASP A C 1
ATOM 5797 O O . ASP A 1 756 ? 168.607 157.389 168.565 1.00 40.50 756 ASP A O 1
ATOM 5802 N N . ILE A 1 757 ? 168.583 158.365 166.535 1.00 39.15 757 ILE A N 1
ATOM 5803 C CA . ILE A 1 757 ? 167.850 159.536 167.007 1.00 39.15 757 ILE A CA 1
ATOM 5804 C C . ILE A 1 757 ? 166.389 159.188 167.267 1.00 39.15 757 ILE A C 1
ATOM 5805 O O . ILE A 1 757 ? 165.747 159.768 168.155 1.00 39.15 757 ILE A O 1
ATOM 5810 N N . GLN A 1 758 ? 165.842 158.238 166.507 1.00 38.28 758 GLN A N 1
ATOM 5811 C CA . GLN A 1 758 ? 164.497 157.744 166.777 1.00 38.28 758 GLN A CA 1
ATOM 5812 C C . GLN A 1 758 ? 164.387 157.202 168.193 1.00 38.28 758 GLN A C 1
ATOM 5813 O O . GLN A 1 758 ? 163.359 157.378 168.858 1.00 38.28 758 GLN A O 1
ATOM 5819 N N . GLN A 1 759 ? 165.440 156.541 168.673 1.00 38.46 759 GLN A N 1
ATOM 5820 C CA . GLN A 1 759 ? 165.445 156.053 170.045 1.00 38.46 759 GLN A CA 1
ATOM 5821 C C . GLN A 1 759 ? 165.420 157.205 171.040 1.00 38.46 759 GLN A C 1
ATOM 5822 O O . GLN A 1 759 ? 164.756 157.118 172.075 1.00 38.46 759 GLN A O 1
ATOM 5828 N N . VAL A 1 760 ? 166.124 158.296 170.740 1.00 37.22 760 VAL A N 1
ATOM 5829 C CA . VAL A 1 760 ? 166.093 159.472 171.606 1.00 37.22 760 VAL A CA 1
ATOM 5830 C C . VAL A 1 760 ? 164.677 160.027 171.697 1.00 37.22 760 VAL A C 1
ATOM 5831 O O . VAL A 1 760 ? 164.187 160.362 172.783 1.00 37.22 760 VAL A O 1
ATOM 5835 N N . ILE A 1 761 ? 164.001 160.131 170.553 1.00 36.94 761 ILE A N 1
ATOM 5836 C CA . ILE A 1 761 ? 162.643 160.670 170.537 1.00 36.94 761 ILE A CA 1
ATOM 5837 C C . ILE A 1 761 ? 161.694 159.773 171.323 1.00 36.94 761 ILE A C 1
ATOM 5838 O O . ILE A 1 761 ? 160.884 160.252 172.129 1.00 36.94 761 ILE A O 1
ATOM 5843 N N . ASN A 1 762 ? 161.788 158.460 171.119 1.00 37.95 762 ASN A N 1
ATOM 5844 C CA . ASN A 1 762 ? 160.902 157.539 171.825 1.00 37.95 762 ASN A CA 1
ATOM 5845 C C . ASN A 1 762 ? 161.173 157.535 173.325 1.00 37.95 762 ASN A C 1
ATOM 5846 O O . ASN A 1 762 ? 160.241 157.424 174.129 1.00 37.95 762 ASN A O 1
ATOM 5851 N N . ASP A 1 763 ? 162.440 157.652 173.725 1.00 40.07 763 ASP A N 1
ATOM 5852 C CA . ASP A 1 763 ? 162.770 157.727 175.145 1.00 40.07 763 ASP A CA 1
ATOM 5853 C C . ASP A 1 763 ? 162.213 158.992 175.777 1.00 40.07 763 ASP A C 1
ATOM 5854 O O . ASP A 1 763 ? 161.701 158.959 176.902 1.00 40.07 763 ASP A O 1
ATOM 5859 N N . SER A 1 764 ? 162.306 160.117 175.069 1.00 39.06 764 SER A N 1
ATOM 5860 C CA . SER A 1 764 ? 161.722 161.355 175.571 1.00 39.06 764 SER A CA 1
ATOM 5861 C C . SER A 1 764 ? 160.214 161.224 175.740 1.00 39.06 764 SER A C 1
ATOM 5862 O O . SER A 1 764 ? 159.649 161.698 176.732 1.00 39.06 764 SER A O 1
ATOM 5865 N N . ILE A 1 765 ? 159.546 160.574 174.787 1.00 39.85 765 ILE A N 1
ATOM 5866 C CA . ILE A 1 765 ? 158.103 160.362 174.901 1.00 39.85 765 ILE A CA 1
ATOM 5867 C C . ILE A 1 765 ? 157.778 159.509 176.124 1.00 39.85 765 ILE A C 1
ATOM 5868 O O . ILE A 1 765 ? 156.866 159.822 176.904 1.00 39.85 765 ILE A O 1
ATOM 5873 N N . SER A 1 766 ? 158.518 158.415 176.303 1.00 41.76 766 SER A N 1
ATOM 5874 C CA . SER A 1 766 ? 158.266 157.522 177.429 1.00 41.76 766 SER A CA 1
ATOM 5875 C C . SER A 1 766 ? 158.452 158.239 178.755 1.00 41.76 766 SER A C 1
ATOM 5876 O O . SER A 1 766 ? 157.668 158.044 179.689 1.00 41.76 766 SER A O 1
ATOM 5879 N N . GLN A 1 767 ? 159.489 159.068 178.865 1.00 43.95 767 GLN A N 1
ATOM 5880 C CA . GLN A 1 767 ? 159.712 159.779 180.118 1.00 43.95 767 GLN A CA 1
ATOM 5881 C C . GLN A 1 767 ? 158.682 160.872 180.346 1.00 43.95 767 GLN A C 1
ATOM 5882 O O . GLN A 1 767 ? 158.303 161.132 181.491 1.00 43.95 767 GLN A O 1
ATOM 5888 N N . GLU A 1 768 ? 158.216 161.522 179.283 1.00 45.13 768 GLU A N 1
ATOM 5889 C CA . GLU A 1 768 ? 157.237 162.583 179.453 1.00 45.13 768 GLU A CA 1
ATOM 5890 C C . GLU A 1 768 ? 155.855 162.047 179.787 1.00 45.13 768 GLU A C 1
ATOM 5891 O O . GLU A 1 768 ? 155.052 162.776 180.373 1.00 45.13 768 GLU A O 1
ATOM 5897 N N . LEU A 1 769 ? 155.561 160.790 179.445 1.00 43.78 769 LEU A N 1
ATOM 5898 C CA . LEU A 1 769 ? 154.260 160.228 179.805 1.00 43.78 769 LEU A CA 1
ATOM 5899 C C . LEU A 1 769 ? 153.990 160.322 181.301 1.00 43.78 769 LEU A C 1
ATOM 5900 O O . LEU A 1 769 ? 152.832 160.433 181.713 1.00 43.78 769 LEU A O 1
ATOM 5905 N N . GLY A 1 770 ? 155.035 160.277 182.131 1.00 45.64 770 GLY A N 1
ATOM 5906 C CA . GLY A 1 770 ? 154.849 160.404 183.565 1.00 45.64 770 GLY A CA 1
ATOM 5907 C C . GLY A 1 770 ? 154.626 161.818 184.053 1.00 45.64 770 GLY A C 1
ATOM 5908 O O . GLY A 1 770 ? 154.060 162.005 185.133 1.00 45.64 770 GLY A O 1
ATOM 5909 N N . ARG A 1 771 ? 155.056 162.819 183.284 1.00 47.65 771 ARG A N 1
ATOM 5910 C CA . ARG A 1 771 ? 154.885 164.208 183.695 1.00 47.65 771 ARG A CA 1
ATOM 5911 C C . ARG A 1 771 ? 153.448 164.677 183.528 1.00 47.65 771 ARG A C 1
ATOM 5912 O O . ARG A 1 771 ? 152.984 165.527 184.293 1.00 47.65 771 ARG A O 1
ATOM 5920 N N . LEU A 1 772 ? 152.741 164.161 182.529 1.00 47.25 772 LEU A N 1
ATOM 5921 C CA . LEU A 1 772 ? 151.375 164.589 182.279 1.00 47.25 772 LEU A CA 1
ATOM 5922 C C . LEU A 1 772 ? 150.445 164.092 183.376 1.00 47.25 772 LEU A C 1
ATOM 5923 O O . LEU A 1 772 ? 150.647 163.027 183.961 1.00 47.25 772 LEU A O 1
ATOM 5928 N N . SER A 1 773 ? 149.418 164.884 183.653 1.00 47.97 773 SER A N 1
ATOM 5929 C CA . SER A 1 773 ? 148.483 164.558 184.715 1.00 47.97 773 SER A CA 1
ATOM 5930 C C . SER A 1 773 ? 147.618 163.369 184.323 1.00 47.97 773 SER A C 1
ATOM 5931 O O . SER A 1 773 ? 147.314 163.155 183.149 1.00 47.97 773 SER A O 1
ATOM 5934 N N . ASP A 1 774 ? 147.223 162.589 185.323 1.00 48.76 774 ASP A N 1
ATOM 5935 C CA . ASP A 1 774 ? 146.316 161.473 185.097 1.00 48.76 774 ASP A CA 1
ATOM 5936 C C . ASP A 1 774 ? 144.865 161.915 185.013 1.00 48.76 774 ASP A C 1
ATOM 5937 O O . ASP A 1 774 ? 143.988 161.076 184.788 1.00 48.76 774 ASP A O 1
ATOM 5942 N N . GLU A 1 775 ? 144.591 163.203 185.207 1.00 48.70 775 GLU A N 1
ATOM 5943 C CA . GLU A 1 775 ? 143.266 163.734 184.935 1.00 48.70 775 GLU A CA 1
ATOM 5944 C C . GLU A 1 775 ? 142.909 163.646 183.461 1.00 48.70 775 GLU A C 1
ATOM 5945 O O . GLU A 1 775 ? 141.723 163.651 183.123 1.00 48.70 775 GLU A O 1
ATOM 5951 N N . LEU A 1 776 ? 143.904 163.562 182.579 1.00 44.38 776 LEU A N 1
ATOM 5952 C CA . LEU A 1 776 ? 143.649 163.431 181.154 1.00 44.38 776 LEU A CA 1
ATOM 5953 C C . LEU A 1 776 ? 143.025 162.095 180.791 1.00 44.38 776 LEU A C 1
ATOM 5954 O O . LEU A 1 776 ? 142.546 161.942 179.665 1.00 44.38 776 LEU A O 1
ATOM 5959 N N . LEU A 1 777 ? 143.012 161.131 181.711 1.00 45.28 777 LEU A N 1
ATOM 5960 C CA . LEU A 1 777 ? 142.331 159.866 181.477 1.00 45.28 777 LEU A CA 1
ATOM 5961 C C . LEU A 1 777 ? 140.817 159.998 181.536 1.00 45.28 777 LEU A C 1
ATOM 5962 O O . LEU A 1 777 ? 140.123 158.979 181.537 1.00 45.28 777 LEU A O 1
ATOM 5967 N N . ASN A 1 778 ? 140.296 161.218 181.602 1.00 45.56 778 ASN A N 1
ATOM 5968 C CA . ASN A 1 778 ? 138.873 161.484 181.476 1.00 45.56 778 ASN A CA 1
ATOM 5969 C C . ASN A 1 778 ? 138.622 162.209 180.162 1.00 45.56 778 ASN A C 1
ATOM 5970 O O . ASN A 1 778 ? 139.394 163.086 179.774 1.00 45.56 778 ASN A O 1
ATOM 5975 N N . MET A 1 779 ? 137.540 161.839 179.473 1.00 44.23 779 MET A N 1
ATOM 5976 C CA . MET A 1 779 ? 137.322 162.357 178.125 1.00 44.23 779 MET A CA 1
ATOM 5977 C C . MET A 1 779 ? 137.122 163.867 178.117 1.00 44.23 779 MET A C 1
ATOM 5978 O O . MET A 1 779 ? 137.671 164.559 177.254 1.00 44.23 779 MET A O 1
ATOM 5983 N N . LYS A 1 780 ? 136.330 164.395 179.051 1.00 45.71 780 LYS A N 1
ATOM 5984 C CA . LYS A 1 780 ? 136.101 165.836 179.094 1.00 45.71 780 LYS A CA 1
ATOM 5985 C C . LYS A 1 780 ? 137.399 166.594 179.325 1.00 45.71 780 LYS A C 1
ATOM 5986 O O . LYS A 1 780 ? 137.657 167.616 178.677 1.00 45.71 780 LYS A O 1
ATOM 5992 N N . ASN A 1 781 ? 138.228 166.108 180.248 1.00 44.47 781 ASN A N 1
ATOM 5993 C CA . ASN A 1 781 ? 139.497 166.764 180.525 1.00 44.47 781 ASN A CA 1
ATOM 5994 C C . ASN A 1 781 ? 140.422 166.706 179.321 1.00 44.47 781 ASN A C 1
ATOM 5995 O O . ASN A 1 781 ? 141.125 167.677 179.024 1.00 44.47 781 ASN A O 1
ATOM 6000 N N . ARG A 1 782 ? 140.439 165.575 178.615 1.00 40.64 782 ARG A N 1
ATOM 6001 C CA . ARG A 1 782 ? 141.273 165.461 177.424 1.00 40.64 782 ARG A CA 1
ATOM 6002 C C . ARG A 1 782 ? 140.817 166.420 176.334 1.00 40.64 782 ARG A C 1
ATOM 6003 O O . ARG A 1 782 ? 141.642 167.067 175.678 1.00 40.64 782 ARG A O 1
ATOM 6011 N N . LEU A 1 783 ? 139.505 166.521 176.123 1.00 41.04 783 LEU A N 1
ATOM 6012 C CA . LEU A 1 783 ? 138.996 167.425 175.100 1.00 41.04 783 LEU A CA 1
ATOM 6013 C C . LEU A 1 783 ? 139.290 168.876 175.453 1.00 41.04 783 LEU A C 1
ATOM 6014 O O . LEU A 1 783 ? 139.651 169.670 174.577 1.00 41.04 783 LEU A O 1
ATOM 6019 N N . ASP A 1 784 ? 139.160 169.240 176.730 1.00 42.10 784 ASP A N 1
ATOM 6020 C CA . ASP A 1 784 ? 139.511 170.594 177.151 1.00 42.10 784 ASP A CA 1
ATOM 6021 C C . ASP A 1 784 ? 140.994 170.875 176.954 1.00 42.10 784 ASP A C 1
ATOM 6022 O O . ASP A 1 784 ? 141.371 171.956 176.487 1.00 42.10 784 ASP A O 1
ATOM 6027 N N . HIS A 1 785 ? 141.850 169.915 177.310 1.00 39.33 785 HIS A N 1
ATOM 6028 C CA . HIS A 1 785 ? 143.287 170.072 177.122 1.00 39.33 785 HIS A CA 1
ATOM 6029 C C . HIS A 1 785 ? 143.630 170.293 175.655 1.00 39.33 785 HIS A C 1
ATOM 6030 O O . HIS A 1 785 ? 144.430 171.176 175.319 1.00 39.33 785 HIS A O 1
ATOM 6037 N N . LEU A 1 786 ? 143.023 169.513 174.764 1.00 38.24 786 LEU A N 1
ATOM 6038 C CA . LEU A 1 786 ? 143.321 169.647 173.344 1.00 38.24 786 LEU A CA 1
ATOM 6039 C C . LEU A 1 786 ? 142.771 170.948 172.771 1.00 38.24 786 LEU A C 1
ATOM 6040 O O . LEU A 1 786 ? 143.398 171.557 171.899 1.00 38.24 786 LEU A O 1
ATOM 6045 N N . GLU A 1 787 ? 141.605 171.394 173.243 1.00 41.06 787 GLU A N 1
ATOM 6046 C CA . GLU A 1 787 ? 141.090 172.691 172.812 1.00 41.06 787 GLU A CA 1
ATOM 6047 C C . GLU A 1 787 ? 142.012 173.820 173.246 1.00 41.06 787 GLU A C 1
ATOM 6048 O O . GLU A 1 787 ? 142.244 174.768 172.491 1.00 41.06 787 GLU A O 1
ATOM 6054 N N . ARG A 1 788 ? 142.536 173.741 174.468 1.00 39.52 788 ARG A N 1
ATOM 6055 C CA . ARG A 1 788 ? 143.467 174.755 174.945 1.00 39.52 788 ARG A CA 1
ATOM 6056 C C . ARG A 1 788 ? 144.756 174.749 174.131 1.00 39.52 788 ARG A C 1
ATOM 6057 O O . ARG A 1 788 ? 145.304 175.810 173.810 1.00 39.52 788 ARG A O 1
ATOM 6065 N N . GLN A 1 789 ? 145.247 173.560 173.773 1.00 36.70 789 GLN A N 1
ATOM 6066 C CA . GLN A 1 789 ? 146.417 173.475 172.902 1.00 36.70 789 GLN A CA 1
ATOM 6067 C C . GLN A 1 789 ? 146.148 174.118 171.546 1.00 36.70 789 GLN A C 1
ATOM 6068 O O . GLN A 1 789 ? 146.995 174.846 171.014 1.00 36.70 789 GLN A O 1
ATOM 6074 N N . PHE A 1 790 ? 144.977 173.854 170.965 1.00 35.26 790 PHE A N 1
ATOM 6075 C CA . PHE A 1 790 ? 144.663 174.433 169.664 1.00 35.26 790 PHE A CA 1
ATOM 6076 C C . PHE A 1 790 ? 144.512 175.945 169.746 1.00 35.26 790 PHE A C 1
ATOM 6077 O O . PHE A 1 790 ? 144.884 176.662 168.812 1.00 35.26 790 PHE A O 1
ATOM 6085 N N . GLU A 1 791 ? 143.947 176.451 170.839 1.00 39.04 791 GLU A N 1
ATOM 6086 C CA . GLU A 1 791 ? 143.847 177.896 170.996 1.00 39.04 791 GLU A CA 1
ATOM 6087 C C . GLU A 1 791 ? 145.222 178.531 171.135 1.00 39.04 791 GLU A C 1
ATOM 6088 O O . GLU A 1 791 ? 145.467 179.608 170.586 1.00 39.04 791 GLU A O 1
ATOM 6094 N N . MET A 1 792 ? 146.131 177.887 171.868 1.00 37.86 792 MET A N 1
ATOM 6095 C CA . MET A 1 792 ? 147.510 178.366 171.904 1.00 37.86 792 MET A CA 1
ATOM 6096 C C . MET A 1 792 ? 148.107 178.411 170.506 1.00 37.86 792 MET A C 1
ATOM 6097 O O . MET A 1 792 ? 148.780 179.378 170.140 1.00 37.86 792 MET A O 1
ATOM 6102 N N . PHE A 1 793 ? 147.874 177.363 169.716 1.00 33.63 793 PHE A N 1
ATOM 6103 C CA . PHE A 1 793 ? 148.427 177.299 168.367 1.00 33.63 793 PHE A CA 1
ATOM 6104 C C . PHE A 1 793 ? 147.883 178.416 167.486 1.00 33.63 793 PHE A C 1
ATOM 6105 O O . PHE A 1 793 ? 148.634 179.043 166.734 1.00 33.63 793 PHE A O 1
ATOM 6113 N N . ILE A 1 794 ? 146.580 178.680 167.565 1.00 35.76 794 ILE A N 1
ATOM 6114 C CA . ILE A 1 794 ? 145.969 179.688 166.702 1.00 35.76 794 ILE A CA 1
ATOM 6115 C C . ILE A 1 794 ? 146.342 181.096 167.146 1.00 35.76 794 ILE A C 1
ATOM 6116 O O . ILE A 1 794 ? 146.556 181.983 166.314 1.00 35.76 794 ILE A O 1
ATOM 6121 N N . GLN A 1 795 ? 146.424 181.332 168.453 1.00 38.97 795 GLN A N 1
ATOM 6122 C CA . GLN A 1 795 ? 146.718 182.669 168.949 1.00 38.97 795 GLN A CA 1
ATOM 6123 C C . GLN A 1 795 ? 148.126 183.140 168.618 1.00 38.97 795 GLN A C 1
ATOM 6124 O O . GLN A 1 795 ? 148.404 184.332 168.765 1.00 38.97 795 GLN A O 1
ATOM 6130 N N . SER A 1 796 ? 149.011 182.255 168.179 1.00 36.36 796 SER A N 1
ATOM 6131 C CA . SER A 1 796 ? 150.397 182.607 167.915 1.00 36.36 796 SER A CA 1
ATOM 6132 C C . SER A 1 796 ? 150.680 182.823 166.440 1.00 36.36 796 SER A C 1
ATOM 6133 O O . SER A 1 796 ? 151.847 182.896 166.051 1.00 36.36 796 SER A O 1
ATOM 6136 N N . GLN A 1 797 ? 149.650 182.921 165.613 1.00 35.20 797 GLN A N 1
ATOM 6137 C CA . GLN A 1 797 ? 149.826 183.142 164.189 1.00 35.20 797 GLN A CA 1
ATOM 6138 C C . GLN A 1 797 ? 149.918 184.634 163.909 1.00 35.20 797 GLN A C 1
ATOM 6139 O O . GLN A 1 797 ? 149.101 185.416 164.401 1.00 35.20 797 GLN A O 1
ATOM 6145 N N . GLU A 1 798 ? 150.929 185.025 163.135 1.00 39.42 798 GLU A N 1
ATOM 6146 C CA . GLU A 1 798 ? 151.093 186.425 162.763 1.00 39.42 798 GLU A CA 1
ATOM 6147 C C . GLU A 1 798 ? 150.199 186.804 161.593 1.00 39.42 798 GLU A C 1
ATOM 6148 O O . GLU A 1 798 ? 149.670 187.918 161.549 1.00 39.42 798 GLU A O 1
ATOM 6154 N N . SER A 1 799 ? 150.028 185.901 160.641 1.00 38.20 799 SER A N 1
ATOM 6155 C CA . SER A 1 799 ? 149.144 186.127 159.514 1.00 38.20 799 SER A CA 1
ATOM 6156 C C . SER A 1 799 ? 147.748 185.618 159.847 1.00 38.20 799 SER A C 1
ATOM 6157 O O . SER A 1 799 ? 147.564 184.759 160.708 1.00 38.20 799 SER A O 1
ATOM 6160 N N . GLU A 1 800 ? 146.759 186.155 159.143 1.00 37.30 800 GLU A N 1
ATOM 6161 C CA . GLU A 1 800 ? 145.352 185.903 159.442 1.00 37.30 800 GLU A CA 1
ATOM 6162 C C . GLU A 1 800 ? 144.765 184.798 158.583 1.00 37.30 800 GLU A C 1
ATOM 6163 O O . GLU A 1 800 ? 143.589 184.844 158.238 1.00 37.30 800 GLU A O 1
ATOM 6169 N N . TRP A 1 801 ? 145.556 183.783 158.238 1.00 33.58 801 TRP A N 1
ATOM 6170 C CA . TRP A 1 801 ? 145.067 182.711 157.381 1.00 33.58 801 TRP A CA 1
ATOM 6171 C C . TRP A 1 801 ? 143.904 181.945 158.000 1.00 33.58 801 TRP A C 1
ATOM 6172 O O . TRP A 1 801 ? 143.102 181.371 157.261 1.00 33.58 801 TRP A O 1
ATOM 6183 N N . TRP A 1 802 ? 143.783 181.933 159.329 1.00 34.22 802 TRP A N 1
ATOM 6184 C CA . TRP A 1 802 ? 142.739 181.146 159.979 1.00 34.22 802 TRP A CA 1
ATOM 6185 C C . TRP A 1 802 ? 141.348 181.709 159.699 1.00 34.22 802 TRP A C 1
ATOM 6186 O O . TRP A 1 802 ? 140.396 180.947 159.505 1.00 34.22 802 TRP A O 1
ATOM 6197 N N . GLU A 1 803 ? 141.207 183.035 159.662 1.00 37.16 803 GLU A N 1
ATOM 6198 C CA . GLU A 1 803 ? 139.900 183.633 159.395 1.00 37.16 803 GLU A CA 1
ATOM 6199 C C . GLU A 1 803 ? 139.432 183.354 157.971 1.00 37.16 803 GLU A C 1
ATOM 6200 O O . GLU A 1 803 ? 138.262 183.021 157.744 1.00 37.16 803 GLU A O 1
ATOM 6206 N N . ILE A 1 804 ? 140.333 183.484 157.001 1.00 34.91 804 ILE A N 1
ATOM 6207 C CA . ILE A 1 804 ? 140.005 183.157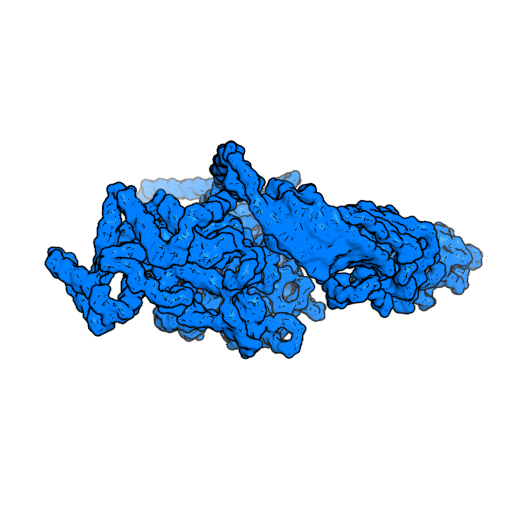 155.619 1.00 34.91 804 ILE A CA 1
ATOM 6208 C C . ILE A 1 804 ? 139.730 181.667 155.461 1.00 34.91 804 ILE A C 1
ATOM 6209 O O . ILE A 1 804 ? 138.853 181.267 154.688 1.00 34.91 804 ILE A O 1
ATOM 6214 N N . LEU A 1 805 ? 140.443 180.823 156.206 1.00 34.78 805 LEU A N 1
ATOM 6215 C CA . LEU A 1 805 ? 140.132 179.398 156.190 1.00 34.78 805 LEU A CA 1
ATOM 6216 C C . LEU A 1 805 ? 138.729 179.132 156.719 1.00 34.78 805 LEU A C 1
ATOM 6217 O O . LEU A 1 805 ? 138.001 178.300 156.171 1.00 34.78 805 LEU A O 1
ATOM 6222 N N . LEU A 1 806 ? 138.342 179.813 157.797 1.00 35.63 806 LEU A N 1
ATOM 6223 C CA . LEU A 1 806 ? 137.000 179.641 158.343 1.00 35.63 806 LEU A CA 1
ATOM 6224 C C . LEU A 1 806 ? 135.937 180.087 157.349 1.00 35.63 806 LEU A C 1
ATOM 6225 O O . LEU A 1 806 ? 134.897 179.435 157.206 1.00 35.63 806 LEU A O 1
ATOM 6230 N N . ASN A 1 807 ? 136.178 181.200 156.655 1.00 35.97 807 ASN A N 1
ATOM 6231 C CA . ASN A 1 807 ? 135.245 181.639 155.621 1.00 35.97 807 ASN A CA 1
ATOM 6232 C C . ASN A 1 807 ? 135.122 180.605 154.507 1.00 35.97 807 ASN A C 1
ATOM 6233 O O . ASN A 1 807 ? 134.014 180.308 154.041 1.00 35.97 807 ASN A O 1
ATOM 6238 N N . VAL A 1 808 ? 136.251 180.045 154.072 1.00 35.36 808 VAL A N 1
ATOM 6239 C CA . VAL A 1 808 ? 136.235 179.025 153.028 1.00 35.36 808 VAL A CA 1
ATOM 6240 C C . VAL A 1 808 ? 135.438 177.809 153.477 1.00 35.36 808 VAL A C 1
ATOM 6241 O O . VAL A 1 808 ? 134.637 177.259 152.715 1.00 35.36 808 VAL A O 1
ATOM 6245 N N . VAL A 1 809 ? 135.646 177.369 154.717 1.00 36.53 809 VAL A N 1
ATOM 6246 C CA . VAL A 1 809 ? 134.969 176.172 155.203 1.00 36.53 809 VAL A CA 1
ATOM 6247 C C . VAL A 1 809 ? 133.474 176.417 155.345 1.00 36.53 809 VAL A C 1
ATOM 6248 O O . VAL A 1 809 ? 132.657 175.543 155.038 1.00 36.53 809 VAL A O 1
ATOM 6252 N N . MET A 1 810 ? 133.090 177.606 155.804 1.00 40.55 810 MET A N 1
ATOM 6253 C CA . MET A 1 810 ? 131.673 177.914 155.942 1.00 40.55 810 MET A CA 1
ATOM 6254 C C . MET A 1 810 ? 130.997 177.935 154.574 1.00 40.55 810 MET A C 1
ATOM 6255 O O . MET A 1 810 ? 129.910 177.364 154.393 1.00 40.55 810 MET A O 1
ATOM 6260 N N . ASP A 1 811 ? 131.650 178.556 153.585 1.00 39.89 811 ASP A N 1
ATOM 6261 C CA . ASP A 1 811 ? 131.117 178.563 152.226 1.00 39.89 811 ASP A CA 1
ATOM 6262 C C . ASP A 1 811 ? 130.993 177.154 151.670 1.00 39.89 811 ASP A C 1
ATOM 6263 O O . ASP A 1 811 ? 129.996 176.823 151.024 1.00 39.89 811 ASP A O 1
ATOM 6268 N N . THR A 1 812 ? 132.012 176.320 151.883 1.00 38.41 812 THR A N 1
ATOM 6269 C CA . THR A 1 812 ? 131.968 174.947 151.393 1.00 38.41 812 THR A CA 1
ATOM 6270 C C . THR A 1 812 ? 130.809 174.183 152.008 1.00 38.41 812 THR A C 1
ATOM 6271 O O . THR A 1 812 ? 130.102 173.444 151.316 1.00 38.41 812 THR A O 1
ATOM 6275 N N . VAL A 1 813 ? 130.596 174.356 153.310 1.00 38.80 813 VAL A N 1
ATOM 6276 C CA . VAL A 1 813 ? 129.491 173.685 153.980 1.00 38.80 813 VAL A CA 1
ATOM 6277 C C . VAL A 1 813 ? 128.158 174.128 153.394 1.00 38.80 813 VAL A C 1
ATOM 6278 O O . VAL A 1 813 ? 127.246 173.315 153.211 1.00 38.80 813 VAL A O 1
ATOM 6282 N N . LEU A 1 814 ? 128.023 175.411 153.071 1.00 40.58 814 LEU A N 1
ATOM 6283 C CA . LEU A 1 814 ? 126.746 175.910 152.578 1.00 40.58 814 LEU A CA 1
ATOM 6284 C C . LEU A 1 814 ? 126.596 175.817 151.063 1.00 40.58 814 LEU A C 1
ATOM 6285 O O . LEU A 1 814 ? 125.597 176.298 150.527 1.00 40.58 814 LEU A O 1
ATOM 6290 N N . GLY A 1 815 ? 127.549 175.213 150.363 1.00 41.10 815 GLY A N 1
ATOM 6291 C CA . GLY A 1 815 ? 127.377 174.859 148.969 1.00 41.10 815 GLY A CA 1
ATOM 6292 C C . GLY A 1 815 ? 128.157 175.690 147.979 1.00 41.10 815 GLY A C 1
ATOM 6293 O O . GLY A 1 815 ? 128.184 175.337 146.797 1.00 41.10 815 GLY A O 1
ATOM 6294 N N . TYR A 1 816 ? 128.785 176.777 148.407 1.00 41.95 816 TYR A N 1
ATOM 6295 C CA . TYR A 1 816 ? 129.564 177.626 147.515 1.00 41.95 816 TYR A CA 1
ATOM 6296 C C . TYR A 1 816 ? 131.000 177.131 147.516 1.00 41.95 816 TYR A C 1
ATOM 6297 O O . TYR A 1 816 ? 131.688 177.204 148.536 1.00 41.95 816 TYR A O 1
ATOM 6306 N N . PHE A 1 817 ? 131.460 176.635 146.374 1.00 42.06 817 PHE A N 1
ATOM 6307 C CA . PHE A 1 817 ? 132.769 176.011 146.270 1.00 42.06 817 PHE A CA 1
ATOM 6308 C C . PHE A 1 817 ? 133.766 177.012 145.704 1.00 42.06 817 PHE A C 1
ATOM 6309 O O . PHE A 1 817 ? 133.601 177.494 144.580 1.00 42.06 817 PHE A O 1
ATOM 6317 N N . SER A 1 818 ? 134.797 177.313 146.487 1.00 39.78 818 SER A N 1
ATOM 6318 C CA . SER A 1 818 ? 135.763 178.351 146.177 1.00 39.78 818 SER A CA 1
ATOM 6319 C C . SER A 1 818 ? 136.988 177.764 145.494 1.00 39.78 818 SER A C 1
ATOM 6320 O O . SER A 1 818 ? 137.389 176.630 145.757 1.00 39.78 818 SER A O 1
ATOM 6323 N N . THR A 1 819 ? 137.585 178.558 144.611 1.00 38.26 819 THR A N 1
ATOM 6324 C CA . THR A 1 819 ? 138.734 178.101 143.846 1.00 38.26 819 THR A CA 1
ATOM 6325 C C . THR A 1 819 ? 140.014 178.075 144.671 1.00 38.26 819 THR A C 1
ATOM 6326 O O . THR A 1 819 ? 140.941 177.340 144.326 1.00 38.26 819 THR A O 1
ATOM 6330 N N . PHE A 1 820 ? 140.077 178.820 145.773 1.00 37.85 820 PHE A N 1
ATOM 6331 C CA . PHE A 1 820 ? 141.280 178.897 146.590 1.00 37.85 820 PHE A CA 1
ATOM 6332 C C . PHE A 1 820 ? 141.128 178.180 147.929 1.00 37.85 820 PHE A C 1
ATOM 6333 O O . PHE A 1 820 ? 141.865 178.464 148.885 1.00 37.85 820 PHE A O 1
ATOM 6341 N N . ALA A 1 821 ? 140.194 177.232 148.006 1.00 36.29 821 ALA A N 1
ATOM 6342 C CA . ALA A 1 821 ? 140.181 176.298 149.120 1.00 36.29 821 ALA A CA 1
ATOM 6343 C C . ALA A 1 821 ? 141.500 175.547 149.222 1.00 36.29 821 ALA A C 1
ATOM 6344 O O . ALA A 1 821 ? 141.949 175.229 150.326 1.00 36.29 821 ALA A O 1
ATOM 6346 N N . GLY A 1 822 ? 142.143 175.272 148.088 1.00 35.84 822 GLY A N 1
ATOM 6347 C CA . GLY A 1 822 ? 143.452 174.644 148.125 1.00 35.84 822 GLY A CA 1
ATOM 6348 C C . GLY A 1 822 ? 144.517 175.537 148.729 1.00 35.84 822 GLY A C 1
ATOM 6349 O O . GLY A 1 822 ? 145.414 175.060 149.427 1.00 35.84 822 GLY A O 1
ATOM 6350 N N . ASN A 1 823 ? 144.438 176.843 148.473 1.00 36.54 823 ASN A N 1
ATOM 6351 C CA . ASN A 1 823 ? 145.353 177.778 149.119 1.00 36.54 823 ASN A CA 1
ATOM 6352 C C . ASN A 1 823 ? 145.137 177.801 150.622 1.00 36.54 823 ASN A C 1
ATOM 6353 O O . ASN A 1 823 ? 146.100 177.830 151.397 1.00 36.54 823 ASN A O 1
ATOM 6358 N N . ALA A 1 824 ? 143.875 177.807 151.051 1.00 34.49 824 ALA A N 1
ATOM 6359 C CA . ALA A 1 824 ? 143.595 177.766 152.484 1.00 34.49 824 ALA A CA 1
ATOM 6360 C C . ALA A 1 824 ? 144.148 176.493 153.115 1.00 34.49 824 ALA A C 1
ATOM 6361 O O . ALA A 1 824 ? 144.763 176.532 154.192 1.00 34.49 824 ALA A O 1
ATOM 6363 N N . LEU A 1 825 ? 143.952 175.356 152.446 1.00 33.64 825 LEU A N 1
ATOM 6364 C CA . LEU A 1 825 ? 144.486 174.093 152.935 1.00 33.64 825 LEU A CA 1
ATOM 6365 C C . LEU A 1 825 ? 146.004 174.131 153.031 1.00 33.64 825 LEU A C 1
ATOM 6366 O O . LEU A 1 825 ? 146.583 173.657 154.014 1.00 33.64 825 LEU A O 1
ATOM 6371 N N . LYS A 1 826 ? 146.665 174.688 152.020 1.00 34.40 826 LYS A N 1
ATOM 6372 C CA . LYS A 1 826 ? 148.119 174.737 152.029 1.00 34.40 826 LYS A CA 1
ATOM 6373 C C . LYS A 1 826 ? 148.637 175.617 153.157 1.00 34.40 826 LYS A C 1
ATOM 6374 O O . LYS A 1 826 ? 149.629 175.276 153.809 1.00 34.40 826 LYS A O 1
ATOM 6380 N N . SER A 1 827 ? 147.979 176.751 153.405 1.00 33.34 827 SER A N 1
ATOM 6381 C CA . SER A 1 827 ? 148.402 177.615 154.502 1.00 33.34 827 SER A CA 1
ATOM 6382 C C . SER A 1 827 ? 148.237 176.919 155.847 1.00 33.34 827 SER A C 1
ATOM 6383 O O . SER A 1 827 ? 149.103 177.032 156.725 1.00 33.34 827 SER A O 1
ATOM 6386 N N . ALA A 1 828 ? 147.141 176.178 156.022 1.00 31.94 828 ALA A N 1
ATOM 6387 C CA . ALA A 1 828 ? 146.957 175.425 157.260 1.00 31.94 828 ALA A CA 1
ATOM 6388 C C . ALA A 1 828 ? 148.035 174.362 157.441 1.00 31.94 828 ALA A C 1
ATOM 6389 O O . ALA A 1 828 ? 148.589 174.207 158.537 1.00 31.94 828 ALA A O 1
ATOM 6391 N N . GLN A 1 829 ? 148.346 173.615 156.381 1.00 32.27 829 GLN A N 1
ATOM 6392 C CA . GLN A 1 829 ? 149.343 172.555 156.504 1.00 32.27 829 GLN A CA 1
ATOM 6393 C C . GLN A 1 829 ? 150.732 173.124 156.765 1.00 32.27 829 GLN A C 1
ATOM 6394 O O . GLN A 1 829 ? 151.508 172.548 157.534 1.00 32.27 829 GLN A O 1
ATOM 6400 N N . GLN A 1 830 ? 151.068 174.250 156.132 1.00 33.18 830 GLN A N 1
ATOM 6401 C CA . GLN A 1 830 ? 152.344 174.899 156.416 1.00 33.18 830 GLN A CA 1
ATOM 6402 C C . GLN A 1 830 ? 152.423 175.370 157.857 1.00 33.18 830 GLN A C 1
ATOM 6403 O O . GLN A 1 830 ? 153.467 175.230 158.505 1.00 33.18 830 GLN A O 1
ATOM 6409 N N . ALA A 1 831 ? 151.342 175.958 158.370 1.00 31.39 831 ALA A N 1
ATOM 6410 C CA . ALA A 1 831 ? 151.344 176.384 159.761 1.00 31.39 831 ALA A CA 1
ATOM 6411 C C . ALA A 1 831 ? 151.542 175.203 160.696 1.00 31.39 831 ALA A C 1
ATOM 6412 O O . ALA A 1 831 ? 152.264 175.308 161.690 1.00 31.39 831 ALA A O 1
ATOM 6414 N N . ILE A 1 832 ? 150.901 174.071 160.402 1.00 30.78 832 ILE A N 1
ATOM 6415 C CA . ILE A 1 832 ? 151.067 172.898 161.257 1.00 30.78 832 ILE A CA 1
ATOM 6416 C C . ILE A 1 832 ? 152.502 172.390 161.205 1.00 30.78 832 ILE A C 1
ATOM 6417 O O . ILE A 1 832 ? 153.088 172.044 162.235 1.00 30.78 832 ILE A O 1
ATOM 6422 N N . SER A 1 833 ? 153.093 172.326 160.009 1.00 31.82 833 SER A N 1
ATOM 6423 C CA . SER A 1 833 ? 154.446 171.789 159.913 1.00 31.82 833 SER A CA 1
ATOM 6424 C C . SER A 1 833 ? 155.488 172.736 160.482 1.00 31.82 833 SER A C 1
ATOM 6425 O O . SER A 1 833 ? 156.588 172.293 160.819 1.00 31.82 833 SER A O 1
ATOM 6428 N N . LYS A 1 834 ? 155.175 174.022 160.601 1.00 31.12 834 LYS A N 1
ATOM 6429 C CA . LYS A 1 834 ? 156.114 174.942 161.227 1.00 31.12 834 LYS A CA 1
ATOM 6430 C C . LYS A 1 834 ? 156.041 174.893 162.750 1.00 31.12 834 LYS A C 1
ATOM 6431 O O . LYS A 1 834 ? 157.048 175.139 163.421 1.00 31.12 834 LYS A O 1
ATOM 6437 N N . ALA A 1 835 ? 154.880 174.555 163.311 1.00 30.01 835 ALA A N 1
ATOM 6438 C CA . ALA A 1 835 ? 154.662 174.576 164.756 1.00 30.01 835 ALA A CA 1
ATOM 6439 C C . ALA A 1 835 ? 154.831 173.169 165.317 1.00 30.01 835 ALA A C 1
ATOM 6440 O O . ALA A 1 835 ? 153.870 172.475 165.634 1.00 30.01 835 ALA A O 1
ATOM 6442 N N . VAL A 1 836 ? 156.091 172.759 165.467 1.00 29.43 836 VAL A N 1
ATOM 6443 C CA . VAL A 1 836 ? 156.393 171.399 165.888 1.00 29.43 836 VAL A CA 1
ATOM 6444 C C . VAL A 1 836 ? 156.114 171.174 167.366 1.00 29.43 836 VAL A C 1
ATOM 6445 O O . VAL A 1 836 ? 155.939 170.027 167.788 1.00 29.43 836 VAL A O 1
ATOM 6449 N N . GLY A 1 837 ? 156.065 172.234 168.171 1.00 30.39 837 GLY A N 1
ATOM 6450 C CA . GLY A 1 837 ? 155.678 172.074 169.563 1.00 30.39 837 GLY A CA 1
ATOM 6451 C C . GLY A 1 837 ? 154.228 171.667 169.724 1.00 30.39 837 GLY A C 1
ATOM 6452 O O . GLY A 1 837 ? 153.900 170.824 170.563 1.00 30.39 837 GLY A O 1
ATOM 6453 N N . TYR A 1 838 ? 153.340 172.256 168.922 1.00 31.61 838 TYR A N 1
ATOM 6454 C CA . TYR A 1 838 ? 151.934 171.870 168.949 1.00 31.61 838 TYR A CA 1
ATOM 6455 C C . TYR A 1 838 ? 151.757 170.420 168.525 1.00 31.61 838 TYR A C 1
ATOM 6456 O O . TYR A 1 838 ? 150.994 169.669 169.144 1.00 31.61 838 TYR A O 1
ATOM 6465 N N . THR A 1 839 ? 152.460 170.007 167.472 1.00 31.44 839 THR A N 1
ATOM 6466 C CA . THR A 1 839 ? 152.404 168.622 167.026 1.00 31.44 839 THR A CA 1
ATOM 6467 C C . THR A 1 839 ? 152.931 167.675 168.096 1.00 31.44 839 THR A C 1
ATOM 6468 O O . THR A 1 839 ? 152.351 166.609 168.332 1.00 31.44 839 THR A O 1
ATOM 6472 N N . ARG A 1 840 ? 154.025 168.051 168.759 1.00 30.82 840 ARG A N 1
ATOM 6473 C CA . ARG A 1 840 ? 154.574 167.218 169.822 1.00 30.82 840 ARG A CA 1
ATOM 6474 C C . ARG A 1 840 ? 153.595 167.075 170.980 1.00 30.82 840 ARG A C 1
ATOM 6475 O O . ARG A 1 840 ? 153.427 165.979 171.518 1.00 30.82 840 ARG A O 1
ATOM 6483 N N . ARG A 1 841 ? 152.938 168.166 171.380 1.00 32.81 841 ARG A N 1
ATOM 6484 C CA . ARG A 1 841 ? 151.966 168.076 172.467 1.00 32.81 841 ARG A CA 1
ATOM 6485 C C . ARG A 1 841 ? 150.754 167.233 172.080 1.00 32.81 841 ARG A C 1
ATOM 6486 O O . ARG A 1 841 ? 150.235 166.472 172.907 1.00 32.81 841 ARG A O 1
ATOM 6494 N N . VAL A 1 842 ? 150.277 167.358 170.840 1.00 33.98 842 VAL A N 1
ATOM 6495 C CA . VAL A 1 842 ? 149.156 166.530 170.395 1.00 33.98 842 VAL A CA 1
ATOM 6496 C C . VAL A 1 842 ? 149.543 165.057 170.422 1.00 33.98 842 VAL A C 1
ATOM 6497 O O . VAL A 1 842 ? 148.784 164.202 170.897 1.00 33.98 842 VAL A O 1
ATOM 6501 N N . LEU A 1 843 ? 150.734 164.737 169.920 1.00 34.73 843 LEU A N 1
ATOM 6502 C CA . LEU A 1 843 ? 151.197 163.356 169.947 1.00 34.73 843 LEU A CA 1
ATOM 6503 C C . LEU A 1 843 ? 151.341 162.847 171.376 1.00 34.73 843 LEU A C 1
ATOM 6504 O O . LEU A 1 843 ? 150.996 161.698 171.669 1.00 34.73 843 LEU A O 1
ATOM 6509 N N . MET A 1 844 ? 151.856 163.684 172.277 1.00 37.20 844 MET A N 1
ATOM 6510 C CA . MET A 1 844 ? 152.037 163.261 173.659 1.00 37.20 844 MET A CA 1
ATOM 6511 C C . MET A 1 844 ? 150.708 162.959 174.331 1.00 37.20 844 MET A C 1
ATOM 6512 O O . MET A 1 844 ? 150.587 161.970 175.060 1.00 37.20 844 MET A O 1
ATOM 6517 N N . THR A 1 845 ? 149.699 163.802 174.116 1.00 37.28 845 THR A N 1
ATOM 6518 C CA . THR A 1 845 ? 148.406 163.524 174.731 1.00 37.28 845 THR A CA 1
ATOM 6519 C C . THR A 1 845 ? 147.725 162.314 174.099 1.00 37.28 845 THR A C 1
ATOM 6520 O O . THR A 1 845 ? 147.021 161.573 174.795 1.00 37.28 845 THR A O 1
ATOM 6524 N N . VAL A 1 846 ? 147.945 162.068 172.804 1.00 36.90 846 VAL A N 1
ATOM 6525 C CA . VAL A 1 846 ? 147.412 160.852 172.193 1.00 36.90 846 VAL A CA 1
ATOM 6526 C C . VAL A 1 846 ? 148.057 159.617 172.805 1.00 36.90 846 VAL A C 1
ATOM 6527 O O . VAL A 1 846 ? 147.378 158.632 173.111 1.00 36.90 846 VAL A O 1
ATOM 6531 N N . THR A 1 847 ? 149.376 159.647 172.992 1.00 38.61 847 THR A N 1
ATOM 6532 C CA . THR A 1 847 ? 150.074 158.502 173.566 1.00 38.61 847 THR A CA 1
ATOM 6533 C C . THR A 1 847 ? 149.726 158.309 175.033 1.00 38.61 847 THR A C 1
ATOM 6534 O O . THR A 1 847 ? 149.738 157.179 175.528 1.00 38.61 847 THR A O 1
ATOM 6538 N N . LYS A 1 848 ? 149.428 159.393 175.745 1.00 39.88 848 LYS A N 1
ATOM 6539 C CA . LYS A 1 848 ? 149.070 159.276 177.152 1.00 39.88 848 LYS A CA 1
ATOM 6540 C C . LYS A 1 848 ? 147.661 158.730 177.330 1.00 39.88 848 LYS A C 1
ATOM 6541 O O . LYS A 1 848 ? 147.422 157.896 178.209 1.00 39.88 848 LYS A O 1
ATOM 6547 N N . THR A 1 849 ? 146.715 159.179 176.508 1.00 39.24 849 THR A N 1
ATOM 6548 C CA . THR A 1 849 ? 145.315 158.867 176.758 1.00 39.24 849 THR A CA 1
ATOM 6549 C C . THR A 1 849 ? 144.833 157.588 176.087 1.00 39.24 849 THR A C 1
ATOM 6550 O O . THR A 1 849 ? 143.707 157.162 176.354 1.00 39.24 849 THR A O 1
ATOM 6554 N N . MET A 1 850 ? 145.634 156.969 175.230 1.00 41.02 850 MET A N 1
ATOM 6555 C CA . MET A 1 850 ? 145.233 155.704 174.642 1.00 41.02 850 MET A CA 1
ATOM 6556 C C . MET A 1 850 ? 145.494 154.566 175.622 1.00 41.02 850 MET A C 1
ATOM 6557 O O . MET A 1 850 ? 146.257 154.702 176.579 1.00 41.02 850 MET A O 1
ATOM 6562 N N . ARG A 1 851 ? 144.837 153.437 175.384 1.00 41.01 851 ARG A N 1
ATOM 6563 C CA . ARG A 1 851 ? 145.088 152.256 176.196 1.00 41.01 851 ARG A CA 1
ATOM 6564 C C . ARG A 1 851 ? 146.483 151.717 175.914 1.00 41.01 851 ARG A C 1
ATOM 6565 O O . ARG A 1 851 ? 146.839 151.459 174.762 1.00 41.01 851 ARG A O 1
ATOM 6573 N N . ASN A 1 852 ? 147.269 151.544 176.974 1.00 43.47 852 ASN A N 1
ATOM 6574 C CA . ASN A 1 852 ? 148.614 150.981 176.889 1.00 43.47 852 ASN A CA 1
ATOM 6575 C C . ASN A 1 852 ? 149.508 151.803 175.961 1.00 43.47 852 ASN A C 1
ATOM 6576 O O . ASN A 1 852 ? 149.958 151.340 174.915 1.00 43.47 852 ASN A O 1
ATOM 6581 N N . GLY A 1 853 ? 149.742 153.047 176.361 1.00 43.38 853 GLY A N 1
ATOM 6582 C CA . GLY A 1 853 ? 150.671 153.917 175.682 1.00 43.38 853 GLY A CA 1
ATOM 6583 C C . GLY A 1 853 ? 152.125 153.479 175.739 1.00 43.38 853 GLY A C 1
ATOM 6584 O O . GLY A 1 853 ? 152.826 153.488 174.721 1.00 43.38 853 GLY A O 1
ATOM 6585 N N . PRO A 1 854 ? 152.625 153.115 176.929 1.00 44.83 854 PRO A N 1
ATOM 6586 C CA . PRO A 1 854 ? 154.021 152.645 177.007 1.00 44.83 854 PRO A CA 1
ATOM 6587 C C . PRO A 1 854 ? 154.277 151.366 176.233 1.00 44.83 854 PRO A C 1
ATOM 6588 O O . PRO A 1 854 ? 155.335 151.218 175.598 1.00 44.83 854 PRO A O 1
ATOM 6592 N N . ILE A 1 855 ? 153.326 150.430 176.268 1.00 43.64 855 ILE A N 1
ATOM 6593 C CA . ILE A 1 855 ? 153.453 149.221 175.466 1.00 43.64 855 ILE A CA 1
ATOM 6594 C C . ILE A 1 855 ? 153.558 149.584 173.996 1.00 43.64 855 ILE A C 1
ATOM 6595 O O . ILE A 1 855 ? 154.327 148.979 173.247 1.00 43.64 855 ILE A O 1
ATOM 6600 N N . PHE A 1 856 ? 152.800 150.590 173.565 1.00 41.75 856 PHE A N 1
ATOM 6601 C CA . PHE A 1 856 ? 152.837 151.011 172.171 1.00 41.75 856 PHE A CA 1
ATOM 6602 C C . PHE A 1 856 ? 154.173 151.650 171.820 1.00 41.75 856 PHE A C 1
ATOM 6603 O O . PHE A 1 856 ? 154.725 151.401 170.741 1.00 41.75 856 PHE A O 1
ATOM 6611 N N . THR A 1 857 ? 154.713 152.472 172.719 1.00 42.55 857 THR A N 1
ATOM 6612 C CA . THR A 1 857 ? 155.990 153.117 172.440 1.00 42.55 857 THR A CA 1
ATOM 6613 C C . THR A 1 857 ? 157.119 152.099 172.349 1.00 42.55 857 THR A C 1
ATOM 6614 O O . THR A 1 857 ? 158.062 152.289 171.575 1.00 42.55 857 THR A O 1
ATOM 6618 N N . ARG A 1 858 ? 157.050 151.020 173.128 1.00 43.68 858 ARG A N 1
ATOM 6619 C CA . ARG A 1 858 ? 158.011 149.937 172.929 1.00 43.68 858 ARG A CA 1
ATOM 6620 C C . ARG A 1 858 ? 157.689 149.078 171.711 1.00 43.68 858 ARG A C 1
ATOM 6621 O O . ARG A 1 858 ? 158.599 148.483 171.128 1.00 43.68 858 ARG A O 1
ATOM 6629 N N . LEU A 1 859 ? 156.420 148.996 171.310 1.00 42.08 859 LEU A N 1
ATOM 6630 C CA . LEU A 1 859 ? 156.073 148.281 170.087 1.00 42.08 859 LEU A CA 1
ATOM 6631 C C . LEU A 1 859 ? 156.667 148.951 168.862 1.00 42.08 859 LEU A C 1
ATOM 6632 O O . LEU A 1 859 ? 157.050 148.274 167.903 1.00 42.08 859 LEU A O 1
ATOM 6637 N N . LEU A 1 860 ? 156.720 150.284 168.862 1.00 39.85 860 LEU A N 1
ATOM 6638 C CA . LEU A 1 860 ? 157.219 151.009 167.698 1.00 39.85 860 LEU A CA 1
ATOM 6639 C C . LEU A 1 860 ? 158.597 150.523 167.277 1.00 39.85 860 LEU A C 1
ATOM 6640 O O . LEU A 1 860 ? 158.895 150.438 166.082 1.00 39.85 860 LEU A O 1
ATOM 6645 N N . GLY A 1 861 ? 159.450 150.197 168.241 1.00 41.84 861 GLY A N 1
ATOM 6646 C CA . GLY A 1 861 ? 160.780 149.722 167.929 1.00 41.84 861 GLY A CA 1
ATOM 6647 C C . GLY A 1 861 ? 161.718 150.831 167.512 1.00 41.84 861 GLY A C 1
ATOM 6648 O O . GLY A 1 861 ? 162.008 151.739 168.294 1.00 41.84 861 GLY A O 1
ATOM 6649 N N . ALA A 1 862 ? 162.199 150.768 166.276 1.00 40.84 862 ALA A N 1
ATOM 6650 C CA . ALA A 1 862 ? 163.105 151.769 165.739 1.00 40.84 862 ALA A CA 1
ATOM 6651 C C . ALA A 1 862 ? 162.384 152.899 165.022 1.00 40.84 862 ALA A C 1
ATOM 6652 O O . ALA A 1 862 ? 163.046 153.787 164.478 1.00 40.84 862 ALA A O 1
ATOM 6654 N N . LYS A 1 863 ? 161.059 152.891 165.007 1.00 40.09 863 LYS A N 1
ATOM 6655 C CA . LYS A 1 863 ? 160.272 153.877 164.288 1.00 40.09 863 LYS A CA 1
ATOM 6656 C C . LYS A 1 863 ? 159.631 154.868 165.249 1.00 40.09 863 LYS A C 1
ATOM 6657 O O . LYS A 1 863 ? 159.496 154.614 166.445 1.00 40.09 863 LYS A O 1
ATOM 6663 N N . ASN A 1 864 ? 159.244 156.014 164.704 1.00 39.42 864 ASN A N 1
ATOM 6664 C CA . ASN A 1 864 ? 158.500 157.028 165.431 1.00 39.42 864 ASN A CA 1
ATOM 6665 C C . ASN A 1 864 ? 157.123 157.174 164.814 1.00 39.42 864 ASN A C 1
ATOM 6666 O O . ASN A 1 864 ? 156.973 157.093 163.595 1.00 39.42 864 ASN A O 1
ATOM 6671 N N . LEU A 1 865 ? 156.122 157.395 165.653 1.00 37.77 865 LEU A N 1
ATOM 6672 C CA . LEU A 1 865 ? 154.827 157.812 165.145 1.00 37.77 865 LEU A CA 1
ATOM 6673 C C . LEU A 1 865 ? 154.908 159.255 164.671 1.00 37.77 865 LEU A C 1
ATOM 6674 O O . LEU A 1 865 ? 155.428 160.123 165.376 1.00 37.77 865 LEU A O 1
ATOM 6679 N N . SER A 1 866 ? 154.396 159.514 163.476 1.00 36.20 866 SER A N 1
ATOM 6680 C CA . SER A 1 866 ? 154.362 160.867 162.948 1.00 36.20 866 SER A CA 1
ATOM 6681 C C . SER A 1 866 ? 153.146 161.604 163.489 1.00 36.20 866 SER A C 1
ATOM 6682 O O . SER A 1 866 ? 152.020 161.107 163.409 1.00 36.20 866 SER A O 1
ATOM 6685 N N . GLY A 1 867 ? 153.372 162.786 164.038 1.00 33.97 867 GLY A N 1
ATOM 6686 C CA . GLY A 1 867 ? 152.298 163.567 164.600 1.00 33.97 867 GLY A CA 1
ATOM 6687 C C . GLY A 1 867 ? 151.695 164.597 163.685 1.00 33.97 867 GLY A C 1
ATOM 6688 O O . GLY A 1 867 ? 150.800 165.328 164.109 1.00 33.97 867 GLY A O 1
ATOM 6689 N N . GLN A 1 868 ? 152.157 164.688 162.440 1.00 31.66 868 GLN A N 1
ATOM 6690 C CA . GLN A 1 868 ? 151.636 165.703 161.534 1.00 31.66 868 GLN A CA 1
ATOM 6691 C C . GLN A 1 868 ? 150.193 165.411 161.143 1.00 31.66 868 GLN A C 1
ATOM 6692 O O . GLN A 1 868 ? 149.367 166.327 161.064 1.00 31.66 868 GLN A O 1
ATOM 6698 N N . ALA A 1 869 ? 149.867 164.140 160.910 1.00 32.13 869 ALA A N 1
ATOM 6699 C CA . ALA A 1 869 ? 148.509 163.774 160.530 1.00 32.13 869 ALA A CA 1
ATOM 6700 C C . ALA A 1 869 ? 147.525 163.977 161.675 1.00 32.13 869 ALA A C 1
ATOM 6701 O O . ALA A 1 869 ? 146.374 164.360 161.439 1.00 32.13 869 ALA A O 1
ATOM 6703 N N . LEU A 1 870 ? 147.956 163.737 162.914 1.00 32.45 870 LEU A N 1
ATOM 6704 C CA . LEU A 1 870 ? 147.081 163.946 164.063 1.00 32.45 870 LEU A CA 1
ATOM 6705 C C . LEU A 1 870 ? 146.703 165.414 164.211 1.00 32.45 870 LEU A C 1
ATOM 6706 O O . LEU A 1 870 ? 145.531 165.750 164.415 1.00 32.45 870 LEU A O 1
ATOM 6711 N N . ALA A 1 871 ? 147.687 166.306 164.100 1.00 32.55 871 ALA A N 1
ATOM 6712 C CA . ALA A 1 871 ? 147.407 167.734 164.183 1.00 32.55 871 ALA A CA 1
ATOM 6713 C C . ALA A 1 871 ? 146.609 168.220 162.983 1.00 32.55 871 ALA A C 1
ATOM 6714 O O . ALA A 1 871 ? 145.784 169.129 163.117 1.00 32.55 871 ALA A O 1
ATOM 6716 N N . SER A 1 872 ? 146.832 167.626 161.810 1.00 33.57 872 SER A N 1
ATOM 6717 C CA . SER A 1 872 ? 146.019 167.950 160.644 1.00 33.57 872 SER A CA 1
ATOM 6718 C C . SER A 1 872 ? 144.551 167.615 160.883 1.00 33.57 872 SER A C 1
ATOM 6719 O O . SER A 1 872 ? 143.658 168.411 160.565 1.00 33.57 872 SER A O 1
ATOM 6722 N N . LEU A 1 873 ? 144.281 166.433 161.440 1.00 33.77 873 LEU A N 1
ATOM 6723 C CA . LEU A 1 873 ? 142.901 166.069 161.752 1.00 33.77 873 LEU A CA 1
ATOM 6724 C C . LEU A 1 873 ? 142.308 166.998 162.800 1.00 33.77 873 LEU A C 1
ATOM 6725 O O . LEU A 1 873 ? 141.143 167.404 162.692 1.00 33.77 873 LEU A O 1
ATOM 6730 N N . GLU A 1 874 ? 143.088 167.337 163.830 1.00 35.29 874 GLU A N 1
ATOM 6731 C CA . GLU A 1 874 ? 142.603 168.274 164.838 1.00 35.29 874 GLU A CA 1
ATOM 6732 C C . GLU A 1 874 ? 142.196 169.595 164.205 1.00 35.29 874 GLU A C 1
ATOM 6733 O O . GLU A 1 874 ? 141.132 170.140 164.513 1.00 35.29 874 GLU A O 1
ATOM 6739 N N . THR A 1 875 ? 143.030 170.119 163.306 1.00 34.37 875 THR A N 1
ATOM 6740 C CA . THR A 1 875 ? 142.728 171.396 162.669 1.00 34.37 875 THR A CA 1
ATOM 6741 C C . THR A 1 875 ? 141.484 171.311 161.792 1.00 34.37 875 THR A C 1
ATOM 6742 O O . THR A 1 875 ? 140.646 172.216 161.818 1.00 34.37 875 THR A O 1
ATOM 6746 N N . LEU A 1 876 ? 141.335 170.232 161.019 1.00 32.93 876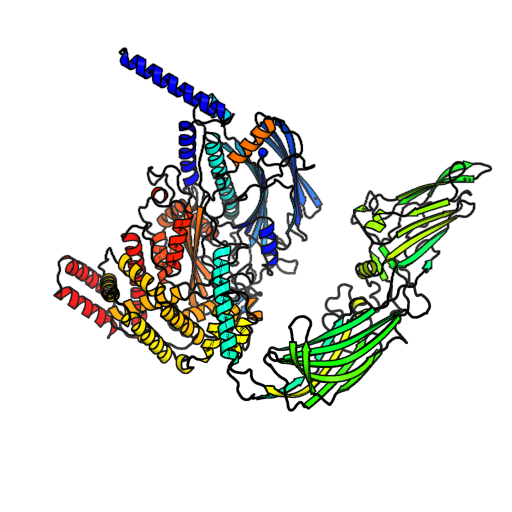 LEU A N 1
ATOM 6747 C CA . LEU A 1 876 ? 140.154 170.102 160.165 1.00 32.93 876 LEU A CA 1
ATOM 6748 C C . LEU A 1 876 ? 138.875 170.044 160.992 1.00 32.93 876 LEU A C 1
ATOM 6749 O O . LEU A 1 876 ? 137.897 170.763 160.718 1.00 32.93 876 LEU A O 1
ATOM 6754 N N . VAL A 1 877 ? 138.866 169.191 162.017 1.00 34.21 877 VAL A N 1
ATOM 6755 C CA . VAL A 1 877 ? 137.674 169.032 162.839 1.00 34.21 877 VAL A CA 1
ATOM 6756 C C . VAL A 1 877 ? 137.346 170.335 163.548 1.00 34.21 877 VAL A C 1
ATOM 6757 O O . VAL A 1 877 ? 136.184 170.759 163.594 1.00 34.21 877 VAL A O 1
ATOM 6761 N N . GLU A 1 878 ? 138.364 170.997 164.099 1.00 36.03 878 GLU A N 1
ATOM 6762 C CA . GLU A 1 878 ? 138.142 172.256 164.790 1.00 36.03 878 GLU A CA 1
ATOM 6763 C C . GLU A 1 878 ? 137.597 173.312 163.844 1.00 36.03 878 GLU A C 1
ATOM 6764 O O . GLU A 1 878 ? 136.750 174.118 164.229 1.00 36.03 878 GLU A O 1
ATOM 6770 N N . SER A 1 879 ? 138.069 173.324 162.601 1.00 35.51 879 SER A N 1
ATOM 6771 C CA . SER A 1 879 ? 137.567 174.282 161.626 1.00 35.51 879 SER A CA 1
ATOM 6772 C C . SER A 1 879 ? 136.075 174.098 161.386 1.00 35.51 879 SER A C 1
ATOM 6773 O O . SER A 1 879 ? 135.297 175.060 161.438 1.00 35.51 879 SER A O 1
ATOM 6776 N N . VAL A 1 880 ? 135.651 172.859 161.134 1.00 35.64 880 VAL A N 1
ATOM 6777 C CA . VAL A 1 880 ? 134.230 172.634 160.867 1.00 35.64 880 VAL A CA 1
ATOM 6778 C C . VAL A 1 880 ? 133.390 172.956 162.100 1.00 35.64 880 VAL A C 1
ATOM 6779 O O . VAL A 1 880 ? 132.314 173.564 162.000 1.00 35.64 880 VAL A O 1
ATOM 6783 N N . LEU A 1 881 ? 133.868 172.565 163.284 1.00 36.68 881 LEU A N 1
ATOM 6784 C CA . LEU A 1 881 ? 133.103 172.801 164.505 1.00 36.68 881 LEU A CA 1
ATOM 6785 C C . LEU A 1 881 ? 132.982 174.286 164.820 1.00 36.68 881 LEU A C 1
ATOM 6786 O O . LEU A 1 881 ? 131.929 174.738 165.280 1.00 36.68 881 LEU A O 1
ATOM 6791 N N . ARG A 1 882 ? 134.050 175.059 164.610 1.00 36.80 882 ARG A N 1
ATOM 6792 C CA . ARG A 1 882 ? 133.948 176.503 164.781 1.00 36.80 882 ARG A CA 1
ATOM 6793 C C . ARG A 1 882 ? 132.998 177.109 163.766 1.00 36.80 882 ARG A C 1
ATOM 6794 O O . ARG A 1 882 ? 132.333 178.105 164.060 1.00 36.80 882 ARG A O 1
ATOM 6802 N N . SER A 1 883 ? 132.930 176.537 162.563 1.00 38.82 883 SER A N 1
ATOM 6803 C CA . SER A 1 883 ? 131.986 177.044 161.574 1.00 38.82 883 SER A CA 1
ATOM 6804 C C . SER A 1 883 ? 130.545 176.843 162.028 1.00 38.82 883 SER A C 1
ATOM 6805 O O . SER A 1 883 ? 129.736 177.774 161.976 1.00 38.82 883 SER A O 1
ATOM 6808 N N . ILE A 1 884 ? 130.198 175.635 162.487 1.00 39.93 884 ILE A N 1
ATOM 6809 C CA . ILE A 1 884 ? 128.817 175.381 162.901 1.00 39.93 884 ILE A CA 1
ATOM 6810 C C . ILE A 1 884 ? 128.550 175.754 164.353 1.00 39.93 884 ILE A C 1
ATOM 6811 O O . ILE A 1 884 ? 127.411 175.609 164.814 1.00 39.93 884 ILE A O 1
ATOM 6816 N N . ASN A 1 885 ? 129.564 176.214 165.089 1.00 41.60 885 ASN A N 1
ATOM 6817 C CA . ASN A 1 885 ? 129.405 176.763 166.440 1.00 41.60 885 ASN A CA 1
ATOM 6818 C C . ASN A 1 885 ? 128.914 175.715 167.439 1.00 41.60 885 ASN A C 1
ATOM 6819 O O . ASN A 1 885 ? 127.976 175.943 168.202 1.00 41.60 885 ASN A O 1
ATOM 6824 N N . VAL A 1 886 ? 129.570 174.559 167.444 1.00 40.85 886 VAL A N 1
ATOM 6825 C CA . VAL A 1 886 ? 129.279 173.491 168.391 1.00 40.85 886 VAL A CA 1
ATOM 6826 C C . VAL A 1 886 ? 130.594 173.015 168.988 1.00 40.85 886 VAL A C 1
ATOM 6827 O O . VAL A 1 886 ? 131.646 173.081 168.348 1.00 40.85 886 VAL A O 1
ATOM 6831 N N . LYS A 1 887 ? 130.536 172.556 170.234 1.00 43.05 887 LYS A N 1
ATOM 6832 C CA . LYS A 1 887 ? 131.689 171.950 170.875 1.00 43.05 887 LYS A CA 1
ATOM 6833 C C . LYS A 1 887 ? 131.810 170.483 170.480 1.00 43.05 887 LYS A C 1
ATOM 6834 O O . LYS A 1 887 ? 130.843 169.841 170.073 1.00 43.05 887 LYS A O 1
ATOM 6840 N N . LYS A 1 888 ? 133.026 169.952 170.607 1.00 40.70 888 LYS A N 1
ATOM 6841 C CA . LYS A 1 888 ? 133.273 168.578 170.184 1.00 40.70 888 LYS A CA 1
ATOM 6842 C C . LYS A 1 888 ? 132.660 167.568 171.140 1.00 40.70 888 LYS A C 1
ATOM 6843 O O . LYS A 1 888 ? 132.347 166.449 170.729 1.00 40.70 888 LYS A O 1
ATOM 6849 N N . SER A 1 889 ? 132.476 167.935 172.408 1.00 43.51 889 SER A N 1
ATOM 6850 C CA . SER A 1 889 ? 131.929 166.995 173.378 1.00 43.51 889 SER A CA 1
ATOM 6851 C C . SER A 1 889 ? 130.503 166.586 173.050 1.00 43.51 889 SER A C 1
ATOM 6852 O O . SER A 1 889 ? 130.046 165.545 173.527 1.00 43.51 889 SER A O 1
ATOM 6855 N N . ARG A 1 890 ? 129.788 167.379 172.252 1.00 46.56 890 ARG A N 1
ATOM 6856 C CA . ARG A 1 890 ? 128.430 167.011 171.878 1.00 46.56 890 ARG A CA 1
ATOM 6857 C C . ARG A 1 890 ? 128.408 165.783 170.983 1.00 46.56 890 ARG A C 1
ATOM 6858 O O . ARG A 1 890 ? 127.423 165.039 170.979 1.00 46.56 890 ARG A O 1
ATOM 6866 N N . PHE A 1 891 ? 129.475 165.553 170.228 1.00 44.23 891 PHE A N 1
ATOM 6867 C CA . PHE A 1 891 ? 129.550 164.447 169.290 1.00 44.23 891 PHE A CA 1
ATOM 6868 C C . PHE A 1 891 ? 130.265 163.232 169.855 1.00 44.23 891 PHE A C 1
ATOM 6869 O O . PHE A 1 891 ? 130.491 162.271 169.118 1.00 44.23 891 PHE A O 1
ATOM 6877 N N . MET A 1 892 ? 130.626 163.245 171.131 1.00 43.72 892 MET A N 1
ATOM 6878 C CA . MET A 1 892 ? 131.452 162.208 171.730 1.00 43.72 892 MET A CA 1
ATOM 6879 C C . MET A 1 892 ? 130.730 161.528 172.885 1.00 43.72 892 MET A C 1
ATOM 6880 O O . MET A 1 892 ? 131.335 161.187 173.899 1.00 43.72 892 MET A O 1
ATOM 6885 N N . SER A 1 893 ? 129.427 161.312 172.746 1.00 45.39 893 SER A N 1
ATOM 6886 C CA . SER A 1 893 ? 128.611 160.748 173.812 1.00 45.39 893 SER A CA 1
ATOM 6887 C C . SER A 1 893 ? 128.365 159.267 173.564 1.00 45.39 893 SER A C 1
ATOM 6888 O O . SER A 1 893 ? 128.052 158.863 172.442 1.00 45.39 893 SER A O 1
ATOM 6891 N N . GLY A 1 894 ? 128.502 158.469 174.610 1.00 47.27 894 GLY A N 1
ATOM 6892 C CA . GLY A 1 894 ? 128.308 157.037 174.509 1.00 47.27 894 GLY A CA 1
ATOM 6893 C C . GLY A 1 894 ? 129.098 156.316 175.573 1.00 47.27 894 GLY A C 1
ATOM 6894 O O . GLY A 1 894 ? 129.903 156.901 176.292 1.00 47.27 894 GLY A O 1
ATOM 6895 N N . ALA A 1 895 ? 128.853 155.013 175.659 1.00 48.32 895 ALA A N 1
ATOM 6896 C CA . ALA A 1 895 ? 129.536 154.175 176.629 1.00 48.32 895 ALA A CA 1
ATOM 6897 C C . ALA A 1 895 ? 130.925 153.790 176.124 1.00 48.32 895 ALA A C 1
ATOM 6898 O O . ALA A 1 895 ? 131.282 154.018 174.968 1.00 48.32 895 ALA A O 1
ATOM 6900 N N . GLU A 1 896 ? 131.704 153.191 177.000 1.00 50.89 896 GLU A N 1
ATOM 6901 C CA . GLU A 1 896 ? 133.051 152.815 176.611 1.00 50.89 896 GLU A CA 1
ATOM 6902 C C . GLU A 1 896 ? 133.135 151.327 176.292 1.00 50.89 896 GLU A C 1
ATOM 6903 O O . GLU A 1 896 ? 132.423 150.518 176.892 1.00 50.89 896 GLU A O 1
ATOM 6909 N N . PRO A 1 897 ? 133.993 150.916 175.340 1.00 46.81 897 PRO A N 1
ATOM 6910 C CA . PRO A 1 897 ? 134.863 151.747 174.494 1.00 46.81 897 PRO A CA 1
ATOM 6911 C C . PRO A 1 897 ? 134.070 152.563 173.489 1.00 46.81 897 PRO A C 1
ATOM 6912 O O . PRO A 1 897 ? 133.157 152.046 172.860 1.00 46.81 897 PRO A O 1
ATOM 6916 N N . LEU A 1 898 ? 134.439 153.834 173.343 1.00 43.46 898 LEU A N 1
ATOM 6917 C CA . LEU A 1 898 ? 133.552 154.792 172.697 1.00 43.46 898 LEU A CA 1
ATOM 6918 C C . LEU A 1 898 ? 133.394 154.526 171.208 1.00 43.46 898 LEU A C 1
ATOM 6919 O O . LEU A 1 898 ? 132.322 154.778 170.653 1.00 43.46 898 LEU A O 1
ATOM 6924 N N . TYR A 1 899 ? 134.432 154.026 170.541 1.00 40.52 899 TYR A N 1
ATOM 6925 C CA . TYR A 1 899 ? 134.324 153.825 169.104 1.00 40.52 899 TYR A CA 1
ATOM 6926 C C . TYR A 1 899 ? 133.359 152.704 168.748 1.00 40.52 899 TYR A C 1
ATOM 6927 O O . TYR A 1 899 ? 132.939 152.612 167.591 1.00 40.52 899 TYR A O 1
ATOM 6936 N N . LYS A 1 900 ? 132.990 151.861 169.709 1.00 41.49 900 LYS A N 1
ATOM 6937 C CA . LYS A 1 900 ? 132.000 150.822 169.483 1.00 41.49 900 LYS A CA 1
ATOM 6938 C C . LYS A 1 900 ? 130.576 151.295 169.720 1.00 41.49 900 LYS A C 1
ATOM 6939 O O . LYS A 1 900 ? 129.638 150.563 169.397 1.00 41.49 900 LYS A O 1
ATOM 6945 N N . ASN A 1 901 ? 130.392 152.490 170.270 1.00 43.84 901 ASN A N 1
ATOM 6946 C CA . ASN A 1 901 ? 129.075 152.999 170.612 1.00 43.84 901 ASN A CA 1
ATOM 6947 C C . ASN A 1 901 ? 128.766 154.334 169.957 1.00 43.84 901 ASN A C 1
ATOM 6948 O O . ASN A 1 901 ? 127.630 154.807 170.056 1.00 43.84 901 ASN A O 1
ATOM 6953 N N . ASN A 1 902 ? 129.740 154.953 169.303 1.00 44.31 902 ASN A N 1
ATOM 6954 C CA . ASN A 1 902 ? 129.564 156.217 168.602 1.00 44.31 902 ASN A CA 1
ATOM 6955 C C . ASN A 1 902 ? 130.057 156.015 167.182 1.00 44.31 902 ASN A C 1
ATOM 6956 O O . ASN A 1 902 ? 131.190 155.570 166.979 1.00 44.31 902 ASN A O 1
ATOM 6961 N N . LYS A 1 903 ? 129.218 156.323 166.199 1.00 44.87 903 LYS A N 1
ATOM 6962 C CA . LYS A 1 903 ? 129.609 156.033 164.828 1.00 44.87 903 LYS A CA 1
ATOM 6963 C C . LYS A 1 903 ? 130.505 157.094 164.209 1.00 44.87 903 LYS A C 1
ATOM 6964 O O . LYS A 1 903 ? 130.982 156.889 163.090 1.00 44.87 903 LYS A O 1
ATOM 6970 N N . VAL A 1 904 ? 130.762 158.205 164.892 1.00 42.49 904 VAL A N 1
ATOM 6971 C CA . VAL A 1 904 ? 131.650 159.231 164.361 1.00 42.49 904 VAL A CA 1
ATOM 6972 C C . VAL A 1 904 ? 132.930 159.355 165.172 1.00 42.49 904 VAL A C 1
ATOM 6973 O O . VAL A 1 904 ? 133.879 160.005 164.710 1.00 42.49 904 VAL A O 1
ATOM 6977 N N . ALA A 1 905 ? 133.010 158.712 166.338 1.00 41.35 905 ALA A N 1
ATOM 6978 C CA . ALA A 1 905 ? 134.125 158.941 167.251 1.00 41.35 905 ALA A CA 1
ATOM 6979 C C . ALA A 1 905 ? 135.454 158.504 166.651 1.00 41.35 905 ALA A C 1
ATOM 6980 O O . ALA A 1 905 ? 136.468 159.188 166.817 1.00 41.35 905 ALA A O 1
ATOM 6982 N N . GLN A 1 906 ? 135.479 157.368 165.956 1.00 38.95 906 GLN A N 1
ATOM 6983 C CA . GLN A 1 906 ? 136.721 156.893 165.360 1.00 38.95 906 GLN A CA 1
ATOM 6984 C C . GLN A 1 906 ? 137.181 157.745 164.190 1.00 38.95 906 GLN A C 1
ATOM 6985 O O . GLN A 1 906 ? 138.340 157.636 163.783 1.00 38.95 906 GLN A O 1
ATOM 6991 N N . HIS A 1 907 ? 136.315 158.584 163.636 1.00 38.67 907 HIS A N 1
ATOM 6992 C CA . HIS A 1 907 ? 136.695 159.410 162.502 1.00 38.67 907 HIS A CA 1
ATOM 6993 C C . HIS A 1 907 ? 137.159 160.799 162.904 1.00 38.67 907 HIS A C 1
ATOM 6994 O O . HIS A 1 907 ? 137.909 161.424 162.150 1.00 38.67 907 HIS A O 1
ATOM 7001 N N . ILE A 1 908 ? 136.750 161.291 164.070 1.00 38.85 908 ILE A N 1
ATOM 7002 C CA . ILE A 1 908 ? 137.080 162.646 164.495 1.00 38.85 908 ILE A CA 1
ATOM 7003 C C . ILE A 1 908 ? 138.012 162.686 165.692 1.00 38.85 908 ILE A C 1
ATOM 7004 O O . ILE A 1 908 ? 138.466 163.779 166.058 1.00 38.85 908 ILE A O 1
ATOM 7009 N N . ASP A 1 909 ? 138.318 161.549 166.310 1.00 40.48 909 ASP A N 1
ATOM 7010 C CA . ASP A 1 909 ? 139.169 161.502 167.491 1.00 40.48 909 ASP A CA 1
ATOM 7011 C C . ASP A 1 909 ? 140.398 160.651 167.216 1.00 40.48 909 ASP A C 1
ATOM 7012 O O . ASP A 1 909 ? 140.283 159.543 166.689 1.00 40.48 909 ASP A O 1
ATOM 7017 N N . ASN A 1 910 ? 141.572 161.166 167.589 1.00 37.86 910 ASN A N 1
ATOM 7018 C CA . ASN A 1 910 ? 142.816 160.434 167.379 1.00 37.86 910 ASN A CA 1
ATOM 7019 C C . ASN A 1 910 ? 142.979 159.300 168.380 1.00 37.86 910 ASN A C 1
ATOM 7020 O O . ASN A 1 910 ? 143.509 158.241 168.038 1.00 37.86 910 ASN A O 1
ATOM 7025 N N . THR A 1 911 ? 142.530 159.505 169.617 1.00 38.66 911 THR A N 1
ATOM 7026 C CA . THR A 1 911 ? 142.681 158.482 170.646 1.00 38.66 911 THR A CA 1
ATOM 7027 C C . THR A 1 911 ? 141.804 157.271 170.358 1.00 38.66 911 THR A C 1
ATOM 7028 O O . THR A 1 911 ? 142.260 156.127 170.466 1.00 38.66 911 THR A O 1
ATOM 7032 N N . GLU A 1 912 ? 140.551 157.499 169.970 1.00 39.50 912 GLU A N 1
ATOM 7033 C CA . GLU A 1 912 ? 139.683 156.383 169.624 1.00 39.50 912 GLU A CA 1
ATOM 7034 C C . GLU A 1 912 ? 140.149 155.691 168.355 1.00 39.50 912 GLU A C 1
ATOM 7035 O O . GLU A 1 912 ? 140.039 154.467 168.246 1.00 39.50 912 GLU A O 1
ATOM 7041 N N . LYS A 1 913 ? 140.674 156.448 167.393 1.00 37.65 913 LYS A N 1
ATOM 7042 C CA . LYS A 1 913 ? 141.233 155.832 166.199 1.00 37.65 913 LYS A CA 1
ATOM 7043 C C . LYS A 1 913 ? 142.413 154.937 166.543 1.00 37.65 913 LYS A C 1
ATOM 7044 O O . LYS A 1 913 ? 142.529 153.828 166.017 1.00 37.65 913 LYS A O 1
ATOM 7050 N N . MET A 1 914 ? 143.298 155.399 167.426 1.00 38.78 914 MET A N 1
ATOM 7051 C CA . MET A 1 914 ? 144.441 154.583 167.818 1.00 38.78 914 MET A CA 1
ATOM 7052 C C . MET A 1 914 ? 143.990 153.332 168.558 1.00 38.78 914 MET A C 1
ATOM 7053 O O . MET A 1 914 ? 144.523 152.242 168.329 1.00 38.78 914 MET A O 1
ATOM 7058 N N . ASN A 1 915 ? 143.000 153.468 169.441 1.00 37.51 915 ASN A N 1
ATOM 7059 C CA . ASN A 1 915 ? 142.473 152.308 170.153 1.00 37.51 915 ASN A CA 1
ATOM 7060 C C . ASN A 1 915 ? 141.894 151.286 169.187 1.00 37.51 915 ASN A C 1
ATOM 7061 O O . ASN A 1 915 ? 142.192 150.088 169.277 1.00 37.51 915 ASN A O 1
ATOM 7066 N N . MET A 1 916 ? 141.071 151.747 168.246 1.00 37.28 916 MET A N 1
ATOM 7067 C CA . MET A 1 916 ? 140.458 150.846 167.280 1.00 37.28 916 MET A CA 1
ATOM 7068 C C . MET A 1 916 ? 141.513 150.172 166.419 1.00 37.28 916 MET A C 1
ATOM 7069 O O . MET A 1 916 ? 141.423 148.973 166.140 1.00 37.28 916 MET A O 1
ATOM 7074 N N . MET A 1 917 ? 142.527 150.926 165.994 1.00 36.62 917 MET A N 1
ATOM 7075 C CA . MET A 1 917 ? 143.543 150.370 165.114 1.00 36.62 917 MET A CA 1
ATOM 7076 C C . MET A 1 917 ? 144.401 149.347 165.838 1.00 36.62 917 MET A C 1
ATOM 7077 O O . MET A 1 917 ? 144.818 148.350 165.243 1.00 36.62 917 MET A O 1
ATOM 7082 N N . MET A 1 918 ? 144.675 149.567 167.123 1.00 36.84 918 MET A N 1
ATOM 7083 C CA . MET A 1 918 ? 145.435 148.577 167.877 1.00 36.84 918 MET A CA 1
ATOM 7084 C C . MET A 1 918 ? 144.610 147.326 168.140 1.00 36.84 918 MET A C 1
ATOM 7085 O O . MET A 1 918 ? 145.141 146.214 168.101 1.00 36.84 918 MET A O 1
ATOM 7090 N N . ASP A 1 919 ? 143.313 147.481 168.415 1.00 36.57 919 ASP A N 1
ATOM 7091 C CA . ASP A 1 919 ? 142.459 146.308 168.572 1.00 36.57 919 ASP A CA 1
ATOM 7092 C C . ASP A 1 919 ? 142.371 145.514 167.277 1.00 36.57 919 ASP A C 1
ATOM 7093 O O . ASP A 1 919 ? 142.308 144.283 167.299 1.00 36.57 919 ASP A O 1
ATOM 7098 N N . PHE A 1 920 ? 142.341 146.207 166.140 1.00 33.16 920 PHE A N 1
ATOM 7099 C CA . PHE A 1 920 ? 142.308 145.536 164.846 1.00 33.16 920 PHE A CA 1
ATOM 7100 C C . PHE A 1 920 ? 143.616 144.808 164.563 1.00 33.16 920 PHE A C 1
ATOM 7101 O O . PHE A 1 920 ? 143.611 143.639 164.168 1.00 33.16 920 PHE A O 1
ATOM 7109 N N . SER A 1 921 ? 144.748 145.483 164.765 1.00 33.64 921 SER A N 1
ATOM 7110 C CA . SER A 1 921 ? 146.043 144.957 164.350 1.00 33.64 921 SER A CA 1
ATOM 7111 C C . SER A 1 921 ? 146.472 143.722 165.122 1.00 33.64 921 SER A C 1
ATOM 7112 O O . SER A 1 921 ? 147.279 142.945 164.610 1.00 33.64 921 SER A O 1
ATOM 7115 N N . PHE A 1 922 ? 145.974 143.525 166.338 1.00 35.18 922 PHE A N 1
ATOM 7116 C CA . PHE A 1 922 ? 146.388 142.400 167.163 1.00 35.18 922 PHE A CA 1
ATOM 7117 C C . PHE A 1 922 ? 145.220 141.526 167.586 1.00 35.18 922 PHE A C 1
ATOM 7118 O O . PHE A 1 922 ? 145.400 140.652 168.436 1.00 35.18 922 PHE A O 1
ATOM 7126 N N . ALA A 1 923 ? 144.038 141.733 167.009 1.00 36.86 923 ALA A N 1
ATOM 7127 C CA . ALA A 1 923 ? 142.854 140.928 167.302 1.00 36.86 923 ALA A CA 1
ATOM 7128 C C . ALA A 1 923 ? 142.565 140.886 168.797 1.00 36.86 923 ALA A C 1
ATOM 7129 O O . ALA A 1 923 ? 142.264 139.836 169.363 1.00 36.86 923 ALA A O 1
ATOM 7131 N N . ASN A 1 924 ? 142.688 142.044 169.443 1.00 38.86 924 ASN A N 1
ATOM 7132 C CA . ASN A 1 924 ? 142.401 142.232 170.863 1.00 38.86 924 ASN A CA 1
ATOM 7133 C C . ASN A 1 924 ? 143.342 141.445 171.765 1.00 38.86 924 ASN A C 1
ATOM 7134 O O . ASN A 1 924 ? 143.049 141.246 172.944 1.00 38.86 924 ASN A O 1
ATOM 7139 N N . ARG A 1 925 ? 144.473 140.985 171.240 1.00 39.08 925 ARG A N 1
ATOM 7140 C CA . ARG A 1 925 ? 145.495 140.408 172.097 1.00 39.08 925 ARG A CA 1
ATOM 7141 C C . ARG A 1 925 ? 146.248 141.475 172.870 1.00 39.08 925 ARG A C 1
ATOM 7142 O O . ARG A 1 925 ? 146.887 141.160 173.875 1.00 39.08 925 ARG A O 1
ATOM 7150 N N . ASN A 1 926 ? 146.182 142.730 172.426 1.00 38.14 926 ASN A N 1
ATOM 7151 C CA . ASN A 1 926 ? 146.789 143.830 173.158 1.00 38.14 926 ASN A CA 1
ATOM 7152 C C . ASN A 1 926 ? 146.066 144.132 174.457 1.00 38.14 926 ASN A C 1
ATOM 7153 O O . ASN A 1 926 ? 146.586 144.897 175.271 1.00 38.14 926 ASN A O 1
ATOM 7158 N N . ASN A 1 927 ? 144.886 143.561 174.666 1.00 39.97 927 ASN A N 1
ATOM 7159 C CA . ASN A 1 927 ? 144.089 143.818 175.852 1.00 39.97 927 ASN A CA 1
ATOM 7160 C C . ASN A 1 927 ? 144.292 142.766 176.928 1.00 39.97 927 ASN A C 1
ATOM 7161 O O . ASN A 1 927 ? 143.600 142.795 177.947 1.00 39.97 927 ASN A O 1
ATOM 7166 N N . ARG A 1 928 ? 145.214 141.834 176.720 1.00 42.44 928 ARG A N 1
ATOM 7167 C CA . ARG A 1 928 ? 145.565 140.877 177.754 1.00 42.44 928 ARG A CA 1
ATOM 7168 C C . ARG A 1 928 ? 146.320 141.573 178.877 1.00 42.44 928 ARG A C 1
ATOM 7169 O O . ARG A 1 928 ? 147.040 142.549 178.659 1.00 42.44 928 ARG A O 1
ATOM 7177 N N . GLN A 1 929 ? 146.149 141.063 180.091 1.00 49.02 929 GLN A N 1
ATOM 7178 C CA . GLN A 1 929 ? 146.717 141.712 181.264 1.00 49.02 929 GLN A CA 1
ATOM 7179 C C . GLN A 1 929 ? 148.227 141.523 181.303 1.00 49.02 929 GLN A C 1
ATOM 7180 O O . GLN A 1 929 ? 148.721 140.393 181.255 1.00 49.02 929 GLN A O 1
ATOM 7186 N N . ASN A 1 930 ? 148.953 142.638 181.394 1.00 49.43 930 ASN A N 1
ATOM 7187 C CA . ASN A 1 930 ? 150.405 142.648 181.563 1.00 49.43 930 ASN A CA 1
ATOM 7188 C C . ASN A 1 930 ? 151.127 141.953 180.415 1.00 49.43 930 ASN A C 1
ATOM 7189 O O . ASN A 1 930 ? 152.177 141.341 180.614 1.00 49.43 930 ASN A O 1
ATOM 7194 N N . ILE A 1 931 ? 150.583 142.030 179.208 1.00 45.98 931 ILE A N 1
ATOM 7195 C CA . ILE A 1 931 ? 151.263 141.476 178.045 1.00 45.98 931 ILE A CA 1
ATOM 7196 C C . ILE A 1 931 ? 152.372 142.434 177.632 1.00 45.98 931 ILE A C 1
ATOM 7197 O O . ILE A 1 931 ? 152.177 143.653 177.597 1.00 45.98 931 ILE A O 1
ATOM 7202 N N . THR A 1 932 ? 153.552 141.890 177.363 1.00 46.72 932 THR A N 1
ATOM 7203 C CA . THR A 1 932 ? 154.677 142.732 177.000 1.00 46.72 932 THR A CA 1
ATOM 7204 C C . THR A 1 932 ? 154.658 143.036 175.509 1.00 46.72 932 THR A C 1
ATOM 7205 O O . THR A 1 932 ? 153.991 142.366 174.719 1.00 46.72 932 THR A O 1
ATOM 7209 N N . ALA A 1 933 ? 155.400 144.074 175.132 1.00 46.31 933 ALA A N 1
ATOM 7210 C CA . ALA A 1 933 ? 155.518 144.425 173.726 1.00 46.31 933 ALA A CA 1
ATOM 7211 C C . ALA A 1 933 ? 156.298 143.385 172.943 1.00 46.31 933 ALA A C 1
ATOM 7212 O O . ALA A 1 933 ? 156.114 143.278 171.730 1.00 46.31 933 ALA A O 1
ATOM 7214 N N . ASP A 1 934 ? 157.169 142.625 173.606 1.00 47.99 934 ASP A N 1
ATOM 7215 C CA . ASP A 1 934 ? 157.915 141.581 172.916 1.00 47.99 934 ASP A CA 1
ATOM 7216 C C . ASP A 1 934 ? 157.020 140.400 172.565 1.00 47.99 934 ASP A C 1
ATOM 7217 O O . ASP A 1 934 ? 157.161 139.806 171.492 1.00 47.99 934 ASP A O 1
ATOM 7222 N N . THR A 1 935 ? 156.105 140.039 173.463 1.00 45.23 935 THR A N 1
ATOM 7223 C CA . THR A 1 935 ? 155.157 138.971 173.170 1.00 45.23 935 THR A CA 1
ATOM 7224 C C . THR A 1 935 ? 154.112 139.423 172.163 1.00 45.23 935 THR A C 1
ATOM 7225 O O . THR A 1 935 ? 153.798 138.698 171.215 1.00 45.23 935 THR A O 1
ATOM 7229 N N . LEU A 1 936 ? 153.572 140.625 172.355 1.00 41.89 936 LEU A N 1
ATOM 7230 C CA . LEU A 1 936 ? 152.527 141.136 171.479 1.00 41.89 936 LEU A CA 1
ATOM 7231 C C . LEU A 1 936 ? 153.025 141.331 170.057 1.00 41.89 936 LEU A C 1
ATOM 7232 O O . LEU A 1 936 ? 152.241 141.246 169.109 1.00 41.89 936 LEU A O 1
ATOM 7237 N N . SER A 1 937 ? 154.319 141.591 169.885 1.00 44.67 937 SER A N 1
ATOM 7238 C CA . SER A 1 937 ? 154.853 141.884 168.563 1.00 44.67 937 SER A CA 1
ATOM 7239 C C . SER A 1 937 ? 154.749 140.700 167.616 1.00 44.67 937 SER A C 1
ATOM 7240 O O . SER A 1 937 ? 154.858 140.886 166.402 1.00 44.67 937 SER A O 1
ATOM 7243 N N . ARG A 1 938 ? 154.536 139.495 168.139 1.00 46.28 938 ARG A N 1
ATOM 7244 C CA . ARG A 1 938 ? 154.414 138.290 167.333 1.00 46.28 938 ARG A CA 1
ATOM 7245 C C . ARG A 1 938 ? 152.965 137.862 167.146 1.00 46.28 938 ARG A C 1
ATOM 7246 O O . ARG A 1 938 ? 152.710 136.729 166.734 1.00 46.28 938 ARG A O 1
ATOM 7254 N N . MET A 1 939 ? 152.012 138.745 167.440 1.00 40.49 939 MET A N 1
ATOM 7255 C CA . MET A 1 939 ? 150.594 138.419 167.365 1.00 40.49 939 MET A CA 1
ATOM 7256 C C . MET A 1 939 ? 149.857 139.281 166.349 1.00 40.49 939 MET A C 1
ATOM 7257 O O . MET A 1 939 ? 148.639 139.437 166.446 1.00 40.49 939 MET A O 1
ATOM 7262 N N . HIS A 1 940 ? 150.573 139.845 165.383 1.00 35.38 940 HIS A N 1
ATOM 7263 C CA . HIS A 1 940 ? 149.951 140.636 164.334 1.00 35.38 940 HIS A CA 1
ATOM 7264 C C . HIS A 1 940 ? 149.062 139.759 163.461 1.00 35.38 940 HIS A C 1
ATOM 7265 O O . HIS A 1 940 ? 149.305 138.564 163.293 1.00 35.38 940 HIS A O 1
ATOM 7272 N N . THR A 1 941 ? 148.024 140.367 162.897 1.00 33.85 941 THR A N 1
ATOM 7273 C CA . THR A 1 941 ? 147.031 139.646 162.116 1.00 33.85 941 THR A CA 1
ATOM 7274 C C . THR A 1 941 ? 147.294 139.686 160.618 1.00 33.85 941 THR A C 1
ATOM 7275 O O . THR A 1 941 ? 146.504 139.130 159.855 1.00 33.85 941 THR A O 1
ATOM 7279 N N . GLN A 1 942 ? 148.382 140.306 160.179 1.00 35.17 942 GLN A N 1
ATOM 7280 C CA . GLN A 1 942 ? 148.680 140.381 158.760 1.00 35.17 942 GLN A CA 1
ATOM 7281 C C . GLN A 1 942 ? 149.408 139.136 158.279 1.00 35.17 942 GLN A C 1
ATOM 7282 O O . GLN A 1 942 ? 150.103 138.459 159.037 1.00 35.17 942 GLN A O 1
ATOM 7288 N N . ASN A 1 943 ? 149.245 138.849 156.995 1.00 36.40 943 ASN A N 1
ATOM 7289 C CA . ASN A 1 943 ? 149.866 137.690 156.380 1.00 36.40 943 ASN A CA 1
ATOM 7290 C C . ASN A 1 943 ? 151.330 137.971 156.078 1.00 36.40 943 ASN A C 1
ATOM 7291 O O . ASN A 1 943 ? 151.678 139.047 155.587 1.00 36.40 943 ASN A O 1
ATOM 7296 N N . ALA A 1 944 ? 152.184 136.989 156.368 1.00 37.90 944 ALA A N 1
ATOM 7297 C CA . ALA A 1 944 ? 153.622 137.079 156.115 1.00 37.90 944 ALA A CA 1
ATOM 7298 C C . ALA A 1 944 ? 154.215 138.338 156.736 1.00 37.90 944 ALA A C 1
ATOM 7299 O O . ALA A 1 944 ? 155.034 139.029 156.132 1.00 37.90 944 ALA A O 1
ATOM 7301 N N . HIS A 1 945 ? 153.798 138.632 157.960 1.00 38.23 945 HIS A N 1
ATOM 7302 C CA . HIS A 1 945 ? 154.231 139.827 158.665 1.00 38.23 945 HIS A CA 1
ATOM 7303 C C . HIS A 1 945 ? 155.532 139.550 159.405 1.00 38.23 945 HIS A C 1
ATOM 7304 O O . HIS A 1 945 ? 155.607 138.626 160.219 1.00 38.23 945 HIS A O 1
ATOM 7311 N N . GLY A 1 946 ? 156.552 140.346 159.116 1.00 41.82 946 GLY A N 1
ATOM 7312 C CA . GLY A 1 946 ? 157.799 140.290 159.840 1.00 41.82 946 GLY A CA 1
ATOM 7313 C C . GLY A 1 946 ? 157.877 141.396 160.870 1.00 41.82 946 GLY A C 1
ATOM 7314 O O . GLY A 1 946 ? 157.194 142.409 160.771 1.00 41.82 946 GLY A O 1
ATOM 7315 N N . THR A 1 947 ? 158.724 141.191 161.876 1.00 46.16 947 THR A N 1
ATOM 7316 C CA . THR A 1 947 ? 158.832 142.164 162.957 1.00 46.16 947 THR A CA 1
ATOM 7317 C C . THR A 1 947 ? 159.434 143.482 162.486 1.00 46.16 947 THR A C 1
ATOM 7318 O O . THR A 1 947 ? 159.198 144.520 163.112 1.00 46.16 947 THR A O 1
ATOM 7322 N N . SER A 1 948 ? 160.168 143.478 161.379 1.00 44.46 948 SER A N 1
ATOM 7323 C CA . SER A 1 948 ? 160.683 144.711 160.803 1.00 44.46 948 SER A CA 1
ATOM 7324 C C . SER A 1 948 ? 159.627 145.502 160.043 1.00 44.46 948 SER A C 1
ATOM 7325 O O . SER A 1 948 ? 159.961 146.528 159.445 1.00 44.46 948 SER A O 1
ATOM 7328 N N . ASP A 1 949 ? 158.380 145.047 160.031 1.00 42.59 949 ASP A N 1
ATOM 7329 C CA . ASP A 1 949 ? 157.293 145.761 159.387 1.00 42.59 949 ASP A CA 1
ATOM 7330 C C . ASP A 1 949 ? 156.662 146.753 160.358 1.00 42.59 949 ASP A C 1
ATOM 7331 O O . ASP A 1 949 ? 156.896 146.718 161.566 1.00 42.59 949 ASP A O 1
ATOM 7336 N N . THR A 1 950 ? 155.845 147.646 159.813 1.00 38.55 950 THR A N 1
ATOM 7337 C CA . THR A 1 950 ? 155.161 148.640 160.622 1.00 38.55 950 THR A CA 1
ATOM 7338 C C . THR A 1 950 ? 153.977 148.023 161.358 1.00 38.55 950 THR A C 1
ATOM 7339 O O . THR A 1 950 ? 153.330 147.094 160.871 1.00 38.55 950 THR A O 1
ATOM 7343 N N . VAL A 1 951 ? 153.698 148.555 162.548 1.00 37.33 951 VAL A N 1
ATOM 7344 C CA . VAL A 1 951 ? 152.521 148.126 163.298 1.00 37.33 951 VAL A CA 1
ATOM 7345 C C . VAL A 1 951 ? 151.250 148.578 162.593 1.00 37.33 951 VAL A C 1
ATOM 7346 O O . VAL A 1 951 ? 150.323 147.790 162.384 1.00 37.33 951 VAL A O 1
ATOM 7350 N N . LEU A 1 952 ? 151.187 149.848 162.222 1.00 36.68 952 LEU A N 1
ATOM 7351 C CA . LEU A 1 952 ? 150.106 150.366 161.406 1.00 36.68 952 LEU A CA 1
ATOM 7352 C C . LEU A 1 952 ? 150.363 150.033 159.942 1.00 36.68 952 LEU A C 1
ATOM 7353 O O . LEU A 1 952 ? 151.494 149.742 159.556 1.00 36.68 952 LEU A O 1
ATOM 7358 N N . PRO A 1 953 ? 149.329 150.051 159.106 1.00 36.08 953 PRO A N 1
ATOM 7359 C CA . PRO A 1 953 ? 149.524 149.674 157.704 1.00 36.08 953 PRO A CA 1
ATOM 7360 C C . PRO A 1 953 ? 150.537 150.567 157.007 1.00 36.08 953 PRO A C 1
ATOM 7361 O O . PRO A 1 953 ? 150.590 151.777 157.231 1.00 36.08 953 PRO A O 1
ATOM 7365 N N . ALA A 1 954 ? 151.344 149.952 156.148 1.00 38.01 954 ALA A N 1
ATOM 7366 C CA . ALA A 1 954 ? 152.399 150.676 155.459 1.00 38.01 954 ALA A CA 1
ATOM 7367 C C . ALA A 1 954 ? 151.807 151.696 154.502 1.00 38.01 954 ALA A C 1
ATOM 7368 O O . ALA A 1 954 ? 150.699 151.534 153.989 1.00 38.01 954 ALA A O 1
ATOM 7370 N N . MET A 1 955 ? 152.551 152.772 154.277 1.00 37.79 955 MET A N 1
ATOM 7371 C CA . MET A 1 955 ? 152.051 153.835 153.417 1.00 37.79 955 MET A CA 1
ATOM 7372 C C . MET A 1 955 ? 153.265 154.539 152.817 1.00 37.79 955 MET A C 1
ATOM 7373 O O . MET A 1 955 ? 153.861 155.412 153.452 1.00 37.79 955 MET A O 1
ATOM 7378 N N . ARG A 1 956 ? 153.627 154.133 151.599 1.00 36.56 956 ARG A N 1
ATOM 7379 C CA . ARG A 1 956 ? 154.873 154.536 150.965 1.00 36.56 956 ARG A CA 1
ATOM 7380 C C . ARG A 1 956 ? 154.729 154.434 149.452 1.00 36.56 956 ARG A C 1
ATOM 7381 O O . ARG A 1 956 ? 153.702 153.996 148.934 1.00 36.56 956 ARG A O 1
ATOM 7389 N N . VAL A 1 957 ? 155.788 154.822 148.747 1.00 31.86 957 VAL A N 1
ATOM 7390 C CA . VAL A 1 957 ? 155.830 154.826 147.290 1.00 31.86 957 VAL A CA 1
ATOM 7391 C C . VAL A 1 957 ? 156.795 153.742 146.833 1.00 31.86 957 VAL A C 1
ATOM 7392 O O . VAL A 1 957 ? 157.899 153.620 147.372 1.00 31.86 957 VAL A O 1
ATOM 7396 N N . TYR A 1 958 ? 156.372 152.948 145.855 1.00 31.29 958 TYR A N 1
ATOM 7397 C CA . TYR A 1 958 ? 157.173 151.866 145.297 1.00 31.29 958 TYR A CA 1
ATOM 7398 C C . TYR A 1 958 ? 157.587 152.239 143.880 1.00 31.29 958 TYR A C 1
ATOM 7399 O O . TYR A 1 958 ? 156.741 152.600 143.061 1.00 31.29 958 TYR A O 1
ATOM 7408 N N . TYR A 1 959 ? 158.889 152.167 143.601 1.00 30.96 959 TYR A N 1
ATOM 7409 C CA . TYR A 1 959 ? 159.450 152.570 142.308 1.00 30.96 959 TYR A CA 1
ATOM 7410 C C . TYR A 1 959 ? 160.687 151.716 142.039 1.00 30.96 959 TYR A C 1
ATOM 7411 O O . TYR A 1 959 ? 161.803 152.115 142.374 1.00 30.96 959 TYR A O 1
ATOM 7420 N N . ARG A 1 960 ? 160.501 150.568 141.394 1.00 33.68 960 ARG A N 1
ATOM 7421 C CA . ARG A 1 960 ? 161.621 149.686 141.095 1.00 33.68 960 ARG A CA 1
ATOM 7422 C C . ARG A 1 960 ? 161.344 148.932 139.804 1.00 33.68 960 ARG A C 1
ATOM 7423 O O . ARG A 1 960 ? 160.181 148.680 139.471 1.00 33.68 960 ARG A O 1
ATOM 7431 N N . PRO A 1 961 ? 162.383 148.573 139.054 1.00 31.84 961 PRO A N 1
ATOM 7432 C CA . PRO A 1 961 ? 162.176 147.796 137.827 1.00 31.84 961 PRO A CA 1
ATOM 7433 C C . PRO A 1 961 ? 161.718 146.375 138.118 1.00 31.84 961 PRO A C 1
ATOM 7434 O O . PRO A 1 961 ? 161.897 145.845 139.213 1.00 31.84 961 PRO A O 1
ATOM 7438 N N . LEU A 1 962 ? 161.111 145.758 137.108 1.00 29.62 962 LEU A N 1
ATOM 7439 C CA . LEU A 1 962 ? 160.509 144.437 137.237 1.00 29.62 962 LEU A CA 1
ATOM 7440 C C . LEU A 1 962 ? 161.163 143.480 136.254 1.00 29.62 962 LEU A C 1
ATOM 7441 O O . LEU A 1 962 ? 161.175 143.738 135.048 1.00 29.62 962 LEU A O 1
ATOM 7446 N N . GLY A 1 963 ? 161.689 142.371 136.766 1.00 30.44 963 GLY A N 1
ATOM 7447 C CA . GLY A 1 963 ? 162.247 141.332 135.936 1.00 30.44 963 GLY A CA 1
ATOM 7448 C C . GLY A 1 963 ? 163.722 141.458 135.640 1.00 30.44 963 GLY A C 1
ATOM 7449 O O . GLY A 1 963 ? 164.292 140.544 135.037 1.00 30.44 963 GLY A O 1
ATOM 7450 N N . PHE A 1 964 ? 164.356 142.558 136.028 1.00 31.08 964 PHE A N 1
ATOM 7451 C CA . PHE A 1 964 ? 165.787 142.733 135.838 1.00 31.08 964 PHE A CA 1
ATOM 7452 C C . PHE A 1 964 ? 166.301 143.656 136.931 1.00 31.08 964 PHE A C 1
ATOM 7453 O O . PHE A 1 964 ? 165.527 144.287 137.651 1.00 31.08 964 PHE A O 1
ATOM 7461 N N . LEU A 1 965 ? 167.621 143.720 137.057 1.00 34.28 965 LEU A N 1
ATOM 7462 C CA . LEU A 1 965 ? 168.237 144.570 138.060 1.00 34.28 965 LEU A CA 1
ATOM 7463 C C . LEU A 1 965 ? 168.281 146.020 137.581 1.00 34.28 965 LEU A C 1
ATOM 7464 O O . LEU A 1 965 ? 168.025 146.329 136.418 1.00 34.28 965 LEU A O 1
ATOM 7469 N N . ASP A 1 966 ? 168.607 146.920 138.504 1.00 38.50 966 ASP A N 1
ATOM 7470 C CA . ASP A 1 966 ? 168.759 148.330 138.174 1.00 38.50 966 ASP A CA 1
ATOM 7471 C C . ASP A 1 966 ? 170.154 148.675 137.680 1.00 38.50 966 ASP A C 1
ATOM 7472 O O . ASP A 1 966 ? 170.322 149.690 136.998 1.00 38.50 966 ASP A O 1
ATOM 7477 N N . LYS A 1 967 ? 171.149 147.862 138.014 1.00 38.83 967 LYS A N 1
ATOM 7478 C CA . LYS A 1 967 ? 172.500 148.001 137.505 1.00 38.83 967 LYS A CA 1
ATOM 7479 C C . LYS A 1 967 ? 172.915 146.684 136.876 1.00 38.83 967 LYS A C 1
ATOM 7480 O O . LYS A 1 967 ? 172.304 145.642 137.111 1.00 38.83 967 LYS A O 1
ATOM 7486 N N . ARG A 1 968 ? 173.963 146.736 136.070 1.00 39.54 968 ARG A N 1
ATOM 7487 C CA . ARG A 1 968 ? 174.568 145.522 135.556 1.00 39.54 968 ARG A CA 1
ATOM 7488 C C . ARG A 1 968 ? 175.661 145.047 136.500 1.00 39.54 968 ARG A C 1
ATOM 7489 O O . ARG A 1 968 ? 176.292 145.839 137.200 1.00 39.54 968 ARG A O 1
ATOM 7497 N N . VAL A 1 969 ? 175.859 143.732 136.538 1.00 40.28 969 VAL A N 1
ATOM 7498 C CA . VAL A 1 969 ? 177.071 143.186 137.124 1.00 40.28 969 VAL A CA 1
ATOM 7499 C C . VAL A 1 969 ? 178.216 143.432 136.157 1.00 40.28 969 VAL A C 1
ATOM 7500 O O . VAL A 1 969 ? 178.148 143.050 134.982 1.00 40.28 969 VAL A O 1
ATOM 7504 N N . GLY A 1 970 ? 179.264 144.075 136.632 1.00 44.69 970 GLY A N 1
ATOM 7505 C CA . GLY A 1 970 ? 180.382 144.432 135.792 1.00 44.69 970 GLY A CA 1
ATOM 7506 C C . GLY A 1 970 ? 181.445 143.360 135.731 1.00 44.69 970 GLY A C 1
ATOM 7507 O O . GLY A 1 970 ? 181.233 142.205 136.106 1.00 44.69 970 GLY A O 1
ATOM 7508 N N . GLU A 1 971 ? 182.605 143.755 135.221 1.00 51.26 971 GLU A N 1
ATOM 7509 C CA . GLU A 1 971 ? 183.795 142.926 135.215 1.00 51.26 971 GLU A CA 1
ATOM 7510 C C . GLU A 1 971 ? 184.984 143.797 135.576 1.00 51.26 971 GLU A C 1
ATOM 7511 O O . GLU A 1 971 ? 184.943 145.020 135.446 1.00 51.26 971 GLU A O 1
ATOM 7517 N N . ALA A 1 972 ? 186.048 143.154 136.034 1.00 58.06 972 ALA A N 1
ATOM 7518 C CA . ALA A 1 972 ? 187.319 143.839 136.168 1.00 58.06 972 ALA A CA 1
ATOM 7519 C C . ALA A 1 972 ? 188.026 143.863 134.822 1.00 58.06 972 ALA A C 1
ATOM 7520 O O . ALA A 1 972 ? 187.824 142.990 133.977 1.00 58.06 972 ALA A O 1
ATOM 7522 N N . LEU A 1 973 ? 188.858 144.877 134.625 1.00 66.86 973 LEU A N 1
ATOM 7523 C CA . LEU A 1 973 ? 189.556 145.018 133.358 1.00 66.86 973 LEU A CA 1
ATOM 7524 C C . LEU A 1 973 ? 190.526 143.862 133.153 1.00 66.86 973 LEU A C 1
ATOM 7525 O O . LEU A 1 973 ? 191.211 143.431 134.084 1.00 66.86 973 LEU A O 1
ATOM 7530 N N . HIS A 1 974 ? 190.568 143.355 131.925 1.00 76.63 974 HIS A N 1
ATOM 7531 C CA . HIS A 1 974 ? 191.422 142.224 131.595 1.00 76.63 974 HIS A CA 1
ATOM 7532 C C . HIS A 1 974 ? 192.890 142.617 131.690 1.00 76.63 974 HIS A C 1
ATOM 7533 O O . HIS A 1 974 ? 193.289 143.702 131.258 1.00 76.63 974 HIS A O 1
ATOM 7540 N N . LYS A 1 975 ? 193.700 141.722 132.254 1.00 79.58 975 LYS A N 1
ATOM 7541 C CA . LYS A 1 975 ? 195.092 142.044 132.540 1.00 79.58 975 LYS A CA 1
ATOM 7542 C C . LYS A 1 975 ? 195.983 142.010 131.305 1.00 79.58 975 LYS A C 1
ATOM 7543 O O . LYS A 1 975 ? 197.081 142.574 131.338 1.00 79.58 975 LYS A O 1
ATOM 7549 N N . GLY A 1 976 ? 195.543 141.373 130.225 1.00 80.08 976 GLY A N 1
ATOM 7550 C CA . GLY A 1 976 ? 196.356 141.238 129.037 1.00 80.08 976 GLY A CA 1
ATOM 7551 C C . GLY A 1 976 ? 196.353 142.493 128.183 1.00 80.08 976 GLY A C 1
ATOM 7552 O O . GLY A 1 976 ? 195.954 143.580 128.605 1.00 80.08 976 GLY A O 1
ATOM 7553 N N . ILE A 1 977 ? 196.823 142.327 126.952 1.00 77.60 977 ILE A N 1
ATOM 7554 C CA . ILE A 1 977 ? 196.819 143.412 125.978 1.00 77.60 977 ILE A CA 1
ATOM 7555 C C . ILE A 1 977 ? 195.474 143.426 125.262 1.00 77.60 977 ILE A C 1
ATOM 7556 O O . ILE A 1 977 ? 194.974 142.382 124.827 1.00 77.60 977 ILE A O 1
ATOM 7561 N N . THR A 1 978 ? 194.870 144.605 125.164 1.00 70.56 978 THR A N 1
ATOM 7562 C CA . THR A 1 978 ? 193.510 144.718 124.658 1.00 70.56 978 THR A CA 1
ATOM 7563 C C . THR A 1 978 ? 193.496 144.821 123.138 1.00 70.56 978 THR A C 1
ATOM 7564 O O . THR A 1 978 ? 194.473 145.233 122.509 1.00 70.56 978 THR A O 1
ATOM 7568 N N . ARG A 1 979 ? 192.368 144.433 122.556 1.00 62.44 979 ARG A N 1
ATOM 7569 C CA . ARG A 1 979 ? 192.185 144.347 121.119 1.00 62.44 979 ARG A CA 1
ATOM 7570 C C . ARG A 1 979 ? 190.863 144.976 120.705 1.00 62.44 979 ARG A C 1
ATOM 7571 O O . ARG A 1 979 ? 189.916 145.012 121.493 1.00 62.44 979 ARG A O 1
ATOM 7579 N N . PRO A 1 980 ? 190.779 145.494 119.472 1.00 56.33 980 PRO A N 1
ATOM 7580 C CA . PRO A 1 980 ? 189.683 146.425 119.137 1.00 56.33 980 PRO A CA 1
ATOM 7581 C C . PRO A 1 980 ? 188.281 145.867 119.302 1.00 56.33 980 PRO A C 1
ATOM 7582 O O . PRO A 1 980 ? 187.384 146.603 119.735 1.00 56.33 980 PRO A O 1
ATOM 7586 N N . GLU A 1 981 ? 188.051 144.599 118.959 1.00 53.49 981 GLU A N 1
ATOM 7587 C CA . GLU A 1 981 ? 186.697 144.071 119.068 1.00 53.49 981 GLU A CA 1
ATOM 7588 C C . GLU A 1 981 ? 186.238 143.997 120.518 1.00 53.49 981 GLU A C 1
ATOM 7589 O O . GLU A 1 981 ? 185.042 144.142 120.792 1.00 53.49 981 GLU A O 1
ATOM 7595 N N . ALA A 1 982 ? 187.164 143.798 121.458 1.00 50.44 982 ALA A N 1
ATOM 7596 C CA . ALA A 1 982 ? 186.806 143.870 122.870 1.00 50.44 982 ALA A CA 1
ATOM 7597 C C . ALA A 1 982 ? 186.350 145.272 123.252 1.00 50.44 982 ALA A C 1
ATOM 7598 O O . ALA A 1 982 ? 185.393 145.436 124.017 1.00 50.44 982 ALA A O 1
ATOM 7600 N N . LEU A 1 983 ? 187.018 146.297 122.725 1.00 47.16 983 LEU A N 1
ATOM 7601 C CA . LEU A 1 983 ? 186.601 147.669 122.986 1.00 47.16 983 LEU A CA 1
ATOM 7602 C C . LEU A 1 983 ? 185.220 147.944 122.406 1.00 47.16 983 LEU A C 1
ATOM 7603 O O . LEU A 1 983 ? 184.390 148.606 123.042 1.00 47.16 983 LEU A O 1
ATOM 7608 N N . LYS A 1 984 ? 184.960 147.448 121.195 1.00 44.37 984 LYS A N 1
ATOM 7609 C CA . LYS A 1 984 ? 183.642 147.618 120.593 1.00 44.37 984 LYS A CA 1
ATOM 7610 C C . LYS A 1 984 ? 182.564 146.912 121.406 1.00 44.37 984 LYS A C 1
ATOM 7611 O O . LYS A 1 984 ? 181.472 147.455 121.609 1.00 44.37 984 LYS A O 1
ATOM 7617 N N . LYS A 1 985 ? 182.854 145.701 121.880 1.00 41.47 985 LYS A N 1
ATOM 7618 C CA . LYS A 1 985 ? 181.903 144.971 122.709 1.00 41.47 985 LYS A CA 1
ATOM 7619 C C . LYS A 1 985 ? 181.613 145.712 124.003 1.00 41.47 985 LYS A C 1
ATOM 7620 O O . LYS A 1 985 ? 180.463 145.769 124.452 1.00 41.47 985 LYS A O 1
ATOM 7626 N N . GLN A 1 986 ? 182.649 146.276 124.625 1.00 42.03 986 GLN A N 1
ATOM 7627 C CA . GLN A 1 986 ? 182.452 147.021 125.861 1.00 42.03 986 GLN A CA 1
ATOM 7628 C C . GLN A 1 986 ? 181.611 148.267 125.630 1.00 42.03 986 GLN A C 1
ATOM 7629 O O . GLN A 1 986 ? 180.760 148.609 126.456 1.00 42.03 986 GLN A O 1
ATOM 7635 N N . LEU A 1 987 ? 181.838 148.966 124.518 1.00 38.21 987 LEU A N 1
ATOM 7636 C CA . LEU A 1 987 ? 181.016 150.133 124.217 1.00 38.21 987 LEU A CA 1
ATOM 7637 C C . LEU A 1 987 ? 179.565 149.738 123.969 1.00 38.21 987 LEU A C 1
ATOM 7638 O O . LEU A 1 987 ? 178.641 150.438 124.403 1.00 38.21 987 LEU A O 1
ATOM 7643 N N . ARG A 1 988 ? 179.341 148.618 123.277 1.00 37.96 988 ARG A N 1
ATOM 7644 C CA . ARG A 1 988 ? 177.976 148.147 123.062 1.00 37.96 988 ARG A CA 1
ATOM 7645 C C . ARG A 1 988 ? 177.292 147.806 124.378 1.00 37.96 988 ARG A C 1
ATOM 7646 O O . ARG A 1 988 ? 176.113 148.117 124.570 1.00 37.96 988 ARG A O 1
ATOM 7654 N N . SER A 1 989 ? 178.014 147.165 125.296 1.00 37.98 989 SER A N 1
ATOM 7655 C CA . SER A 1 989 ? 177.449 146.861 126.607 1.00 37.98 989 SER A CA 1
ATOM 7656 C C . SER A 1 989 ? 177.127 148.134 127.387 1.00 37.98 989 SER A C 1
ATOM 7657 O O . SER A 1 989 ? 176.063 148.239 128.012 1.00 37.98 989 SER A O 1
ATOM 7660 N N . ASP A 1 990 ? 178.028 149.119 127.345 1.00 38.49 990 ASP A N 1
ATOM 7661 C CA . ASP A 1 990 ? 177.777 150.391 128.014 1.00 38.49 990 ASP A CA 1
ATOM 7662 C C . ASP A 1 990 ? 176.517 151.052 127.488 1.00 38.49 990 ASP A C 1
ATOM 7663 O O . ASP A 1 990 ? 175.707 151.568 128.263 1.00 38.49 990 ASP A O 1
ATOM 7668 N N . VAL A 1 991 ? 176.345 151.072 126.168 1.00 35.91 991 VAL A N 1
ATOM 7669 C CA . VAL A 1 991 ? 175.187 151.753 125.605 1.00 35.91 991 VAL A CA 1
ATOM 7670 C C . VAL A 1 991 ? 173.912 150.958 125.851 1.00 35.91 991 VAL A C 1
ATOM 7671 O O . VAL A 1 991 ? 172.840 151.539 126.048 1.00 35.91 991 VAL A O 1
ATOM 7675 N N . ALA A 1 992 ? 173.995 149.630 125.872 1.00 35.39 992 ALA A N 1
ATOM 7676 C CA . ALA A 1 992 ? 172.816 148.835 126.179 1.00 35.39 992 ALA A CA 1
ATOM 7677 C C . ALA A 1 992 ? 172.402 148.946 127.637 1.00 35.39 992 ALA A C 1
ATOM 7678 O O . ALA A 1 992 ? 171.242 148.680 127.955 1.00 35.39 992 ALA A O 1
ATOM 7680 N N . ASN A 1 993 ? 173.312 149.330 128.531 1.00 36.11 993 ASN A N 1
ATOM 7681 C CA . ASN A 1 993 ? 173.003 149.316 129.954 1.00 36.11 993 ASN A CA 1
ATOM 7682 C C . ASN A 1 993 ? 172.765 150.683 130.575 1.00 36.11 993 ASN A C 1
ATOM 7683 O O . ASN A 1 993 ? 172.044 150.769 131.567 1.00 36.11 993 ASN A O 1
ATOM 7688 N N . VAL A 1 994 ? 173.332 151.751 130.033 1.00 35.42 994 VAL A N 1
ATOM 7689 C CA . VAL A 1 994 ? 173.259 153.050 130.693 1.00 35.42 994 VAL A CA 1
ATOM 7690 C C . VAL A 1 994 ? 171.955 153.736 130.315 1.00 35.42 994 VAL A C 1
ATOM 7691 O O . VAL A 1 994 ? 171.709 154.021 129.140 1.00 35.42 994 VAL A O 1
ATOM 7695 N N . GLY A 1 995 ? 171.118 154.004 131.314 1.00 35.82 995 GLY A N 1
ATOM 7696 C CA . GLY A 1 995 ? 169.915 154.779 131.125 1.00 35.82 995 GLY A CA 1
ATOM 7697 C C . GLY A 1 995 ? 168.708 154.020 130.626 1.00 35.82 995 GLY A C 1
ATOM 7698 O O . GLY A 1 995 ? 167.676 154.646 130.367 1.00 35.82 995 GLY A O 1
ATOM 7699 N N . THR A 1 996 ? 168.787 152.699 130.488 1.00 33.04 996 THR A N 1
ATOM 7700 C CA . THR A 1 996 ? 167.693 151.933 129.910 1.00 33.04 996 THR A CA 1
ATOM 7701 C C . THR A 1 996 ? 166.887 151.148 130.935 1.00 33.04 996 THR A C 1
ATOM 7702 O O . THR A 1 996 ? 165.835 150.610 130.586 1.00 33.04 996 THR A O 1
ATOM 7706 N N . ARG A 1 997 ? 167.336 151.086 132.186 1.00 33.75 997 ARG A N 1
ATOM 7707 C CA . ARG A 1 997 ? 166.725 150.236 133.199 1.00 33.75 997 ARG A CA 1
ATOM 7708 C C . ARG A 1 997 ? 165.812 151.009 134.139 1.00 33.75 997 ARG A C 1
ATOM 7709 O O . ARG A 1 997 ? 165.671 150.639 135.306 1.00 33.75 997 ARG A O 1
ATOM 7717 N N . ALA A 1 998 ? 165.200 152.080 133.661 1.00 32.23 998 ALA A N 1
ATOM 7718 C CA . ALA A 1 998 ? 164.291 152.841 134.497 1.00 32.23 998 ALA A CA 1
ATOM 7719 C C . ALA A 1 998 ? 163.009 152.050 134.734 1.00 32.23 998 ALA A C 1
ATOM 7720 O O . ALA A 1 998 ? 162.556 151.321 133.848 1.00 32.23 998 ALA A O 1
ATOM 7722 N N . PRO A 1 999 ? 162.412 152.159 135.916 1.00 30.59 999 PRO A N 1
ATOM 7723 C CA . PRO A 1 999 ? 161.118 151.513 136.146 1.00 30.59 999 PRO A CA 1
ATOM 7724 C C . PRO A 1 999 ? 160.042 152.102 135.249 1.00 30.59 999 PRO A C 1
ATOM 7725 O O . PRO A 1 999 ? 160.085 153.274 134.874 1.00 30.59 999 PRO A O 1
ATOM 7729 N N . SER A 1 1000 ? 159.074 151.267 134.893 1.00 30.13 1000 SER A N 1
ATOM 7730 C CA . SER A 1 1000 ? 158.019 151.683 133.984 1.00 30.13 1000 SER A CA 1
ATOM 7731 C C . SER A 1 1000 ? 156.853 152.359 134.685 1.00 30.13 1000 SER A C 1
ATOM 7732 O O . SER A 1 1000 ? 155.997 152.928 134.006 1.00 30.13 1000 SER A O 1
ATOM 7735 N N . HIS A 1 1001 ? 156.795 152.321 136.010 1.00 29.71 1001 HIS A N 1
ATOM 7736 C CA . HIS A 1 1001 ? 155.724 152.994 136.725 1.00 29.71 1001 HIS A CA 1
ATOM 7737 C C . HIS A 1 1001 ? 156.114 153.140 138.186 1.00 29.71 1001 HIS A C 1
ATOM 7738 O O . HIS A 1 1001 ? 157.064 152.520 138.666 1.00 29.71 1001 HIS A O 1
ATOM 7745 N N . ALA A 1 1002 ? 155.369 153.991 138.878 1.00 29.61 1002 ALA A N 1
ATOM 7746 C CA . ALA A 1 1002 ? 155.451 154.151 140.318 1.00 29.61 1002 ALA A CA 1
ATOM 7747 C C . ALA A 1 1002 ? 154.042 154.105 140.875 1.00 29.61 1002 ALA A C 1
ATOM 7748 O O . ALA A 1 1002 ? 153.075 154.389 140.171 1.00 29.61 1002 ALA A O 1
ATOM 7750 N N . PHE A 1 1003 ? 153.918 153.752 142.146 1.00 30.22 1003 PHE A N 1
ATOM 7751 C CA . PHE A 1 1003 ? 152.597 153.707 142.745 1.00 30.22 1003 PHE A CA 1
ATOM 7752 C C . PHE A 1 1003 ? 152.704 153.911 144.246 1.00 30.22 1003 PHE A C 1
ATOM 7753 O O . PHE A 1 1003 ? 153.792 153.990 144.815 1.00 30.22 1003 PHE A O 1
ATOM 7761 N N . MET A 1 1004 ? 151.540 153.990 144.876 1.00 35.29 1004 MET A N 1
ATOM 7762 C CA . MET A 1 1004 ? 151.383 154.320 146.278 1.00 35.29 1004 MET A CA 1
ATOM 7763 C C . MET A 1 1004 ? 150.079 153.690 146.732 1.00 35.29 1004 MET A C 1
ATOM 7764 O O . MET A 1 1004 ? 149.140 153.559 145.948 1.00 35.29 1004 MET A O 1
ATOM 7769 N N . THR A 1 1005 ? 150.034 153.262 147.984 1.00 35.96 1005 THR A N 1
ATOM 7770 C CA . THR A 1 1005 ? 148.831 152.655 148.530 1.00 35.96 1005 THR A CA 1
ATOM 7771 C C . THR A 1 1005 ? 148.477 153.309 149.853 1.00 35.96 1005 THR A C 1
ATOM 7772 O O . THR A 1 1005 ? 149.355 153.624 150.658 1.00 35.96 1005 THR A O 1
ATOM 7776 N N . TYR A 1 1006 ? 147.184 153.520 150.059 1.00 34.28 1006 TYR A N 1
ATOM 7777 C CA . TYR A 1 1006 ? 146.644 154.103 151.275 1.00 34.28 1006 TYR A CA 1
ATOM 7778 C C . TYR A 1 1006 ? 145.491 153.230 151.734 1.00 34.28 1006 TYR A C 1
ATOM 7779 O O . TYR A 1 1006 ? 144.577 152.953 150.955 1.00 34.28 1006 TYR A O 1
ATOM 7788 N N . THR A 1 1007 ? 145.531 152.789 152.981 1.00 33.62 1007 THR A N 1
ATOM 7789 C CA . THR A 1 1007 ? 144.482 151.931 153.507 1.00 33.62 1007 THR A CA 1
ATOM 7790 C C . THR A 1 1007 ? 143.969 152.458 154.837 1.00 33.62 1007 THR A C 1
ATOM 7791 O O . THR A 1 1007 ? 144.738 152.928 155.677 1.00 33.62 1007 THR A O 1
ATOM 7795 N N . ASP A 1 1008 ? 142.653 152.399 154.995 1.00 34.09 1008 ASP A N 1
ATOM 7796 C CA . ASP A 1 1008 ? 141.951 152.864 156.178 1.00 34.09 1008 ASP A CA 1
ATOM 7797 C C . ASP A 1 1008 ? 141.015 151.758 156.636 1.00 34.09 1008 ASP A C 1
ATOM 7798 O O . ASP A 1 1008 ? 140.470 151.022 155.814 1.00 34.09 1008 ASP A O 1
ATOM 7803 N N . VAL A 1 1009 ? 140.833 151.636 157.945 1.00 33.76 1009 VAL A N 1
ATOM 7804 C CA . VAL A 1 1009 ? 140.059 150.551 158.531 1.00 33.76 1009 VAL A CA 1
ATOM 7805 C C . VAL A 1 1009 ? 138.847 151.132 159.243 1.00 33.76 1009 VAL A C 1
ATOM 7806 O O . VAL A 1 1009 ? 138.937 152.181 159.887 1.00 33.76 1009 VAL A O 1
ATOM 7810 N N . LEU A 1 1010 ? 137.708 150.460 159.101 1.00 35.69 1010 LEU A N 1
ATOM 7811 C CA . LEU A 1 1010 ? 136.444 150.861 159.699 1.00 35.69 1010 LEU A CA 1
ATOM 7812 C C . LEU A 1 1010 ? 135.940 149.753 160.608 1.00 35.69 1010 LEU A C 1
ATOM 7813 O O . LEU A 1 1010 ? 135.935 148.585 160.219 1.00 35.69 1010 LEU A O 1
ATOM 7818 N N . TYR A 1 1011 ? 135.525 150.118 161.813 1.00 38.99 1011 TYR A N 1
ATOM 7819 C CA . TYR A 1 1011 ? 134.833 149.201 162.704 1.00 38.99 1011 TYR A CA 1
ATOM 7820 C C . TYR A 1 1011 ? 133.336 149.348 162.484 1.00 38.99 1011 TYR A C 1
ATOM 7821 O O . TYR A 1 1011 ? 132.813 150.465 162.486 1.00 38.99 1011 TYR A O 1
ATOM 7830 N N . GLU A 1 1012 ? 132.649 148.236 162.284 1.00 40.39 1012 GLU A N 1
ATOM 7831 C CA . GLU A 1 1012 ? 131.209 148.325 162.098 1.00 40.39 1012 GLU A CA 1
ATOM 7832 C C . GLU A 1 1012 ? 130.408 147.491 163.082 1.00 40.39 1012 GLU A C 1
ATOM 7833 O O . GLU A 1 1012 ? 129.336 147.923 163.503 1.00 40.39 1012 GLU A O 1
ATOM 7839 N N . ASP A 1 1013 ? 130.893 146.321 163.483 1.00 42.05 1013 ASP A N 1
ATOM 7840 C CA . ASP A 1 1013 ? 130.193 145.504 164.464 1.00 42.05 1013 ASP A CA 1
ATOM 7841 C C . ASP A 1 1013 ? 131.224 144.712 165.254 1.00 42.05 1013 ASP A C 1
ATOM 7842 O O . ASP A 1 1013 ? 132.428 144.930 165.121 1.00 42.05 1013 ASP A O 1
ATOM 7847 N N . ALA A 1 1014 ? 130.741 143.765 166.061 1.00 42.57 1014 ALA A N 1
ATOM 7848 C CA . ALA A 1 1014 ? 131.589 143.132 167.067 1.00 42.57 1014 ALA A CA 1
ATOM 7849 C C . ALA A 1 1014 ? 132.790 142.433 166.444 1.00 42.57 1014 ALA A C 1
ATOM 7850 O O . ALA A 1 1014 ? 133.915 142.554 166.941 1.00 42.57 1014 ALA A O 1
ATOM 7852 N N . GLY A 1 1015 ? 132.580 141.700 165.363 1.00 40.24 1015 GLY A N 1
ATOM 7853 C CA . GLY A 1 1015 ? 133.697 141.075 164.692 1.00 40.24 1015 GLY A CA 1
ATOM 7854 C C . GLY A 1 1015 ? 133.717 141.373 163.212 1.00 40.24 1015 GLY A C 1
ATOM 7855 O O . GLY A 1 1015 ? 134.058 140.507 162.408 1.00 40.24 1015 GLY A O 1
ATOM 7856 N N . SER A 1 1016 ? 133.329 142.588 162.838 1.00 38.06 1016 SER A N 1
ATOM 7857 C CA . SER A 1 1016 ? 133.259 143.001 161.446 1.00 38.06 1016 SER A CA 1
ATOM 7858 C C . SER A 1 1016 ? 134.043 144.286 161.249 1.00 38.06 1016 SER A C 1
ATOM 7859 O O . SER A 1 1016 ? 133.812 145.274 161.949 1.00 38.06 1016 SER A O 1
ATOM 7862 N N . TYR A 1 1017 ? 134.956 144.264 160.288 1.00 34.60 1017 TYR A N 1
ATOM 7863 C CA . TYR A 1 1017 ? 135.700 145.434 159.864 1.00 34.60 1017 TYR A CA 1
ATOM 7864 C C . TYR A 1 1017 ? 135.567 145.575 158.359 1.00 34.60 1017 TYR A C 1
ATOM 7865 O O . TYR A 1 1017 ? 135.406 144.587 157.645 1.00 34.60 1017 TYR A O 1
ATOM 7874 N N . ILE A 1 1018 ? 135.624 146.811 157.883 1.00 34.06 1018 ILE A N 1
ATOM 7875 C CA . ILE A 1 1018 ? 135.742 147.103 156.462 1.00 34.06 1018 ILE A CA 1
ATOM 7876 C C . ILE A 1 1018 ? 137.122 147.692 156.243 1.00 34.06 1018 ILE A C 1
ATOM 7877 O O . ILE A 1 1018 ? 137.442 148.751 156.793 1.00 34.06 1018 ILE A O 1
ATOM 7882 N N . VAL A 1 1019 ? 137.941 147.011 155.456 1.00 33.53 1019 VAL A N 1
ATOM 7883 C CA . VAL A 1 1019 ? 139.251 147.514 155.072 1.00 33.53 1019 VAL A CA 1
ATOM 7884 C C . VAL A 1 1019 ? 139.122 148.151 153.702 1.00 33.53 1019 VAL A C 1
ATOM 7885 O O . VAL A 1 1019 ? 138.628 147.524 152.762 1.00 33.53 1019 VAL A O 1
ATOM 7889 N N . SER A 1 1020 ? 139.555 149.397 153.588 1.00 33.45 1020 SER A N 1
ATOM 7890 C CA . SER A 1 1020 ? 139.404 150.179 152.368 1.00 33.45 1020 SER A CA 1
ATOM 7891 C C . SER A 1 1020 ? 140.795 150.508 151.844 1.00 33.45 1020 SER A C 1
ATOM 7892 O O . SER A 1 1020 ? 141.501 151.335 152.422 1.00 33.45 1020 SER A O 1
ATOM 7895 N N . LYS A 1 1021 ? 141.182 149.870 150.746 1.00 33.54 1021 LYS A N 1
ATOM 7896 C CA . LYS A 1 1021 ? 142.496 150.051 150.147 1.00 33.54 1021 LYS A CA 1
ATOM 7897 C C . LYS A 1 1021 ? 142.392 150.953 148.925 1.00 33.54 1021 LYS A C 1
ATOM 7898 O O . LYS A 1 1021 ? 141.551 150.729 148.053 1.00 33.54 1021 LYS A O 1
ATOM 7904 N N . ARG A 1 1022 ? 143.253 151.963 148.861 1.00 32.55 1022 ARG A N 1
ATOM 7905 C CA . ARG A 1 1022 ? 143.277 152.913 147.757 1.00 32.55 1022 ARG A CA 1
ATOM 7906 C C . ARG A 1 1022 ? 144.604 152.788 147.031 1.00 32.55 1022 ARG A C 1
ATOM 7907 O O . ARG A 1 1022 ? 145.663 152.928 147.644 1.00 32.55 1022 ARG A O 1
ATOM 7915 N N . TYR A 1 1023 ? 144.543 152.531 145.733 1.00 30.19 1023 TYR A N 1
ATOM 7916 C CA . TYR A 1 1023 ? 145.724 152.375 144.900 1.00 30.19 1023 TYR A CA 1
ATOM 7917 C C . TYR A 1 1023 ? 145.827 153.574 143.973 1.00 30.19 1023 TYR A C 1
ATOM 7918 O O . TYR A 1 1023 ? 144.826 153.995 143.395 1.00 30.19 1023 TYR A O 1
ATOM 7927 N N . LEU A 1 1024 ? 147.025 154.133 143.841 1.00 29.93 1024 LEU A N 1
ATOM 7928 C CA . LEU A 1 1024 ? 147.259 155.214 142.890 1.00 29.93 1024 LEU A CA 1
ATOM 7929 C C . LEU A 1 1024 ? 148.597 154.989 142.213 1.00 29.93 1024 LEU A C 1
ATOM 7930 O O . LEU A 1 1024 ? 149.624 154.909 142.886 1.00 29.93 1024 LEU A O 1
ATOM 7935 N N . GLY A 1 1025 ? 148.583 154.891 140.886 1.00 29.58 1025 GLY A N 1
ATOM 7936 C CA . GLY A 1 1025 ? 149.792 154.661 140.135 1.00 29.58 1025 GLY A CA 1
ATOM 7937 C C . GLY A 1 1025 ? 149.856 155.567 138.924 1.00 29.58 1025 GLY A C 1
ATOM 7938 O O . GLY A 1 1025 ? 148.850 156.087 138.455 1.00 29.58 1025 GLY A O 1
ATOM 7939 N N . ILE A 1 1026 ? 151.070 155.753 138.427 1.00 29.91 1026 ILE A N 1
ATOM 7940 C CA . ILE A 1 1026 ? 151.317 156.579 137.255 1.00 29.91 1026 ILE A CA 1
ATOM 7941 C C . ILE A 1 1026 ? 152.384 155.899 136.414 1.00 29.91 1026 ILE A C 1
ATOM 7942 O O . ILE A 1 1026 ? 153.308 155.281 136.949 1.00 29.91 1026 ILE A O 1
ATOM 7947 N N . GLY A 1 1027 ? 152.237 155.978 135.096 1.00 31.17 1027 GLY A N 1
ATOM 7948 C CA . GLY A 1 1027 ? 153.169 155.336 134.195 1.00 31.17 1027 GLY A CA 1
ATOM 7949 C C . GLY A 1 1027 ? 154.367 156.203 133.875 1.00 31.17 1027 GLY A C 1
ATOM 7950 O O . GLY A 1 1027 ? 154.395 157.392 134.165 1.00 31.17 1027 GLY A O 1
ATOM 7951 N N . GLU A 1 1028 ? 155.366 155.578 133.262 1.00 32.87 1028 GLU A N 1
ATOM 7952 C CA . GLU A 1 1028 ? 156.597 156.275 132.919 1.00 32.87 1028 GLU A CA 1
ATOM 7953 C C . GLU A 1 1028 ? 156.313 157.460 132.006 1.00 32.87 1028 GLU A C 1
ATOM 7954 O O . GLU A 1 1028 ? 155.472 157.387 131.108 1.00 32.87 1028 GLU A O 1
ATOM 7960 N N . LEU A 1 1029 ? 157.022 158.559 132.246 1.00 31.57 1029 LEU A N 1
ATOM 7961 C CA . LEU A 1 1029 ? 156.792 159.798 131.520 1.00 31.57 1029 LEU A CA 1
ATOM 7962 C C . LEU A 1 1029 ? 157.396 159.740 130.121 1.00 31.57 1029 LEU A C 1
ATOM 7963 O O . LEU A 1 1029 ? 158.413 159.086 129.886 1.00 31.57 1029 LEU A O 1
ATOM 7968 N N . ASN A 1 1030 ? 156.770 160.452 129.189 1.00 31.67 1030 ASN A N 1
ATOM 7969 C CA . ASN A 1 1030 ? 157.197 160.429 127.797 1.00 31.67 1030 ASN A CA 1
ATOM 7970 C C . ASN A 1 1030 ? 158.491 161.198 127.577 1.00 31.67 1030 ASN A C 1
ATOM 7971 O O . ASN A 1 1030 ? 158.796 162.164 128.279 1.00 31.67 1030 ASN A O 1
ATOM 7976 N N . ARG A 1 1031 ? 159.250 160.755 126.573 1.00 34.47 1031 ARG A N 1
ATOM 7977 C CA . ARG A 1 1031 ? 160.364 161.551 126.075 1.00 34.47 1031 ARG A CA 1
ATOM 7978 C C . ARG A 1 1031 ? 159.860 162.769 125.316 1.00 34.47 1031 ARG A C 1
ATOM 7979 O O . ARG A 1 1031 ? 160.460 163.845 125.388 1.00 34.47 1031 ARG A O 1
ATOM 7987 N N . PHE A 1 1032 ? 158.768 162.613 124.576 1.00 32.83 1032 PHE A N 1
ATOM 7988 C CA . PHE A 1 1032 ? 158.122 163.707 123.862 1.00 32.83 1032 PHE A CA 1
ATOM 7989 C C . PHE A 1 1032 ? 156.741 163.911 124.463 1.00 32.83 1032 PHE A C 1
ATOM 7990 O O . PHE A 1 1032 ? 155.825 163.126 124.205 1.00 32.83 1032 PHE A O 1
ATOM 7998 N N . GLY A 1 1033 ? 156.591 164.963 125.257 1.00 33.42 1033 GLY A N 1
ATOM 7999 C CA . GLY A 1 1033 ? 155.364 165.231 125.967 1.00 33.42 1033 GLY A CA 1
ATOM 8000 C C . GLY A 1 1033 ? 154.392 166.192 125.328 1.00 33.42 1033 GLY A C 1
ATOM 8001 O O . GLY A 1 1033 ? 153.313 166.400 125.887 1.00 33.42 1033 GLY A O 1
ATOM 8002 N N . ARG A 1 1034 ? 154.716 166.787 124.177 1.00 34.03 1034 ARG A N 1
ATOM 8003 C CA . ARG A 1 1034 ? 153.768 167.721 123.578 1.00 34.03 1034 ARG A CA 1
ATOM 8004 C C . ARG A 1 1034 ? 152.613 167.037 122.865 1.00 34.03 1034 ARG A C 1
ATOM 8005 O O . ARG A 1 1034 ? 151.744 167.734 122.336 1.00 34.03 1034 ARG A O 1
ATOM 8013 N N . THR A 1 1035 ? 152.563 165.716 122.832 1.00 34.91 1035 THR A N 1
ATOM 8014 C CA . THR A 1 1035 ? 151.471 165.051 122.147 1.00 34.91 1035 THR A CA 1
ATOM 8015 C C . THR A 1 1035 ? 150.189 165.136 122.981 1.00 34.91 1035 THR A C 1
ATOM 8016 O O . THR A 1 1035 ? 150.168 165.672 124.090 1.00 34.91 1035 THR A O 1
ATOM 8020 N N . THR A 1 1036 ? 149.096 164.610 122.429 1.00 36.58 1036 THR A N 1
ATOM 8021 C CA . THR A 1 1036 ? 147.808 164.632 123.105 1.00 36.58 1036 THR A CA 1
ATOM 8022 C C . THR A 1 1036 ? 147.752 163.565 124.197 1.00 36.58 1036 THR A C 1
ATOM 8023 O O . THR A 1 1036 ? 148.591 162.668 124.273 1.00 36.58 1036 THR A O 1
ATOM 8027 N N . SER A 1 1037 ? 146.732 163.669 125.050 1.00 38.42 1037 SER A N 1
ATOM 8028 C CA . SER A 1 1037 ? 146.676 162.892 126.281 1.00 38.42 1037 SER A CA 1
ATOM 8029 C C . SER A 1 1037 ? 146.368 161.419 126.061 1.00 38.42 1037 SER A C 1
ATOM 8030 O O . SER A 1 1037 ? 146.556 160.626 126.987 1.00 38.42 1037 SER A O 1
ATOM 8033 N N . ASP A 1 1038 ? 145.900 161.027 124.878 1.00 38.94 1038 ASP A N 1
ATOM 8034 C CA . ASP A 1 1038 ? 145.743 159.609 124.592 1.00 38.94 1038 ASP A CA 1
ATOM 8035 C C . ASP A 1 1038 ? 147.076 158.916 124.356 1.00 38.94 1038 ASP A C 1
ATOM 8036 O O . ASP A 1 1038 ? 147.108 157.687 124.254 1.00 38.94 1038 ASP A O 1
ATOM 8041 N N . LYS A 1 1039 ? 148.169 159.670 124.272 1.00 36.75 1039 LYS A N 1
ATOM 8042 C CA . LYS A 1 1039 ? 149.496 159.114 124.083 1.00 36.75 1039 LYS A CA 1
ATOM 8043 C C . LYS A 1 1039 ? 150.481 159.521 125.169 1.00 36.75 1039 LYS A C 1
ATOM 8044 O O . LYS A 1 1039 ? 151.665 159.192 125.055 1.00 36.75 1039 LYS A O 1
ATOM 8050 N N . ASN A 1 1040 ? 150.045 160.241 126.199 1.00 35.47 1040 ASN A N 1
ATOM 8051 C CA . ASN A 1 1040 ? 150.902 160.602 127.319 1.00 35.47 1040 ASN A CA 1
ATOM 8052 C C . ASN A 1 1040 ? 150.744 159.639 128.482 1.00 35.47 1040 ASN A C 1
ATOM 8053 O O . ASN A 1 1040 ? 149.792 158.864 128.562 1.00 35.47 1040 ASN A O 1
ATOM 8058 N N . ALA A 1 1041 ? 151.705 159.718 129.396 1.00 33.41 1041 ALA A N 1
ATOM 8059 C CA . ALA A 1 1041 ? 151.588 159.055 130.681 1.00 33.41 1041 ALA A CA 1
ATOM 8060 C C . ALA A 1 1041 ? 150.361 159.560 131.424 1.00 33.41 1041 ALA A C 1
ATOM 8061 O O . ALA A 1 1041 ? 150.056 160.754 131.416 1.00 33.41 1041 ALA A O 1
ATOM 8063 N N . ASP A 1 1042 ? 149.654 158.640 132.068 1.00 36.03 1042 ASP A N 1
ATOM 8064 C CA . ASP A 1 1042 ? 148.452 158.967 132.811 1.00 36.03 1042 ASP A CA 1
ATOM 8065 C C . ASP A 1 1042 ? 148.501 158.266 134.156 1.00 36.03 1042 ASP A C 1
ATOM 8066 O O . ASP A 1 1042 ? 149.318 157.375 134.386 1.00 36.03 1042 ASP A O 1
ATOM 8071 N N . ILE A 1 1043 ? 147.618 158.677 135.046 1.00 32.42 1043 ILE A N 1
ATOM 8072 C CA . ILE A 1 1043 ? 147.505 158.061 136.358 1.00 32.42 1043 ILE A CA 1
ATOM 8073 C C . ILE A 1 1043 ? 146.352 157.072 136.341 1.00 32.42 1043 ILE A C 1
ATOM 8074 O O . ILE A 1 1043 ? 145.405 157.195 135.561 1.00 32.42 1043 ILE A O 1
ATOM 8079 N N . GLY A 1 1044 ? 146.444 156.068 137.200 1.00 30.64 1044 GLY A N 1
ATOM 8080 C CA . GLY A 1 1044 ? 145.374 155.109 137.364 1.00 30.64 1044 GLY A CA 1
ATOM 8081 C C . GLY A 1 1044 ? 145.167 154.763 138.819 1.00 30.64 1044 GLY A C 1
ATOM 8082 O O . GLY A 1 1044 ? 146.123 154.420 139.513 1.00 30.64 1044 GLY A O 1
ATOM 8083 N N . GLY A 1 1045 ? 143.933 154.843 139.302 1.00 30.65 1045 GLY A N 1
ATOM 8084 C CA . GLY A 1 1045 ? 143.666 154.548 140.695 1.00 30.65 1045 GLY A CA 1
ATOM 8085 C C . GLY A 1 1045 ? 142.308 153.917 140.899 1.00 30.65 1045 GLY A C 1
ATOM 8086 O O . GLY A 1 1045 ? 141.431 153.990 140.037 1.00 30.65 1045 GLY A O 1
ATOM 8087 N N . VAL A 1 1046 ? 142.144 153.294 142.065 1.00 31.31 1046 VAL A N 1
ATOM 8088 C CA . VAL A 1 1046 ? 140.894 152.637 142.426 1.00 31.31 1046 VAL A CA 1
ATOM 8089 C C . VAL A 1 1046 ? 140.829 152.542 143.942 1.00 31.31 1046 VAL A C 1
ATOM 8090 O O . VAL A 1 1046 ? 141.856 152.531 144.619 1.00 31.31 1046 VAL A O 1
ATOM 8094 N N . ASN A 1 1047 ? 139.612 152.488 144.474 1.00 33.93 1047 ASN A N 1
ATOM 8095 C CA . ASN A 1 1047 ? 139.367 152.224 145.885 1.00 33.93 1047 ASN A CA 1
ATOM 8096 C C . ASN A 1 1047 ? 138.664 150.880 146.011 1.00 33.93 1047 ASN A C 1
ATOM 8097 O O . ASN A 1 1047 ? 137.590 150.684 145.440 1.00 33.93 1047 ASN A O 1
ATOM 8102 N N . ILE A 1 1048 ? 139.260 149.970 146.770 1.00 35.21 1048 ILE A N 1
ATOM 8103 C CA . ILE A 1 1048 ? 138.779 148.602 146.904 1.00 35.21 1048 ILE A CA 1
ATOM 8104 C C . ILE A 1 1048 ? 138.530 148.297 148.371 1.00 35.21 1048 ILE A C 1
ATOM 8105 O O . ILE A 1 1048 ? 139.321 148.680 149.237 1.00 35.21 1048 ILE A O 1
ATOM 8110 N N . LYS A 1 1049 ? 137.426 147.610 148.646 1.00 35.78 1049 LYS A N 1
ATOM 8111 C CA . LYS A 1 1049 ? 136.996 147.321 150.003 1.00 35.78 1049 LYS A CA 1
ATOM 8112 C C . LYS A 1 1049 ? 136.993 145.822 150.264 1.00 35.78 1049 LYS A C 1
ATOM 8113 O O . LYS A 1 1049 ? 136.839 145.013 149.350 1.00 35.78 1049 LYS A O 1
ATOM 8119 N N . TYR A 1 1050 ? 137.165 145.466 151.533 1.00 36.78 1050 TYR A N 1
ATOM 8120 C CA . TYR A 1 1050 ? 137.110 144.089 151.994 1.00 36.78 1050 TYR A CA 1
ATOM 8121 C C . TYR A 1 1050 ? 136.339 144.062 153.300 1.00 36.78 1050 TYR A C 1
ATOM 8122 O O . TYR A 1 1050 ? 136.135 145.094 153.937 1.00 36.78 1050 TYR A O 1
ATOM 8131 N N . ARG A 1 1051 ? 135.916 142.873 153.707 1.00 35.65 1051 ARG A N 1
ATOM 8132 C CA . ARG A 1 1051 ? 135.282 142.687 155.003 1.00 35.65 1051 ARG A CA 1
ATOM 8133 C C . ARG A 1 1051 ? 136.029 141.614 155.775 1.00 35.65 1051 ARG A C 1
ATOM 8134 O O . ARG A 1 1051 ? 136.338 140.554 155.227 1.00 35.65 1051 ARG A O 1
ATOM 8142 N N . VAL A 1 1052 ? 136.317 141.893 157.040 1.00 34.76 1052 VAL A N 1
ATOM 8143 C CA . VAL A 1 1052 ? 137.017 140.964 157.917 1.00 34.76 1052 VAL A CA 1
ATOM 8144 C C . VAL A 1 1052 ? 135.986 140.370 158.868 1.00 34.76 1052 VAL A C 1
ATOM 8145 O O . VAL A 1 1052 ? 135.464 141.067 159.741 1.00 34.76 1052 VAL A O 1
ATOM 8149 N N . ASN A 1 1053 ? 135.690 139.087 158.707 1.00 38.12 1053 ASN A N 1
ATOM 8150 C CA . ASN A 1 1053 ? 134.773 138.357 159.575 1.00 38.12 1053 ASN A CA 1
ATOM 8151 C C . ASN A 1 1053 ? 135.413 137.147 160.219 1.00 38.12 1053 ASN A C 1
ATOM 8152 O O . ASN A 1 1053 ? 134.921 136.664 161.235 1.00 38.12 1053 ASN A O 1
ATOM 8157 N N . LYS A 1 1054 ? 136.478 136.631 159.627 1.00 36.08 1054 LYS A N 1
ATOM 8158 C CA . LYS A 1 1054 ? 137.000 135.316 159.934 1.00 36.08 1054 LYS A CA 1
ATOM 8159 C C . LYS A 1 1054 ? 138.447 135.429 160.376 1.00 36.08 1054 LYS A C 1
ATOM 8160 O O . LYS A 1 1054 ? 139.156 136.367 160.016 1.00 36.08 1054 LYS A O 1
ATOM 8166 N N . ILE A 1 1055 ? 138.876 134.463 161.180 1.00 35.98 1055 ILE A N 1
ATOM 8167 C CA . ILE A 1 1055 ? 140.242 134.405 161.672 1.00 35.98 1055 ILE A CA 1
ATOM 8168 C C . ILE A 1 1055 ? 140.696 132.953 161.629 1.00 35.98 1055 ILE A C 1
ATOM 8169 O O . ILE A 1 1055 ? 139.886 132.028 161.612 1.00 35.98 1055 ILE A O 1
ATOM 8174 N N . THR A 1 1056 ? 142.006 132.756 161.577 1.00 36.61 1056 THR A N 1
ATOM 8175 C CA . THR A 1 1056 ? 142.545 131.408 161.627 1.00 36.61 1056 THR A CA 1
ATOM 8176 C C . THR A 1 1056 ? 142.927 131.042 163.056 1.00 36.61 1056 THR A C 1
ATOM 8177 O O . THR A 1 1056 ? 142.922 131.872 163.963 1.00 36.61 1056 THR A O 1
ATOM 8181 N N . ALA A 1 1057 ? 143.260 129.769 163.253 1.00 38.80 1057 ALA A N 1
ATOM 8182 C CA . ALA A 1 1057 ? 143.689 129.311 164.565 1.00 38.80 1057 ALA A CA 1
ATOM 8183 C C . ALA A 1 1057 ? 145.052 129.858 164.958 1.00 38.80 1057 ALA A C 1
ATOM 8184 O O . ALA A 1 1057 ? 145.424 129.755 166.130 1.00 38.80 1057 ALA A O 1
ATOM 8186 N N . ASP A 1 1058 ? 145.798 130.429 164.019 1.00 40.72 1058 ASP A N 1
ATOM 8187 C CA . ASP A 1 1058 ? 147.061 131.092 164.307 1.00 40.72 1058 ASP A CA 1
ATOM 8188 C C . ASP A 1 1058 ? 146.910 132.593 164.509 1.00 40.72 1058 ASP A C 1
ATOM 8189 O O . ASP A 1 1058 ? 147.915 133.275 164.719 1.00 40.72 1058 ASP A O 1
ATOM 8194 N N . GLY A 1 1059 ? 145.694 133.125 164.431 1.00 36.50 1059 GLY A N 1
ATOM 8195 C CA . GLY A 1 1059 ? 145.457 134.522 164.717 1.00 36.50 1059 GLY A CA 1
ATOM 8196 C C . GLY A 1 1059 ? 145.538 135.474 163.548 1.00 36.50 1059 GLY A C 1
ATOM 8197 O O . GLY A 1 1059 ? 145.767 136.666 163.765 1.00 36.50 1059 GLY A O 1
ATOM 8198 N N . LYS A 1 1060 ? 145.359 135.002 162.321 1.00 34.14 1060 LYS A N 1
ATOM 8199 C CA . LYS A 1 1060 ? 145.472 135.842 161.139 1.00 34.14 1060 LYS A CA 1
ATOM 8200 C C . LYS A 1 1060 ? 144.123 135.959 160.445 1.00 34.14 1060 LYS A C 1
ATOM 8201 O O . LYS A 1 1060 ? 143.371 134.988 160.362 1.00 34.14 1060 LYS A O 1
ATOM 8207 N N . TYR A 1 1061 ? 143.822 137.156 159.950 1.00 32.78 1061 TYR A N 1
ATOM 8208 C CA . TYR A 1 1061 ? 142.517 137.442 159.373 1.00 32.78 1061 TYR A CA 1
ATOM 8209 C C . TYR A 1 1061 ? 142.339 136.771 158.017 1.00 32.78 1061 TYR A C 1
ATOM 8210 O O . TYR A 1 1061 ? 143.290 136.586 157.259 1.00 32.78 1061 TYR A O 1
ATOM 8219 N N . ILE A 1 1062 ? 141.092 136.427 157.711 1.00 33.92 1062 ILE A N 1
ATOM 8220 C CA . ILE A 1 1062 ? 140.692 135.928 156.403 1.00 33.92 1062 ILE A CA 1
ATOM 8221 C C . ILE A 1 1062 ? 139.707 136.920 155.802 1.00 33.92 1062 ILE A C 1
ATOM 8222 O O . ILE A 1 1062 ? 138.798 137.400 156.485 1.00 33.92 1062 ILE A O 1
ATOM 8227 N N . ILE A 1 1063 ? 139.885 137.212 154.520 1.00 37.14 1063 ILE A N 1
ATOM 8228 C CA . ILE A 1 1063 ? 139.246 138.336 153.847 1.00 37.14 1063 ILE A CA 1
ATOM 8229 C C . ILE A 1 1063 ? 138.147 137.855 152.913 1.00 37.14 1063 ILE A C 1
ATOM 8230 O O . ILE A 1 1063 ? 138.274 136.808 152.270 1.00 37.14 1063 ILE A O 1
ATOM 8235 N N . ASP A 1 1064 ? 137.058 138.619 152.854 1.00 38.43 1064 ASP A N 1
ATOM 8236 C CA . ASP A 1 1064 ? 136.071 138.535 151.785 1.00 38.43 1064 ASP A CA 1
ATOM 8237 C C . ASP A 1 1064 ? 136.049 139.859 151.041 1.00 38.43 1064 ASP A C 1
ATOM 8238 O O . ASP A 1 1064 ? 135.925 140.917 151.660 1.00 38.43 1064 ASP A O 1
ATOM 8243 N N . ARG A 1 1065 ? 136.176 139.802 149.721 1.00 37.53 1065 ARG A N 1
ATOM 8244 C CA . ARG A 1 1065 ? 136.244 141.009 148.916 1.00 37.53 1065 ARG A CA 1
ATOM 8245 C C . ARG A 1 1065 ? 134.844 141.396 148.465 1.00 37.53 1065 ARG A C 1
ATOM 8246 O O . ARG A 1 1065 ? 134.037 140.540 148.097 1.00 37.53 1065 ARG A O 1
ATOM 8254 N N . LEU A 1 1066 ? 134.549 142.688 148.525 1.00 37.05 1066 LEU A N 1
ATOM 8255 C CA . LEU A 1 1066 ? 133.231 143.180 148.170 1.00 37.05 1066 LEU A CA 1
ATOM 8256 C C . LEU A 1 1066 ? 133.152 143.466 146.675 1.00 37.05 1066 LEU A C 1
ATOM 8257 O O . LEU A 1 1066 ? 134.157 143.493 145.966 1.00 37.05 1066 LEU A O 1
ATOM 8262 N N . SER A 1 1067 ? 131.931 143.679 146.198 1.00 38.76 1067 SER A N 1
ATOM 8263 C CA . SER A 1 1067 ? 131.688 143.911 144.785 1.00 38.76 1067 SER A CA 1
ATOM 8264 C C . SER A 1 1067 ? 131.995 145.361 144.425 1.00 38.76 1067 SER A C 1
ATOM 8265 O O . SER A 1 1067 ? 132.415 146.163 145.260 1.00 38.76 1067 SER A O 1
ATOM 8268 N N . HIS A 1 1068 ? 131.793 145.702 143.153 1.00 38.90 1068 HIS A N 1
ATOM 8269 C CA . HIS A 1 1068 ? 132.052 147.067 142.715 1.00 38.90 1068 HIS A CA 1
ATOM 8270 C C . HIS A 1 1068 ? 130.964 148.022 143.171 1.00 38.90 1068 HIS A C 1
ATOM 8271 O O . HIS A 1 1068 ? 131.233 149.209 143.370 1.00 38.90 1068 HIS A O 1
ATOM 8278 N N . THR A 1 1069 ? 129.738 147.527 143.329 1.00 39.99 1069 THR A N 1
ATOM 8279 C CA . THR A 1 1069 ? 128.653 148.368 143.814 1.00 39.99 1069 THR A CA 1
ATOM 8280 C C . THR A 1 1069 ? 128.901 148.812 145.247 1.00 39.99 1069 THR A C 1
ATOM 8281 O O . THR A 1 1069 ? 128.672 149.976 145.590 1.00 39.99 1069 THR A O 1
ATOM 8285 N N . GLU A 1 1070 ? 129.378 147.902 146.095 1.00 40.67 1070 GLU A N 1
ATOM 8286 C CA . GLU A 1 1070 ? 129.663 148.240 147.480 1.00 40.67 1070 GLU A CA 1
ATOM 8287 C C . GLU A 1 1070 ? 130.849 149.180 147.617 1.00 40.67 1070 GLU A C 1
ATOM 8288 O O . GLU A 1 1070 ? 131.044 149.752 148.692 1.00 40.67 1070 GLU A O 1
ATOM 8294 N N . SER A 1 1071 ? 131.634 149.356 146.560 1.00 39.08 1071 SER A N 1
ATOM 8295 C CA . SER A 1 1071 ? 132.714 150.327 146.534 1.00 39.08 1071 SER A CA 1
ATOM 8296 C C . SER A 1 1071 ? 132.323 151.615 145.826 1.00 39.08 1071 SER A C 1
ATOM 8297 O O . SER A 1 1071 ? 133.143 152.530 145.736 1.00 39.08 1071 SER A O 1
ATOM 8300 N N . GLY A 1 1072 ? 131.096 151.705 145.322 1.00 38.50 1072 GLY A N 1
ATOM 8301 C CA . GLY A 1 1072 ? 130.605 152.928 144.725 1.00 38.50 1072 GLY A CA 1
ATOM 8302 C C . GLY A 1 1072 ? 130.736 153.039 143.227 1.00 38.50 1072 GLY A C 1
ATOM 8303 O O . GLY A 1 1072 ? 130.626 154.148 142.698 1.00 38.50 1072 GLY A O 1
ATOM 8304 N N . TYR A 1 1073 ? 130.952 151.937 142.518 1.00 36.63 1073 TYR A N 1
ATOM 8305 C CA . TYR A 1 1073 ? 131.269 151.972 141.099 1.00 36.63 1073 TYR A CA 1
ATOM 8306 C C . TYR A 1 1073 ? 130.141 151.375 140.271 1.00 36.63 1073 TYR A C 1
ATOM 8307 O O . TYR A 1 1073 ? 129.524 150.383 140.666 1.00 36.63 1073 TYR A O 1
ATOM 8316 N N . THR A 1 1074 ? 129.877 151.987 139.124 1.00 40.11 1074 THR A N 1
ATOM 8317 C CA . THR A 1 1074 ? 128.945 151.454 138.147 1.00 40.11 1074 THR A CA 1
ATOM 8318 C C . THR A 1 1074 ? 129.702 150.663 137.084 1.00 40.11 1074 THR A C 1
ATOM 8319 O O . THR A 1 1074 ? 130.929 150.578 137.097 1.00 40.11 1074 THR A O 1
ATOM 8323 N N . ALA A 1 1075 ? 128.952 150.073 136.154 1.00 40.46 1075 ALA A N 1
ATOM 8324 C CA . ALA A 1 1075 ? 129.574 149.268 135.107 1.00 40.46 1075 ALA A CA 1
ATOM 8325 C C . ALA A 1 1075 ? 130.485 150.109 134.217 1.00 40.46 1075 ALA A C 1
ATOM 8326 O O . ALA A 1 1075 ? 131.581 149.670 133.844 1.00 40.46 1075 ALA A O 1
ATOM 8328 N N . ALA A 1 1076 ? 130.047 151.317 133.861 1.00 41.12 1076 ALA A N 1
ATOM 8329 C CA . ALA A 1 1076 ? 130.893 152.217 133.085 1.00 41.12 1076 ALA A CA 1
ATOM 8330 C C . ALA A 1 1076 ? 132.133 152.627 133.867 1.00 41.12 1076 ALA A C 1
ATOM 8331 O O . ALA A 1 1076 ? 133.227 152.736 133.295 1.00 41.12 1076 ALA A O 1
ATOM 8333 N N . ASP A 1 1077 ? 131.982 152.853 135.171 1.00 40.95 1077 ASP A N 1
ATOM 8334 C CA . ASP A 1 1077 ? 133.141 153.103 136.016 1.00 40.95 1077 ASP A CA 1
ATOM 8335 C C . ASP A 1 1077 ? 134.110 151.933 135.980 1.00 40.95 1077 ASP A C 1
ATOM 8336 O O . ASP A 1 1077 ? 135.325 152.134 135.943 1.00 40.95 1077 ASP A O 1
ATOM 8341 N N . VAL A 1 1078 ? 133.595 150.705 136.004 1.00 39.25 1078 VAL A N 1
ATOM 8342 C CA . VAL A 1 10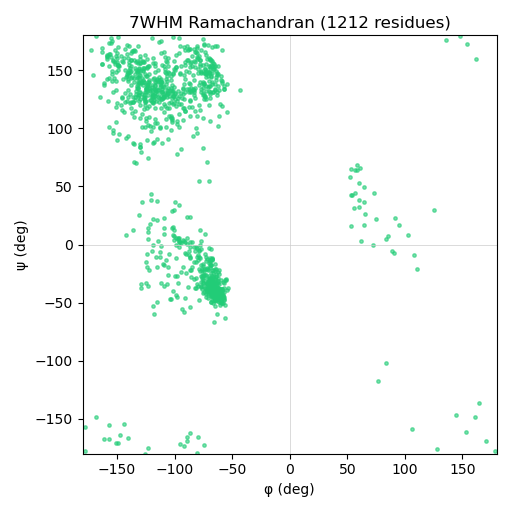78 ? 134.473 149.542 136.002 1.00 39.25 1078 VAL A CA 1
ATOM 8343 C C . VAL A 1 1078 ? 135.200 149.424 134.671 1.00 39.25 1078 VAL A C 1
ATOM 8344 O O . VAL A 1 1078 ? 136.377 149.057 134.629 1.00 39.25 1078 VAL A O 1
ATOM 8348 N N . ASP A 1 1079 ? 134.525 149.742 133.565 1.00 40.32 1079 ASP A N 1
ATOM 8349 C CA . ASP A 1 1079 ? 135.212 149.742 132.278 1.00 40.32 1079 ASP A CA 1
ATOM 8350 C C . ASP A 1 1079 ? 136.341 150.765 132.254 1.00 40.32 1079 ASP A C 1
ATOM 8351 O O . ASP A 1 1079 ? 137.454 150.467 131.797 1.00 40.32 1079 ASP A O 1
ATOM 8356 N N . ARG A 1 1080 ? 136.078 151.975 132.750 1.00 38.87 1080 ARG A N 1
ATOM 8357 C CA . ARG A 1 1080 ? 137.118 153.000 132.764 1.00 38.87 1080 ARG A CA 1
ATOM 8358 C C . ARG A 1 1080 ? 138.281 152.608 133.672 1.00 38.87 1080 ARG A C 1
ATOM 8359 O O . ARG A 1 1080 ? 139.449 152.812 133.317 1.00 38.87 1080 ARG A O 1
ATOM 8367 N N . LEU A 1 1081 ? 137.983 152.043 134.844 1.00 36.73 1081 LEU A N 1
ATOM 8368 C CA . LEU A 1 1081 ? 139.036 151.599 135.751 1.00 36.73 1081 LEU A CA 1
ATOM 8369 C C . LEU A 1 1081 ? 139.868 150.488 135.133 1.00 36.73 1081 LEU A C 1
ATOM 8370 O O . LEU A 1 1081 ? 141.096 150.489 135.249 1.00 36.73 1081 LEU A O 1
ATOM 8375 N N . TYR A 1 1082 ? 139.219 149.517 134.492 1.00 36.30 1082 TYR A N 1
ATOM 8376 C CA . TYR A 1 1082 ? 139.965 148.428 133.877 1.00 36.30 1082 TYR A CA 1
ATOM 8377 C C . TYR A 1 1082 ? 140.871 148.946 132.775 1.00 36.30 1082 TYR A C 1
ATOM 8378 O O . TYR A 1 1082 ? 142.012 148.497 132.641 1.00 36.30 1082 TYR A O 1
ATOM 8387 N N . ARG A 1 1083 ? 140.384 149.893 131.976 1.00 38.40 1083 ARG A N 1
ATOM 8388 C CA . ARG A 1 1083 ? 141.249 150.496 130.970 1.00 38.40 1083 ARG A CA 1
ATOM 8389 C C . ARG A 1 1083 ? 142.438 151.209 131.602 1.00 38.40 1083 ARG A C 1
ATOM 8390 O O . ARG A 1 1083 ? 143.566 151.092 131.115 1.00 38.40 1083 ARG A O 1
ATOM 8398 N N . SER A 1 1084 ? 142.213 151.954 132.684 1.00 36.09 1084 SER A N 1
ATOM 8399 C CA . SER A 1 1084 ? 143.316 152.678 133.312 1.00 36.09 1084 SER A CA 1
ATOM 8400 C C . SER A 1 1084 ? 144.351 151.734 133.910 1.00 36.09 1084 SER A C 1
ATOM 8401 O O . SER A 1 1084 ? 145.555 151.985 133.812 1.00 36.09 1084 SER A O 1
ATOM 8404 N N . LEU A 1 1085 ? 143.906 150.651 134.539 1.00 32.44 1085 LEU A N 1
ATOM 8405 C CA . LEU A 1 1085 ? 144.785 149.840 135.367 1.00 32.44 1085 LEU A CA 1
ATOM 8406 C C . LEU A 1 1085 ? 145.427 148.680 134.628 1.00 32.44 1085 LEU A C 1
ATOM 8407 O O . LEU A 1 1085 ? 146.435 148.150 135.101 1.00 32.44 1085 LEU A O 1
ATOM 8412 N N . PHE A 1 1086 ? 144.881 148.270 133.489 1.00 33.02 1086 PHE A N 1
ATOM 8413 C CA . PHE A 1 1086 ? 145.439 147.166 132.726 1.00 33.02 1086 PHE A CA 1
ATOM 8414 C C . PHE A 1 1086 ? 145.878 147.562 131.327 1.00 33.02 1086 PHE A C 1
ATOM 8415 O O . PHE A 1 1086 ? 146.468 146.737 130.626 1.00 33.02 1086 PHE A O 1
ATOM 8423 N N . GLY A 1 1087 ? 145.620 148.793 130.902 1.00 35.13 1087 GLY A N 1
ATOM 8424 C CA . GLY A 1 1087 ? 146.108 149.248 129.619 1.00 35.13 1087 GLY A CA 1
ATOM 8425 C C . GLY A 1 1087 ? 145.378 148.700 128.420 1.00 35.13 1087 GLY A C 1
ATOM 8426 O O . GLY A 1 1087 ? 145.934 148.697 127.323 1.00 35.13 1087 GLY A O 1
ATOM 8427 N N . LYS A 1 1088 ? 144.143 148.241 128.588 1.00 37.98 1088 LYS A N 1
ATOM 8428 C CA . LYS A 1 1088 ? 143.408 147.659 127.478 1.00 37.98 1088 LYS A CA 1
ATOM 8429 C C . LYS A 1 1088 ? 141.930 147.614 127.822 1.00 37.98 1088 LYS A C 1
ATOM 8430 O O . LYS A 1 1088 ? 141.548 147.607 128.992 1.00 37.98 1088 LYS A O 1
ATOM 8436 N N . GLN A 1 1089 ? 141.104 147.601 126.782 1.00 44.27 1089 GLN A N 1
ATOM 8437 C CA . GLN A 1 1089 ? 139.709 147.208 126.927 1.00 44.27 1089 GLN A CA 1
ATOM 8438 C C . GLN A 1 1089 ? 139.641 145.713 127.193 1.00 44.27 1089 GLN A C 1
ATOM 8439 O O . GLN A 1 1089 ? 140.101 144.913 126.374 1.00 44.27 1089 GLN A O 1
ATOM 8445 N N . GLY A 1 1090 ? 139.079 145.325 128.328 1.00 45.60 1090 GLY A N 1
ATOM 8446 C CA . GLY A 1 1090 ? 138.882 143.912 128.566 1.00 45.60 1090 GLY A CA 1
ATOM 8447 C C . GLY A 1 1090 ? 137.827 143.361 127.634 1.00 45.60 1090 GLY A C 1
ATOM 8448 O O . GLY A 1 1090 ? 136.635 143.618 127.814 1.00 45.60 1090 GLY A O 1
ATOM 8449 N N . ASP A 1 1091 ? 138.249 142.594 126.638 1.00 49.93 1091 ASP A N 1
ATOM 8450 C CA . ASP A 1 1091 ? 137.364 142.125 125.582 1.00 49.93 1091 ASP A CA 1
ATOM 8451 C C . ASP A 1 1091 ? 136.906 140.712 125.907 1.00 49.93 1091 ASP A C 1
ATOM 8452 O O . ASP A 1 1091 ? 137.734 139.812 126.080 1.00 49.93 1091 ASP A O 1
ATOM 8457 N N . GLY A 1 1092 ? 135.596 140.519 125.977 1.00 47.16 1092 GLY A N 1
ATOM 8458 C CA . GLY A 1 1092 ? 135.046 139.255 126.403 1.00 47.16 1092 GLY A CA 1
ATOM 8459 C C . GLY A 1 1092 ? 134.922 139.092 127.897 1.00 47.16 1092 GLY A C 1
ATOM 8460 O O . GLY A 1 1092 ? 134.599 137.992 128.357 1.00 47.16 1092 GLY A O 1
ATOM 8461 N N . LEU A 1 1093 ? 135.175 140.142 128.668 1.00 42.57 1093 LEU A N 1
ATOM 8462 C CA . LEU A 1 1093 ? 135.053 140.104 130.115 1.00 42.57 1093 LEU A CA 1
ATOM 8463 C C . LEU A 1 1093 ? 133.799 140.845 130.544 1.00 42.57 1093 LEU A C 1
ATOM 8464 O O . LEU A 1 1093 ? 133.514 141.937 130.050 1.00 42.57 1093 LEU A O 1
ATOM 8469 N N . SER A 1 1094 ? 133.045 140.243 131.456 1.00 41.95 1094 SER A N 1
ATOM 8470 C CA . SER A 1 1094 ? 131.945 140.953 132.079 1.00 41.95 1094 SER A CA 1
ATOM 8471 C C . SER A 1 1094 ? 132.487 141.953 133.093 1.00 41.95 1094 SER A C 1
ATOM 8472 O O . SER A 1 1094 ? 133.681 141.991 133.385 1.00 41.95 1094 SER A O 1
ATOM 8475 N N . THR A 1 1095 ? 131.596 142.783 133.633 1.00 41.80 1095 THR A N 1
ATOM 8476 C CA . THR A 1 1095 ? 132.028 143.701 134.678 1.00 41.80 1095 THR A CA 1
ATOM 8477 C C . THR A 1 1095 ? 132.429 142.949 135.936 1.00 41.80 1095 THR A C 1
ATOM 8478 O O . THR A 1 1095 ? 133.276 143.423 136.697 1.00 41.80 1095 THR A O 1
ATOM 8482 N N . GLU A 1 1096 ? 131.846 141.775 136.161 1.00 41.50 1096 GLU A N 1
ATOM 8483 C CA . GLU A 1 1096 ? 132.238 140.961 137.303 1.00 41.50 1096 GLU A CA 1
ATOM 8484 C C . GLU A 1 1096 ? 133.665 140.451 137.160 1.00 41.50 1096 GLU A C 1
ATOM 8485 O O . GLU A 1 1096 ? 134.437 140.486 138.120 1.00 41.50 1096 GLU A O 1
ATOM 8491 N N . GLN A 1 1097 ? 134.041 139.988 135.969 1.00 40.64 1097 GLN A N 1
ATOM 8492 C CA . GLN A 1 1097 ? 135.405 139.512 135.763 1.00 40.64 1097 GLN A CA 1
ATOM 8493 C C . GLN A 1 1097 ? 136.406 140.658 135.813 1.00 40.64 1097 GLN A C 1
ATOM 8494 O O . GLN A 1 1097 ? 137.500 140.513 136.371 1.00 40.64 1097 GLN A O 1
ATOM 8500 N N . LYS A 1 1098 ? 136.050 141.805 135.236 1.00 38.06 1098 LYS A N 1
ATOM 8501 C CA . LYS A 1 1098 ? 136.924 142.967 135.315 1.00 38.06 1098 LYS A CA 1
ATOM 8502 C C . LYS A 1 1098 ? 137.127 143.401 136.756 1.00 38.06 1098 LYS A C 1
ATOM 8503 O O . LYS A 1 1098 ? 138.250 143.725 137.160 1.00 38.06 1098 LYS A O 1
ATOM 8509 N N . TRP A 1 1099 ? 136.056 143.422 137.549 1.00 37.13 1099 TRP A N 1
ATOM 8510 C CA . TRP A 1 1099 ? 136.208 143.816 138.941 1.00 37.13 1099 TRP A CA 1
ATOM 8511 C C . TRP A 1 1099 ? 136.998 142.779 139.720 1.00 37.13 1099 TRP A C 1
ATOM 8512 O O . TRP A 1 1099 ? 137.777 143.130 140.607 1.00 37.13 1099 TRP A O 1
ATOM 8523 N N . MET A 1 1100 ? 136.807 141.499 139.408 1.00 39.74 1100 MET A N 1
ATOM 8524 C CA . MET A 1 1100 ? 137.602 140.452 140.032 1.00 39.74 1100 MET A CA 1
ATOM 8525 C C . MET A 1 1100 ? 139.085 140.693 139.799 1.00 39.74 1100 MET A C 1
ATOM 8526 O O . MET A 1 1100 ? 139.891 140.640 140.733 1.00 39.74 1100 MET A O 1
ATOM 8531 N N . ASP A 1 1101 ? 139.458 140.984 138.551 1.00 37.47 1101 ASP A N 1
ATOM 8532 C CA . ASP A 1 1101 ? 140.857 141.250 138.228 1.00 37.47 1101 ASP A CA 1
ATOM 8533 C C . ASP A 1 1101 ? 141.372 142.483 138.956 1.00 37.47 1101 ASP A C 1
ATOM 8534 O O . ASP A 1 1101 ? 142.467 142.466 139.528 1.00 37.47 1101 ASP A O 1
ATOM 8539 N N . ILE A 1 1102 ? 140.601 143.571 138.932 1.00 36.26 1102 ILE A N 1
ATOM 8540 C CA . ILE A 1 1102 ? 141.043 144.816 139.557 1.00 36.26 1102 ILE A CA 1
ATOM 8541 C C . ILE A 1 1102 ? 141.241 144.617 141.051 1.00 36.26 1102 ILE A C 1
ATOM 8542 O O . ILE A 1 1102 ? 142.256 145.027 141.623 1.00 36.26 1102 ILE A O 1
ATOM 8547 N N . SER A 1 1103 ? 140.268 143.985 141.704 1.00 36.95 1103 SER A N 1
ATOM 8548 C CA . SER A 1 1103 ? 140.321 143.789 143.144 1.00 36.95 1103 SER A CA 1
ATOM 8549 C C . SER A 1 1103 ? 141.446 142.846 143.538 1.00 36.95 1103 SER A C 1
ATOM 8550 O O . SER A 1 1103 ? 142.147 143.088 144.525 1.00 36.95 1103 SER A O 1
ATOM 8553 N N . ARG A 1 1104 ? 141.643 141.770 142.778 1.00 39.08 1104 ARG A N 1
ATOM 8554 C CA . ARG A 1 1104 ? 142.688 140.814 143.107 1.00 39.08 1104 ARG A CA 1
ATOM 8555 C C . ARG A 1 1104 ? 144.076 141.368 142.821 1.00 39.08 1104 ARG A C 1
ATOM 8556 O O . ARG A 1 1104 ? 145.050 140.944 143.447 1.00 39.08 1104 ARG A O 1
ATOM 8564 N N . GLY A 1 1105 ? 144.196 142.308 141.886 1.00 36.01 1105 GLY A N 1
ATOM 8565 C CA . GLY A 1 1105 ? 145.494 142.869 141.570 1.00 36.01 1105 GLY A CA 1
ATOM 8566 C C . GLY A 1 1105 ? 146.000 143.914 142.532 1.00 36.01 1105 GLY A C 1
ATOM 8567 O O . GLY A 1 1105 ? 147.135 144.367 142.391 1.00 36.01 1105 GLY A O 1
ATOM 8568 N N . VAL A 1 1106 ? 145.191 144.305 143.511 1.00 34.91 1106 VAL A N 1
ATOM 8569 C CA . VAL A 1 1106 ? 145.575 145.342 144.458 1.00 34.91 1106 VAL A CA 1
ATOM 8570 C C . VAL A 1 1106 ? 145.925 144.773 145.832 1.00 34.91 1106 VAL A C 1
ATOM 8571 O O . VAL A 1 1106 ? 146.670 145.419 146.584 1.00 34.91 1106 VAL A O 1
ATOM 8575 N N . ASP A 1 1107 ? 145.488 143.559 146.149 1.00 37.92 1107 ASP A N 1
ATOM 8576 C CA . ASP A 1 1107 ? 145.685 143.013 147.484 1.00 37.92 1107 ASP A CA 1
ATOM 8577 C C . ASP A 1 1107 ? 147.103 142.516 147.738 1.00 37.92 1107 ASP A C 1
ATOM 8578 O O . ASP A 1 1107 ? 147.397 142.099 148.860 1.00 37.92 1107 ASP A O 1
ATOM 8583 N N . ALA A 1 1108 ? 147.981 142.550 146.743 1.00 35.26 1108 ALA A N 1
ATOM 8584 C CA . ALA A 1 1108 ? 149.363 142.152 146.959 1.00 35.26 1108 ALA A CA 1
ATOM 8585 C C . ALA A 1 1108 ? 150.077 143.137 147.875 1.00 35.26 1108 ALA A C 1
ATOM 8586 O O . ALA A 1 1108 ? 149.731 144.315 147.955 1.00 35.26 1108 ALA A O 1
ATOM 8588 N N . LYS A 1 1109 ? 151.097 142.637 148.558 1.00 35.79 1109 LYS A N 1
ATOM 8589 C CA . LYS A 1 1109 ? 151.815 143.365 149.591 1.00 35.79 1109 LYS A CA 1
ATOM 8590 C C . LYS A 1 1109 ? 153.199 143.745 149.083 1.00 35.79 1109 LYS A C 1
ATOM 8591 O O . LYS A 1 1109 ? 153.785 143.029 148.267 1.00 35.79 1109 LYS A O 1
ATOM 8597 N N . ILE A 1 1110 ? 153.720 144.874 149.553 1.00 35.09 1110 ILE A N 1
ATOM 8598 C CA . ILE A 1 1110 ? 155.059 145.311 149.169 1.00 35.09 1110 ILE A CA 1
ATOM 8599 C C . ILE A 1 1110 ? 156.069 144.586 150.051 1.00 35.09 1110 ILE A C 1
ATOM 8600 O O . ILE A 1 1110 ? 156.106 144.787 151.265 1.00 35.09 1110 ILE A O 1
ATOM 8605 N N . ILE A 1 1111 ? 156.891 143.745 149.440 1.00 37.43 1111 ILE A N 1
ATOM 8606 C CA . ILE A 1 1111 ? 157.948 143.024 150.134 1.00 37.43 1111 ILE A CA 1
ATOM 8607 C C . ILE A 1 1111 ? 159.263 143.691 149.769 1.00 37.43 1111 ILE A C 1
ATOM 8608 O O . ILE A 1 1111 ? 159.605 143.790 148.585 1.00 37.43 1111 ILE A O 1
ATOM 8613 N N . SER A 1 1112 ? 160.001 144.161 150.769 1.00 42.73 1112 SER A N 1
ATOM 8614 C CA . SER A 1 1112 ? 161.295 144.765 150.501 1.00 42.73 1112 SER A CA 1
ATOM 8615 C C . SER A 1 1112 ? 162.191 144.626 151.719 1.00 42.73 1112 SER A C 1
ATOM 8616 O O . SER A 1 1112 ? 161.723 144.432 152.842 1.00 42.73 1112 SER A O 1
ATOM 8619 N N . ALA A 1 1113 ? 163.494 144.719 151.474 1.00 45.35 1113 ALA A N 1
ATOM 8620 C CA . ALA A 1 1113 ? 164.490 144.739 152.533 1.00 45.35 1113 ALA A CA 1
ATOM 8621 C C . ALA A 1 1113 ? 164.818 146.147 153.006 1.00 45.35 1113 ALA A C 1
ATOM 8622 O O . ALA A 1 1113 ? 165.558 146.297 153.982 1.00 45.35 1113 ALA A O 1
ATOM 8624 N N . ASP A 1 1114 ? 164.299 147.173 152.337 1.00 48.95 1114 ASP A N 1
ATOM 8625 C CA . ASP A 1 1114 ? 164.440 148.537 152.822 1.00 48.95 1114 ASP A CA 1
ATOM 8626 C C . ASP A 1 1114 ? 163.517 148.769 154.007 1.00 48.95 1114 ASP A C 1
ATOM 8627 O O . ASP A 1 1114 ? 162.364 148.332 154.011 1.00 48.95 1114 ASP A O 1
ATOM 8632 N N . MET A 1 1115 ? 164.021 149.480 155.006 1.00 49.52 1115 MET A N 1
ATOM 8633 C CA . MET A 1 1115 ? 163.305 149.705 156.252 1.00 49.52 1115 MET A CA 1
ATOM 8634 C C . MET A 1 1115 ? 162.807 151.140 156.310 1.00 49.52 1115 MET A C 1
ATOM 8635 O O . MET A 1 1115 ? 163.558 152.074 156.018 1.00 49.52 1115 MET A O 1
ATOM 8640 N N . VAL A 1 1116 ? 161.546 151.309 156.681 1.00 45.12 1116 VAL A N 1
ATOM 8641 C CA . VAL A 1 1116 ? 161.001 152.629 156.943 1.00 45.12 1116 VAL A CA 1
ATOM 8642 C C . VAL A 1 1116 ? 161.226 152.964 158.411 1.00 45.12 1116 VAL A C 1
ATOM 8643 O O . VAL A 1 1116 ? 161.424 152.088 159.253 1.00 45.12 1116 VAL A O 1
ATOM 8647 N N . SER A 1 1117 ? 161.202 154.256 158.725 1.00 42.95 1117 SER A N 1
ATOM 8648 C CA . SER A 1 1117 ? 161.451 154.716 160.084 1.00 42.95 1117 SER A CA 1
ATOM 8649 C C . SER A 1 1117 ? 160.299 155.543 160.637 1.00 42.95 1117 SER A C 1
ATOM 8650 O O . SER A 1 1117 ? 160.460 156.213 161.658 1.00 42.95 1117 SER A O 1
ATOM 8653 N N . GLU A 1 1118 ? 159.138 155.501 159.992 1.00 42.43 1118 GLU A N 1
ATOM 8654 C CA . GLU A 1 1118 ? 158.000 156.313 160.389 1.00 42.43 1118 GLU A CA 1
ATOM 8655 C C . GLU A 1 1118 ? 156.740 155.465 160.400 1.00 42.43 1118 GLU A C 1
ATOM 8656 O O . GLU A 1 1118 ? 156.583 154.546 159.596 1.00 42.43 1118 GLU A O 1
ATOM 8662 N N . GLU A 1 1119 ? 155.842 155.791 161.320 1.00 39.11 1119 GLU A N 1
ATOM 8663 C CA . GLU A 1 1119 ? 154.499 155.238 161.356 1.00 39.11 1119 GLU A CA 1
ATOM 8664 C C . GLU A 1 1119 ? 153.511 156.356 161.072 1.00 39.11 1119 GLU A C 1
ATOM 8665 O O . GLU A 1 1119 ? 153.725 157.498 161.482 1.00 39.11 1119 GLU A O 1
ATOM 8671 N N . PHE A 1 1120 ? 152.438 156.033 160.362 1.00 35.57 1120 PHE A N 1
ATOM 8672 C CA . PHE A 1 1120 ? 151.434 157.019 159.998 1.00 35.57 1120 PHE A CA 1
ATOM 8673 C C . PHE A 1 1120 ? 150.046 156.481 160.301 1.00 35.57 1120 PHE A C 1
ATOM 8674 O O . PHE A 1 1120 ? 149.742 155.323 160.011 1.00 35.57 1120 PHE A O 1
ATOM 8682 N N . LEU A 1 1121 ? 149.207 157.331 160.879 1.00 34.81 1121 LEU A N 1
ATOM 8683 C CA . LEU A 1 1121 ? 147.821 156.989 161.152 1.00 34.81 1121 LEU A CA 1
ATOM 8684 C C . LEU A 1 1121 ? 146.953 157.477 160.002 1.00 34.81 1121 LEU A C 1
ATOM 8685 O O . LEU A 1 1121 ? 147.064 158.630 159.580 1.00 34.81 1121 LEU A O 1
ATOM 8690 N N . SER A 1 1122 ? 146.105 156.597 159.488 1.00 34.65 1122 SER A N 1
ATOM 8691 C CA . SER A 1 1122 ? 145.238 156.941 158.374 1.00 34.65 1122 SER A CA 1
ATOM 8692 C C . SER A 1 1122 ? 143.911 157.483 158.879 1.00 34.65 1122 SER A C 1
ATOM 8693 O O . SER A 1 1122 ? 143.470 157.176 159.987 1.00 34.65 1122 SER A O 1
ATOM 8696 N N . SER A 1 1123 ? 143.279 158.299 158.049 1.00 34.18 1123 SER A N 1
ATOM 8697 C CA . SER A 1 1123 ? 142.010 158.922 158.372 1.00 34.18 1123 SER A CA 1
ATOM 8698 C C . SER A 1 1123 ? 141.063 158.750 157.197 1.00 34.18 1123 SER A C 1
ATOM 8699 O O . SER A 1 1123 ? 141.478 158.523 156.062 1.00 34.18 1123 SER A O 1
ATOM 8702 N N . LYS A 1 1124 ? 139.772 158.846 157.495 1.00 34.23 1124 LYS A N 1
ATOM 8703 C CA . LYS A 1 1124 ? 138.750 158.676 156.473 1.00 34.23 1124 LYS A CA 1
ATOM 8704 C C . LYS A 1 1124 ? 138.706 159.862 155.516 1.00 34.23 1124 LYS A C 1
ATOM 8705 O O . LYS A 1 1124 ? 138.452 159.687 154.318 1.00 34.23 1124 LYS A O 1
ATOM 8711 N N . TYR A 1 1125 ? 138.988 161.065 156.010 1.00 34.99 1125 TYR A N 1
ATOM 8712 C CA . TYR A 1 1125 ? 138.848 162.263 155.192 1.00 34.99 1125 TYR A CA 1
ATOM 8713 C C . TYR A 1 1125 ? 140.067 162.507 154.312 1.00 34.99 1125 TYR A C 1
ATOM 8714 O O . TYR A 1 1125 ? 139.932 163.041 153.207 1.00 34.99 1125 TYR A O 1
ATOM 8723 N N . THR A 1 1126 ? 141.253 162.090 154.752 1.00 35.07 1126 THR A N 1
ATOM 8724 C CA . THR A 1 1126 ? 142.389 162.044 153.840 1.00 35.07 1126 THR A CA 1
ATOM 8725 C C . THR A 1 1126 ? 142.150 161.027 152.732 1.00 35.07 1126 THR A C 1
ATOM 8726 O O . THR A 1 1126 ? 142.537 161.245 151.577 1.00 35.07 1126 THR A O 1
ATOM 8730 N N . GLY A 1 1127 ? 141.497 159.916 153.061 1.00 35.00 1127 GLY A N 1
ATOM 8731 C CA . GLY A 1 1127 ? 141.098 158.978 152.031 1.00 35.00 1127 GLY A CA 1
ATOM 8732 C C . GLY A 1 1127 ? 140.123 159.583 151.042 1.00 35.00 1127 GLY A C 1
ATOM 8733 O O . GLY A 1 1127 ? 140.186 159.300 149.848 1.00 35.00 1127 GLY A O 1
ATOM 8734 N N . GLN A 1 1128 ? 139.200 160.415 151.526 1.00 36.20 1128 GLN A N 1
ATOM 8735 C CA . GLN A 1 1128 ? 138.327 161.147 150.611 1.00 36.20 1128 GLN A CA 1
ATOM 8736 C C . GLN A 1 1128 ? 139.127 162.084 149.714 1.00 36.20 1128 GLN A C 1
ATOM 8737 O O . GLN A 1 1128 ? 138.842 162.210 148.516 1.00 36.20 1128 GLN A O 1
ATOM 8743 N N . MET A 1 1129 ? 140.127 162.757 150.281 1.00 36.31 1129 MET A N 1
ATOM 8744 C CA . MET A 1 1129 ? 140.998 163.609 149.477 1.00 36.31 1129 MET A CA 1
ATOM 8745 C C . MET A 1 1129 ? 141.662 162.820 148.356 1.00 36.31 1129 MET A C 1
ATOM 8746 O O . MET A 1 1129 ? 141.799 163.317 147.234 1.00 36.31 1129 MET A O 1
ATOM 8751 N N . ILE A 1 1130 ? 142.098 161.594 148.646 1.00 35.64 1130 ILE A N 1
ATOM 8752 C CA . ILE A 1 1130 ? 142.727 160.764 147.618 1.00 35.64 1130 ILE A CA 1
ATOM 8753 C C . ILE A 1 1130 ? 141.703 160.288 146.589 1.00 35.64 1130 ILE A C 1
ATOM 8754 O O . ILE A 1 1130 ? 141.975 160.278 145.381 1.00 35.64 1130 ILE A O 1
ATOM 8759 N N . ASP A 1 1131 ? 140.521 159.864 147.045 1.00 36.44 1131 ASP A N 1
ATOM 8760 C CA . ASP A 1 1131 ? 139.460 159.479 146.118 1.00 36.44 1131 ASP A CA 1
ATOM 8761 C C . ASP A 1 1131 ? 139.122 160.601 145.159 1.00 36.44 1131 ASP A C 1
ATOM 8762 O O . ASP A 1 1131 ? 138.692 160.343 144.032 1.00 36.44 1131 ASP A O 1
ATOM 8767 N N . GLU A 1 1132 ? 139.274 161.849 145.594 1.00 37.29 1132 GLU A N 1
ATOM 8768 C CA . GLU A 1 1132 ? 139.044 162.965 144.687 1.00 37.29 1132 GLU A CA 1
ATOM 8769 C C . GLU A 1 1132 ? 139.969 162.892 143.477 1.00 37.29 1132 GLU A C 1
ATOM 8770 O O . GLU A 1 1132 ? 139.557 163.196 142.354 1.00 37.29 1132 GLU A O 1
ATOM 8776 N N . LEU A 1 1133 ? 141.221 162.486 143.683 1.00 35.52 1133 LEU A N 1
ATOM 8777 C CA . LEU A 1 1133 ? 142.120 162.254 142.558 1.00 35.52 1133 LEU A CA 1
ATOM 8778 C C . LEU A 1 1133 ? 141.736 161.002 141.786 1.00 35.52 1133 LEU A C 1
ATOM 8779 O O . LEU A 1 1133 ? 141.829 160.973 140.556 1.00 35.52 1133 LEU A O 1
ATOM 8784 N N . ILE A 1 1134 ? 141.336 159.947 142.493 1.00 35.21 1134 ILE A N 1
ATOM 8785 C CA . ILE A 1 1134 ? 141.061 158.676 141.828 1.00 35.21 1134 ILE A CA 1
ATOM 8786 C C . ILE A 1 1134 ? 139.840 158.786 140.923 1.00 35.21 1134 ILE A C 1
ATOM 8787 O O . ILE A 1 1134 ? 139.841 158.284 139.795 1.00 35.21 1134 ILE A O 1
ATOM 8792 N N . ASN A 1 1135 ? 138.786 159.446 141.394 1.00 37.18 1135 ASN A N 1
ATOM 8793 C CA . ASN A 1 1135 ? 137.497 159.419 140.716 1.00 37.18 1135 ASN A CA 1
ATOM 8794 C C . ASN A 1 1135 ? 137.346 160.504 139.661 1.00 37.18 1135 ASN A C 1
ATOM 8795 O O . ASN A 1 1135 ? 136.720 160.269 138.625 1.00 37.18 1135 ASN A O 1
ATOM 8800 N N . SER A 1 1136 ? 137.882 161.695 139.903 1.00 35.86 1136 SER A N 1
ATOM 8801 C CA . SER A 1 1136 ? 137.820 162.796 138.944 1.00 35.86 1136 SER A CA 1
ATOM 8802 C C . SER A 1 1136 ? 139.222 163.353 138.762 1.00 35.86 1136 SER A C 1
ATOM 8803 O O . SER A 1 1136 ? 139.577 164.383 139.347 1.00 35.86 1136 SER A O 1
ATOM 8806 N N . PRO A 1 1137 ? 140.050 162.692 137.951 1.00 35.19 1137 PRO A N 1
ATOM 8807 C CA . PRO A 1 1137 ? 141.432 163.130 137.813 1.00 35.19 1137 PRO A CA 1
ATOM 8808 C C . PRO A 1 1137 ? 141.512 164.459 137.088 1.00 35.19 1137 PRO A C 1
ATOM 8809 O O . PRO A 1 1137 ? 140.630 164.799 136.283 1.00 35.19 1137 PRO A O 1
ATOM 8813 N N . PRO A 1 1138 ? 142.552 165.244 137.338 1.00 34.69 1138 PRO A N 1
ATOM 8814 C CA . PRO A 1 1138 ? 142.689 166.534 136.664 1.00 34.69 1138 PRO A CA 1
ATOM 8815 C C . PRO A 1 1138 ? 143.190 166.383 135.238 1.00 34.69 1138 PRO A C 1
ATOM 8816 O O . PRO A 1 1138 ? 143.799 165.383 134.860 1.00 34.69 1138 PRO A O 1
ATOM 8820 N N . GLN A 1 1139 ? 142.918 167.411 134.444 1.00 35.81 1139 GLN A N 1
ATOM 8821 C CA . GLN A 1 1139 ? 143.475 167.529 133.101 1.00 35.81 1139 GLN A CA 1
ATOM 8822 C C . GLN A 1 1139 ? 144.886 168.077 133.244 1.00 35.81 1139 GLN A C 1
ATOM 8823 O O . GLN A 1 1139 ? 145.090 169.286 133.344 1.00 35.81 1139 GLN A O 1
ATOM 8829 N N . PHE A 1 1140 ? 145.865 167.185 133.262 1.00 32.74 1140 PHE A N 1
ATOM 8830 C CA . PHE A 1 1140 ? 147.240 167.522 133.589 1.00 32.74 1140 PHE A CA 1
ATOM 8831 C C . PHE A 1 1140 ? 148.165 166.856 132.589 1.00 32.74 1140 PHE A C 1
ATOM 8832 O O . PHE A 1 1140 ? 147.907 165.735 132.149 1.00 32.74 1140 PHE A O 1
ATOM 8840 N N . ASN A 1 1141 ? 149.234 167.549 132.223 1.00 31.14 1141 ASN A N 1
ATOM 8841 C CA . ASN A 1 1141 ? 150.303 166.970 131.417 1.00 31.14 1141 ASN A CA 1
ATOM 8842 C C . ASN A 1 1141 ? 151.458 166.671 132.362 1.00 31.14 1141 ASN A C 1
ATOM 8843 O O . ASN A 1 1141 ? 152.227 167.561 132.719 1.00 31.14 1141 ASN A O 1
ATOM 8848 N N . TYR A 1 1142 ? 151.567 165.411 132.779 1.00 30.82 1142 TYR A N 1
ATOM 8849 C CA . TYR A 1 1142 ? 152.617 165.029 133.713 1.00 30.82 1142 TYR A CA 1
ATOM 8850 C C . TYR A 1 1142 ? 153.979 165.032 133.038 1.00 30.82 1142 TYR A C 1
ATOM 8851 O O . TYR A 1 1142 ? 154.986 165.372 133.664 1.00 30.82 1142 TYR A O 1
ATOM 8860 N N . SER A 1 1143 ? 154.022 164.672 131.755 1.00 30.93 1143 SER A N 1
ATOM 8861 C CA . SER A 1 1143 ? 155.290 164.560 131.046 1.00 30.93 1143 SER A CA 1
ATOM 8862 C C . SER A 1 1143 ? 155.992 165.905 130.932 1.00 30.93 1143 SER A C 1
ATOM 8863 O O . SER A 1 1143 ? 157.224 165.973 130.992 1.00 30.93 1143 SER A O 1
ATOM 8866 N N . LEU A 1 1144 ? 155.233 166.985 130.763 1.00 30.59 1144 LEU A N 1
ATOM 8867 C CA . LEU A 1 1144 ? 155.820 168.309 130.626 1.00 30.59 1144 LEU A CA 1
ATOM 8868 C C . LEU A 1 1144 ? 156.114 168.988 131.956 1.00 30.59 1144 LEU A C 1
ATOM 8869 O O . LEU A 1 1144 ? 156.923 169.920 131.987 1.00 30.59 1144 LEU A O 1
ATOM 8874 N N . ILE A 1 1145 ? 155.494 168.554 133.047 1.00 31.43 1145 ILE A N 1
ATOM 8875 C CA . ILE A 1 1145 ? 155.627 169.218 134.337 1.00 31.43 1145 ILE A CA 1
ATOM 8876 C C . ILE A 1 1145 ? 156.654 168.531 135.227 1.00 31.43 1145 ILE A C 1
ATOM 8877 O O . ILE A 1 1145 ? 157.476 169.197 135.854 1.00 31.43 1145 ILE A O 1
ATOM 8882 N N . TYR A 1 1146 ? 156.617 167.210 135.306 1.00 32.48 1146 TYR A N 1
ATOM 8883 C CA . TYR A 1 1146 ? 157.483 166.449 136.190 1.00 32.48 1146 TYR A CA 1
ATOM 8884 C C . TYR A 1 1146 ? 158.676 165.896 135.425 1.00 32.48 1146 TYR A C 1
ATOM 8885 O O . TYR A 1 1146 ? 158.618 165.672 134.216 1.00 32.48 1146 TYR A O 1
ATOM 8894 N N . ARG A 1 1147 ? 159.773 165.687 136.143 1.00 38.52 1147 ARG A N 1
ATOM 8895 C CA . ARG A 1 1147 ? 160.939 165.035 135.573 1.00 38.52 1147 ARG A CA 1
ATOM 8896 C C . ARG A 1 1147 ? 160.849 163.525 135.683 1.00 38.52 1147 ARG A C 1
ATOM 8897 O O . ARG A 1 1147 ? 161.630 162.815 135.047 1.00 38.52 1147 ARG A O 1
ATOM 8905 N N . ASN A 1 1148 ? 159.895 163.025 136.456 1.00 35.79 1148 ASN A N 1
ATOM 8906 C CA . ASN A 1 1148 ? 159.914 161.661 136.950 1.00 35.79 1148 ASN A CA 1
ATOM 8907 C C . ASN A 1 1148 ? 158.509 161.306 137.391 1.00 35.79 1148 ASN A C 1
ATOM 8908 O O . ASN A 1 1148 ? 157.845 162.119 138.031 1.00 35.79 1148 ASN A O 1
ATOM 8913 N N . CYS A 1 1149 ? 158.063 160.096 137.060 1.00 32.94 1149 CYS A N 1
ATOM 8914 C CA . CYS A 1 1149 ? 156.752 159.670 137.530 1.00 32.94 1149 CYS A CA 1
ATOM 8915 C C . CYS A 1 1149 ? 156.739 159.398 139.026 1.00 32.94 1149 CYS A C 1
ATOM 8916 O O . CYS A 1 1149 ? 155.669 159.428 139.637 1.00 32.94 1149 CYS A O 1
ATOM 8919 N N . GLN A 1 1150 ? 157.897 159.152 139.635 1.00 33.85 1150 GLN A N 1
ATOM 8920 C CA . GLN A 1 1150 ? 157.939 158.943 141.076 1.00 33.85 1150 GLN A CA 1
ATOM 8921 C C . GLN A 1 1150 ? 157.640 160.227 141.838 1.00 33.85 1150 GLN A C 1
ATOM 8922 O O . GLN A 1 1150 ? 157.109 160.178 142.952 1.00 33.85 1150 GLN A O 1
ATOM 8928 N N . ASP A 1 1151 ? 157.961 161.378 141.251 1.00 35.08 1151 ASP A N 1
ATOM 8929 C CA . ASP A 1 1151 ? 157.771 162.645 141.944 1.00 35.08 1151 ASP A CA 1
ATOM 8930 C C . ASP A 1 1151 ? 156.297 162.947 142.172 1.00 35.08 1151 ASP A C 1
ATOM 8931 O O . ASP A 1 1151 ? 155.929 163.518 143.204 1.00 35.08 1151 ASP A O 1
ATOM 8936 N N . PHE A 1 1152 ? 155.437 162.570 141.227 1.00 32.35 1152 PHE A N 1
ATOM 8937 C CA . PHE A 1 1152 ? 154.012 162.819 141.396 1.00 32.35 1152 PHE A CA 1
ATOM 8938 C C . PHE A 1 1152 ? 153.448 162.020 142.562 1.00 32.35 1152 PHE A C 1
ATOM 8939 O O . PHE A 1 1152 ? 152.729 162.562 143.411 1.00 32.35 1152 PHE A O 1
ATOM 8947 N N . VAL A 1 1153 ? 153.755 160.725 142.623 1.00 32.71 1153 VAL A N 1
ATOM 8948 C CA . VAL A 1 1153 ? 153.215 159.929 143.714 1.00 32.71 1153 VAL A CA 1
ATOM 8949 C C . VAL A 1 1153 ? 153.868 160.318 145.029 1.00 32.71 1153 VAL A C 1
ATOM 8950 O O . VAL A 1 1153 ? 153.255 160.180 146.087 1.00 32.71 1153 VAL A O 1
ATOM 8954 N N . LEU A 1 1154 ? 155.101 160.826 144.999 1.00 33.03 1154 LEU A N 1
ATOM 8955 C CA . LEU A 1 1154 ? 155.686 161.361 146.223 1.00 33.03 1154 LEU A CA 1
ATOM 8956 C C . LEU A 1 1154 ? 154.933 162.596 146.705 1.00 33.03 1154 LEU A C 1
ATOM 8957 O O . LEU A 1 1154 ? 154.724 162.767 147.908 1.00 33.03 1154 LEU A O 1
ATOM 8962 N N . ASP A 1 1155 ? 154.501 163.458 145.781 1.00 33.94 1155 ASP A N 1
ATOM 8963 C CA . ASP A 1 1155 ? 153.666 164.600 146.152 1.00 33.94 1155 ASP A CA 1
ATOM 8964 C C . ASP A 1 1155 ? 152.349 164.143 146.772 1.00 33.94 1155 ASP A C 1
ATOM 8965 O O . ASP A 1 1155 ? 151.897 164.683 147.792 1.00 33.94 1155 ASP A O 1
ATOM 8970 N N . VAL A 1 1156 ? 151.718 163.143 146.161 1.00 32.54 1156 VAL A N 1
ATOM 8971 C CA . VAL A 1 1156 ? 150.447 162.647 146.684 1.00 32.54 1156 VAL A CA 1
ATOM 8972 C C . VAL A 1 1156 ? 150.638 162.016 148.057 1.00 32.54 1156 VAL A C 1
ATOM 8973 O O . VAL A 1 1156 ? 149.817 162.206 148.960 1.00 32.54 1156 VAL A O 1
ATOM 8977 N N . LEU A 1 1157 ? 151.715 161.252 148.237 1.00 32.62 1157 LEU A N 1
ATOM 8978 C CA . LEU A 1 1157 ? 151.995 160.649 149.534 1.00 32.62 1157 LEU A CA 1
ATOM 8979 C C . LEU A 1 1157 ? 152.257 161.713 150.585 1.00 32.62 1157 LEU A C 1
ATOM 8980 O O . LEU A 1 1157 ? 151.866 161.560 151.746 1.00 32.62 1157 LEU A O 1
ATOM 8985 N N . ARG A 1 1158 ? 152.928 162.795 150.198 1.00 33.90 1158 ARG A N 1
ATOM 8986 C CA . ARG A 1 1158 ? 153.142 163.905 151.115 1.00 33.90 1158 ARG A CA 1
ATOM 8987 C C . ARG A 1 1158 ? 151.820 164.496 151.573 1.00 33.90 1158 ARG A C 1
ATOM 8988 O O . ARG A 1 1158 ? 151.640 164.788 152.757 1.00 33.90 1158 ARG A O 1
ATOM 8996 N N . VAL A 1 1159 ? 150.878 164.673 150.646 1.00 32.70 1159 VAL A N 1
ATOM 8997 C CA . VAL A 1 1159 ? 149.556 165.169 151.029 1.00 32.70 1159 VAL A CA 1
ATOM 8998 C C . VAL A 1 1159 ? 148.853 164.169 151.942 1.00 32.70 1159 VAL A C 1
ATOM 8999 O O . VAL A 1 1159 ? 148.158 164.553 152.890 1.00 32.70 1159 VAL A O 1
ATOM 9003 N N . ALA A 1 1160 ? 149.029 162.873 151.679 1.00 33.86 1160 ALA A N 1
ATOM 9004 C CA . ALA A 1 1160 ? 148.427 161.844 152.521 1.00 33.86 1160 ALA A CA 1
ATOM 9005 C C . ALA A 1 1160 ? 149.025 161.817 153.920 1.00 33.86 1160 ALA A C 1
ATOM 9006 O O . ALA A 1 1160 ? 148.347 161.424 154.872 1.00 33.86 1160 ALA A O 1
ATOM 9008 N N . GLN A 1 1161 ? 150.280 162.221 154.070 1.00 33.57 1161 GLN A N 1
ATOM 9009 C CA . GLN A 1 1161 ? 150.952 162.196 155.361 1.00 33.57 1161 GLN A CA 1
ATOM 9010 C C . GLN A 1 1161 ? 150.679 163.435 156.198 1.00 33.57 1161 GLN A C 1
ATOM 9011 O O . GLN A 1 1161 ? 151.222 163.548 157.298 1.00 33.57 1161 GLN A O 1
ATOM 9017 N N . GLY A 1 1162 ? 149.858 164.358 155.714 1.00 31.81 1162 GLY A N 1
ATOM 9018 C CA . GLY A 1 1162 ? 149.514 165.542 156.462 1.00 31.81 1162 GLY A CA 1
ATOM 9019 C C . GLY A 1 1162 ? 150.208 166.815 156.046 1.00 31.81 1162 GLY A C 1
ATOM 9020 O O . GLY A 1 1162 ? 150.072 167.823 156.743 1.00 31.81 1162 GLY A O 1
ATOM 9021 N N . PHE A 1 1163 ? 150.944 166.808 154.942 1.00 31.26 1163 PHE A N 1
ATOM 9022 C CA . PHE A 1 1163 ? 151.678 167.976 154.489 1.00 31.26 1163 PHE A CA 1
ATOM 9023 C C . PHE A 1 1163 ? 150.922 168.672 153.360 1.00 31.26 1163 PHE A C 1
ATOM 9024 O O . PHE A 1 1163 ? 149.853 168.240 152.929 1.00 31.26 1163 PHE A O 1
ATOM 9032 N N . SER A 1 1164 ? 151.489 169.770 152.879 1.00 32.53 1164 SER A N 1
ATOM 9033 C CA . SER A 1 1164 ? 150.788 170.656 151.966 1.00 32.53 1164 SER A CA 1
ATOM 9034 C C . SER A 1 1164 ? 150.854 170.154 150.527 1.00 32.53 1164 SER A C 1
ATOM 9035 O O . SER A 1 1164 ? 151.745 169.384 150.167 1.00 32.53 1164 SER A O 1
ATOM 9038 N N . PRO A 1 1165 ? 149.912 170.578 149.686 1.00 33.33 1165 PRO A N 1
ATOM 9039 C CA . PRO A 1 1165 ? 149.919 170.150 148.285 1.00 33.33 1165 PRO A CA 1
ATOM 9040 C C . PRO A 1 1165 ? 151.059 170.771 147.494 1.00 33.33 1165 PRO A C 1
ATOM 9041 O O . PRO A 1 1165 ? 151.650 171.782 147.874 1.00 33.33 1165 PRO A O 1
ATOM 9045 N N . SER A 1 1166 ? 151.360 170.137 146.367 1.00 34.58 1166 SER A N 1
ATOM 9046 C CA . SER A 1 1166 ? 152.438 170.593 145.504 1.00 34.58 1166 SER A CA 1
ATOM 9047 C C . SER A 1 1166 ? 152.053 171.873 144.773 1.00 34.58 1166 SER A C 1
ATOM 9048 O O . SER A 1 1166 ? 150.890 172.097 144.432 1.00 34.58 1166 SER A O 1
ATOM 9051 N N . ASN A 1 1167 ? 153.051 172.717 144.530 1.00 37.72 1167 ASN A N 1
ATOM 9052 C CA . ASN A 1 1167 ? 152.851 173.920 143.738 1.00 37.72 1167 ASN A CA 1
ATOM 9053 C C . ASN A 1 1167 ? 152.928 173.652 142.244 1.00 37.72 1167 ASN A C 1
ATOM 9054 O O . ASN A 1 1167 ? 152.768 174.584 141.453 1.00 37.72 1167 ASN A O 1
ATOM 9059 N N . LYS A 1 1168 ? 153.195 172.411 141.844 1.00 35.31 1168 LYS A N 1
ATOM 9060 C CA . LYS A 1 1168 ? 153.113 172.044 140.440 1.00 35.31 1168 LYS A CA 1
ATOM 9061 C C . LYS A 1 1168 ? 151.677 171.859 139.987 1.00 35.31 1168 LYS A C 1
ATOM 9062 O O . LYS A 1 1168 ? 151.378 172.038 138.803 1.00 35.31 1168 LYS A O 1
ATOM 9068 N N . TRP A 1 1169 ? 150.784 171.499 140.902 1.00 34.07 1169 TRP A N 1
ATOM 9069 C CA . TRP A 1 1169 ? 149.406 171.216 140.547 1.00 34.07 1169 TRP A CA 1
ATOM 9070 C C . TRP A 1 1169 ? 148.663 172.494 140.184 1.00 34.07 1169 TRP A C 1
ATOM 9071 O O . TRP A 1 1169 ? 149.060 173.602 140.544 1.00 34.07 1169 TRP A O 1
ATOM 9082 N N . ASP A 1 1170 ? 147.561 172.324 139.464 1.00 36.52 1170 ASP A N 1
ATOM 9083 C CA . ASP A 1 1170 ? 146.649 173.430 139.238 1.00 36.52 1170 ASP A CA 1
ATOM 9084 C C . ASP A 1 1170 ? 145.884 173.749 140.519 1.00 36.52 1170 ASP A C 1
ATOM 9085 O O . ASP A 1 1170 ? 145.835 172.956 141.461 1.00 36.52 1170 ASP A O 1
ATOM 9090 N N . VAL A 1 1171 ? 145.285 174.938 140.544 1.00 35.99 1171 VAL A N 1
ATOM 9091 C CA . VAL A 1 1171 ? 144.639 175.437 141.756 1.00 35.99 1171 VAL A CA 1
ATOM 9092 C C . VAL A 1 1171 ? 143.452 174.555 142.141 1.00 35.99 1171 VAL A C 1
ATOM 9093 O O . VAL A 1 1171 ? 143.276 174.168 143.310 1.00 35.99 1171 VAL A O 1
ATOM 9097 N N . SER A 1 1172 ? 142.628 174.205 141.155 1.00 36.13 1172 SER A N 1
ATOM 9098 C CA . SER A 1 1172 ? 141.383 173.513 141.437 1.00 36.13 1172 SER A CA 1
ATOM 9099 C C . SER A 1 1172 ? 141.594 172.097 141.949 1.00 36.13 1172 SER A C 1
ATOM 9100 O O . SER A 1 1172 ? 140.678 171.539 142.548 1.00 36.13 1172 SER A O 1
ATOM 9103 N N . THR A 1 1173 ? 142.775 171.512 141.759 1.00 36.04 1173 THR A N 1
ATOM 9104 C CA . THR A 1 1173 ? 143.027 170.167 142.269 1.00 36.04 1173 THR A CA 1
ATOM 9105 C C . THR A 1 1173 ? 142.944 170.135 143.791 1.00 36.04 1173 THR A C 1
ATOM 9106 O O . THR A 1 1173 ? 142.109 169.430 144.377 1.00 36.04 1173 THR A O 1
ATOM 9110 N N . ALA A 1 1174 ? 143.799 170.913 144.450 1.00 34.87 1174 ALA A N 1
ATOM 9111 C CA . ALA A 1 1174 ? 143.733 171.006 145.899 1.00 34.87 1174 ALA A CA 1
ATOM 9112 C C . ALA A 1 1174 ? 142.435 171.650 146.354 1.00 34.87 1174 ALA A C 1
ATOM 9113 O O . ALA A 1 1174 ? 141.937 171.323 147.440 1.00 34.87 1174 ALA A O 1
ATOM 9115 N N . ALA A 1 1175 ? 141.862 172.549 145.545 1.00 35.14 1175 ALA A N 1
ATOM 9116 C CA . ALA A 1 1175 ? 140.561 173.103 145.905 1.00 35.14 1175 ALA A CA 1
ATOM 9117 C C . ALA A 1 1175 ? 139.519 172.000 146.061 1.00 35.14 1175 ALA A C 1
ATOM 9118 O O . ALA A 1 1175 ? 138.823 171.926 147.080 1.00 35.14 1175 ALA A O 1
ATOM 9120 N N . ARG A 1 1176 ? 139.424 171.112 145.069 1.00 35.80 1176 ARG A N 1
ATOM 9121 C CA . ARG A 1 1176 ? 138.463 170.016 145.109 1.00 35.80 1176 ARG A CA 1
ATOM 9122 C C . ARG A 1 1176 ? 138.767 169.052 146.242 1.00 35.80 1176 ARG A C 1
ATOM 9123 O O . ARG A 1 1176 ? 137.848 168.510 146.864 1.00 35.80 1176 ARG A O 1
ATOM 9131 N N . MET A 1 1177 ? 140.049 168.814 146.518 1.00 36.90 1177 MET A N 1
ATOM 9132 C CA . MET A 1 1177 ? 140.409 167.942 147.635 1.00 36.90 1177 MET A CA 1
ATOM 9133 C C . MET A 1 1177 ? 139.873 168.485 148.956 1.00 36.90 1177 MET A C 1
ATOM 9134 O O . MET A 1 1177 ? 139.250 167.755 149.743 1.00 36.90 1177 MET A O 1
ATOM 9139 N N . GLN A 1 1178 ? 140.114 169.772 149.218 1.00 36.57 1178 GLN A N 1
ATOM 9140 C CA . GLN A 1 1178 ? 139.643 170.381 150.459 1.00 36.57 1178 GLN A CA 1
ATOM 9141 C C . GLN A 1 1178 ? 138.121 170.375 150.541 1.00 36.57 1178 GLN A C 1
ATOM 9142 O O . GLN A 1 1178 ? 137.546 170.081 151.600 1.00 36.57 1178 GLN A O 1
ATOM 9148 N N . GLN A 1 1179 ? 137.447 170.692 149.432 1.00 37.89 1179 GLN A N 1
ATOM 9149 C CA . GLN A 1 1179 ? 135.989 170.636 149.429 1.00 37.89 1179 GLN A CA 1
ATOM 9150 C C . GLN A 1 1179 ? 135.489 169.240 149.766 1.00 37.89 1179 GLN A C 1
ATOM 9151 O O . GLN A 1 1179 ? 134.535 169.088 150.533 1.00 37.89 1179 GLN A O 1
ATOM 9157 N N . ARG A 1 1180 ? 136.121 168.208 149.208 1.00 37.91 1180 ARG A N 1
ATOM 9158 C CA . ARG A 1 1180 ? 135.687 166.842 149.472 1.00 37.91 1180 ARG A CA 1
ATOM 9159 C C . ARG A 1 1180 ? 135.840 166.483 150.943 1.00 37.91 1180 ARG A C 1
ATOM 9160 O O . ARG A 1 1180 ? 134.928 165.904 151.547 1.00 37.91 1180 ARG A O 1
ATOM 9168 N N . ARG A 1 1181 ? 136.984 166.823 151.545 1.00 34.59 1181 ARG A N 1
ATOM 9169 C CA . ARG A 1 1181 ? 137.178 166.464 152.950 1.00 34.59 1181 ARG A CA 1
ATOM 9170 C C . ARG A 1 1181 ? 136.177 167.188 153.852 1.00 34.59 1181 ARG A C 1
ATOM 9171 O O . ARG A 1 1181 ? 135.609 166.585 154.776 1.00 34.59 1181 ARG A O 1
ATOM 9179 N N . VAL A 1 1182 ? 135.904 168.467 153.572 1.00 35.32 1182 VAL A N 1
ATOM 9180 C CA . VAL A 1 1182 ? 134.983 169.217 154.423 1.00 35.32 1182 VAL A CA 1
ATOM 9181 C C . VAL A 1 1182 ? 133.551 168.726 154.243 1.00 35.32 1182 VAL A C 1
ATOM 9182 O O . VAL A 1 1182 ? 132.797 168.611 155.215 1.00 35.32 1182 VAL A O 1
ATOM 9186 N N . ILE A 1 1183 ? 133.154 168.416 153.007 1.00 36.96 1183 ILE A N 1
ATOM 9187 C CA . ILE A 1 1183 ? 131.804 167.916 152.759 1.00 36.96 1183 ILE A CA 1
ATOM 9188 C C . ILE A 1 1183 ? 131.599 166.570 153.438 1.00 36.96 1183 ILE A C 1
ATOM 9189 O O . ILE A 1 1183 ? 130.539 166.306 154.020 1.00 36.96 1183 ILE A O 1
ATOM 9194 N N . SER A 1 1184 ? 132.605 165.698 153.376 1.00 37.07 1184 SER A N 1
ATOM 9195 C CA . SER A 1 1184 ? 132.497 164.397 154.025 1.00 37.07 1184 SER A CA 1
ATOM 9196 C C . SER A 1 1184 ? 132.345 164.545 155.535 1.00 37.07 1184 SER A C 1
ATOM 9197 O O . SER A 1 1184 ? 131.477 163.909 156.152 1.00 37.07 1184 SER A O 1
ATOM 9200 N N . LEU A 1 1185 ? 133.170 165.399 156.150 1.00 37.16 1185 LEU A N 1
ATOM 9201 C CA . LEU A 1 1185 ? 133.061 165.595 157.592 1.00 37.16 1185 LEU A CA 1
ATOM 9202 C C . LEU A 1 1185 ? 131.703 166.170 157.971 1.00 37.16 1185 LEU A C 1
ATOM 9203 O O . LEU A 1 1185 ? 131.106 165.761 158.973 1.00 37.16 1185 LEU A O 1
ATOM 9208 N N . MET A 1 1186 ? 131.199 167.121 157.183 1.00 41.63 1186 MET A N 1
ATOM 9209 C CA . MET A 1 1186 ? 129.917 167.738 157.497 1.00 41.63 1186 MET A CA 1
ATOM 9210 C C . MET A 1 1186 ? 128.775 166.734 157.393 1.00 41.63 1186 MET A C 1
ATOM 9211 O O . MET A 1 1186 ? 127.860 166.741 158.224 1.00 41.63 1186 MET A O 1
ATOM 9216 N N . ASP A 1 1187 ? 128.807 165.863 156.382 1.00 42.77 1187 ASP A N 1
ATOM 9217 C CA . ASP A 1 1187 ? 127.792 164.819 156.285 1.00 42.77 1187 ASP A CA 1
ATOM 9218 C C . ASP A 1 1187 ? 127.830 163.904 157.499 1.00 42.77 1187 ASP A C 1
ATOM 9219 O O . ASP A 1 1187 ? 126.782 163.548 158.051 1.00 42.77 1187 ASP A O 1
ATOM 9224 N N . ASP A 1 1188 ? 129.032 163.517 157.932 1.00 42.24 1188 ASP A N 1
ATOM 9225 C CA . ASP A 1 1188 ? 129.145 162.674 159.120 1.00 42.24 1188 ASP A CA 1
ATOM 9226 C C . ASP A 1 1188 ? 128.566 163.362 160.349 1.00 42.24 1188 ASP A C 1
ATOM 9227 O O . ASP A 1 1188 ? 127.859 162.738 161.148 1.00 42.24 1188 ASP A O 1
ATOM 9232 N N . LEU A 1 1189 ? 128.866 164.649 160.521 1.00 43.37 1189 LEU A N 1
ATOM 9233 C CA . LEU A 1 1189 ? 128.380 165.369 161.693 1.00 43.37 1189 LEU A CA 1
ATOM 9234 C C . LEU A 1 1189 ? 126.865 165.518 161.670 1.00 43.37 1189 LEU A C 1
ATOM 9235 O O . LEU A 1 1189 ? 126.214 165.391 162.711 1.00 43.37 1189 LEU A O 1
ATOM 9240 N N . MET A 1 1190 ? 126.280 165.779 160.500 1.00 49.76 1190 MET A N 1
ATOM 9241 C CA . MET A 1 1190 ? 124.825 165.868 160.430 1.00 49.76 1190 MET A CA 1
ATOM 9242 C C . MET A 1 1190 ? 124.169 164.520 160.691 1.00 49.76 1190 MET A C 1
ATOM 9243 O O . MET A 1 1190 ? 123.104 164.458 161.311 1.00 49.76 1190 MET A O 1
ATOM 9248 N N . SER A 1 1191 ? 124.777 163.431 160.222 1.00 50.31 1191 SER A N 1
ATOM 9249 C CA . SER A 1 1191 ? 124.232 162.112 160.527 1.00 50.31 1191 SER A CA 1
ATOM 9250 C C . SER A 1 1191 ? 124.290 161.824 162.019 1.00 50.31 1191 SER A C 1
ATOM 9251 O O . SER A 1 1191 ? 123.350 161.258 162.586 1.00 50.31 1191 SER A O 1
ATOM 9254 N N . GLU A 1 1192 ? 125.389 162.199 162.673 1.00 51.81 1192 GLU A N 1
ATOM 9255 C CA . GLU A 1 1192 ? 125.511 161.957 164.107 1.00 51.81 1192 GLU A CA 1
ATOM 9256 C C . GLU A 1 1192 ? 124.552 162.829 164.906 1.00 51.81 1192 GLU A C 1
ATOM 9257 O O . GLU A 1 1192 ? 124.038 162.404 165.946 1.00 51.81 1192 GLU A O 1
ATOM 9263 N N . SER A 1 1193 ? 124.280 164.042 164.431 1.00 58.38 1193 SER A N 1
ATOM 9264 C CA . SER A 1 1193 ? 123.479 164.991 165.194 1.00 58.38 1193 SER A CA 1
ATOM 9265 C C . SER A 1 1193 ? 122.020 164.588 165.336 1.00 58.38 1193 SER A C 1
ATOM 9266 O O . SER A 1 1193 ? 121.282 165.288 166.030 1.00 58.38 1193 SER A O 1
ATOM 9269 N N . GLU A 1 1194 ? 121.577 163.496 164.713 1.00 65.51 1194 GLU A N 1
ATOM 9270 C CA . GLU A 1 1194 ? 120.198 163.055 164.887 1.00 65.51 1194 GLU A CA 1
ATOM 9271 C C . GLU A 1 1194 ? 119.876 162.718 166.336 1.00 65.51 1194 GLU A C 1
ATOM 9272 O O . GLU A 1 1194 ? 118.700 162.711 166.712 1.00 65.51 1194 GLU A O 1
ATOM 9278 N N . THR A 1 1195 ? 120.886 162.424 167.154 1.00 65.01 1195 THR A N 1
ATOM 9279 C CA . THR A 1 1195 ? 120.639 162.098 168.553 1.00 65.01 1195 THR A CA 1
ATOM 9280 C C . THR A 1 1195 ? 120.253 163.339 169.350 1.00 65.01 1195 THR A C 1
ATOM 9281 O O . THR A 1 1195 ? 119.335 163.294 170.174 1.00 65.01 1195 THR A O 1
ATOM 9285 N N . PHE A 1 1196 ? 120.943 164.455 169.121 1.00 62.32 1196 PHE A N 1
ATOM 9286 C CA . PHE A 1 1196 ? 120.630 165.707 169.795 1.00 62.32 1196 PHE A CA 1
ATOM 9287 C C . PHE A 1 1196 ? 120.002 166.738 168.865 1.00 62.32 1196 PHE A C 1
ATOM 9288 O O . PHE A 1 1196 ? 119.940 167.920 169.215 1.00 62.32 1196 PHE A O 1
ATOM 9296 N N . ALA A 1 1197 ? 119.549 166.318 167.687 1.00 69.51 1197 ALA A N 1
ATOM 9297 C CA . ALA A 1 1197 ? 118.714 167.152 166.833 1.00 69.51 1197 ALA A CA 1
ATOM 9298 C C . ALA A 1 1197 ? 117.646 166.270 166.202 1.00 69.51 1197 ALA A C 1
ATOM 9299 O O . ALA A 1 1197 ? 117.445 165.134 166.640 1.00 69.51 1197 ALA A O 1
ATOM 9301 N N . ARG A 1 1198 ? 116.952 166.772 165.189 1.00 75.99 1198 ARG A N 1
ATOM 9302 C CA . ARG A 1 1198 ? 115.923 166.006 164.506 1.00 75.99 1198 ARG A CA 1
ATOM 9303 C C . ARG A 1 1198 ? 116.373 165.686 163.083 1.00 75.99 1198 ARG A C 1
ATOM 9304 O O . ARG A 1 1198 ? 117.427 166.130 162.619 1.00 75.99 1198 ARG A O 1
ATOM 9312 N N . SER A 1 1199 ? 115.553 164.894 162.391 1.00 79.19 1199 SER A N 1
ATOM 9313 C CA . SER A 1 1199 ? 115.755 164.602 160.981 1.00 79.19 1199 SER A CA 1
ATOM 9314 C C . SER A 1 1199 ? 114.707 165.237 160.082 1.00 79.19 1199 SER A C 1
ATOM 9315 O O . SER A 1 1199 ? 114.928 165.323 158.870 1.00 79.19 1199 SER A O 1
ATOM 9318 N N . ALA A 1 1200 ? 113.574 165.669 160.639 1.00 79.62 1200 ALA A N 1
ATOM 9319 C CA . ALA A 1 1200 ? 112.581 166.375 159.839 1.00 79.62 1200 ALA A CA 1
ATOM 9320 C C . ALA A 1 1200 ? 113.099 167.737 159.399 1.00 79.62 1200 ALA A C 1
ATOM 9321 O O . ALA A 1 1200 ? 112.913 168.134 158.243 1.00 79.62 1200 ALA A O 1
ATOM 9323 N N . HIS A 1 1201 ? 113.756 168.464 160.300 1.00 75.71 1201 HIS A N 1
ATOM 9324 C CA . HIS A 1 1201 ? 114.311 169.769 159.975 1.00 75.71 1201 HIS A CA 1
ATOM 9325 C C . HIS A 1 1201 ? 115.763 169.700 159.527 1.00 75.71 1201 HIS A C 1
ATOM 9326 O O . HIS A 1 1201 ? 116.371 170.744 159.289 1.00 75.71 1201 HIS A O 1
ATOM 9333 N N . SER A 1 1202 ? 116.335 168.504 159.408 1.00 77.73 1202 SER A N 1
ATOM 9334 C CA . SER A 1 1202 ? 117.660 168.335 158.825 1.00 77.73 1202 SER A CA 1
ATOM 9335 C C . SER A 1 1202 ? 117.597 167.535 157.529 1.00 77.73 1202 SER A C 1
ATOM 9336 O O . SER A 1 1202 ? 118.606 166.964 157.105 1.00 77.73 1202 SER A O 1
ATOM 9339 N N . ASN A 1 1203 ? 116.429 167.492 156.891 1.00 76.69 1203 ASN A N 1
ATOM 9340 C CA . ASN A 1 1203 ? 116.240 166.645 155.721 1.00 76.69 1203 ASN A CA 1
ATOM 9341 C C . ASN A 1 1203 ? 117.117 167.105 154.563 1.00 76.69 1203 ASN A C 1
ATOM 9342 O O . ASN A 1 1203 ? 117.496 168.274 154.460 1.00 76.69 1203 ASN A O 1
ATOM 9347 N N . HIS A 1 1204 ? 117.447 166.152 153.691 1.00 73.51 1204 HIS A N 1
ATOM 9348 C CA . HIS A 1 1204 ? 118.288 166.449 152.541 1.00 73.51 1204 HIS A CA 1
ATOM 9349 C C . HIS A 1 1204 ? 117.623 167.443 151.601 1.00 73.51 1204 HIS A C 1
ATOM 9350 O O . HIS A 1 1204 ? 118.312 168.230 150.944 1.00 73.51 1204 HIS A O 1
ATOM 9357 N N . SER A 1 1205 ? 116.290 167.420 151.519 1.00 66.30 1205 SER A N 1
ATOM 9358 C CA . SER A 1 1205 ? 115.590 168.332 150.621 1.00 66.30 1205 SER A CA 1
ATOM 9359 C C . SER A 1 1205 ? 115.643 169.764 151.132 1.00 66.30 1205 SER A C 1
ATOM 9360 O O . SER A 1 1205 ? 115.758 170.705 150.342 1.00 66.30 1205 SER A O 1
ATOM 9363 N N . LEU A 1 1206 ? 115.555 169.951 152.449 1.00 59.76 1206 LEU A N 1
ATOM 9364 C CA . LEU A 1 1206 ? 115.631 171.296 153.008 1.00 59.76 1206 LEU A CA 1
ATOM 9365 C C . LEU A 1 1206 ? 117.046 171.850 152.926 1.00 59.76 1206 LEU A C 1
ATOM 9366 O O . LEU A 1 1206 ? 117.236 173.046 152.688 1.00 59.76 1206 LEU A O 1
ATOM 9371 N N . LEU A 1 1207 ? 118.051 170.997 153.118 1.00 56.48 1207 LEU A N 1
ATOM 9372 C CA . LEU A 1 1207 ? 119.431 171.453 153.019 1.00 56.48 1207 LEU A CA 1
ATOM 9373 C C . LEU A 1 1207 ? 119.808 171.794 151.582 1.00 56.48 1207 LEU A C 1
ATOM 9374 O O . LEU A 1 1207 ? 120.606 172.707 151.351 1.00 56.48 1207 LEU A O 1
ATOM 9379 N N . GLN A 1 1208 ? 119.244 171.076 150.610 1.00 56.85 1208 GLN A N 1
ATOM 9380 C CA . GLN A 1 1208 ? 119.496 171.388 149.207 1.00 56.85 1208 GLN A CA 1
ATOM 9381 C C . GLN A 1 1208 ? 118.944 172.758 148.834 1.00 56.85 1208 GLN A C 1
ATOM 9382 O O . GLN A 1 1208 ? 119.592 173.523 148.109 1.00 56.85 1208 GLN A O 1
ATOM 9388 N N . GLN A 1 1209 ? 117.744 173.085 149.316 1.00 54.59 1209 GLN A N 1
ATOM 9389 C CA . GLN A 1 1209 ? 117.172 174.399 149.049 1.00 54.59 1209 GLN A CA 1
ATOM 9390 C C . GLN A 1 1209 ? 118.006 175.500 149.685 1.00 54.59 1209 GLN A C 1
ATOM 9391 O O . GLN A 1 1209 ? 118.238 176.548 149.069 1.00 54.59 1209 GLN A O 1
ATOM 9397 N N . ILE A 1 1210 ? 118.467 175.274 150.914 1.00 49.38 1210 ILE A N 1
ATOM 9398 C CA . ILE A 1 1210 ? 119.318 176.247 151.587 1.00 49.38 1210 ILE A CA 1
ATOM 9399 C C . ILE A 1 1210 ? 120.603 176.457 150.804 1.00 49.38 1210 ILE A C 1
ATOM 9400 O O . ILE A 1 1210 ? 121.068 177.588 150.643 1.00 49.38 1210 ILE A O 1
ATOM 9405 N N . ARG A 1 1211 ? 121.192 175.376 150.293 1.00 47.43 1211 ARG A N 1
ATOM 9406 C CA . ARG A 1 1211 ? 122.445 175.509 149.560 1.00 47.43 1211 ARG A CA 1
ATOM 9407 C C . ARG A 1 1211 ? 122.249 176.231 148.231 1.00 47.43 1211 ARG A C 1
ATOM 9408 O O . ARG A 1 1211 ? 123.089 177.050 147.838 1.00 47.43 1211 ARG A O 1
ATOM 9416 N N . ARG A 1 1212 ? 121.153 175.954 147.523 1.00 49.74 1212 ARG A N 1
ATOM 9417 C CA . ARG A 1 1212 ? 120.915 176.671 146.273 1.00 49.74 1212 ARG A CA 1
ATOM 9418 C C . ARG A 1 1212 ? 120.679 178.155 146.524 1.00 49.74 1212 ARG A C 1
ATOM 9419 O O . ARG A 1 1212 ? 121.219 179.010 145.804 1.00 49.74 1212 ARG A O 1
ATOM 9427 N N . SER A 1 1213 ? 119.891 178.480 147.551 1.00 45.77 1213 SER A N 1
ATOM 9428 C CA . SER A 1 1213 ? 119.684 179.878 147.899 1.00 45.77 1213 SER A CA 1
ATOM 9429 C C . SER A 1 1213 ? 120.994 180.549 148.282 1.00 45.77 1213 SER A C 1
ATOM 9430 O O . SER A 1 1213 ? 121.232 181.703 147.916 1.00 45.77 1213 SER A O 1
ATOM 9433 N N . TYR A 1 1214 ? 121.850 179.845 149.023 1.00 41.94 1214 TYR A N 1
ATOM 9434 C CA . TYR A 1 1214 ? 123.121 180.421 149.439 1.00 41.94 1214 TYR A CA 1
ATOM 9435 C C . TYR A 1 1214 ? 124.021 180.700 148.248 1.00 41.94 1214 TYR A C 1
ATOM 9436 O O . TYR A 1 1214 ? 124.683 181.739 148.198 1.00 41.94 1214 TYR A O 1
ATOM 9445 N N . VAL A 1 1215 ? 124.078 179.779 147.288 1.00 43.88 1215 VAL A N 1
ATOM 9446 C CA . VAL A 1 1215 ? 124.910 180.010 146.111 1.00 43.88 1215 VAL A CA 1
ATOM 9447 C C . VAL A 1 1215 ? 124.408 181.219 145.336 1.00 43.88 1215 VAL A C 1
ATOM 9448 O O . VAL A 1 1215 ? 125.196 182.088 144.932 1.00 43.88 1215 VAL A O 1
ATOM 9452 N N . LYS A 1 1216 ? 123.090 181.314 145.137 1.00 44.37 1216 LYS A N 1
ATOM 9453 C CA . LYS A 1 1216 ? 122.554 182.477 144.432 1.00 44.37 1216 LYS A CA 1
ATOM 9454 C C . LYS A 1 1216 ? 122.847 183.770 145.179 1.00 44.37 1216 LYS A C 1
ATOM 9455 O O . LYS A 1 1216 ? 123.192 184.783 144.564 1.00 44.37 1216 LYS A O 1
ATOM 9461 N N . ALA A 1 1217 ? 122.705 183.762 146.504 1.00 43.14 1217 ALA A N 1
ATOM 9462 C CA . ALA A 1 1217 ? 122.921 184.979 147.277 1.00 43.14 1217 ALA A CA 1
ATOM 9463 C C . ALA A 1 1217 ? 124.386 185.387 147.281 1.00 43.14 1217 ALA A C 1
ATOM 9464 O O . ALA A 1 1217 ? 124.703 186.579 147.247 1.00 43.14 1217 ALA A O 1
ATOM 9466 N N . ARG A 1 1218 ? 125.295 184.415 147.336 1.00 42.73 1218 ARG A N 1
ATOM 9467 C CA . ARG A 1 1218 ? 126.718 184.720 147.283 1.00 42.73 1218 ARG A CA 1
ATOM 9468 C C . ARG A 1 1218 ? 127.129 185.276 145.930 1.00 42.73 1218 ARG A C 1
ATOM 9469 O O . ARG A 1 1218 ? 127.992 186.155 145.863 1.00 42.73 1218 ARG A O 1
ATOM 9477 N N . LYS A 1 1219 ? 126.539 184.776 144.842 1.00 44.01 1219 LYS A N 1
ATOM 9478 C CA . LYS A 1 1219 ? 126.973 185.224 143.524 1.00 44.01 1219 LYS A CA 1
ATOM 9479 C C . LYS A 1 1219 ? 126.544 186.651 143.206 1.00 44.01 1219 LYS A C 1
ATOM 9480 O O . LYS A 1 1219 ? 127.035 187.224 142.230 1.00 44.01 1219 LYS A O 1
ATOM 9486 N N . ARG A 1 1220 ? 125.650 187.241 143.995 1.00 44.60 1220 ARG A N 1
ATOM 9487 C CA . ARG A 1 1220 ? 125.188 188.605 143.773 1.00 44.60 1220 ARG A CA 1
ATOM 9488 C C . ARG A 1 1220 ? 125.449 189.527 144.956 1.00 44.60 1220 ARG A C 1
ATOM 9489 O O . ARG A 1 1220 ? 124.841 190.597 145.037 1.00 44.60 1220 ARG A O 1
ATOM 9497 N N . GLY A 1 1221 ? 126.343 189.148 145.861 1.00 45.68 1221 GLY A N 1
ATOM 9498 C CA . GLY A 1 1221 ? 126.766 190.028 146.936 1.00 45.68 1221 GLY A CA 1
ATOM 9499 C C . GLY A 1 1221 ? 125.695 190.406 147.933 1.00 45.68 1221 GLY A C 1
ATOM 9500 O O . GLY A 1 1221 ? 125.684 191.541 148.421 1.00 45.68 1221 GLY A O 1
ATOM 9501 N N . ASP A 1 1222 ? 124.802 189.481 148.262 1.00 46.47 1222 ASP A N 1
ATOM 9502 C CA . ASP A 1 1222 ? 123.710 189.732 149.198 1.00 46.47 1222 ASP A CA 1
ATOM 9503 C C . ASP A 1 1222 ? 124.143 189.239 150.573 1.00 46.47 1222 ASP A C 1
ATOM 9504 O O . ASP A 1 1222 ? 124.111 188.041 150.850 1.00 46.47 1222 ASP A O 1
ATOM 9509 N N . LEU A 1 1223 ? 124.548 190.170 151.438 1.00 46.15 1223 LEU A N 1
ATOM 9510 C CA . LEU A 1 1223 ? 125.026 189.790 152.762 1.00 46.15 1223 LEU A CA 1
ATOM 9511 C C . LEU A 1 1223 ? 123.894 189.429 153.708 1.00 46.15 1223 LEU A C 1
ATOM 9512 O O . LEU A 1 1223 ? 124.077 188.576 154.581 1.00 46.15 1223 LEU A O 1
ATOM 9517 N N . HIS A 1 1224 ? 122.734 190.066 153.565 1.00 46.86 1224 HIS A N 1
ATOM 9518 C CA . HIS A 1 1224 ? 121.604 189.756 154.432 1.00 46.86 1224 HIS A CA 1
ATOM 9519 C C . HIS A 1 1224 ? 121.202 188.292 154.311 1.00 46.86 1224 HIS A C 1
ATOM 9520 O O . HIS A 1 1224 ? 121.068 187.585 155.317 1.00 46.86 1224 HIS A O 1
ATOM 9527 N N . THR A 1 1225 ? 121.026 187.813 153.080 1.00 44.98 1225 THR A N 1
ATOM 9528 C CA . THR A 1 1225 ? 120.631 186.425 152.877 1.00 44.98 1225 THR A CA 1
ATOM 9529 C C . THR A 1 1225 ? 121.731 185.468 153.310 1.00 44.98 1225 THR A C 1
ATOM 9530 O O . THR A 1 1225 ? 121.448 184.400 153.860 1.00 44.98 1225 THR A O 1
ATOM 9534 N N . VAL A 1 1226 ? 122.990 185.830 153.069 1.00 43.90 1226 VAL A N 1
ATOM 9535 C CA . VAL A 1 1226 ? 124.102 184.971 153.467 1.00 43.90 1226 VAL A CA 1
ATOM 9536 C C . VAL A 1 1226 ? 124.116 184.788 154.980 1.00 43.90 1226 VAL A C 1
ATOM 9537 O O . VAL A 1 1226 ? 124.237 183.665 155.488 1.00 43.90 1226 VAL A O 1
ATOM 9541 N N . LYS A 1 1227 ? 123.964 185.888 155.722 1.00 44.54 1227 LYS A N 1
ATOM 9542 C CA . LYS A 1 1227 ? 123.903 185.796 157.176 1.00 44.54 1227 LYS A CA 1
ATOM 9543 C C . LYS A 1 1227 ? 122.699 184.980 157.630 1.00 44.54 1227 LYS A C 1
ATOM 9544 O O . LYS A 1 1227 ? 122.812 184.150 158.538 1.00 44.54 1227 LYS A O 1
ATOM 9550 N N . ALA A 1 1228 ? 121.536 185.206 157.016 1.00 43.33 1228 ALA A N 1
ATOM 9551 C CA . ALA A 1 1228 ? 120.336 184.481 157.421 1.00 43.33 1228 ALA A CA 1
ATOM 9552 C C . ALA A 1 1228 ? 120.501 182.983 157.224 1.00 43.33 1228 ALA A C 1
ATOM 9553 O O . ALA A 1 1228 ? 120.113 182.186 158.087 1.00 43.33 1228 ALA A O 1
ATOM 9555 N N . LEU A 1 1229 ? 121.082 182.578 156.097 1.00 43.04 1229 LEU A N 1
ATOM 9556 C CA . LEU A 1 1229 ? 121.261 181.157 155.833 1.00 43.04 1229 LEU A CA 1
ATOM 9557 C C . LEU A 1 1229 ? 122.321 180.542 156.734 1.00 43.04 1229 LEU A C 1
ATOM 9558 O O . LEU A 1 1229 ? 122.188 179.380 157.138 1.00 43.04 1229 LEU A O 1
ATOM 9563 N N . GLN A 1 1230 ? 123.367 181.297 157.076 1.00 43.88 1230 GLN A N 1
ATOM 9564 C CA . GLN A 1 1230 ? 124.340 180.783 158.034 1.00 43.88 1230 GLN A CA 1
ATOM 9565 C C . GLN A 1 1230 ? 123.715 180.574 159.406 1.00 43.88 1230 GLN A C 1
ATOM 9566 O O . GLN A 1 1230 ? 124.000 179.576 160.076 1.00 43.88 1230 GLN A O 1
ATOM 9572 N N . LEU A 1 1231 ? 122.864 181.504 159.846 1.00 45.66 1231 LEU A N 1
ATOM 9573 C CA . LEU A 1 1231 ? 122.144 181.297 161.100 1.00 45.66 1231 LEU A CA 1
ATOM 9574 C C . LEU A 1 1231 ? 121.208 180.099 161.026 1.00 45.66 1231 LEU A C 1
ATOM 9575 O O . LEU A 1 1231 ? 121.068 179.360 162.004 1.00 45.66 1231 LEU A O 1
ATOM 9580 N N . ARG A 1 1232 ? 120.552 179.888 159.885 1.00 47.11 1232 ARG A N 1
ATOM 9581 C CA . ARG A 1 1232 ? 119.685 178.720 159.752 1.00 47.11 1232 ARG A CA 1
ATOM 9582 C C . ARG A 1 1232 ? 120.486 177.427 159.892 1.00 47.11 1232 ARG A C 1
ATOM 9583 O O . ARG A 1 1232 ? 120.085 176.493 160.606 1.00 47.11 1232 ARG A O 1
ATOM 9591 N N . LEU A 1 1233 ? 121.644 177.366 159.233 1.00 46.23 1233 LEU A N 1
ATOM 9592 C CA . LEU A 1 1233 ? 122.492 176.185 159.347 1.00 46.23 1233 LEU A CA 1
ATOM 9593 C C . LEU A 1 1233 ? 122.986 175.982 160.774 1.00 46.23 1233 LEU A C 1
ATOM 9594 O O . LEU A 1 1233 ? 123.001 174.854 161.275 1.00 46.23 1233 LEU A O 1
ATOM 9599 N N . LYS A 1 1234 ? 123.404 177.057 161.444 1.00 46.51 1234 LYS A N 1
ATOM 9600 C CA . LYS A 1 1234 ? 123.844 176.924 162.829 1.00 46.51 1234 LYS A CA 1
ATOM 9601 C C . LYS A 1 1234 ? 122.717 176.419 163.714 1.00 46.51 1234 LYS A C 1
ATOM 9602 O O . LYS A 1 1234 ? 122.936 175.586 164.598 1.00 46.51 1234 LYS A O 1
ATOM 9608 N N . GLY A 1 1235 ? 121.501 176.922 163.498 1.00 50.12 1235 GLY A N 1
ATOM 9609 C CA . GLY A 1 1235 ? 120.363 176.505 164.289 1.00 50.12 1235 GLY A CA 1
ATOM 9610 C C . GLY A 1 1235 ? 119.923 175.086 164.030 1.00 50.12 1235 GLY A C 1
ATOM 9611 O O . GLY A 1 1235 ? 119.172 174.530 164.835 1.00 50.12 1235 GLY A O 1
ATOM 9612 N N . PHE A 1 1236 ? 120.346 174.493 162.913 1.00 52.86 1236 PHE A N 1
ATOM 9613 C CA . PHE A 1 1236 ? 120.097 173.062 162.739 1.00 52.86 1236 PHE A CA 1
ATOM 9614 C C . PHE A 1 1236 ? 120.652 172.237 163.896 1.00 52.86 1236 PHE A C 1
ATOM 9615 O O . PHE A 1 1236 ? 120.112 171.173 164.209 1.00 52.86 1236 PHE A O 1
ATOM 9623 N N . PHE A 1 1237 ? 121.728 172.698 164.530 1.00 49.95 1237 PHE A N 1
ATOM 9624 C CA . PHE A 1 1237 ? 122.424 171.929 165.551 1.00 49.95 1237 PHE A CA 1
ATOM 9625 C C . PHE A 1 1237 ? 122.073 172.340 166.971 1.00 49.95 1237 PHE A C 1
ATOM 9626 O O . PHE A 1 1237 ? 122.666 171.809 167.913 1.00 49.95 1237 PHE A O 1
ATOM 9634 N N . GLN A 1 1238 ? 121.145 173.275 167.154 1.00 56.63 1238 GLN A N 1
ATOM 9635 C CA . GLN A 1 1238 ? 120.767 173.705 168.494 1.00 56.63 1238 GLN A CA 1
ATOM 9636 C C . GLN A 1 1238 ? 119.594 172.891 169.030 1.00 56.63 1238 GLN A C 1
ATOM 9637 O O . GLN A 1 1238 ? 119.703 172.255 170.081 1.00 56.63 1238 GLN A O 1
ATOM 9643 N N . ILE A 1 1239 ? 118.473 172.903 168.319 1.00 64.94 1239 ILE A N 1
ATOM 9644 C CA . ILE A 1 1239 ? 117.339 172.053 168.666 1.00 64.94 1239 ILE A CA 1
ATOM 9645 C C . ILE A 1 1239 ? 117.099 171.029 167.562 1.00 64.94 1239 ILE A C 1
ATOM 9646 O O . ILE A 1 1239 ? 116.783 169.869 167.834 1.00 64.94 1239 ILE A O 1
#

Foldseek 3Di:
DDDVVVVVVVVVVVVVVVVVVVVVVVVHDFAADVVQLVVLQLVLLLLLLQQFQFFDKFKDFPVFLLLLLVQFDDFAAFQKKKKKWKAFQLLDDPVDPWFKWKKAFPDAAQFAGIKIKTKDWPDADLQFGKTKIKMKIWTQGPVRDIDIDIDIDIAGRLWMKMKMKMKGKAFADWDDQPAADDLQRFGFTAAAAADDPDDHGIFIKMWIKMKTKYLPQVVCVVVVHHDAIDMDIGTDDTTFRQGGDHHHDGSSGMGGDDGRARIFIMMMGFHFFFAAHADNDPVLSVCVVVLVVSSQVSLSSSLVSLLSSLSNHPDDDDDDDDDDPVVVVVVFVVVLVVLVVLLVVLVVDDDDWDWAKDWDWFAKFKDKDFFPFFAWDFDAWDKAFQCDAQAEDEDPQADADAQDPPAHATEMETEGADDAPWDKAKDWAFTDDDLWKGKTFTKIKTKHFDDDDKAADADPDDDAAQFYDRYFKDFDAADPPFTTKIKGKTATWPEQPDPDTWHKGKTITGAMKIKIWTWWMDMFTDQFDDWFAPKWKKKKKKWFAQQDIDIDIFTDKGWDWDADDPDGIGTGIMTTDTDMDICSVPRDDVNVFWIKMFIDTDPVRYNDIDTDMDTDVGDQKDWDWDVVSCVVFVWIWIWIWGHDPHIYTYTYTYGYPVNRRVGMAGPSCVDADDTNPPDDDDCQAPVVCVRPHVRCNRTMMMMIMTMIMITIGIGDDPSCLSVVCSPDDDGVLSVVLSVLVNCLVVDDPVCLDPVVVLVVLVVLVVVLQVPDPDDLLVVLLVQLLLLQLFNFDLQNQVSLQVVLVSLVVCVVSLVVLVSSLLNNAPCSVLVSVLQPLADAGSLVVVLLVSLVVSLCVLLVHGPVVQQDDDPVRVQGHVCCCFRDSRSVVNVLLCQQQVSPVVDPPDHSVRSLQRGQTPSDGSLDGSGDDKDKDWARRSGHLATRHDDDDPDDDDVSSVVSVVSNCSSTPPSRGHFKMKIKDWDKHDDHSNKIKIKIKIKMKGWARPDQPDDPVSGIDMAMDIWIWMWRYAHPSNYTYIDTDFVVVRPDDLVRLQVNLCSRSSDRPPPDGSRSSRVSVRVSHSTDHSTPDGDRYDARAHPLLVQLVVLCNVPNDPDRCNVQDPTNSVVNVQSSCVRRNHRHDPSDDSNSSSSSSSRSSNVVSVSVLVSLCVVANDVLVDPVNSVVSSVQCNVCVVVVNVVSVVVSSVSSSVRNVD

InterPro domains:
  IPR008580 PPPDE peptidase domain [PS51858] (963-1178)

Sequence (1214 aa):
NISDNDENILKTLIADYNLRMRRDALLGELARLDELRDISQVKGVEYKVTIPLLPVISTLNQHEFEITQANIETDFIADNVTFVTSFVPADLDLEQTIQRVFFRTTATTPHFQSFNLVIEILNYDQDSGDVELHVKIMIVRPNSDVVNYDYTWIGKDYERISVCYNLISHLQRIDGPHGRDDEAEMPIYRIIRRDSGSIPSYASGEHLYVISSHLHVDEIVRRREHKSISVDVTQLSLILPIIRTFNPVDLREVRIEDITPGIEFTINMEVSTYLAESSGSHVDMQRAIMNHADKIVGNYTGQQWNVQSNMLSEVRTQMLEEEDEEARQRGDYTTSTLVQTMAQVSDLFSSTILYRRAEARLDNTVGAFELLRPVLSIPSEYVHNGRVGPITNIPANASIVTSSSSGAGQVRNIFKPIGDQTINESHFANVFSNDEYAIYLRFSYRQAPVQSETVYLQQNLPSMRIVSPSSVSTTVSTAVIGGNTIHINCPIRPHREDRLVSGGVQVPRQSTAVEIRVQEILIGYRQATTFPIDTEGRLSLELMYGLESRSAVGNTMSPVRFVTVNDGEFFGLTCPIDLTLSTVVDPSSYLSDGVILVATAFEDLRGYAWVATLGGDWPRTYNSSMRAFNVLTGGDINLSTEYGSEMTYTFKVELPIVYMFNNMTVISNNVPRVPVLGVTYASIYQDSRTELEARRFLQTLVFRIHGNWSARIPYTPGNLPTRNTANQHQDIQQVINDSISQELGRLSDELLNMKNRLDHLERQFEMFIQSQESEWWEILLNVVMDTVLGYFSTFAGNALKSAQQAISKAVGYTRRVLMTVTKTMRNGPIFTRLLGAKNLSGQALASLETLVESVLRSINVKKSRFMSGAEPLYKNNKVAQHIDNTEKMNMMMDFSFANRNNRQNITADTLSRMHTQNAHGTSDTVLPAMRVYYRPLGFLDKRVGEALHKGITRPEALKKQLRSDVANVGTRAPSHAFMTYTDVLYEDAGSYIVSKRYLGIGELNRFGRTTSDKNADIGGVNIKYRVNKITADGKYIIDRLSHTESGYTAADVDRLYRSLFGKQGDGLSTEQKWMDISRGVDAKIISADMVSEEFLSSKYTGQMIDELINSPPQFNYSLIYRNCQDFVLDVLRVAQGFSPSNKWDVSTAARMQQRRVISLMDDLMSESETFARSAHSNHSLLQQIRRSYVKARKRGDLHTVKALQLRLKGFFQI

B-factor: mean 59.55, std 32.25, range [27.94, 132.6]

Organism: Bombyx mori cytoplasmic polyhedrosis virus (NCBI:txid110829)

Secondary structure (DSSP, 8-state):
---HHHHHHHHHHHHHHHHHHHHHHHH-SS---HHHHHHHHHHHHHHHTTS---S--EEE-HHHHHHHHHH--S----SEEEEEEEE-GGGS-TTSS-EEEEEEESS--SS-SEEEEEEEEEEEETTTTEEEEEEEEEEE-TTS-EEEEEEEEEEETT--EEEEEEEEEEE---B----EETTTTEEEEB---SSSSSPP-EEEEEEEEEEEEE--HHHHHHHTS----EEEEEEEEEE---SB-S-PPPGGGEEEEEE-TT-EEEEEEEEESSEEPPP--HHHHHHHHHHHHHHHHHHHHHHHHHHHHHHHS----PPPPPP-HHHHHHHHHHHHHHHHHHHHHHTT------EEEEEEEEEEEEEEEE-SS-S--PPSSEEE-SSB-SSBB--TTS----SSTT-PPEEEEEE--BS---EEEEEEEEEEE-SSEEEEEEEEEEE-B-S---B----SS----SB--S-SEEEEE--SSS--EEEEEEE-SSPSS-SS---EEE--B--B--EEEEEEEEEEETT--S--EEEEEEEEEEEEETTEEEEEEE---EEEEEEETTTEEEEEEEEEEEEEE--SSSS----SS---EEE---GGGTT-EEEEEESSSS-SEEEEE-HHHHHHSSSEEEEEEE-SSS-EEEEEEE-BHHHHHHS-B---TTS----TT-PPP-SSSSTT-SS-SHHHHHHEEEEEEEEEEEEEEEPPPTTHHHHHHHHH--SHHHHHHHHHHHHTTTS-GGGGSHHHHHHHHHHHHHHHHHT-SS-HHHHHHHHHHHHHTT---TTHHHHHHHHHHHHHH-HHHHHHHHHHHHHHSTTHHHHHHHHTT-EE--HHHHHHHHHHHHHHHHHT--GGGG--SSSSGGGT-TTHHHH-HHHHHHHHHHHHHTTGGGSTT--HHHHTT---STT--TTS-SSPP--EE---SSS-SS----PPPSS---HHHHHHHHHHHHHHTT----SEEEEEEEEEEEEETTEEEEEEEEEEEEPPPSS--S-TTSS--EEEEEEEEEEEEEETTS-EEEEE--STTTT--HHHHHHHHHHHHSS--TT--HHHHHHHHHHTT-EE---S----EE----HHHHHHHHHHHHS-----HHHH-S-HHHHHHHHHHHHTT-PPPTTS-HHHHHHHHHHHHHHHHHHHHHHTTTTS-SSTT-HHHHHHHHHHHHHHHHTT-HHHHHHHHHHHHHTTT-

Nearest PDB structures (foldseek):
  7whm-assembly1_A  TM=1.001E+00  e=0.000E+00  Bombyx mori cypovirus 1
  7lhd-assembly1_FD  TM=4.150E-01  e=7.604E+00  Qubevirus durum
  5zy8-assembly1_C  TM=3.909E-01  e=5.053E+00  Mycobacterium tuberculosis H37Rv
  5i7n-assembly1_A-2  TM=3.914E-01  e=9.541E+00  Mycobacteroides abscessus